Protein AF-0000000076388085 (afdb_homodimer)

Nearest PDB structures (foldseek):
  2yf0-assembly1_A-2  TM=8.055E-01  e=3.561E-69  Homo sapiens
  4y7i-assembly1_B  TM=9.887E-01  e=1.638E-55  Homo sapiens
  5gnh-assembly2_A  TM=9.453E-01  e=4.066E-50  Homo sapiens
  5gnh-assembly3_B  TM=9.432E-01  e=3.688E-49  Homo sapiens
  5c16-assembly4_D  TM=9.388E-01  e=1.092E-47  Homo sapiens

InterPro domains:
  IPR003595 Protein-tyrosine phosphatase, catalytic [SM00404] (265-433)
  IPR010569 Myotubularin-like, phosphatase domain [PF06602] (110-449)
  IPR010569 Myotubularin-like, phosphatase domain [PS51339] (127-501)
  IPR011993 PH-like domain superfamily [G3DSA:2.30.29.30] (1-101)
  IPR016130 Protein-tyrosine phosphatase, active site [PS00383] (337-347)
  IPR029021 Protein-tyrosine phosphatase-like [SSF52799] (126-505)
  IPR030564 Myotubularin [PTHR10807] (10-537)
  IPR030591 MTMR8, protein tyrosine phosphatase domain [cd14584] (127-434)
  IPR048994 MTMR6-9, GRAM domain [PF21098] (9-102)

Organism: Callorhinchus milii (NCBI:txid7868)

Structure (mmCIF, N/CA/C/O backbone):
data_AF-0000000076388085-model_v1
#
loop_
_entity.id
_entity.type
_entity.pdbx_description
1 polymer 'Myotubularin related protein 8'
#
loop_
_atom_site.group_PDB
_atom_site.id
_atom_site.type_symbol
_atom_site.label_atom_id
_atom_site.label_alt_id
_atom_site.label_comp_id
_atom_site.label_asym_id
_atom_site.label_entity_id
_atom_site.label_seq_id
_atom_site.pdbx_PDB_ins_code
_atom_site.Cartn_x
_atom_site.Cartn_y
_atom_site.Cartn_z
_atom_site.occupancy
_atom_site.B_iso_or_equiv
_atom_site.auth_seq_id
_atom_site.auth_comp_id
_atom_site.auth_asym_id
_atom_site.auth_atom_id
_atom_site.pdbx_PDB_model_num
ATOM 1 N N . MET A 1 1 ? -37.531 18.156 24.672 1 41.59 1 MET A N 1
ATOM 2 C CA . MET A 1 1 ? -37.281 17.734 23.297 1 41.59 1 MET A CA 1
ATOM 3 C C . MET A 1 1 ? -36.844 18.922 22.438 1 41.59 1 MET A C 1
ATOM 5 O O . MET A 1 1 ? -37.344 20.031 22.594 1 41.59 1 MET A O 1
ATOM 9 N N . ASP A 1 2 ? -35.688 18.891 21.938 1 56.31 2 ASP A N 1
ATOM 10 C CA . ASP A 1 2 ? -35.188 20 21.109 1 56.31 2 ASP A CA 1
ATOM 11 C C . ASP A 1 2 ? -36.219 20.391 20.062 1 56.31 2 ASP A C 1
ATOM 13 O O . ASP A 1 2 ? -36.781 19.547 19.359 1 56.31 2 ASP A O 1
ATOM 17 N N . PRO A 1 3 ? -36.875 21.5 20.188 1 64 3 PRO A N 1
ATOM 18 C CA . PRO A 1 3 ? -37.906 21.969 19.281 1 64 3 PRO A CA 1
ATOM 19 C C . PRO A 1 3 ? -37.594 21.719 17.812 1 64 3 PRO A C 1
ATOM 21 O O . PRO A 1 3 ? -38.469 21.734 16.969 1 64 3 PRO A O 1
ATOM 24 N N . ILE A 1 4 ? -36.438 21.453 17.594 1 69 4 ILE A N 1
ATOM 25 C CA . ILE A 1 4 ? -35.969 21.266 16.219 1 69 4 ILE A CA 1
ATOM 26 C C . ILE A 1 4 ? -36.344 19.875 15.727 1 69 4 ILE A C 1
ATOM 28 O O . ILE A 1 4 ? -36.594 19.672 14.539 1 69 4 ILE A O 1
ATOM 32 N N . ILE A 1 5 ? -36.562 18.984 16.703 1 77.25 5 ILE A N 1
ATOM 33 C CA . ILE A 1 5 ? -36.75 17.594 16.328 1 77.25 5 ILE A CA 1
ATOM 34 C C . ILE A 1 5 ? -38.25 17.312 16.125 1 77.25 5 ILE A C 1
ATOM 36 O O . ILE A 1 5 ? -39.031 17.375 17.078 1 77.25 5 ILE A O 1
ATOM 40 N N . ARG A 1 6 ? -38.688 17.047 14.961 1 72.56 6 ARG A N 1
ATOM 41 C CA . ARG A 1 6 ? -40.094 16.766 14.641 1 72.56 6 ARG A CA 1
ATOM 42 C C . ARG A 1 6 ? -40.438 15.305 14.898 1 72.56 6 ARG A C 1
ATOM 44 O O . ARG A 1 6 ? -41.531 14.984 15.344 1 72.56 6 ARG A O 1
ATOM 51 N N . SER A 1 7 ? -39.531 14.422 14.477 1 72.44 7 SER A N 1
ATOM 52 C CA . SER A 1 7 ? -39.688 13 14.75 1 72.44 7 SER A CA 1
ATOM 53 C C . SER A 1 7 ? -38.469 12.445 15.477 1 72.44 7 SER A C 1
ATOM 55 O O . SER A 1 7 ? -37.375 12.406 14.922 1 72.44 7 SER A O 1
ATOM 57 N N . CYS A 1 8 ? -38.75 11.961 16.594 1 80.69 8 CYS A N 1
ATOM 58 C CA . CYS A 1 8 ? -37.656 11.531 17.438 1 80.69 8 CYS A CA 1
ATOM 59 C C . CYS A 1 8 ? -37.312 10.055 17.203 1 80.69 8 CYS A C 1
ATOM 61 O O . CYS A 1 8 ? -36.188 9.617 17.469 1 80.69 8 CYS A O 1
ATOM 63 N N . ARG A 1 9 ? -38.312 9.445 16.656 1 92.31 9 ARG A N 1
ATOM 64 C CA . ARG A 1 9 ? -38.125 8 16.531 1 92.31 9 ARG A CA 1
ATOM 65 C C . ARG A 1 9 ? -38.812 7.469 15.273 1 92.31 9 ARG A C 1
ATOM 67 O O . ARG A 1 9 ? -39.969 7.789 15.023 1 92.31 9 ARG A O 1
ATOM 74 N N . VAL A 1 10 ? -38.125 6.746 14.422 1 95.5 10 VAL A N 1
ATOM 75 C CA . VAL A 1 10 ? -38.688 6.117 13.227 1 95.5 10 VAL A CA 1
ATOM 76 C C . VAL A 1 10 ? -38.344 4.629 13.211 1 95.5 10 VAL A C 1
ATOM 78 O O . VAL A 1 10 ? -37.188 4.258 13.297 1 95.5 10 VAL A O 1
ATOM 81 N N . GLU A 1 11 ? -39.312 3.785 13.023 1 94.69 11 GLU A N 1
ATOM 82 C CA . GLU A 1 11 ? -39.125 2.336 13.094 1 94.69 11 GLU A CA 1
ATOM 83 C C . GLU A 1 11 ? -39 1.729 11.695 1 94.69 11 GLU A C 1
ATOM 85 O O . GLU A 1 11 ? -39.312 2.387 10.703 1 94.69 11 GLU A O 1
ATOM 90 N N . GLN A 1 12 ? -38.5 0.537 11.664 1 95.12 12 GLN A N 1
ATOM 91 C CA . GLN A 1 12 ? -38.406 -0.29 10.469 1 95.12 12 GLN A CA 1
ATOM 92 C C . GLN A 1 12 ? -37.562 0.394 9.383 1 95.12 12 GLN A C 1
ATOM 94 O O . GLN A 1 12 ? -37.969 0.413 8.219 1 95.12 12 GLN A O 1
ATOM 99 N N . VAL A 1 13 ? -36.531 1.015 9.859 1 96.5 13 VAL A N 1
ATOM 100 C CA . VAL A 1 13 ? -35.625 1.678 8.938 1 96.5 13 VAL A CA 1
ATOM 101 C C . VAL A 1 13 ? -34.562 0.684 8.453 1 96.5 13 VAL A C 1
ATOM 103 O O . VAL A 1 13 ? -33.969 -0.046 9.25 1 96.5 13 VAL A O 1
ATOM 106 N N . LYS A 1 14 ? -34.375 0.637 7.184 1 95 14 LYS A N 1
ATOM 107 C CA . LYS A 1 14 ? -33.344 -0.214 6.617 1 95 14 LYS A CA 1
ATOM 108 C C . LYS A 1 14 ? -32 0.539 6.5 1 95 14 LYS A C 1
ATOM 110 O O . LYS A 1 14 ? -32 1.722 6.156 1 95 14 LYS A O 1
ATOM 115 N N . PHE A 1 15 ? -30.953 -0.048 6.934 1 93.44 15 PHE A N 1
ATOM 116 C CA . PHE A 1 15 ? -29.594 0.474 6.797 1 93.44 15 PHE A CA 1
ATOM 117 C C . PHE A 1 15 ? -28.812 -0.323 5.758 1 93.44 15 PHE A C 1
ATOM 119 O O . PHE A 1 15 ? -28.422 -1.464 6.012 1 93.44 15 PHE A O 1
ATOM 126 N N . ARG A 1 16 ? -28.547 0.255 4.641 1 88.56 16 ARG A N 1
ATOM 127 C CA . ARG A 1 16 ? -27.938 -0.448 3.514 1 88.56 16 ARG A CA 1
ATOM 128 C C . ARG A 1 16 ? -26.422 -0.346 3.553 1 88.56 16 ARG A C 1
ATOM 130 O O . ARG A 1 16 ? -25.875 0.71 3.873 1 88.56 16 ARG A O 1
ATOM 137 N N . ASP A 1 17 ? -25.859 -1.509 3.309 1 80.56 17 ASP A N 1
ATOM 138 C CA . ASP A 1 17 ? -24.406 -1.528 3.113 1 80.56 17 ASP A CA 1
ATOM 139 C C . ASP A 1 17 ? -24.047 -1.237 1.658 1 80.56 17 ASP A C 1
ATOM 141 O O . ASP A 1 17 ? -24.688 -1.753 0.739 1 80.56 17 ASP A O 1
ATOM 145 N N . ARG A 1 18 ? -23.141 -0.53 1.377 1 75.44 18 ARG A N 1
ATOM 146 C CA . ARG A 1 18 ? -22.812 -0.056 0.036 1 75.44 18 ARG A CA 1
ATOM 147 C C . ARG A 1 18 ? -22.047 -1.117 -0.75 1 75.44 18 ARG A C 1
ATOM 149 O O . ARG A 1 18 ? -22.062 -1.114 -1.982 1 75.44 18 ARG A O 1
ATOM 156 N N . PHE A 1 19 ? -21.375 -1.971 -0.117 1 73.25 19 PHE A N 1
ATOM 157 C CA . PHE A 1 19 ? -20.422 -2.797 -0.859 1 73.25 19 PHE A CA 1
ATOM 158 C C . PHE A 1 19 ? -20.828 -4.266 -0.792 1 73.25 19 PHE A C 1
ATOM 160 O O . PHE A 1 19 ? -20.266 -5.098 -1.514 1 73.25 19 PHE A O 1
ATOM 167 N N . THR A 1 20 ? -21.734 -4.574 0.04 1 70.25 20 THR A N 1
ATOM 168 C CA . THR A 1 20 ? -22.141 -5.969 0.124 1 70.25 20 THR A CA 1
ATOM 169 C C . THR A 1 20 ? -23.609 -6.133 -0.289 1 70.25 20 THR A C 1
ATOM 171 O O . THR A 1 20 ? -24.406 -5.215 -0.115 1 70.25 20 THR A O 1
ATOM 174 N N . ASN A 1 21 ? -23.812 -7.203 -1.016 1 67.06 21 ASN A N 1
ATOM 175 C CA . ASN A 1 21 ? -25.172 -7.5 -1.443 1 67.06 21 ASN A CA 1
ATOM 176 C C . ASN A 1 21 ? -25.969 -8.203 -0.343 1 67.06 21 ASN A C 1
ATOM 178 O O . ASN A 1 21 ? -27.016 -8.789 -0.607 1 67.06 21 ASN A O 1
ATOM 182 N N . LYS A 1 22 ? -25.594 -8.047 0.758 1 72.31 22 LYS A N 1
ATOM 183 C CA . LYS A 1 22 ? -26.312 -8.68 1.862 1 72.31 22 LYS A CA 1
ATOM 184 C C . LYS A 1 22 ? -27.609 -7.949 2.152 1 72.31 22 LYS A C 1
ATOM 186 O O . LYS A 1 22 ? -27.766 -6.781 1.8 1 72.31 22 LYS A O 1
ATOM 191 N N . LYS A 1 23 ? -28.438 -8.727 2.688 1 82.19 23 LYS A N 1
ATOM 192 C CA . LYS A 1 23 ? -29.703 -8.133 3.111 1 82.19 23 LYS A CA 1
ATOM 193 C C . LYS A 1 23 ? -29.484 -6.996 4.102 1 82.19 23 LYS A C 1
ATOM 195 O O . LYS A 1 23 ? -28.719 -7.145 5.059 1 82.19 23 LYS A O 1
ATOM 200 N N . PRO A 1 24 ? -30.031 -5.941 3.828 1 87.75 24 PRO A N 1
ATOM 201 C CA . PRO A 1 24 ? -29.828 -4.797 4.719 1 87.75 24 PRO A CA 1
ATOM 202 C C . PRO A 1 24 ? -30.359 -5.051 6.133 1 87.75 24 PRO A C 1
ATOM 204 O O . PRO A 1 24 ? -31.344 -5.762 6.309 1 87.75 24 PRO A O 1
ATOM 207 N N . ALA A 1 25 ? -29.75 -4.516 7.035 1 89.06 25 ALA A N 1
ATOM 208 C CA . ALA A 1 25 ? -30.219 -4.574 8.422 1 89.06 25 ALA A CA 1
ATOM 209 C C . ALA A 1 25 ? -31.453 -3.711 8.625 1 89.06 25 ALA A C 1
ATOM 211 O O . ALA A 1 25 ? -31.625 -2.686 7.961 1 89.06 25 ALA A O 1
ATOM 212 N N . VAL A 1 26 ? -32.312 -4.227 9.484 1 93.44 26 VAL A N 1
ATOM 213 C CA . VAL A 1 26 ? -33.5 -3.461 9.828 1 93.44 26 VAL A CA 1
ATOM 214 C C . VAL A 1 26 ? -33.438 -3.043 11.297 1 93.44 26 VAL A C 1
ATOM 216 O O . VAL A 1 26 ? -33 -3.818 12.148 1 93.44 26 VAL A O 1
ATOM 219 N N . GLY A 1 27 ? -33.781 -1.716 11.523 1 95.12 27 GLY A N 1
ATOM 220 C CA . GLY A 1 27 ? -33.719 -1.221 12.891 1 95.12 27 GLY A CA 1
ATOM 221 C C . GLY A 1 27 ? -34.531 0.051 13.102 1 95.12 27 GLY A C 1
ATOM 222 O O . GLY A 1 27 ? -35.469 0.321 12.367 1 95.12 27 GLY A O 1
ATOM 223 N N . THR A 1 28 ? -34.188 0.676 14.227 1 95.75 28 THR A N 1
ATOM 224 C CA . THR A 1 28 ? -34.875 1.913 14.602 1 95.75 28 THR A CA 1
ATOM 225 C C . THR A 1 28 ? -33.906 3.092 14.57 1 95.75 28 THR A C 1
ATOM 227 O O . THR A 1 28 ? -32.75 2.965 14.992 1 95.75 28 THR A O 1
ATOM 230 N N . LEU A 1 29 ? -34.406 4.191 14.016 1 95.88 29 LEU A N 1
ATOM 231 C CA . LEU A 1 29 ? -33.625 5.434 13.961 1 95.88 29 LEU A CA 1
ATOM 232 C C . LEU A 1 29 ? -34.094 6.402 15.047 1 95.88 29 LEU A C 1
ATOM 234 O O . LEU A 1 29 ? -35.281 6.68 15.164 1 95.88 29 LEU A O 1
ATOM 238 N N . TYR A 1 30 ? -33.156 6.824 15.844 1 95 30 TYR A N 1
ATOM 239 C CA . TYR A 1 30 ? -33.438 7.789 16.906 1 95 30 TYR A CA 1
ATOM 240 C C . TYR A 1 30 ? -32.719 9.109 16.641 1 95 30 TYR A C 1
ATOM 242 O O . TYR A 1 30 ? -31.531 9.133 16.297 1 95 30 TYR A O 1
ATOM 250 N N . LEU A 1 31 ? -33.406 10.172 16.734 1 94.25 31 LEU A N 1
ATOM 251 C CA . LEU A 1 31 ? -32.812 11.5 16.625 1 94.25 31 LEU A CA 1
ATOM 252 C C . LEU A 1 31 ? -32.75 12.18 18 1 94.25 31 LEU A C 1
ATOM 254 O O . LEU A 1 31 ? -33.781 12.391 18.625 1 94.25 31 LEU A O 1
ATOM 258 N N . THR A 1 32 ? -31.562 12.406 18.453 1 91.62 32 THR A N 1
ATOM 259 C CA . THR A 1 32 ? -31.359 13.133 19.703 1 91.62 32 THR A CA 1
ATOM 260 C C . THR A 1 32 ? -30.875 14.555 19.438 1 91.62 32 THR A C 1
ATOM 262 O O . THR A 1 32 ? -30.828 15 18.297 1 91.62 32 THR A O 1
ATOM 265 N N . ALA A 1 33 ? -30.5 15.242 20.5 1 87.94 33 ALA A N 1
ATOM 266 C CA . ALA A 1 33 ? -30.031 16.609 20.359 1 87.94 33 ALA A CA 1
ATOM 267 C C . ALA A 1 33 ? -28.656 16.656 19.703 1 87.94 33 ALA A C 1
ATOM 269 O O . ALA A 1 33 ? -28.312 17.625 19.031 1 87.94 33 ALA A O 1
ATOM 270 N N . THR A 1 34 ? -27.969 15.578 19.891 1 91.62 34 THR A N 1
ATOM 271 C CA . THR A 1 34 ? -26.578 15.664 19.453 1 91.62 34 THR A CA 1
ATOM 272 C C . THR A 1 34 ? -26.266 14.578 18.422 1 91.62 34 THR A C 1
ATOM 274 O O . THR A 1 34 ? -25.312 14.703 17.656 1 91.62 34 THR A O 1
ATOM 277 N N . HIS A 1 35 ? -27.062 13.5 18.484 1 94.31 35 HIS A N 1
ATOM 278 C CA . HIS A 1 35 ? -26.703 12.359 17.656 1 94.31 35 HIS A CA 1
ATOM 279 C C . HIS A 1 35 ? -27.906 11.812 16.906 1 94.31 35 HIS A C 1
ATOM 281 O O . HIS A 1 35 ? -29.047 11.961 17.344 1 94.31 35 HIS A O 1
ATOM 287 N N . LEU A 1 36 ? -27.625 11.273 15.734 1 95.88 36 LEU A N 1
ATOM 288 C CA . LEU A 1 36 ? -28.484 10.297 15.078 1 95.88 36 LEU A CA 1
ATOM 289 C C . LEU A 1 36 ? -28.062 8.875 15.438 1 95.88 36 LEU A C 1
ATOM 291 O O . LEU A 1 36 ? -26.906 8.5 15.219 1 95.88 36 LEU A O 1
ATOM 295 N N . ILE A 1 37 ? -28.953 8.109 16.016 1 95.62 37 ILE A N 1
ATOM 296 C CA . ILE A 1 37 ? -28.609 6.781 16.5 1 95.62 37 ILE A CA 1
ATOM 297 C C . ILE A 1 37 ? -29.453 5.73 15.797 1 95.62 37 ILE A C 1
ATOM 299 O O . ILE A 1 37 ? -30.672 5.836 15.758 1 95.62 37 ILE A O 1
ATOM 303 N N . TYR A 1 38 ? -28.859 4.785 15.164 1 95.69 38 TYR A N 1
ATOM 304 C CA . TYR A 1 38 ? -29.531 3.645 14.547 1 95.69 38 TYR A CA 1
ATOM 305 C C . TYR A 1 38 ? -29.312 2.379 15.367 1 95.69 38 TYR A C 1
ATOM 307 O O . TYR A 1 38 ? -28.172 2 15.648 1 95.69 38 TYR A O 1
ATOM 315 N N . VAL A 1 39 ? -30.344 1.741 15.75 1 93.62 39 VAL A N 1
ATOM 316 C CA . VAL A 1 39 ? -30.281 0.524 16.547 1 93.62 39 VAL A CA 1
ATOM 317 C C . VAL A 1 39 ? -30.859 -0.646 15.766 1 93.62 39 VAL A C 1
ATOM 319 O O . VAL A 1 39 ? -32.062 -0.641 15.414 1 93.62 39 VAL A O 1
ATOM 322 N N . GLU A 1 40 ? -30.078 -1.69 15.516 1 92.25 40 GLU A N 1
ATOM 323 C CA . GLU A 1 40 ? -30.516 -2.857 14.75 1 92.25 40 GLU A CA 1
ATOM 324 C C . GLU A 1 40 ? -31.391 -3.775 15.609 1 92.25 40 GLU A C 1
ATOM 326 O O . GLU A 1 40 ? -31.156 -3.912 16.812 1 92.25 40 GLU A O 1
ATOM 331 N N . TYR A 1 41 ? -32.469 -4.477 15.008 1 88.19 41 TYR A N 1
ATOM 332 C CA . TYR A 1 41 ? -33.344 -5.395 15.719 1 88.19 41 TYR A CA 1
ATOM 333 C C . TYR A 1 41 ? -32.625 -6.699 16.031 1 88.19 41 TYR A C 1
ATOM 335 O O . TYR A 1 41 ? -32.812 -7.281 17.109 1 88.19 41 TYR A O 1
ATOM 343 N N . SER A 1 42 ? -32.062 -7.461 14.938 1 68.88 42 SER A N 1
ATOM 344 C CA . SER A 1 42 ? -31.688 -8.867 14.93 1 68.88 42 SER A CA 1
ATOM 345 C C . SER A 1 42 ? -30.516 -9.125 15.867 1 68.88 42 SER A C 1
ATOM 347 O O . SER A 1 42 ? -30.172 -10.281 16.156 1 68.88 42 SER A O 1
ATOM 349 N N . ALA A 1 43 ? -29.578 -8.383 16 1 61.25 43 ALA A N 1
ATOM 350 C CA . ALA A 1 43 ? -28.328 -8.984 16.422 1 61.25 43 ALA A CA 1
ATOM 351 C C . ALA A 1 43 ? -28.359 -9.367 17.906 1 61.25 43 ALA A C 1
ATOM 353 O O . ALA A 1 43 ? -29.094 -8.758 18.688 1 61.25 43 ALA A O 1
ATOM 354 N N . GLU A 1 44 ? -28.172 -10.641 18.25 1 60.09 44 GLU A N 1
ATOM 355 C CA . GLU A 1 44 ? -27.969 -11.055 19.625 1 60.09 44 GLU A CA 1
ATOM 356 C C . GLU A 1 44 ? -27.281 -9.953 20.438 1 60.09 44 GLU A C 1
ATOM 358 O O . GLU A 1 44 ? -27.609 -9.742 21.609 1 60.09 44 GLU A O 1
ATOM 363 N N . LEU A 1 45 ? -26.406 -9.289 19.672 1 63.22 45 LEU A N 1
ATOM 364 C CA . LEU A 1 45 ? -25.766 -8.141 20.297 1 63.22 45 LEU A CA 1
ATOM 365 C C . LEU A 1 45 ? -26.281 -6.836 19.688 1 63.22 45 LEU A C 1
ATOM 367 O O . LEU A 1 45 ? -26.359 -6.699 18.469 1 63.22 45 LEU A O 1
ATOM 371 N N . ARG A 1 46 ? -27 -6.172 20.484 1 73.19 46 ARG A N 1
ATOM 372 C CA . ARG A 1 46 ? -27.516 -4.848 20.156 1 73.19 46 ARG A CA 1
ATOM 373 C C . ARG A 1 46 ? -26.453 -4.012 19.453 1 73.19 46 ARG A C 1
ATOM 375 O O . ARG A 1 46 ? -25.609 -3.383 20.094 1 73.19 46 ARG A O 1
ATOM 382 N N . LYS A 1 47 ? -26.406 -4.066 18.172 1 87.06 47 LYS A N 1
ATOM 383 C CA . LYS A 1 47 ? -25.469 -3.268 17.391 1 87.06 47 LYS A CA 1
ATOM 384 C C . LYS A 1 47 ? -26.016 -1.859 17.156 1 87.06 47 LYS A C 1
ATOM 386 O O . LYS A 1 47 ? -27.156 -1.693 16.703 1 87.06 47 LYS A O 1
ATOM 391 N N . GLU A 1 48 ? -25.312 -0.801 17.625 1 91.88 48 GLU A N 1
ATOM 392 C CA . GLU A 1 48 ? -25.719 0.599 17.5 1 91.88 48 GLU A CA 1
ATOM 393 C C . GLU A 1 48 ? -24.734 1.371 16.625 1 91.88 48 GLU A C 1
ATOM 395 O O . GLU A 1 48 ? -23.531 1.083 16.625 1 91.88 48 GLU A O 1
ATOM 400 N N . THR A 1 49 ? -25.234 2.205 15.773 1 92.81 49 THR A N 1
ATOM 401 C CA . THR A 1 49 ? -24.438 3.154 15 1 92.81 49 THR A CA 1
ATOM 402 C C . THR A 1 49 ? -24.75 4.586 15.43 1 92.81 49 THR A C 1
ATOM 404 O O . THR A 1 49 ? -25.906 5.012 15.422 1 92.81 49 THR A O 1
ATOM 407 N N . TRP A 1 50 ? -23.766 5.309 15.852 1 94.69 50 TRP A N 1
ATOM 408 C CA . TRP A 1 50 ? -23.891 6.684 16.328 1 94.69 50 TRP A CA 1
ATOM 409 C C . TRP A 1 50 ? -23.281 7.664 15.336 1 94.69 50 TRP A C 1
ATOM 411 O O . TRP A 1 50 ? -22.109 7.523 14.961 1 94.69 50 TRP A O 1
ATOM 421 N N . ILE A 1 51 ? -24.062 8.625 14.906 1 96.38 51 ILE A N 1
ATOM 422 C CA . ILE A 1 51 ? -23.578 9.688 14.031 1 96.38 51 ILE A CA 1
ATOM 423 C C . ILE A 1 51 ? -23.781 11.039 14.695 1 96.38 51 ILE A C 1
ATOM 425 O O . ILE A 1 51 ? -24.922 11.477 14.891 1 96.38 51 ILE A O 1
ATOM 429 N N . LEU A 1 52 ? -22.719 11.688 15.047 1 96.75 52 LEU A N 1
ATOM 430 C CA . LEU A 1 52 ? -22.797 13.047 15.578 1 96.75 52 LEU A CA 1
ATOM 431 C C . LEU A 1 52 ? -23.312 14.016 14.523 1 96.75 52 LEU A C 1
ATOM 433 O O . LEU A 1 52 ? -22.875 13.984 13.375 1 96.75 52 LEU A O 1
ATOM 437 N N . HIS A 1 53 ? -24.203 14.875 14.891 1 95.88 53 HIS A N 1
ATOM 438 C CA . HIS A 1 53 ? -24.781 15.812 13.93 1 95.88 53 HIS A CA 1
ATOM 439 C C . HIS A 1 53 ? -23.703 16.688 13.297 1 95.88 53 HIS A C 1
ATOM 441 O O . HIS A 1 53 ? -23.75 16.969 12.102 1 95.88 53 HIS A O 1
ATOM 447 N N . HIS A 1 54 ? -22.719 17.047 14.086 1 96.44 54 HIS A N 1
ATOM 448 C CA . HIS A 1 54 ? -21.656 17.922 13.617 1 96.44 54 HIS A CA 1
ATOM 449 C C . HIS A 1 54 ? -20.781 17.219 12.578 1 96.44 54 HIS A C 1
ATOM 451 O O . HIS A 1 54 ? -20.062 17.875 11.836 1 96.44 54 HIS A O 1
ATOM 457 N N . HIS A 1 55 ? -20.844 15.914 12.531 1 97.56 55 HIS A N 1
ATOM 458 C CA . HIS A 1 55 ? -20.094 15.156 11.539 1 97.56 55 HIS A CA 1
ATOM 459 C C . HIS A 1 55 ? -20.797 15.164 10.188 1 97.56 55 HIS A C 1
ATOM 461 O O . HIS A 1 55 ? -20.188 14.812 9.172 1 97.56 55 HIS A O 1
ATOM 467 N N . ILE A 1 56 ? -22.031 15.547 10.148 1 97.19 56 ILE A N 1
ATOM 468 C CA . ILE A 1 56 ? -22.812 15.484 8.914 1 97.19 56 ILE A CA 1
ATOM 469 C C . ILE A 1 56 ? -22.422 16.641 8.008 1 97.19 56 ILE A C 1
ATOM 471 O O . ILE A 1 56 ? -22.484 17.812 8.406 1 97.19 56 ILE A O 1
ATOM 475 N N . ALA A 1 57 ? -22.016 16.375 6.832 1 95.5 57 ALA A N 1
ATOM 476 C CA . ALA A 1 57 ? -21.625 17.375 5.844 1 95.5 57 ALA A CA 1
ATOM 477 C C . ALA A 1 57 ? -22.797 17.703 4.91 1 95.5 57 ALA A C 1
ATOM 479 O O . ALA A 1 57 ? -23.016 18.859 4.574 1 95.5 57 ALA A O 1
ATOM 480 N N . ALA A 1 58 ? -23.484 16.672 4.488 1 95 58 ALA A N 1
ATOM 481 C CA . ALA A 1 58 ? -24.578 16.859 3.547 1 95 58 ALA A CA 1
ATOM 482 C C . ALA A 1 58 ? -25.609 15.75 3.689 1 95 58 ALA A C 1
ATOM 484 O O . ALA A 1 58 ? -25.281 14.633 4.098 1 95 58 ALA A O 1
ATOM 485 N N . ILE A 1 59 ? -26.859 16.109 3.379 1 96.5 59 ILE A N 1
ATOM 486 C CA . ILE A 1 59 ? -27.969 15.164 3.426 1 96.5 59 ILE A CA 1
ATOM 487 C C . ILE A 1 59 ? -28.734 15.211 2.107 1 96.5 59 ILE A C 1
ATOM 489 O O . ILE A 1 59 ? -29.062 16.281 1.604 1 96.5 59 ILE A O 1
ATOM 493 N N . GLU A 1 60 ? -28.938 14 1.608 1 95.81 60 GLU A N 1
ATOM 494 C CA . GLU A 1 60 ? -29.719 13.891 0.377 1 95.81 60 GLU A CA 1
ATOM 495 C C . GLU A 1 60 ? -30.953 13.016 0.582 1 95.81 60 GLU A C 1
ATOM 497 O O . GLU A 1 60 ? -30.891 12.016 1.295 1 95.81 60 GLU A O 1
ATOM 502 N N . LYS A 1 61 ? -31.969 13.484 0.039 1 95.12 61 LYS A N 1
ATOM 503 C CA . LYS A 1 61 ? -33.219 12.734 0.022 1 95.12 61 LYS A CA 1
ATOM 504 C C . LYS A 1 61 ? -33.656 12.422 -1.407 1 95.12 61 LYS A C 1
ATOM 506 O O . LYS A 1 61 ? -34.469 13.125 -1.981 1 95.12 61 LYS A O 1
ATOM 511 N N . PRO A 1 62 ? -33.219 11.305 -1.938 1 93.06 62 PRO A N 1
ATOM 512 C CA . PRO A 1 62 ? -33.594 10.914 -3.297 1 93.06 62 PRO A CA 1
ATOM 513 C C . PRO A 1 62 ? -35.094 10.578 -3.418 1 93.06 62 PRO A C 1
ATOM 515 O O . PRO A 1 62 ? -35.812 10.602 -2.42 1 93.06 62 PRO A O 1
ATOM 518 N N . ALA A 1 63 ? -35.5 10.234 -4.664 1 92.5 63 ALA A N 1
ATOM 519 C CA . ALA A 1 63 ? -36.906 9.961 -4.949 1 92.5 63 ALA A CA 1
ATOM 520 C C . ALA A 1 63 ? -37.344 8.672 -4.277 1 92.5 63 ALA A C 1
ATOM 522 O O . ALA A 1 63 ? -36.562 7.758 -4.062 1 92.5 63 ALA A O 1
ATOM 523 N N . LEU A 1 64 ? -38.562 8.695 -4.066 1 91.81 64 LEU A N 1
ATOM 524 C CA . LEU A 1 64 ? -39.219 7.547 -3.432 1 91.81 64 LEU A CA 1
ATOM 525 C C . LEU A 1 64 ? -39.062 6.301 -4.305 1 91.81 64 LEU A C 1
ATOM 527 O O . LEU A 1 64 ? -39.219 6.379 -5.527 1 91.81 64 LEU A O 1
ATOM 531 N N . THR A 1 65 ? -38.75 5.172 -3.656 1 91.44 65 THR A N 1
ATOM 532 C CA . THR A 1 65 ? -38.656 3.889 -4.344 1 91.44 65 THR A CA 1
ATOM 533 C C . THR A 1 65 ? -39.719 2.912 -3.787 1 91.44 65 THR A C 1
ATOM 535 O O . THR A 1 65 ? -40.406 3.223 -2.824 1 91.44 65 THR A O 1
ATOM 538 N N . ALA A 1 66 ? -39.75 1.67 -4.41 1 91.38 66 ALA A N 1
ATOM 539 C CA . ALA A 1 66 ? -40.688 0.638 -3.943 1 91.38 66 ALA A CA 1
ATOM 540 C C . ALA A 1 66 ? -40.312 0.159 -2.545 1 91.38 66 ALA A C 1
ATOM 542 O O . ALA A 1 66 ? -41.188 -0.217 -1.756 1 91.38 66 ALA A O 1
ATOM 543 N N . ALA A 1 67 ? -39.094 0.287 -2.17 1 90.06 67 ALA A N 1
ATOM 544 C CA . ALA A 1 67 ? -38.594 -0.21 -0.886 1 90.06 67 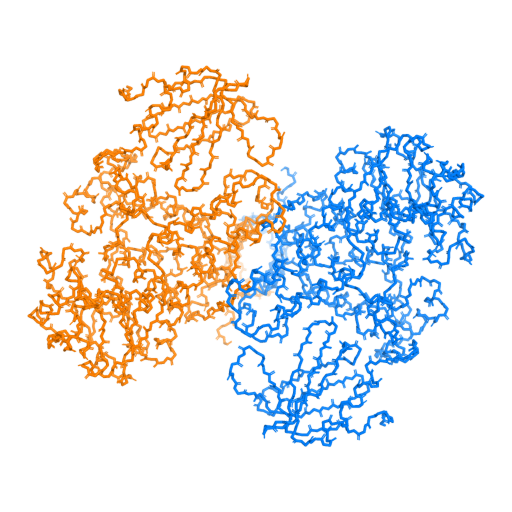ALA A CA 1
ATOM 545 C C . ALA A 1 67 ? -38.781 0.835 0.212 1 90.06 67 ALA A C 1
ATOM 547 O O . ALA A 1 67 ? -38.719 0.514 1.4 1 90.06 67 ALA A O 1
ATOM 548 N N . GLY A 1 68 ? -39.062 2.078 -0.179 1 94.19 68 GLY A N 1
ATOM 549 C CA . GLY A 1 68 ? -39.188 3.174 0.768 1 94.19 68 GLY A CA 1
ATOM 550 C C . GLY A 1 68 ? -38.5 4.449 0.306 1 94.19 68 GLY A C 1
ATOM 551 O O . GLY A 1 68 ? -38.25 4.625 -0.887 1 94.19 68 GLY A O 1
ATOM 552 N N . CYS A 1 69 ? -38.375 5.32 1.291 1 95.56 69 CYS A N 1
ATOM 553 C CA . CYS A 1 69 ? -37.75 6.609 0.995 1 95.56 69 CYS A CA 1
ATOM 554 C C . CYS A 1 69 ? -36.312 6.621 1.412 1 95.56 69 CYS A C 1
ATOM 556 O O . CYS A 1 69 ? -36 6.555 2.604 1 95.56 69 CYS A O 1
ATOM 558 N N . PRO A 1 70 ? -35.438 6.777 0.46 1 95.81 70 PRO A N 1
ATOM 559 C CA . PRO A 1 70 ? -34 6.754 0.792 1 95.81 70 PRO A CA 1
ATOM 560 C C . PRO A 1 70 ? -33.531 8.055 1.443 1 95.81 70 PRO A C 1
ATOM 562 O O . PRO A 1 70 ? -34.031 9.133 1.119 1 95.81 70 PRO A O 1
ATOM 565 N N . LEU A 1 71 ? -32.656 7.973 2.35 1 96.5 71 LEU A N 1
ATOM 566 C CA . LEU A 1 71 ? -31.953 9.07 3.01 1 96.5 71 LEU A CA 1
ATOM 567 C C . LEU A 1 71 ? -30.453 8.82 3.029 1 96.5 71 LEU A C 1
ATOM 569 O O . LEU A 1 71 ? -29.984 7.875 3.67 1 96.5 71 LEU A O 1
ATOM 573 N N . LEU A 1 72 ? -29.734 9.656 2.305 1 96.12 72 LEU A N 1
ATOM 574 C CA . LEU A 1 72 ? -28.281 9.523 2.227 1 96.12 72 LEU A CA 1
ATOM 575 C C . LEU A 1 72 ? -27.594 10.609 3.049 1 96.12 72 LEU A C 1
ATOM 577 O O . LEU A 1 72 ? -27.844 11.797 2.848 1 96.12 72 LEU A O 1
ATOM 581 N N . ILE A 1 73 ? -26.719 10.203 3.959 1 96.69 73 ILE A N 1
ATOM 582 C CA . ILE A 1 73 ? -26 11.133 4.824 1 96.69 73 ILE A CA 1
ATOM 583 C C . ILE A 1 73 ? -24.5 11.047 4.551 1 96.69 73 ILE A C 1
ATOM 585 O O . ILE A 1 73 ? -23.906 9.977 4.688 1 96.69 73 ILE A O 1
ATOM 589 N N . HIS A 1 74 ? -23.922 12.102 4.109 1 96.06 74 HIS A N 1
ATOM 590 C CA . HIS A 1 74 ? -22.469 12.211 3.924 1 96.06 74 HIS A CA 1
ATOM 591 C C . HIS A 1 74 ? -21.828 12.938 5.098 1 96.06 74 HIS A C 1
ATOM 593 O O . HIS A 1 74 ? -22.219 14.062 5.43 1 96.06 74 HIS A O 1
ATOM 599 N N . CYS A 1 75 ? -20.859 12.336 5.676 1 97.12 75 CYS A N 1
ATOM 600 C CA . CYS A 1 75 ? -20.234 12.93 6.855 1 97.12 75 CYS A CA 1
ATOM 601 C C . CYS A 1 75 ? -18.859 13.484 6.52 1 97.12 75 CYS A C 1
ATOM 603 O O . CYS A 1 75 ? -18.25 13.086 5.523 1 97.12 75 CYS A O 1
ATOM 605 N N . LYS A 1 76 ? -18.391 14.375 7.406 1 97.06 76 LYS A N 1
ATOM 606 C CA . LYS A 1 76 ? -17.109 15.039 7.25 1 97.06 76 LYS A CA 1
ATOM 607 C C . LYS A 1 76 ? -15.953 14.078 7.531 1 97.06 76 LYS A C 1
ATOM 609 O O . LYS A 1 76 ? -14.82 14.312 7.105 1 97.06 76 LYS A O 1
ATOM 614 N N . ASN A 1 77 ? -16.234 13.016 8.289 1 96.38 77 ASN A N 1
ATOM 615 C CA . ASN A 1 77 ? -15.234 11.984 8.523 1 96.38 77 ASN A CA 1
ATOM 616 C C . ASN A 1 77 ? -15.359 10.836 7.52 1 96.38 77 ASN A C 1
ATOM 618 O O . ASN A 1 77 ? -14.945 9.711 7.801 1 96.38 77 ASN A O 1
ATOM 622 N N . PHE A 1 78 ? -16.109 11.055 6.387 1 96.5 78 PHE A N 1
ATOM 623 C CA . PHE A 1 78 ? -16.172 10.266 5.164 1 96.5 78 PHE A CA 1
ATOM 624 C C . PHE A 1 78 ? -17.078 9.055 5.348 1 96.5 78 PHE A C 1
ATOM 626 O O . PHE A 1 78 ? -17.078 8.141 4.52 1 96.5 78 PHE A O 1
ATOM 633 N N . ARG A 1 79 ? -17.781 9 6.43 1 94.44 79 ARG A N 1
ATOM 634 C CA . ARG A 1 79 ? -18.859 8.023 6.555 1 94.44 79 ARG A CA 1
ATOM 635 C C . ARG A 1 79 ? -20 8.359 5.605 1 94.44 79 ARG A C 1
ATOM 637 O O . ARG A 1 79 ? -20.391 9.523 5.469 1 94.44 79 ARG A O 1
ATOM 644 N N . VAL A 1 80 ? -20.5 7.363 4.957 1 94.19 80 VAL A N 1
ATOM 645 C CA . VAL A 1 80 ? -21.719 7.516 4.164 1 94.19 80 VAL A CA 1
ATOM 646 C C . VAL A 1 80 ? -22.781 6.539 4.664 1 94.19 80 VAL A C 1
ATOM 648 O O . VAL A 1 80 ? -22.578 5.324 4.648 1 94.19 80 VAL A O 1
ATOM 651 N N . ALA A 1 81 ? -23.828 7.047 5.145 1 94.5 81 ALA A N 1
ATOM 652 C CA . ALA A 1 81 ? -24.922 6.223 5.637 1 94.5 81 ALA A CA 1
ATOM 653 C C . ALA A 1 81 ? -26.109 6.273 4.691 1 94.5 81 ALA A C 1
ATOM 655 O O . ALA A 1 81 ? -26.547 7.355 4.277 1 94.5 81 ALA A O 1
ATOM 656 N N . HIS A 1 82 ? -26.578 5.102 4.344 1 93.69 82 HIS A N 1
ATOM 657 C CA . HIS A 1 82 ? -27.734 4.969 3.461 1 93.69 82 HIS A CA 1
ATOM 658 C C . HIS A 1 82 ? -28.906 4.32 4.188 1 93.69 82 HIS A C 1
ATOM 660 O O . HIS A 1 82 ? -28.922 3.104 4.379 1 93.69 82 HIS A O 1
ATOM 666 N N . PHE A 1 83 ? -29.906 5.109 4.465 1 95.88 83 PHE A N 1
ATOM 667 C CA . PHE A 1 83 ? -31.109 4.625 5.129 1 95.88 83 PHE A CA 1
ATOM 668 C C . PHE A 1 83 ? -32.281 4.582 4.156 1 95.88 83 PHE A C 1
ATOM 670 O O . PHE A 1 83 ? -32.312 5.352 3.193 1 95.88 83 PHE A O 1
ATOM 677 N N . VAL A 1 84 ? -33.125 3.629 4.402 1 96.19 84 VAL A N 1
ATOM 678 C CA . VAL A 1 84 ? -34.406 3.586 3.711 1 96.19 84 VAL A CA 1
ATOM 679 C C . VAL A 1 84 ? -35.562 3.615 4.73 1 96.19 84 VAL A C 1
ATOM 681 O O . VAL A 1 84 ? -35.719 2.67 5.5 1 96.19 84 VAL A O 1
ATOM 684 N N . ILE A 1 85 ? -36.25 4.691 4.676 1 96.56 85 ILE A N 1
ATOM 685 C CA . ILE A 1 85 ? -37.312 4.918 5.621 1 96.56 85 ILE A CA 1
ATOM 686 C C . ILE A 1 85 ? -38.656 4.543 4.977 1 96.56 85 ILE A C 1
ATOM 688 O O . ILE A 1 85 ? -38.938 4.934 3.84 1 96.56 85 ILE A O 1
ATOM 692 N N . PRO A 1 86 ? -39.5 3.85 5.66 1 95 86 PRO A N 1
ATOM 693 C CA . PRO A 1 86 ? -40.719 3.312 5.051 1 95 86 PRO A CA 1
ATOM 694 C C . PRO A 1 86 ? -41.688 4.406 4.594 1 95 86 PRO A C 1
ATOM 696 O O . PRO A 1 86 ? -42.219 4.332 3.488 1 95 86 PRO A O 1
ATOM 699 N N . ARG A 1 87 ? -41.875 5.379 5.395 1 93.75 87 ARG A N 1
ATOM 700 C CA . ARG A 1 87 ? -42.875 6.414 5.086 1 93.75 87 ARG A CA 1
ATOM 701 C C . ARG A 1 87 ? -42.188 7.703 4.645 1 93.75 87 ARG A C 1
ATOM 703 O O . ARG A 1 87 ? -41.219 8.164 5.293 1 93.75 87 ARG A O 1
ATOM 710 N N . GLU A 1 88 ? -42.688 8.312 3.707 1 94 88 GLU A N 1
ATOM 711 C CA . GLU A 1 88 ? -42.125 9.539 3.154 1 94 88 GLU A CA 1
ATOM 712 C C . GLU A 1 88 ? -42.219 10.688 4.152 1 94 88 GLU A C 1
ATOM 714 O O . GLU A 1 88 ? -41.281 11.508 4.242 1 94 88 GLU A O 1
ATOM 719 N N . ARG A 1 89 ? -43.312 10.766 4.789 1 93.75 89 ARG A N 1
ATOM 720 C CA . ARG A 1 89 ? -43.5 11.844 5.762 1 93.75 89 ARG A CA 1
ATOM 721 C C . ARG A 1 89 ? -42.438 11.766 6.855 1 93.75 89 ARG A C 1
ATOM 723 O O . ARG A 1 89 ? -41.875 12.781 7.246 1 93.75 89 ARG A O 1
ATOM 730 N N . ASP A 1 90 ? -42.219 10.602 7.336 1 94.31 90 ASP A N 1
ATOM 731 C CA . ASP A 1 90 ? -41.188 10.398 8.359 1 94.31 90 ASP A CA 1
ATOM 732 C C . ASP A 1 90 ? -39.812 10.758 7.832 1 94.31 90 ASP A C 1
ATOM 734 O O . ASP A 1 90 ? -39 11.359 8.547 1 94.31 90 ASP A O 1
ATOM 738 N N . CYS A 1 91 ? -39.531 10.312 6.633 1 95.38 91 CYS A N 1
ATOM 739 C CA . CYS A 1 91 ? -38.25 10.609 6.008 1 95.38 91 CYS A CA 1
ATOM 740 C C . CYS A 1 91 ? -38.031 12.117 5.898 1 95.38 91 CYS A C 1
ATOM 742 O O . CYS A 1 91 ? -36.938 12.609 6.184 1 95.38 91 CYS A O 1
ATOM 744 N N . HIS A 1 92 ? -39.031 12.789 5.508 1 94 92 HIS A N 1
ATOM 745 C CA . HIS A 1 92 ? -38.969 14.242 5.367 1 94 92 HIS A CA 1
ATOM 746 C C . HIS A 1 92 ? -38.719 14.906 6.719 1 94 92 HIS A C 1
ATOM 748 O O . HIS A 1 92 ? -38 15.883 6.812 1 94 92 HIS A O 1
ATOM 754 N N . ASP A 1 93 ? -39.406 14.438 7.707 1 94.25 93 ASP A N 1
ATOM 755 C CA . ASP A 1 93 ? -39.219 14.984 9.047 1 94.25 93 ASP A CA 1
ATOM 756 C C . ASP A 1 93 ? -37.781 14.805 9.531 1 94.25 93 ASP A C 1
ATOM 758 O O . ASP A 1 93 ? -37.188 15.727 10.102 1 94.25 93 ASP A O 1
ATOM 762 N N . VAL A 1 94 ? -37.281 13.625 9.328 1 95.06 94 VAL A N 1
ATOM 763 C CA . VAL A 1 94 ? -35.906 13.359 9.719 1 95.06 94 VAL A CA 1
ATOM 764 C C . VAL A 1 94 ? -34.969 14.234 8.914 1 95.06 94 VAL A C 1
ATOM 766 O O . VAL A 1 94 ? -34.031 14.836 9.469 1 95.06 94 VAL A O 1
ATOM 769 N N . TYR A 1 95 ? -35.156 14.312 7.629 1 95.06 95 TYR A N 1
ATOM 770 C CA . TYR A 1 95 ? -34.375 15.117 6.719 1 95.06 95 TYR A CA 1
ATOM 771 C C . TYR A 1 95 ? -34.312 16.578 7.16 1 95.06 95 TYR A C 1
ATOM 773 O O . TYR A 1 95 ? -33.25 17.156 7.301 1 95.06 95 TYR A O 1
ATOM 781 N N . SER A 1 96 ? -35.438 17.141 7.441 1 94 96 SER A N 1
ATOM 782 C CA . SER A 1 96 ? -35.562 18.547 7.824 1 94 96 SER A CA 1
ATOM 783 C C . SER A 1 96 ? -34.875 18.812 9.172 1 94 96 SER A C 1
ATOM 785 O O . SER A 1 96 ? -34.25 19.844 9.359 1 94 96 SER A O 1
ATOM 787 N N . SER A 1 97 ? -35.094 17.906 10.078 1 93.81 97 SER A N 1
ATOM 788 C CA . SER A 1 97 ? -34.469 18.031 11.398 1 93.81 97 SER A CA 1
ATOM 789 C C . SER A 1 97 ? -32.969 17.984 11.305 1 93.81 97 SER A C 1
ATOM 791 O O . SER A 1 97 ? -32.281 18.781 11.93 1 93.81 97 SER A O 1
ATOM 793 N N . LEU A 1 98 ? -32.469 17.062 10.523 1 94.94 98 LEU A N 1
ATOM 794 C CA . LEU A 1 98 ? -31.047 16.891 10.391 1 94.94 98 LEU A CA 1
ATOM 795 C C . LEU A 1 98 ? -30.422 18.109 9.703 1 94.94 98 LEU A C 1
ATOM 797 O O . LEU A 1 98 ? -29.297 18.5 10.031 1 94.94 98 LEU A O 1
ATOM 801 N N . LEU A 1 99 ? -31.078 18.656 8.734 1 92.69 99 LEU A N 1
ATOM 802 C CA . LEU A 1 99 ? -30.594 19.859 8.055 1 92.69 99 LEU A CA 1
ATOM 803 C C . LEU A 1 99 ? -30.359 20.984 9.047 1 92.69 99 LEU A C 1
ATOM 805 O O . LEU A 1 99 ? -29.359 21.719 8.945 1 92.69 99 LEU A O 1
ATOM 809 N N . ARG A 1 100 ? -31.203 21.062 9.969 1 89.75 100 ARG A N 1
ATOM 810 C CA . ARG A 1 100 ? -31.094 22.141 10.953 1 89.75 100 ARG A CA 1
ATOM 811 C C . ARG A 1 100 ? -30.031 21.828 12 1 89.75 100 ARG A C 1
ATOM 813 O O . ARG A 1 100 ? -29.266 22.703 12.391 1 89.75 100 ARG A O 1
ATOM 820 N N . LEU A 1 101 ? -30 20.641 12.398 1 91.31 101 LEU A N 1
ATOM 821 C CA . LEU A 1 101 ? -29.094 20.234 13.477 1 91.31 101 LEU A CA 1
ATOM 822 C C . LEU A 1 101 ? -27.656 20.172 12.992 1 91.31 101 LEU A C 1
ATOM 824 O O . LEU A 1 101 ? -26.719 20.328 13.781 1 91.31 101 LEU A O 1
ATOM 828 N N . SER A 1 102 ? -27.438 19.984 11.703 1 92.69 102 SER A N 1
ATOM 829 C CA . SER A 1 102 ? -26.094 19.781 11.164 1 92.69 102 SER A CA 1
ATOM 830 C C . SER A 1 102 ? -25.453 21.109 10.75 1 92.69 102 SER A C 1
ATOM 832 O O . SER A 1 102 ? -24.281 21.156 10.383 1 92.69 102 SER A O 1
ATOM 834 N N . GLN A 1 103 ? -26.156 22.156 10.82 1 88.81 103 GLN A N 1
ATOM 835 C CA . GLN A 1 103 ? -25.641 23.453 10.375 1 88.81 103 GLN A CA 1
ATOM 836 C C . GLN A 1 103 ? -25.859 24.531 11.43 1 88.81 103 GLN A C 1
ATOM 838 O O . GLN A 1 103 ? -26.609 25.484 11.195 1 88.81 103 GLN A O 1
ATOM 843 N N . PRO A 1 104 ? -25.078 24.422 12.391 1 92.62 104 PRO A N 1
ATOM 844 C CA . PRO A 1 104 ? -25.219 25.5 13.375 1 92.62 104 PRO A CA 1
ATOM 845 C C . PRO A 1 104 ? -24.797 26.859 12.812 1 92.62 104 PRO A C 1
ATOM 847 O O . PRO A 1 104 ? -23.922 26.938 11.961 1 92.62 104 PRO A O 1
ATOM 850 N N . VAL A 1 105 ? -25.391 27.906 13.367 1 92.75 105 VAL A N 1
ATOM 851 C CA . VAL A 1 105 ? -25.172 29.234 12.836 1 92.75 105 VAL A CA 1
ATOM 852 C C . VAL A 1 105 ? -24.188 30 13.727 1 92.75 105 VAL A C 1
ATOM 854 O O . VAL A 1 105 ? -23.438 30.859 13.258 1 92.75 105 VAL A O 1
ATOM 857 N N . SER A 1 106 ? -24.219 29.578 15.031 1 94.62 106 SER A N 1
ATOM 858 C CA . SER A 1 106 ? -23.344 30.281 15.961 1 94.62 106 SER A CA 1
ATOM 859 C C . SER A 1 106 ? -22.547 29.297 16.812 1 94.62 106 SER A C 1
ATOM 861 O O . SER A 1 106 ? -22.938 28.141 16.969 1 94.62 106 SER A O 1
ATOM 863 N N . TYR A 1 107 ? -21.422 29.859 17.391 1 95.31 107 TYR A N 1
ATOM 864 C CA . TYR A 1 107 ? -20.531 29.031 18.188 1 95.31 107 TYR A CA 1
ATOM 865 C C . TYR A 1 107 ? -21.25 28.469 19.406 1 95.31 107 TYR A C 1
ATOM 867 O O . TYR A 1 107 ? -21 27.328 19.812 1 95.31 107 TYR A O 1
ATOM 875 N N . LYS A 1 108 ? -22.156 29.188 19.922 1 93.44 108 LYS A N 1
ATOM 876 C CA . LYS A 1 108 ? -22.844 28.797 21.156 1 93.44 108 LYS A CA 1
ATOM 877 C C . LYS A 1 108 ? -23.688 27.547 20.938 1 93.44 108 LYS A C 1
ATOM 879 O O . LYS A 1 108 ? -24 26.828 21.891 1 93.44 108 LYS A O 1
ATOM 884 N N . GLU A 1 109 ? -24 27.328 19.734 1 93.5 109 GLU A N 1
ATOM 885 C CA . GLU A 1 109 ? -24.844 26.188 19.406 1 93.5 109 GLU A CA 1
ATOM 886 C C . GLU A 1 109 ? -24.016 24.922 19.234 1 93.5 109 GLU A C 1
ATOM 888 O O . GLU A 1 109 ? -24.578 23.812 19.156 1 93.5 109 GLU A O 1
ATOM 893 N N . LEU A 1 110 ? -22.766 25.062 19.219 1 95.94 110 LEU A N 1
ATOM 894 C CA . LEU A 1 110 ? -21.906 23.891 19 1 95.94 110 LEU A CA 1
ATOM 895 C C . LEU A 1 110 ? -21.922 22.984 20.234 1 95.94 110 LEU A C 1
ATOM 897 O O . LEU A 1 110 ? -22.062 23.453 21.359 1 95.94 110 LEU A O 1
ATOM 901 N N . TYR A 1 111 ? -21.781 21.688 19.984 1 94.75 111 TYR A N 1
ATOM 902 C CA . TYR A 1 111 ? -21.859 20.656 21.016 1 94.75 111 TYR A CA 1
ATOM 903 C C . TYR A 1 111 ? -20.875 20.953 22.141 1 94.75 111 TYR A C 1
ATOM 905 O O . TYR A 1 111 ? -21.172 20.672 23.312 1 94.75 111 TYR A O 1
ATOM 913 N N . ALA A 1 112 ? -19.75 21.547 21.859 1 95.44 112 ALA A N 1
ATOM 914 C CA . ALA A 1 112 ? -18.688 21.797 22.828 1 95.44 112 ALA A CA 1
ATOM 915 C C . ALA A 1 112 ? -19.172 22.672 23.984 1 95.44 112 ALA A C 1
ATOM 917 O O . ALA A 1 112 ? -18.719 22.531 25.125 1 95.44 112 ALA A O 1
ATOM 918 N N . PHE A 1 113 ? -20.141 23.516 23.734 1 94.25 113 PHE A N 1
ATOM 919 C CA . PHE A 1 113 ? -20.594 24.5 24.719 1 94.25 113 PHE A CA 1
ATOM 920 C C . PHE A 1 113 ? -21.656 23.891 25.625 1 94.25 113 PHE A C 1
ATOM 922 O O . PHE A 1 113 ? -21.969 24.438 26.672 1 94.25 113 PHE A O 1
ATOM 929 N N . SER A 1 114 ? -22.156 22.734 25.234 1 91.56 114 SER A N 1
ATOM 930 C CA . SER A 1 114 ? -23.141 22.031 26.078 1 91.56 114 SER A CA 1
ATOM 931 C C . SER A 1 114 ? -22.562 20.734 26.625 1 91.56 114 SER A C 1
ATOM 933 O O . SER A 1 114 ? -23.156 20.109 27.516 1 91.56 114 SER A O 1
ATOM 935 N N . TYR A 1 115 ? -21.469 20.344 26.047 1 91.31 115 TYR A N 1
ATOM 936 C CA . TYR A 1 115 ? -20.844 19.094 26.453 1 91.31 115 TYR A CA 1
ATOM 937 C C . TYR A 1 115 ? -20.359 19.172 27.891 1 91.31 115 TYR A C 1
ATOM 939 O O . TYR A 1 115 ? -19.578 20.062 28.25 1 91.31 115 TYR A O 1
ATOM 947 N N . ASN A 1 116 ? -20.859 18.297 28.75 1 83.5 116 ASN A N 1
ATOM 948 C CA . ASN A 1 116 ? -20.469 18.25 30.156 1 83.5 116 ASN A CA 1
ATOM 949 C C . ASN A 1 116 ? -20.125 16.828 30.594 1 83.5 116 ASN A C 1
ATOM 951 O O . ASN A 1 116 ? -21.016 16.078 31.031 1 83.5 116 ASN A O 1
ATOM 955 N N . PRO A 1 117 ? -18.875 16.688 30.438 1 75.56 117 PRO A N 1
ATOM 956 C CA . PRO A 1 117 ? -18.5 15.359 30.953 1 75.56 117 PRO A CA 1
ATOM 957 C C . PRO A 1 117 ? -18.531 15.281 32.469 1 75.56 117 PRO A C 1
ATOM 959 O O . PRO A 1 117 ? -18.422 16.312 33.156 1 75.56 117 PRO A O 1
ATOM 962 N N . LYS A 1 118 ? -19.25 14.438 33.094 1 67.56 118 LYS A N 1
ATOM 963 C CA . LYS A 1 118 ? -19.406 14.297 34.531 1 67.56 118 LYS A CA 1
ATOM 964 C C . LYS A 1 118 ? -18.172 14.789 35.281 1 67.56 118 LYS A C 1
ATOM 966 O O . LYS A 1 118 ? -17.859 14.289 36.375 1 67.56 118 LYS A O 1
ATOM 971 N N . GLN A 1 119 ? -17.453 15.766 34.656 1 62.09 119 GLN A N 1
ATOM 972 C CA . GLN A 1 119 ? -16.266 16.297 35.312 1 62.09 119 GLN A CA 1
ATOM 973 C C . GLN A 1 119 ? -16.562 17.641 35.969 1 62.09 119 GLN A C 1
ATOM 975 O O . GLN A 1 119 ? -17.406 18.391 35.5 1 62.09 119 GLN A O 1
ATOM 980 N N . ASN A 1 120 ? -16.047 17.844 37.156 1 61.44 120 ASN A N 1
ATOM 981 C CA . ASN A 1 120 ? -16.156 19.094 37.906 1 61.44 120 ASN A CA 1
ATOM 982 C C . ASN A 1 120 ? -15.367 20.219 37.219 1 61.44 120 ASN A C 1
ATOM 984 O O . ASN A 1 120 ? -14.516 19.953 36.375 1 61.44 120 ASN A O 1
ATOM 988 N N . GLU A 1 121 ? -15.773 21.422 37.469 1 63.53 121 GLU A N 1
ATOM 989 C CA . GLU A 1 121 ? -15.156 22.625 36.906 1 63.53 121 GLU A CA 1
ATOM 990 C C . GLU A 1 121 ? -13.641 22.594 37.062 1 63.53 121 GLU A C 1
ATOM 992 O O . GLU A 1 121 ? -12.922 23.031 36.156 1 63.53 121 GLU A O 1
ATOM 997 N N . THR A 1 122 ? -13.188 22.109 38.062 1 62.62 122 THR A N 1
ATOM 998 C CA . THR A 1 122 ? -11.75 22.016 38.344 1 62.62 122 THR A CA 1
ATOM 999 C C . THR A 1 122 ? -11.07 21.109 37.312 1 62.62 122 THR A C 1
ATOM 1001 O O . THR A 1 122 ? -9.953 21.391 36.875 1 62.62 122 THR A O 1
ATOM 1004 N N . ASN A 1 123 ? -11.766 20.297 36.938 1 73.19 123 ASN A N 1
ATOM 1005 C CA . ASN A 1 123 ? -11.211 19.344 35.969 1 73.19 123 ASN A CA 1
ATOM 1006 C C . ASN A 1 123 ? -11.148 19.953 34.562 1 73.19 123 ASN A C 1
ATOM 1008 O O . ASN A 1 123 ? -10.195 19.703 33.844 1 73.19 123 ASN A O 1
ATOM 1012 N N . ARG A 1 124 ? -12.031 20.812 34.344 1 78.75 124 ARG A N 1
ATOM 1013 C CA . ARG A 1 124 ? -12.062 21.5 33.031 1 78.75 124 ARG A CA 1
ATOM 1014 C C . ARG A 1 124 ? -10.836 22.391 32.875 1 78.75 124 ARG A C 1
ATOM 1016 O O . ARG A 1 124 ? -10.148 22.328 31.859 1 78.75 124 ARG A O 1
ATOM 1023 N N . GLY A 1 125 ? -10.586 23.203 33.906 1 77.94 125 GLY A N 1
ATOM 1024 C CA . GLY A 1 125 ? -9.422 24.062 33.844 1 77.94 125 GLY A CA 1
ATOM 1025 C C . GLY A 1 125 ? -8.109 23.312 33.719 1 77.94 125 GLY A C 1
ATOM 1026 O O . GLY A 1 125 ? -7.215 23.734 33 1 77.94 125 GLY A O 1
ATOM 1027 N N . GLY A 1 126 ? -8.008 22.281 34.406 1 81.44 126 GLY A N 1
ATOM 1028 C CA . GLY A 1 126 ? -6.816 21.453 34.375 1 81.44 126 GLY A CA 1
ATOM 1029 C C . GLY A 1 126 ? -6.559 20.828 33 1 81.44 126 GLY A C 1
ATOM 1030 O O . GLY A 1 126 ? -5.406 20.656 32.594 1 81.44 126 GLY A O 1
ATOM 1031 N N . GLY A 1 127 ? -7.574 20.594 32.281 1 87.81 127 GLY A N 1
ATOM 1032 C CA . GLY A 1 127 ? -7.441 20 30.969 1 87.81 127 GLY A CA 1
ATOM 1033 C C . GLY A 1 127 ? -6.773 20.922 29.969 1 87.81 127 GLY A C 1
ATOM 1034 O O . GLY A 1 127 ? -6.008 20.469 29.109 1 87.81 127 GLY A O 1
ATOM 1035 N N . TRP A 1 128 ? -7.074 22.172 30.109 1 92.25 128 TRP A N 1
ATOM 1036 C CA . TRP A 1 128 ? -6.508 23.156 29.188 1 92.25 128 TRP A CA 1
ATOM 1037 C C . TRP A 1 128 ? -5.055 23.453 29.531 1 92.25 128 TRP A C 1
ATOM 1039 O O . TRP A 1 128 ? -4.328 24.062 28.75 1 92.25 128 TRP A O 1
ATOM 1049 N N . LYS A 1 129 ? -4.602 22.984 30.641 1 89.56 129 LYS A N 1
ATOM 1050 C CA . LYS A 1 129 ? -3.219 23.188 31.078 1 89.56 129 LYS A CA 1
ATOM 1051 C C . LYS A 1 129 ? -2.346 21.984 30.688 1 89.56 129 LYS A C 1
ATOM 1053 O O . LYS A 1 129 ? -1.155 21.953 31 1 89.56 129 LYS A O 1
ATOM 1058 N N . ALA A 1 130 ? -2.971 21.125 30.031 1 89.44 130 ALA A N 1
ATOM 1059 C CA . ALA A 1 130 ? -2.244 19.922 29.625 1 89.44 130 ALA A CA 1
ATOM 1060 C C . ALA A 1 130 ? -1.086 20.266 28.703 1 89.44 130 ALA A C 1
ATOM 1062 O O . ALA A 1 130 ? -0.069 19.562 28.688 1 89.44 130 ALA A O 1
ATOM 1063 N N . ILE A 1 131 ? -1.235 21.297 27.922 1 92.38 131 ILE A N 1
ATOM 1064 C CA . ILE A 1 131 ? -0.189 21.719 27 1 92.38 131 ILE A CA 1
ATOM 1065 C C . ILE A 1 131 ? 0.188 23.172 27.281 1 92.38 131 ILE A C 1
ATOM 1067 O O . ILE A 1 131 ? -0.678 24.047 27.312 1 92.38 131 ILE A O 1
ATOM 1071 N N . ASP A 1 132 ? 1.376 23.328 27.531 1 92.56 132 ASP A N 1
ATOM 1072 C CA . ASP A 1 132 ? 1.931 24.656 27.734 1 92.56 132 ASP A CA 1
ATOM 1073 C C . ASP A 1 132 ? 2.938 25.016 26.641 1 92.56 132 ASP A C 1
ATOM 1075 O O . ASP A 1 132 ? 4.039 24.469 26.594 1 92.56 132 ASP A O 1
ATOM 1079 N N . LEU A 1 133 ? 2.59 25.984 25.859 1 93.62 133 LEU A N 1
ATOM 1080 C CA . LEU A 1 133 ? 3.4 26.312 24.688 1 93.62 133 LEU A CA 1
ATOM 1081 C C . LEU A 1 133 ? 4.707 26.984 25.109 1 93.62 133 LEU A C 1
ATOM 1083 O O . LEU A 1 133 ? 5.723 26.844 24.422 1 93.62 133 LEU A O 1
ATOM 1087 N N . LYS A 1 134 ? 4.656 27.734 26.172 1 93.88 134 LYS A N 1
ATOM 1088 C CA . LYS A 1 134 ? 5.895 28.328 26.672 1 93.88 134 LYS A CA 1
ATOM 1089 C C . LYS A 1 134 ? 6.918 27.25 27.016 1 93.88 134 LYS A C 1
ATOM 1091 O O . LYS A 1 134 ? 8.102 27.391 26.719 1 93.88 134 LYS A O 1
ATOM 1096 N N . GLU A 1 135 ? 6.418 26.266 27.625 1 94.25 135 GLU A N 1
ATOM 1097 C CA . GLU A 1 135 ? 7.281 25.141 27.969 1 94.25 135 GLU A CA 1
ATOM 1098 C C . GLU A 1 135 ? 7.828 24.469 26.703 1 94.25 135 GLU A C 1
ATOM 1100 O O . GLU A 1 135 ? 8.969 24 26.688 1 94.25 135 GLU A O 1
ATOM 1105 N N . GLU A 1 136 ? 7.031 24.406 25.734 1 94.12 136 GLU A N 1
ATOM 1106 C CA . GLU A 1 136 ? 7.461 23.797 24.484 1 94.12 136 GLU A CA 1
ATOM 1107 C C . GLU A 1 136 ? 8.594 24.594 23.844 1 94.12 136 GLU A C 1
ATOM 1109 O O . GLU A 1 136 ? 9.562 24.016 23.344 1 94.12 136 GLU A O 1
ATOM 1114 N N . PHE A 1 137 ? 8.523 25.875 23.797 1 96.06 137 PHE A N 1
ATOM 1115 C CA . PHE A 1 137 ? 9.578 26.703 23.219 1 96.06 137 PHE A CA 1
ATOM 1116 C C . PHE A 1 137 ? 10.859 26.578 24.047 1 96.06 137 PHE A C 1
ATOM 1118 O O . PHE A 1 137 ? 11.953 26.562 23.484 1 96.06 137 PHE A O 1
ATOM 1125 N N . GLN A 1 138 ? 10.672 26.453 25.328 1 94.75 138 GLN A N 1
ATOM 1126 C CA . GLN A 1 138 ? 11.836 26.203 26.188 1 94.75 138 GLN A CA 1
ATOM 1127 C C . GLN A 1 138 ? 12.484 24.875 25.859 1 94.75 138 GLN A C 1
ATOM 1129 O O . GLN A 1 138 ? 13.711 24.75 25.828 1 94.75 138 GLN A O 1
ATOM 1134 N N . HIS A 1 139 ? 11.602 23.984 25.672 1 92.19 139 HIS A N 1
ATOM 1135 C CA . HIS A 1 139 ? 12.078 22.656 25.281 1 92.19 139 HIS A CA 1
ATOM 1136 C C . HIS A 1 139 ? 12.883 22.719 23.984 1 92.19 139 HIS A C 1
ATOM 1138 O O . HIS A 1 139 ? 13.867 22 23.828 1 92.19 139 HIS A O 1
ATOM 1144 N N . MET A 1 140 ? 12.523 23.578 23.094 1 93.81 140 MET A N 1
ATOM 1145 C CA . MET A 1 140 ? 13.195 23.75 21.812 1 93.81 140 MET A CA 1
ATOM 1146 C C . MET A 1 140 ? 14.508 24.516 22 1 93.81 140 MET A C 1
ATOM 1148 O O . MET A 1 140 ? 15.367 24.5 21.125 1 93.81 140 MET A O 1
ATOM 1152 N N . GLY A 1 141 ? 14.625 25.188 23.156 1 95.38 141 GLY A N 1
ATOM 1153 C CA . GLY A 1 141 ? 15.883 25.844 23.469 1 95.38 141 GLY A CA 1
ATOM 1154 C C . GLY A 1 141 ? 15.812 27.359 23.344 1 95.38 141 GLY A C 1
ATOM 1155 O O . GLY A 1 141 ? 16.844 28.031 23.203 1 95.38 141 GLY A O 1
ATOM 1156 N N . VAL A 1 142 ? 14.641 27.891 23.234 1 96.69 142 VAL A N 1
ATOM 1157 C CA . VAL A 1 142 ? 14.508 29.344 23.141 1 96.69 142 VAL A CA 1
ATOM 1158 C C . VAL A 1 142 ? 13.734 29.875 24.359 1 96.69 142 VAL A C 1
ATOM 1160 O O . VAL A 1 142 ? 12.906 29.156 24.922 1 96.69 142 VAL A O 1
ATOM 1163 N N . PRO A 1 143 ? 13.898 31.016 24.875 1 96.75 143 PRO A N 1
ATOM 1164 C CA . PRO A 1 143 ? 14.859 31.969 24.328 1 96.75 143 PRO A CA 1
ATOM 1165 C C . PRO A 1 143 ? 16.312 31.531 24.531 1 96.75 143 PRO A C 1
ATOM 1167 O O . PRO A 1 143 ? 16.594 30.656 25.344 1 96.75 143 PRO A O 1
ATOM 1170 N N . ASN A 1 144 ? 17.219 32.156 23.781 1 97.31 144 ASN A N 1
ATOM 1171 C CA . ASN A 1 144 ? 18.656 31.906 23.844 1 97.31 144 ASN A CA 1
ATOM 1172 C C . ASN A 1 144 ? 19.453 33.125 23.375 1 97.31 144 ASN A C 1
ATOM 1174 O O . ASN A 1 144 ? 18.969 34.25 23.484 1 97.31 144 ASN A O 1
ATOM 1178 N N . ASP A 1 145 ? 20.688 32.906 22.906 1 96.5 145 ASP A N 1
ATOM 1179 C CA . ASP A 1 145 ? 21.547 34.031 22.531 1 96.5 145 ASP A CA 1
ATOM 1180 C C . ASP A 1 145 ? 21.078 34.688 21.234 1 96.5 145 ASP A C 1
ATOM 1182 O O . ASP A 1 145 ? 21.484 35.812 20.906 1 96.5 145 ASP A O 1
ATOM 1186 N N . TYR A 1 146 ? 20.156 34 20.609 1 97.75 146 TYR A N 1
ATOM 1187 C CA . TYR A 1 146 ? 19.812 34.5 19.266 1 97.75 146 TYR A CA 1
ATOM 1188 C C . TYR A 1 146 ? 18.328 34.812 19.156 1 97.75 146 TYR A C 1
ATOM 1190 O O . TYR A 1 146 ? 17.906 35.562 18.297 1 97.75 146 TYR A O 1
ATOM 1198 N N . TRP A 1 147 ? 17.562 34.219 19.938 1 98.31 147 TRP A N 1
ATOM 1199 C CA . TRP A 1 147 ? 16.125 34.375 19.875 1 98.31 147 TRP A CA 1
ATOM 1200 C C . TRP A 1 147 ? 15.555 34.812 21.219 1 98.31 147 TRP A C 1
ATOM 1202 O O . TRP A 1 147 ? 16.031 34.406 22.266 1 98.31 147 TRP A O 1
ATOM 1212 N N . GLU A 1 148 ? 14.539 35.625 21.188 1 97.69 148 GLU A N 1
ATOM 1213 C CA . GLU A 1 148 ? 13.906 36.094 22.406 1 97.69 148 GLU A CA 1
ATOM 1214 C C . GLU A 1 148 ? 12.391 36.188 22.25 1 97.69 148 GLU A C 1
ATOM 1216 O O . GLU A 1 148 ? 11.883 36.25 21.125 1 97.69 148 GLU A O 1
ATOM 1221 N N . GLN A 1 149 ? 11.734 36.125 23.359 1 96.5 149 GLN A N 1
ATOM 1222 C CA . GLN A 1 149 ? 10.289 36.281 23.391 1 96.5 149 GLN A CA 1
ATOM 1223 C C . GLN A 1 149 ? 9.914 37.75 23.219 1 96.5 149 GLN A C 1
ATOM 1225 O O . GLN A 1 149 ? 10.562 38.656 23.766 1 96.5 149 GLN A O 1
ATOM 1230 N N . THR A 1 150 ? 8.891 38 22.391 1 95.75 150 THR A N 1
ATOM 1231 C CA . THR A 1 150 ? 8.445 39.375 22.203 1 95.75 150 THR A CA 1
ATOM 1232 C C . THR A 1 150 ? 7.035 39.562 22.75 1 95.75 150 THR A C 1
ATOM 1234 O O . THR A 1 150 ? 6.219 38.656 22.703 1 95.75 150 THR A O 1
ATOM 1237 N N . ASP A 1 151 ? 6.762 40.75 23.219 1 91.38 151 ASP A N 1
ATOM 1238 C CA . ASP A 1 151 ? 5.426 41.094 23.688 1 91.38 151 ASP A CA 1
ATOM 1239 C C . ASP A 1 151 ? 4.742 42.062 22.719 1 91.38 151 ASP A C 1
ATOM 1241 O O . ASP A 1 151 ? 3.785 42.75 23.078 1 91.38 151 ASP A O 1
ATOM 1245 N N . ALA A 1 152 ? 5.32 42.094 21.578 1 93.69 152 ALA A N 1
ATOM 1246 C CA . ALA A 1 152 ? 4.836 43.031 20.562 1 93.69 152 ALA A CA 1
ATOM 1247 C C . ALA A 1 152 ? 3.359 42.812 20.266 1 93.69 152 ALA A C 1
ATOM 1249 O O . ALA A 1 152 ? 2.631 43.75 19.953 1 93.69 152 ALA A O 1
ATOM 1250 N N . ASN A 1 153 ? 2.885 41.594 20.391 1 95.44 153 ASN A N 1
ATOM 1251 C CA . ASN A 1 153 ? 1.506 41.281 20.031 1 95.44 153 ASN A CA 1
ATOM 1252 C C . ASN A 1 153 ? 0.656 40.969 21.25 1 95.44 153 ASN A C 1
ATOM 1254 O O . ASN A 1 153 ? -0.35 40.25 21.156 1 95.44 153 ASN A O 1
ATOM 1258 N N . GLU A 1 154 ? 0.951 41.312 22.453 1 92.31 154 GLU A N 1
ATOM 1259 C CA . GLU A 1 154 ? 0.25 41.031 23.703 1 92.31 154 GLU A CA 1
ATOM 1260 C C . GLU A 1 154 ? -1.218 41.438 23.609 1 92.31 154 GLU A C 1
ATOM 1262 O O . GLU A 1 154 ? -2.094 40.75 24.125 1 92.31 154 GLU A O 1
ATOM 1267 N N . GLY A 1 155 ? -1.668 42.531 23.078 1 90.81 155 GLY A N 1
ATOM 1268 C CA . GLY A 1 155 ? -3.041 42.969 22.922 1 90.81 155 GLY A CA 1
ATOM 1269 C C . GLY A 1 155 ? -3.59 42.75 21.516 1 90.81 155 GLY A C 1
ATOM 1270 O O . GLY A 1 155 ? -4.605 43.312 21.141 1 90.81 155 GLY A O 1
ATOM 1271 N N . TYR A 1 156 ? -2.967 41.906 20.844 1 95.5 156 TYR A N 1
ATOM 1272 C CA . TYR A 1 156 ? -3.354 41.594 19.469 1 95.5 156 TYR A CA 1
ATOM 1273 C C . TYR A 1 156 ? -3.371 42.875 18.625 1 95.5 156 TYR A C 1
ATOM 1275 O O . TYR A 1 156 ? -4.227 43 17.75 1 95.5 156 TYR A O 1
ATOM 1283 N N . GLU A 1 157 ? -2.506 43.719 18.859 1 92.94 157 GLU A N 1
ATOM 1284 C CA . GLU A 1 157 ? -2.523 45.031 18.219 1 92.94 157 GLU A CA 1
ATOM 1285 C C . GLU A 1 157 ? -1.831 45 16.859 1 92.94 157 GLU A C 1
ATOM 1287 O O . GLU A 1 157 ? -2.217 45.75 15.945 1 92.94 157 GLU A O 1
ATOM 1292 N N . ILE A 1 158 ? -0.873 44.188 16.734 1 96.12 158 ILE A N 1
ATOM 1293 C CA . ILE A 1 158 ? -0.112 44.125 15.5 1 96.12 158 ILE A CA 1
ATOM 1294 C C . ILE A 1 158 ? -0.782 43.188 14.523 1 96.12 158 ILE A C 1
ATOM 1296 O O . ILE A 1 158 ? -1.045 43.531 13.367 1 96.12 158 ILE A O 1
ATOM 1300 N N . CYS A 1 159 ? -1.026 42 14.984 1 96.88 159 CYS A N 1
ATOM 1301 C CA . CYS A 1 159 ? -1.67 40.969 14.188 1 96.88 159 CYS A CA 1
ATOM 1302 C C . CYS A 1 159 ? -2.713 40.219 15 1 96.88 159 CYS A C 1
ATOM 1304 O O . CYS A 1 159 ? -2.371 39.5 15.945 1 96.88 159 CYS A O 1
ATOM 1306 N N . ASN A 1 160 ? -3.895 40.25 14.578 1 95.75 160 ASN A N 1
ATOM 1307 C CA . ASN A 1 160 ? -4.984 39.688 15.359 1 95.75 160 ASN A CA 1
ATOM 1308 C C . ASN A 1 160 ? -5.051 38.156 15.195 1 95.75 160 ASN A C 1
ATOM 1310 O O . ASN A 1 160 ? -5.684 37.469 15.992 1 95.75 160 ASN A O 1
ATOM 1314 N N . THR A 1 161 ? -4.414 37.625 14.203 1 97.19 161 THR A N 1
ATOM 1315 C CA . THR A 1 161 ? -4.504 36.188 13.977 1 97.19 161 THR A CA 1
ATOM 1316 C C . THR A 1 161 ? -3.309 35.469 14.586 1 97.19 161 THR A C 1
ATOM 1318 O O . THR A 1 161 ? -3.279 34.219 14.633 1 97.19 161 THR A O 1
ATOM 1321 N N . TYR A 1 162 ? -2.307 36.219 15.039 1 97.44 162 TYR A N 1
ATOM 1322 C CA . TYR A 1 162 ? -1.166 35.656 15.75 1 97.44 162 TYR A CA 1
ATOM 1323 C C . TYR A 1 162 ? -1.439 35.562 17.25 1 97.44 162 TYR A C 1
ATOM 1325 O O . TYR A 1 162 ? -2.281 36.281 17.766 1 97.44 162 TYR A O 1
ATOM 1333 N N . PRO A 1 163 ? -0.771 34.594 17.938 1 95.94 163 PRO A N 1
ATOM 1334 C CA . PRO A 1 163 ? -0.875 34.594 19.391 1 95.94 163 PRO A CA 1
ATOM 1335 C C . PRO A 1 163 ? -0.064 35.688 20.062 1 95.94 163 PRO A C 1
ATOM 1337 O O . PRO A 1 163 ? 0.623 36.469 19.375 1 95.94 163 PRO A O 1
ATOM 1340 N N . THR A 1 164 ? -0.223 35.719 21.312 1 94.94 164 THR A N 1
ATOM 1341 C CA . THR A 1 164 ? 0.479 36.75 22.062 1 94.94 164 THR A CA 1
ATOM 1342 C C . THR A 1 164 ? 1.907 36.312 22.391 1 94.94 164 THR A C 1
ATOM 1344 O O . THR A 1 164 ? 2.787 37.156 22.594 1 94.94 164 THR A O 1
ATOM 1347 N N . LEU A 1 165 ? 2.107 35.062 22.422 1 92.62 165 LEU A N 1
ATOM 1348 C CA . LEU A 1 165 ? 3.434 34.5 22.656 1 92.62 165 LEU A CA 1
ATOM 1349 C C . LEU A 1 165 ? 4.152 34.219 21.344 1 92.62 165 LEU A C 1
ATOM 1351 O O . LEU A 1 165 ? 3.805 33.281 20.625 1 92.62 165 LEU A O 1
ATOM 1355 N N . LEU A 1 166 ? 5.125 35.062 21.031 1 96.56 166 LEU A N 1
ATOM 1356 C CA . LEU A 1 166 ? 5.887 34.938 19.797 1 96.56 166 LEU A CA 1
ATOM 1357 C C . LEU A 1 166 ? 7.383 35.062 20.062 1 96.56 166 LEU A C 1
ATOM 1359 O O . LEU A 1 166 ? 7.789 35.656 21.062 1 96.56 166 LEU A O 1
ATOM 1363 N N . TYR A 1 167 ? 8.148 34.469 19.25 1 97.75 167 TYR A N 1
ATOM 1364 C CA . TYR A 1 167 ? 9.602 34.562 19.359 1 97.75 167 TYR A CA 1
ATOM 1365 C C . TYR A 1 167 ? 10.203 35.156 18.094 1 97.75 167 TYR A C 1
ATOM 1367 O O . TYR A 1 167 ? 9.781 34.844 16.984 1 97.75 167 TYR A O 1
ATOM 1375 N N . VAL A 1 168 ? 11.094 36.094 18.25 1 98.19 168 VAL A N 1
ATOM 1376 C CA . VAL A 1 168 ? 11.797 36.781 17.172 1 98.19 168 VAL A CA 1
ATOM 1377 C C . VAL A 1 168 ? 13.297 36.812 17.469 1 98.19 168 VAL A C 1
ATOM 1379 O O . VAL A 1 168 ? 13.719 36.5 18.578 1 98.19 168 VAL A O 1
ATOM 1382 N N . PRO A 1 169 ? 14.086 37.062 16.406 1 98.19 169 PRO A N 1
ATOM 1383 C CA . PRO A 1 169 ? 15.523 37.188 16.688 1 98.19 169 PRO A CA 1
ATOM 1384 C C . PRO A 1 169 ? 15.828 38.25 17.734 1 98.19 169 PRO A C 1
ATOM 1386 O O . PRO A 1 169 ? 15.164 39.312 17.797 1 98.19 169 PRO A O 1
ATOM 1389 N N . ARG A 1 170 ? 16.844 38 18.5 1 97.19 170 ARG A N 1
ATOM 1390 C CA . ARG A 1 170 ? 17.25 38.906 19.562 1 97.19 170 ARG A CA 1
ATOM 1391 C C . ARG A 1 170 ? 17.641 40.281 18.984 1 97.19 170 ARG A C 1
ATOM 1393 O O . ARG A 1 170 ? 18.359 40.344 17.984 1 97.19 170 ARG A O 1
ATOM 1400 N N . GLY A 1 171 ? 17.156 41.406 19.609 1 93.81 171 GLY A N 1
ATOM 1401 C CA . GLY A 1 171 ? 17.531 42.75 19.172 1 93.81 171 GLY A CA 1
ATOM 1402 C C . GLY A 1 171 ? 16.5 43.375 18.25 1 93.81 171 GLY A C 1
ATOM 1403 O O . GLY A 1 171 ? 16.562 44.562 17.984 1 93.81 171 GLY A O 1
ATOM 1404 N N . VAL A 1 172 ? 15.578 42.562 17.75 1 97 172 VAL A N 1
ATOM 1405 C CA . VAL A 1 172 ? 14.523 43.094 16.891 1 97 172 VAL A CA 1
ATOM 1406 C C . VAL A 1 172 ? 13.547 43.938 17.719 1 97 172 VAL A C 1
ATOM 1408 O O . VAL A 1 172 ? 12.961 43.438 18.688 1 97 172 VAL A O 1
ATOM 1411 N N . SER A 1 173 ? 13.344 45.156 17.344 1 96.25 173 SER A N 1
ATOM 1412 C CA . SER A 1 173 ? 12.508 46.062 18.109 1 96.25 173 SER A CA 1
ATOM 1413 C C . SER A 1 173 ? 11.039 45.938 17.719 1 96.25 173 SER A C 1
ATOM 1415 O O . SER A 1 173 ? 10.727 45.406 16.641 1 96.25 173 SER A O 1
ATOM 1417 N N . LYS A 1 174 ? 10.211 46.469 18.578 1 95.75 174 LYS A N 1
ATOM 1418 C CA . LYS A 1 174 ? 8.773 46.5 18.297 1 95.75 174 LYS A CA 1
ATOM 1419 C C . LYS A 1 174 ? 8.469 47.312 17.047 1 95.75 174 LYS A C 1
ATOM 1421 O O . LYS A 1 174 ? 7.559 47 16.281 1 95.75 174 LYS A O 1
ATOM 1426 N N . SER A 1 175 ? 9.18 48.375 16.922 1 96.38 175 SER A N 1
ATOM 1427 C CA . SER A 1 175 ? 8.992 49.219 15.75 1 96.38 175 SER A CA 1
ATOM 1428 C C . SER A 1 175 ? 9.336 48.469 14.469 1 96.38 175 SER A C 1
ATOM 1430 O O . SER A 1 175 ? 8.648 48.625 13.453 1 96.38 175 SER A O 1
ATOM 1432 N N . LEU A 1 176 ? 10.359 47.75 14.531 1 97.69 176 LEU A N 1
ATOM 1433 C CA . LEU A 1 176 ? 10.75 46.938 13.383 1 97.69 176 LEU A CA 1
ATOM 1434 C C . LEU A 1 176 ? 9.688 45.906 13.055 1 97.69 176 LEU A C 1
ATOM 1436 O O . LEU A 1 176 ? 9.352 45.688 11.883 1 97.69 176 LEU A O 1
ATOM 1440 N N . ILE A 1 177 ? 9.188 45.281 14.062 1 98.12 177 ILE A N 1
ATOM 1441 C CA . ILE A 1 177 ? 8.133 44.281 13.906 1 98.12 177 ILE A CA 1
ATOM 1442 C C . ILE A 1 177 ? 6.906 44.938 13.273 1 98.12 177 ILE A C 1
ATOM 1444 O O . ILE A 1 177 ? 6.301 44.375 12.352 1 98.12 177 ILE A O 1
ATOM 1448 N N . MET A 1 178 ? 6.523 46.094 13.727 1 97.38 178 MET A N 1
ATOM 1449 C CA . MET A 1 178 ? 5.375 46.812 13.203 1 97.38 178 MET A CA 1
ATOM 1450 C C . MET A 1 178 ? 5.566 47.156 11.727 1 97.38 178 MET A C 1
ATOM 1452 O O . MET A 1 178 ? 4.645 47 10.922 1 97.38 178 MET A O 1
ATOM 1456 N N . GLY A 1 179 ? 6.727 47.656 11.445 1 97.62 179 GLY A N 1
ATOM 1457 C CA . GLY A 1 179 ? 7.035 47.938 10.055 1 97.62 179 GLY A CA 1
ATOM 1458 C C . GLY A 1 179 ? 6.93 46.719 9.156 1 97.62 179 GLY A C 1
ATOM 1459 O O . GLY A 1 179 ? 6.344 46.812 8.07 1 97.62 179 GLY A O 1
ATOM 1460 N N . SER A 1 180 ? 7.535 45.656 9.594 1 98 180 SER A N 1
ATOM 1461 C CA . SER A 1 180 ? 7.477 44.406 8.836 1 98 180 SER A CA 1
ATOM 1462 C C . SER A 1 180 ? 6.043 43.938 8.68 1 98 180 SER A C 1
ATOM 1464 O O . SER A 1 180 ? 5.648 43.469 7.605 1 98 180 SER A O 1
ATOM 1466 N N . SER A 1 181 ? 5.266 44 9.711 1 98.12 181 SER A N 1
ATOM 1467 C CA . SER A 1 181 ? 3.883 43.5 9.711 1 98.12 181 SER A CA 1
ATOM 1468 C C . SER A 1 181 ? 3.039 44.281 8.703 1 98.12 181 SER A C 1
ATOM 1470 O O . SER A 1 181 ? 2.164 43.719 8.047 1 98.12 181 SER A O 1
ATOM 1472 N N . LYS A 1 182 ? 3.225 45.531 8.555 1 97.25 182 LYS A N 1
ATOM 1473 C CA . LYS A 1 182 ? 2.465 46.375 7.617 1 97.25 182 LYS A CA 1
ATOM 1474 C C . LYS A 1 182 ? 2.785 46 6.172 1 97.25 182 LYS A C 1
ATOM 1476 O O . LYS A 1 182 ? 1.971 46.219 5.273 1 97.25 182 LYS A O 1
ATOM 1481 N N . PHE A 1 183 ? 3.934 45.438 6.023 1 97.5 183 PHE A N 1
ATOM 1482 C CA . PHE A 1 183 ? 4.391 45.094 4.68 1 97.5 183 PHE A CA 1
ATOM 1483 C C . PHE A 1 183 ? 3.984 43.688 4.309 1 97.5 183 PHE A C 1
ATOM 1485 O O . PHE A 1 183 ? 4.32 43.188 3.225 1 97.5 183 PHE A O 1
ATOM 1492 N N . ARG A 1 184 ? 3.354 43 5.168 1 97.81 184 ARG A N 1
ATOM 1493 C CA . ARG A 1 184 ? 2.971 41.594 4.918 1 97.81 184 ARG A CA 1
ATOM 1494 C C . ARG A 1 184 ? 1.458 41.438 4.988 1 97.81 184 ARG A C 1
ATOM 1496 O O . ARG A 1 184 ? 0.794 42.062 5.816 1 97.81 184 ARG A O 1
ATOM 1503 N N . SER A 1 185 ? 0.964 40.531 4.129 1 97.19 185 SER A N 1
ATOM 1504 C CA . SER A 1 185 ? -0.473 40.312 4.062 1 97.19 185 SER A CA 1
ATOM 1505 C C . SER A 1 185 ? -1.035 39.938 5.43 1 97.19 185 SER A C 1
ATOM 1507 O O . SER A 1 185 ? -0.456 39.094 6.145 1 97.19 185 SER A O 1
ATOM 1509 N N . ARG A 1 186 ? -2.115 40.625 5.84 1 96.81 186 ARG A N 1
ATOM 1510 C CA . ARG A 1 186 ? -2.832 40.406 7.09 1 96.81 186 ARG A CA 1
ATOM 1511 C C . ARG A 1 186 ? -1.935 40.656 8.297 1 96.81 186 ARG A C 1
ATOM 1513 O O . ARG A 1 186 ? -2.186 40.125 9.383 1 96.81 186 ARG A O 1
ATOM 1520 N N . ALA A 1 187 ? -0.799 41.25 8.055 1 97.69 187 ALA A N 1
ATOM 1521 C CA . ALA A 1 187 ? 0.144 41.688 9.086 1 97.69 187 ALA A CA 1
ATOM 1522 C C . ALA A 1 187 ? 0.873 40.5 9.703 1 97.69 187 ALA A C 1
ATOM 1524 O O . ALA A 1 187 ? 1.318 40.562 10.852 1 97.69 187 ALA A O 1
ATOM 1525 N N . ARG A 1 188 ? 0.947 39.438 9.047 1 98.12 188 ARG A N 1
ATOM 1526 C CA . ARG A 1 188 ? 1.608 38.25 9.586 1 98.12 188 ARG A CA 1
ATOM 1527 C C . ARG A 1 188 ? 3.102 38.281 9.281 1 98.12 188 ARG A C 1
ATOM 1529 O O . ARG A 1 188 ? 3.539 37.719 8.273 1 98.12 188 ARG A O 1
ATOM 1536 N N . PHE A 1 189 ? 3.809 38.938 10.148 1 98.12 189 PHE A N 1
ATOM 1537 C CA . PHE A 1 189 ? 5.254 39.062 10.023 1 98.12 189 PHE A CA 1
ATOM 1538 C C . PHE A 1 189 ? 5.953 37.75 10.391 1 98.12 189 PHE A C 1
ATOM 1540 O O . PHE A 1 189 ? 5.328 36.844 10.938 1 98.12 189 PHE A O 1
ATOM 1547 N N . PRO A 1 190 ? 7.25 37.531 10 1 98.25 190 PRO A N 1
ATOM 1548 C CA . PRO A 1 190 ? 7.957 36.281 10.273 1 98.25 190 PRO A CA 1
ATOM 1549 C C . PRO A 1 190 ? 8.039 35.969 11.766 1 98.25 190 PRO A C 1
ATOM 1551 O O . PRO A 1 190 ? 8.43 36.844 12.562 1 98.25 190 PRO A O 1
ATOM 1554 N N . VAL A 1 191 ? 7.648 34.781 12.133 1 97.88 191 VAL A N 1
ATOM 1555 C CA . VAL A 1 191 ? 7.73 34.344 13.516 1 97.88 191 VAL A CA 1
ATOM 1556 C C . VAL A 1 191 ? 8.344 32.938 13.555 1 97.88 191 VAL A C 1
ATOM 1558 O O . VAL A 1 191 ? 8.297 32.188 12.57 1 97.88 191 VAL A O 1
ATOM 1561 N N . LEU A 1 192 ? 8.844 32.562 14.664 1 98.44 192 LEU A N 1
ATOM 1562 C CA . LEU A 1 192 ? 9.531 31.281 14.836 1 98.44 192 LEU A CA 1
ATOM 1563 C C . LEU A 1 192 ? 8.539 30.125 14.945 1 98.44 192 LEU A C 1
ATOM 1565 O O . LEU A 1 192 ? 7.621 30.188 15.773 1 98.44 192 LEU A O 1
ATOM 1569 N N . SER A 1 193 ? 8.633 29.109 14.141 1 98.06 193 SER A N 1
ATOM 1570 C CA . SER A 1 193 ? 7.832 27.891 14.234 1 98.06 193 SER A CA 1
ATOM 1571 C C . SER A 1 193 ? 8.625 26.75 14.875 1 98.06 193 SER A C 1
ATOM 1573 O O . SER A 1 193 ? 8.062 25.938 15.609 1 98.06 193 SER A O 1
ATOM 1575 N N . TYR A 1 194 ? 9.898 26.641 14.547 1 98.5 194 TYR A N 1
ATOM 1576 C CA . TYR A 1 194 ? 10.734 25.562 15.062 1 98.5 194 TYR A CA 1
ATOM 1577 C C . TYR A 1 194 ? 12.195 25.984 15.133 1 98.5 194 TYR A C 1
ATOM 1579 O O . TYR A 1 194 ? 12.688 26.688 14.242 1 98.5 194 TYR A O 1
ATOM 1587 N N . PHE A 1 195 ? 12.852 25.672 16.234 1 98.12 195 PHE A N 1
ATOM 1588 C CA . PHE A 1 195 ? 14.273 25.938 16.438 1 98.12 195 PHE A CA 1
ATOM 1589 C C . PHE A 1 195 ? 15.062 24.641 16.578 1 98.12 195 PHE A C 1
ATOM 1591 O O . PHE A 1 195 ? 14.781 23.844 17.469 1 98.12 195 PHE A O 1
ATOM 1598 N N . PHE A 1 196 ? 15.969 24.422 15.648 1 97.31 196 PHE A N 1
ATOM 1599 C CA . PHE A 1 196 ? 16.797 23.234 15.656 1 97.31 196 PHE A CA 1
ATOM 1600 C C . PHE A 1 196 ? 18.078 23.453 16.469 1 97.31 196 PHE A C 1
ATOM 1602 O O . PHE A 1 196 ? 19.094 23.906 15.93 1 97.31 196 PHE A O 1
ATOM 1609 N N . LYS A 1 197 ? 18.125 22.969 17.641 1 94.06 197 LYS A N 1
ATOM 1610 C CA . LYS A 1 197 ? 19.125 23.281 18.656 1 94.06 197 LYS A CA 1
ATOM 1611 C C . LYS A 1 197 ? 20.5 22.797 18.234 1 94.06 197 LYS A C 1
ATOM 1613 O O . LYS A 1 197 ? 21.531 23.359 18.625 1 94.06 197 LYS A O 1
ATOM 1618 N N . GLU A 1 198 ? 20.547 21.812 17.422 1 92.62 198 GLU A N 1
ATOM 1619 C CA . GLU A 1 198 ? 21.797 21.156 17.047 1 92.62 198 GLU A CA 1
ATOM 1620 C C . GLU A 1 198 ? 22.703 22.094 16.25 1 92.62 198 GLU A C 1
ATOM 1622 O O . GLU A 1 198 ? 23.922 22.016 16.359 1 92.62 198 GLU A O 1
ATOM 1627 N N . ASN A 1 199 ? 22.094 22.984 15.477 1 96.31 199 ASN A N 1
ATOM 1628 C CA . ASN A 1 199 ? 22.953 23.812 14.633 1 96.31 199 ASN A CA 1
ATOM 1629 C C . ASN A 1 199 ? 22.453 25.25 14.562 1 96.31 199 ASN A C 1
ATOM 1631 O O . ASN A 1 199 ? 22.891 26.016 13.695 1 96.31 199 ASN A O 1
ATOM 1635 N N . ASN A 1 200 ? 21.438 25.609 15.289 1 96.88 200 ASN A N 1
ATOM 1636 C CA . ASN A 1 200 ? 20.875 26.953 15.43 1 96.88 200 ASN A CA 1
ATOM 1637 C C . ASN A 1 200 ? 20.016 27.328 14.234 1 96.88 200 ASN A C 1
ATOM 1639 O O . ASN A 1 200 ? 19.625 28.484 14.094 1 96.88 200 ASN A O 1
ATOM 1643 N N . ALA A 1 201 ? 19.766 26.422 13.344 1 98.38 201 ALA A N 1
ATOM 1644 C CA . ALA A 1 201 ? 18.859 26.703 12.234 1 98.38 201 ALA A CA 1
ATOM 1645 C C . ALA A 1 201 ? 17.422 26.844 12.719 1 98.38 201 ALA A C 1
ATOM 1647 O O . ALA A 1 201 ? 17.016 26.156 13.664 1 98.38 201 ALA A O 1
ATOM 1648 N N . ALA A 1 202 ? 16.703 27.719 12.062 1 98.62 202 ALA A N 1
ATOM 1649 C CA . ALA A 1 202 ? 15.32 27.969 12.477 1 98.62 202 ALA A CA 1
ATOM 1650 C C . ALA A 1 202 ? 14.367 27.875 11.281 1 98.62 202 ALA A C 1
ATOM 1652 O O . ALA A 1 202 ? 14.766 28.109 10.141 1 98.62 202 ALA A O 1
ATOM 1653 N N . ILE A 1 203 ? 13.172 27.453 11.578 1 98.88 203 ILE A N 1
ATOM 1654 C CA . ILE A 1 203 ? 12.062 27.547 10.633 1 98.88 203 ILE A CA 1
ATOM 1655 C C . ILE A 1 203 ? 11.102 28.656 11.07 1 98.88 203 ILE A C 1
ATOM 1657 O O . ILE A 1 203 ? 10.57 28.625 12.18 1 98.88 203 ILE A O 1
ATOM 1661 N N . CYS A 1 204 ? 10.938 29.594 10.227 1 98.81 204 CYS A N 1
ATOM 1662 C CA . CYS A 1 204 ? 10.008 30.688 10.477 1 98.81 204 CYS A CA 1
ATOM 1663 C C . CYS A 1 204 ? 8.883 30.703 9.445 1 98.81 204 CYS A C 1
ATOM 1665 O O . CYS A 1 204 ? 9.016 30.094 8.375 1 98.81 204 CYS A O 1
ATOM 1667 N N . ARG A 1 205 ? 7.793 31.281 9.797 1 98.62 205 ARG A N 1
ATOM 1668 C CA . ARG A 1 205 ? 6.676 31.344 8.859 1 98.62 205 ARG A CA 1
ATOM 1669 C C . ARG A 1 205 ? 6.012 32.719 8.898 1 98.62 205 ARG A C 1
ATOM 1671 O O . ARG A 1 205 ? 6.074 33.406 9.914 1 98.62 205 ARG A O 1
ATOM 1678 N N . CYS A 1 206 ? 5.469 33.125 7.832 1 98.5 206 CYS A N 1
ATOM 1679 C CA . CYS A 1 206 ? 4.777 34.406 7.695 1 98.5 206 CYS A CA 1
ATOM 1680 C C . CYS A 1 206 ? 3.867 34.406 6.477 1 98.5 206 CYS A C 1
ATOM 1682 O O . CYS A 1 206 ? 3.494 33.344 5.973 1 98.5 206 CYS A O 1
ATOM 1684 N N . SER A 1 207 ? 3.33 35.594 6.094 1 98.25 207 SER A N 1
ATOM 1685 C CA . SER A 1 207 ? 2.545 35.781 4.875 1 98.25 207 SER A CA 1
ATOM 1686 C C . SER A 1 207 ? 3.359 36.469 3.785 1 98.25 207 SER A C 1
ATOM 1688 O O . SER A 1 207 ? 4.508 36.844 4.012 1 98.25 207 SER A O 1
ATOM 1690 N N . GLN A 1 208 ? 2.826 36.594 2.607 1 97.62 208 GLN A N 1
ATOM 1691 C CA . GLN A 1 208 ? 3.516 37.188 1.466 1 97.62 208 GLN A CA 1
ATOM 1692 C C . GLN A 1 208 ? 3.742 38.688 1.674 1 97.62 208 GLN A C 1
ATOM 1694 O O . GLN A 1 208 ? 2.945 39.344 2.338 1 97.62 208 GLN A O 1
ATOM 1699 N N . PRO A 1 209 ? 4.832 39.188 1.173 1 96.69 209 PRO A N 1
ATOM 1700 C CA . PRO A 1 209 ? 5.059 40.625 1.222 1 96.69 209 PRO A CA 1
ATOM 1701 C C . PRO A 1 209 ? 4.188 41.406 0.226 1 96.69 209 PRO A C 1
ATOM 1703 O O . PRO A 1 209 ? 3.789 40.844 -0.804 1 96.69 209 PRO A O 1
ATOM 1706 N N . LEU A 1 210 ? 3.877 42.562 0.587 1 96.12 210 LEU A N 1
ATOM 1707 C CA . LEU A 1 210 ? 3.115 43.438 -0.297 1 96.12 210 LEU A CA 1
ATOM 1708 C C . LEU A 1 210 ? 4.047 44.281 -1.179 1 96.12 210 LEU A C 1
ATOM 1710 O O . LEU A 1 210 ? 3.934 45.5 -1.228 1 96.12 210 LEU A O 1
ATOM 1714 N N . SER A 1 211 ? 4.848 43.625 -1.907 1 91.06 211 SER A N 1
ATOM 1715 C CA . SER A 1 211 ? 5.918 44.281 -2.664 1 91.06 211 SER A CA 1
ATOM 1716 C C . SER A 1 211 ? 5.418 44.75 -4.02 1 91.06 211 SER A C 1
ATOM 1718 O O . SER A 1 211 ? 5.895 45.781 -4.535 1 91.06 211 SER A O 1
ATOM 1720 N N . GLY A 1 212 ? 4.449 44 -4.574 1 89.81 212 GLY A N 1
ATOM 1721 C CA . GLY A 1 212 ? 4.117 44.312 -5.961 1 89.81 212 GLY A CA 1
ATOM 1722 C C . GLY A 1 212 ? 5.312 44.219 -6.891 1 89.81 212 GLY A C 1
ATOM 1723 O O . GLY A 1 212 ? 6.117 43.281 -6.785 1 89.81 212 GLY A O 1
ATOM 1724 N N . PHE A 1 213 ? 5.414 45.188 -7.754 1 83.94 213 PHE A N 1
ATOM 1725 C CA . PHE A 1 213 ? 6.492 45.125 -8.734 1 83.94 213 PHE A CA 1
ATOM 1726 C C . PHE A 1 213 ? 7.758 45.781 -8.18 1 83.94 213 PHE A C 1
ATOM 1728 O O . PHE A 1 213 ? 8.867 45.375 -8.531 1 83.94 213 PHE A O 1
ATOM 1735 N N . SER A 1 214 ? 7.574 46.812 -7.297 1 84.69 214 SER A N 1
ATOM 1736 C CA . SER A 1 214 ? 8.805 47.531 -6.988 1 84.69 214 SER A CA 1
ATOM 1737 C C . SER A 1 214 ? 8.828 47.969 -5.531 1 84.69 214 SER A C 1
ATOM 1739 O O . SER A 1 214 ? 9.82 48.531 -5.066 1 84.69 214 SER A O 1
ATOM 1741 N N . ALA A 1 215 ? 7.785 47.688 -4.797 1 90.5 215 ALA A N 1
ATOM 1742 C CA . ALA A 1 215 ? 7.734 48.188 -3.422 1 90.5 215 ALA A CA 1
ATOM 1743 C C . ALA A 1 215 ? 8.758 47.469 -2.545 1 90.5 215 ALA A C 1
ATOM 1745 O O . ALA A 1 215 ? 8.984 46.25 -2.697 1 90.5 215 ALA A O 1
ATOM 1746 N N . ARG A 1 216 ? 9.398 48.25 -1.655 1 93.88 216 ARG A N 1
ATOM 1747 C CA . ARG A 1 216 ? 10.367 47.719 -0.702 1 93.88 216 ARG A CA 1
ATOM 1748 C C . ARG A 1 216 ? 10.039 48.156 0.719 1 93.88 216 ARG A C 1
ATOM 1750 O O . ARG A 1 216 ? 9.305 49.125 0.916 1 93.88 216 ARG A O 1
ATOM 1757 N N . CYS A 1 217 ? 10.469 47.438 1.632 1 95.75 217 CYS A N 1
ATOM 1758 C CA . CYS A 1 217 ? 10.305 47.781 3.039 1 95.75 217 CYS A CA 1
ATOM 1759 C C . CYS A 1 217 ? 11.57 47.5 3.826 1 95.75 217 CYS A C 1
ATOM 1761 O O . CYS A 1 217 ? 11.914 46.312 4.035 1 95.75 217 CYS A O 1
ATOM 1763 N N . VAL A 1 218 ? 12.211 48.5 4.266 1 96.5 218 VAL A N 1
ATOM 1764 C CA . VAL A 1 218 ? 13.5 48.375 4.949 1 96.5 218 VAL A CA 1
ATOM 1765 C C . VAL A 1 218 ? 13.336 47.562 6.223 1 96.5 218 VAL A C 1
ATOM 1767 O O . VAL A 1 218 ? 14.195 46.719 6.543 1 96.5 218 VAL A O 1
ATOM 1770 N N . GLU A 1 219 ? 12.266 47.844 6.93 1 97.19 219 GLU A N 1
ATOM 1771 C CA . GLU A 1 219 ? 12.016 47.125 8.172 1 97.19 219 GLU A CA 1
ATOM 1772 C C . GLU A 1 219 ? 11.883 45.625 7.918 1 97.19 219 GLU A C 1
ATOM 1774 O O . GLU A 1 219 ? 12.406 44.812 8.68 1 97.19 219 GLU A O 1
ATOM 1779 N N . ASP A 1 220 ? 11.188 45.281 6.922 1 97.75 220 ASP A N 1
ATOM 1780 C CA . ASP A 1 220 ? 10.992 43.875 6.586 1 97.75 220 ASP A CA 1
ATOM 1781 C C . ASP A 1 220 ? 12.305 43.25 6.133 1 97.75 220 ASP A C 1
ATOM 1783 O O . ASP A 1 220 ? 12.578 42.094 6.461 1 97.75 220 ASP A O 1
ATOM 1787 N N . GLU A 1 221 ? 13.094 43.938 5.352 1 97.38 221 GLU A N 1
ATOM 1788 C CA . GLU A 1 221 ? 14.406 43.469 4.941 1 97.38 221 GLU A CA 1
ATOM 1789 C C . GLU A 1 221 ? 15.305 43.219 6.152 1 97.38 221 GLU A C 1
ATOM 1791 O O . GLU A 1 221 ? 16.031 42.219 6.203 1 97.38 221 GLU A O 1
ATOM 1796 N N . GLN A 1 222 ? 15.219 44.156 7.074 1 97.25 222 GLN A N 1
ATOM 1797 C CA . GLN A 1 222 ? 16 44 8.297 1 97.25 222 GLN A CA 1
ATOM 1798 C C . GLN A 1 222 ? 15.539 42.812 9.117 1 97.25 222 GLN A C 1
ATOM 1800 O O . GLN A 1 222 ? 16.344 42.156 9.773 1 97.25 222 GLN A O 1
ATOM 1805 N N . MET A 1 223 ? 14.258 42.625 9.125 1 97.81 223 MET A N 1
ATOM 1806 C CA . MET A 1 223 ? 13.719 41.469 9.836 1 97.81 223 MET A CA 1
ATOM 1807 C C . MET A 1 223 ? 14.297 40.156 9.281 1 97.81 223 MET A C 1
ATOM 1809 O O . MET A 1 223 ? 14.734 39.281 10.039 1 97.81 223 MET A O 1
ATOM 1813 N N . LEU A 1 224 ? 14.312 39.969 7.957 1 97.88 224 LEU A N 1
ATOM 1814 C CA . LEU A 1 224 ? 14.859 38.781 7.336 1 97.88 224 LEU A CA 1
ATOM 1815 C C . LEU A 1 224 ? 16.359 38.688 7.594 1 97.88 224 LEU A C 1
ATOM 1817 O O . LEU A 1 224 ? 16.875 37.562 7.789 1 97.88 224 LEU A O 1
ATOM 1821 N N . GLN A 1 225 ? 17.047 39.781 7.574 1 96.62 225 GLN A N 1
ATOM 1822 C CA . GLN A 1 225 ? 18.469 39.781 7.891 1 96.62 225 GLN A CA 1
ATOM 1823 C C . GLN A 1 225 ? 18.719 39.312 9.32 1 96.62 225 GLN A C 1
ATOM 1825 O O . GLN A 1 225 ? 19.688 38.594 9.594 1 96.62 225 GLN A O 1
ATOM 1830 N N . ALA A 1 226 ? 17.859 39.812 10.195 1 97.44 226 ALA A N 1
ATOM 1831 C CA . ALA A 1 226 ? 17.984 39.406 11.594 1 97.44 226 ALA A CA 1
ATOM 1832 C C . ALA A 1 226 ? 17.797 37.906 11.75 1 97.44 226 ALA A C 1
ATOM 1834 O O . ALA A 1 226 ? 18.5 37.25 12.539 1 97.44 226 ALA A O 1
ATOM 1835 N N . ILE A 1 227 ? 16.844 37.344 11.039 1 98.19 227 ILE A N 1
ATOM 1836 C CA . ILE A 1 227 ? 16.609 35.906 11.086 1 98.19 227 ILE A CA 1
ATOM 1837 C C . ILE A 1 227 ? 17.828 35.156 10.539 1 98.19 227 ILE A C 1
ATOM 1839 O O . ILE A 1 227 ? 18.281 34.156 11.117 1 98.19 227 ILE A O 1
ATOM 1843 N N . SER A 1 228 ? 18.344 35.594 9.438 1 97.19 228 SER A N 1
ATOM 1844 C CA . SER A 1 228 ? 19.531 35 8.844 1 97.19 228 SER A CA 1
ATOM 1845 C C . SER A 1 228 ? 20.719 35.031 9.805 1 97.19 228 SER A C 1
ATOM 1847 O O . SER A 1 228 ? 21.438 34.031 9.961 1 97.19 228 SER A O 1
ATOM 1849 N N . LYS A 1 229 ? 20.906 36.125 10.492 1 96.38 229 LYS A N 1
ATOM 1850 C CA . LYS A 1 229 ? 22.047 36.312 11.391 1 96.38 229 LYS A CA 1
ATOM 1851 C C . LYS A 1 229 ? 21.891 35.5 12.672 1 96.38 229 LYS A C 1
ATOM 1853 O O . LYS A 1 229 ? 22.875 35.219 13.359 1 96.38 229 LYS A O 1
ATOM 1858 N N . ALA A 1 230 ? 20.672 35.156 12.945 1 97.69 230 ALA A N 1
ATOM 1859 C CA . ALA A 1 230 ? 20.422 34.375 14.141 1 97.69 230 ALA A CA 1
ATOM 1860 C C . ALA A 1 230 ? 20.938 32.938 13.977 1 97.69 230 ALA A C 1
ATOM 1862 O O . ALA A 1 230 ? 20.969 32.188 14.938 1 97.69 230 ALA A O 1
ATOM 1863 N N . ASN A 1 231 ? 21.359 32.531 12.805 1 97.75 231 ASN A N 1
ATOM 1864 C CA . ASN A 1 231 ? 22.078 31.312 12.523 1 97.75 231 ASN A CA 1
ATOM 1865 C C . ASN A 1 231 ? 23.469 31.578 11.977 1 97.75 231 ASN A C 1
ATOM 1867 O O . ASN A 1 231 ? 23.703 31.484 10.773 1 97.75 231 ASN A O 1
ATOM 1871 N N . PRO A 1 232 ? 24.422 31.797 12.844 1 95.5 232 PRO A N 1
ATOM 1872 C CA . PRO A 1 232 ? 25.75 32.188 12.391 1 95.5 232 PRO A CA 1
ATOM 1873 C C . PRO A 1 232 ? 26.453 31.109 11.586 1 95.5 232 PRO A C 1
ATOM 1875 O O . PRO A 1 232 ? 27.422 31.391 10.867 1 95.5 232 PRO A O 1
ATOM 1878 N N . GLY A 1 233 ? 26.031 29.906 11.727 1 94.44 233 GLY A N 1
ATOM 1879 C CA . GLY A 1 233 ? 26.688 28.781 11.062 1 94.44 233 GLY A CA 1
ATOM 1880 C C . GLY A 1 233 ? 26.375 28.719 9.578 1 94.44 233 GLY A C 1
ATOM 1881 O O . GLY A 1 233 ? 26.953 27.906 8.852 1 94.44 233 GLY A O 1
ATOM 1882 N N . SER A 1 234 ? 25.453 29.516 9.125 1 96.44 234 SER A N 1
ATOM 1883 C CA . SER A 1 234 ? 25.078 29.5 7.719 1 96.44 234 SER A CA 1
ATOM 1884 C C . SER A 1 234 ? 25.125 30.891 7.113 1 96.44 234 SER A C 1
ATOM 1886 O O . SER A 1 234 ? 24.609 31.844 7.699 1 96.44 234 SER A O 1
ATOM 1888 N N . PRO A 1 235 ? 25.719 31.047 5.918 1 95.25 235 PRO A N 1
ATOM 1889 C CA . PRO A 1 235 ? 25.828 32.375 5.289 1 95.25 235 PRO A CA 1
ATOM 1890 C C . PRO A 1 235 ? 24.547 32.781 4.578 1 95.25 235 PRO A C 1
ATOM 1892 O O . PRO A 1 235 ? 24.453 33.906 4.09 1 95.25 235 PRO A O 1
ATOM 1895 N N . PHE A 1 236 ? 23.609 31.953 4.512 1 96.88 236 PHE A N 1
ATOM 1896 C CA . PHE A 1 236 ? 22.375 32.281 3.818 1 96.88 236 PHE A CA 1
ATOM 1897 C C . PHE A 1 236 ? 21.172 31.609 4.484 1 96.88 236 PHE A C 1
ATOM 1899 O O . PHE A 1 236 ? 21.344 30.766 5.371 1 96.88 236 PHE A O 1
ATOM 1906 N N . MET A 1 237 ? 20 32.031 4.145 1 97.56 237 MET A N 1
ATOM 1907 C CA . MET A 1 237 ? 18.766 31.359 4.535 1 97.56 237 MET A CA 1
ATOM 1908 C C . MET A 1 237 ? 17.859 31.125 3.322 1 97.56 237 MET A C 1
ATOM 1910 O O . MET A 1 237 ? 17.969 31.828 2.318 1 97.56 237 MET A O 1
ATOM 1914 N N . TYR A 1 238 ? 17.062 30.109 3.4 1 98.62 238 TYR A N 1
ATOM 1915 C CA . TYR A 1 238 ? 16.094 29.859 2.346 1 98.62 238 TYR A CA 1
ATOM 1916 C C . TYR A 1 238 ? 14.812 30.656 2.594 1 98.62 238 TYR A C 1
ATOM 1918 O O . TYR A 1 238 ? 14.375 30.797 3.738 1 98.62 238 TYR A O 1
ATOM 1926 N N . VAL A 1 239 ? 14.266 31.266 1.613 1 98.56 239 VAL A N 1
ATOM 1927 C CA . VAL A 1 239 ? 12.891 31.734 1.603 1 98.56 239 VAL A CA 1
ATOM 1928 C C . VAL A 1 239 ? 12.047 30.859 0.681 1 98.56 239 VAL A C 1
ATOM 1930 O O . VAL A 1 239 ? 12.297 30.797 -0.525 1 98.56 239 VAL A O 1
ATOM 1933 N N . VAL A 1 240 ? 11.078 30.203 1.263 1 98.5 240 VAL A N 1
ATOM 1934 C CA . VAL A 1 240 ? 10.281 29.234 0.513 1 98.5 240 VAL A CA 1
ATOM 1935 C C . VAL A 1 240 ? 8.859 29.75 0.344 1 98.5 240 VAL A C 1
ATOM 1937 O O . VAL A 1 240 ? 8.156 29.984 1.33 1 98.5 240 VAL A O 1
ATOM 1940 N N . ASP A 1 241 ? 8.484 30 -0.834 1 97.88 241 ASP A N 1
ATOM 1941 C CA . ASP A 1 241 ? 7.094 30.266 -1.187 1 97.88 241 ASP A CA 1
ATOM 1942 C C . ASP A 1 241 ? 6.371 28.984 -1.586 1 97.88 241 ASP A C 1
ATOM 1944 O O . ASP A 1 241 ? 6.711 28.359 -2.596 1 97.88 241 ASP A O 1
ATOM 1948 N N . THR A 1 242 ? 5.344 28.641 -0.85 1 98.19 242 THR A N 1
ATOM 1949 C CA . THR A 1 242 ? 4.703 27.344 -1.041 1 98.19 242 THR A CA 1
ATOM 1950 C C . THR A 1 242 ? 3.617 27.422 -2.111 1 98.19 242 THR A C 1
ATOM 1952 O O . THR A 1 242 ? 2.887 26.453 -2.338 1 98.19 242 THR A O 1
ATOM 1955 N N . ARG A 1 243 ? 3.416 28.641 -2.803 1 96 243 ARG A N 1
ATOM 1956 C CA . ARG A 1 243 ? 2.486 28.75 -3.922 1 96 243 ARG A CA 1
ATOM 1957 C C . ARG A 1 243 ? 3.129 28.281 -5.219 1 96 243 ARG A C 1
ATOM 1959 O O . ARG A 1 243 ? 4.355 28.312 -5.359 1 96 243 ARG A O 1
ATOM 1966 N N . PRO A 1 244 ? 2.289 27.766 -6.074 1 95.38 244 PRO A N 1
ATOM 1967 C CA . PRO A 1 244 ? 2.822 27.641 -7.434 1 95.38 244 PRO A CA 1
ATOM 1968 C C . PRO A 1 244 ? 3.336 28.953 -8 1 95.38 244 PRO A C 1
ATOM 1970 O O . PRO A 1 244 ? 2.727 30 -7.781 1 95.38 244 PRO A O 1
ATOM 1973 N N . LYS A 1 245 ? 4.355 28.891 -8.797 1 95.38 245 LYS A N 1
ATOM 1974 C CA . LYS A 1 245 ? 5.035 30.062 -9.32 1 95.38 245 LYS A CA 1
ATOM 1975 C C . LYS A 1 245 ? 4.066 30.969 -10.086 1 95.38 245 LYS A C 1
ATOM 1977 O O . LYS A 1 245 ? 4.051 32.188 -9.891 1 95.38 245 LYS A O 1
ATOM 1982 N N . LEU A 1 246 ? 3.262 30.375 -10.844 1 94 246 LEU A N 1
ATOM 1983 C CA . LEU A 1 246 ? 2.322 31.141 -11.656 1 94 246 LEU A CA 1
ATOM 1984 C C . LEU A 1 246 ? 1.331 31.891 -10.781 1 94 246 LEU A C 1
ATOM 1986 O O . LEU A 1 246 ? 0.984 33.031 -11.07 1 94 246 LEU A O 1
ATOM 1990 N N . ASN A 1 247 ? 0.857 31.297 -9.727 1 92.19 247 ASN A N 1
ATOM 1991 C CA . ASN A 1 247 ? -0.073 31.938 -8.805 1 92.19 247 ASN A CA 1
ATOM 1992 C C . ASN A 1 247 ? 0.595 33.094 -8.047 1 92.19 247 ASN A C 1
ATOM 1994 O O . ASN A 1 247 ? -0.034 34.125 -7.793 1 92.19 247 ASN A O 1
ATOM 1998 N N . ALA A 1 248 ? 1.817 32.875 -7.672 1 92.88 248 ALA A N 1
ATOM 1999 C CA . ALA A 1 248 ? 2.574 33.938 -6.98 1 92.88 248 ALA A CA 1
ATOM 2000 C C . ALA A 1 248 ? 2.783 35.156 -7.879 1 92.88 248 ALA A C 1
ATOM 2002 O O . ALA A 1 248 ? 2.703 36.281 -7.422 1 92.88 248 ALA A O 1
ATOM 2003 N N . MET A 1 249 ? 2.994 34.906 -9.109 1 92.25 249 MET A N 1
ATOM 2004 C CA . MET A 1 249 ? 3.178 36 -10.086 1 92.25 249 MET A CA 1
ATOM 2005 C C . MET A 1 249 ? 1.882 36.75 -10.297 1 92.25 249 MET A C 1
ATOM 2007 O O . MET A 1 249 ? 1.902 37.969 -10.445 1 92.25 249 MET A O 1
ATOM 2011 N N . ALA A 1 250 ? 0.823 35.969 -10.297 1 91.44 250 ALA A N 1
ATOM 2012 C CA . ALA A 1 250 ? -0.479 36.625 -10.406 1 91.44 250 ALA A CA 1
ATOM 2013 C C . ALA A 1 250 ? -0.734 37.531 -9.219 1 91.44 250 ALA A C 1
ATOM 2015 O O . ALA A 1 250 ? -1.3 38.625 -9.375 1 91.44 250 ALA A O 1
ATOM 2016 N N . ASN A 1 251 ? -0.393 37.156 -8.023 1 90.31 251 ASN A N 1
ATOM 2017 C CA . ASN A 1 251 ? -0.522 37.969 -6.828 1 90.31 251 ASN A CA 1
ATOM 2018 C C . ASN A 1 251 ? 0.359 39.219 -6.91 1 90.31 251 ASN A C 1
ATOM 2020 O O . ASN A 1 251 ? -0.031 40.281 -6.449 1 90.31 251 ASN A O 1
ATOM 2024 N N . ARG A 1 252 ? 1.505 39.062 -7.453 1 90.56 252 ARG A N 1
ATOM 2025 C CA . ARG A 1 252 ? 2.418 40.188 -7.613 1 90.56 252 ARG A CA 1
ATOM 2026 C C . ARG A 1 252 ? 1.792 41.281 -8.477 1 90.56 252 ARG A C 1
ATOM 2028 O O . ARG A 1 252 ? 1.916 42.469 -8.172 1 90.56 252 ARG A O 1
ATOM 2035 N N . ALA A 1 253 ? 1.153 40.844 -9.453 1 90.62 253 ALA A N 1
ATOM 2036 C CA . ALA A 1 253 ? 0.467 41.781 -10.352 1 90.62 253 ALA A CA 1
ATOM 2037 C C . ALA A 1 253 ? -0.66 42.5 -9.633 1 90.62 253 ALA A C 1
ATOM 2039 O O . ALA A 1 253 ? -1.009 43.625 -9.992 1 90.62 253 ALA A O 1
ATOM 2040 N N . ALA A 1 254 ? -1.185 41.938 -8.578 1 91.62 254 ALA A N 1
ATOM 2041 C CA . ALA A 1 254 ? -2.268 42.562 -7.805 1 91.62 254 ALA A CA 1
ATOM 2042 C C . ALA A 1 254 ? -1.72 43.375 -6.637 1 91.62 254 ALA A C 1
ATOM 2044 O O . ALA A 1 254 ? -2.475 43.781 -5.75 1 91.62 254 ALA A O 1
ATOM 2045 N N . GLY A 1 255 ? -0.419 43.562 -6.543 1 89.75 255 GLY A N 1
ATOM 2046 C CA . GLY A 1 255 ? 0.189 44.375 -5.52 1 89.75 255 GLY A CA 1
ATOM 2047 C C . GLY A 1 255 ? 0.826 43.594 -4.398 1 89.75 255 GLY A C 1
ATOM 2048 O O . GLY A 1 255 ? 1.429 44.156 -3.488 1 89.75 255 GLY A O 1
ATOM 2049 N N . LYS A 1 256 ? 0.581 42.375 -4.461 1 94.12 256 LYS A N 1
ATOM 2050 C CA . LYS A 1 256 ? 1.255 41.5 -3.52 1 94.12 256 LYS A CA 1
ATOM 2051 C C . LYS A 1 256 ? 2.539 40.938 -4.121 1 94.12 256 LYS A C 1
ATOM 2053 O O . LYS A 1 256 ? 3.133 41.531 -5.016 1 94.12 256 LYS A O 1
ATOM 2058 N N . GLY A 1 257 ? 3.143 39.875 -3.463 1 91.5 257 GLY A N 1
ATOM 2059 C CA . GLY A 1 257 ? 4.32 39.375 -4.164 1 91.5 257 GLY A CA 1
ATOM 2060 C C . GLY A 1 257 ? 5.168 38.438 -3.32 1 91.5 257 GLY A C 1
ATOM 2061 O O . GLY A 1 257 ? 4.641 37.625 -2.553 1 91.5 257 GLY A O 1
ATOM 2062 N N . TYR A 1 258 ? 6.379 38.375 -3.672 1 92.38 258 TYR A N 1
ATOM 2063 C CA . TYR A 1 258 ? 7.398 37.562 -3.027 1 92.38 258 TYR A CA 1
ATOM 2064 C C . TYR A 1 258 ? 8.734 38.312 -2.977 1 92.38 258 TYR A C 1
ATOM 2066 O O . TYR A 1 258 ? 8.906 39.344 -3.629 1 92.38 258 TYR A O 1
ATOM 2074 N N . GLU A 1 259 ? 9.578 37.781 -2.23 1 92.75 259 GLU A N 1
ATOM 2075 C CA . GLU A 1 259 ? 10.852 38.469 -1.961 1 92.75 259 GLU A CA 1
ATOM 2076 C C . GLU A 1 259 ? 11.766 38.406 -3.182 1 92.75 259 GLU A C 1
ATOM 2078 O O . GLU A 1 259 ? 11.82 37.406 -3.883 1 92.75 259 GLU A O 1
ATOM 2083 N N . ASN A 1 260 ? 12.406 39.438 -3.408 1 90.12 260 ASN A N 1
ATOM 2084 C CA . ASN A 1 260 ? 13.43 39.531 -4.445 1 90.12 260 ASN A CA 1
ATOM 2085 C C . ASN A 1 260 ? 14.836 39.406 -3.875 1 90.12 260 ASN A C 1
ATOM 2087 O O . ASN A 1 260 ? 15.211 40.125 -2.957 1 90.12 260 ASN A O 1
ATOM 2091 N N . GLU A 1 261 ? 15.633 38.562 -4.402 1 88.38 261 GLU A N 1
ATOM 2092 C CA . GLU A 1 261 ? 16.969 38.281 -3.896 1 88.38 261 GLU A CA 1
ATOM 2093 C C . GLU A 1 261 ? 17.891 39.5 -3.975 1 88.38 261 GLU A C 1
ATOM 2095 O O . GLU A 1 261 ? 18.859 39.594 -3.23 1 88.38 261 GLU A O 1
ATOM 2100 N N . ASP A 1 262 ? 17.609 40.406 -4.758 1 88.94 262 ASP A N 1
ATOM 2101 C CA . ASP A 1 262 ? 18.391 41.625 -4.867 1 88.94 262 ASP A CA 1
ATOM 2102 C C . ASP A 1 262 ? 18.156 42.531 -3.678 1 88.94 262 ASP A C 1
ATOM 2104 O O . ASP A 1 262 ? 19.031 43.312 -3.297 1 88.94 262 ASP A O 1
ATOM 2108 N N . ASN A 1 263 ? 16.969 42.469 -3.172 1 88.25 263 ASN A N 1
ATOM 2109 C CA . ASN A 1 263 ? 16.594 43.344 -2.076 1 88.25 263 ASN A CA 1
ATOM 2110 C C . ASN A 1 263 ? 16.891 42.719 -0.718 1 88.25 263 ASN A C 1
ATOM 2112 O O . ASN A 1 263 ? 17.172 43.438 0.251 1 88.25 263 ASN A O 1
ATOM 2116 N N . TYR A 1 264 ? 16.672 41.5 -0.652 1 92.19 264 TYR A N 1
ATOM 2117 C CA . TYR A 1 264 ? 16.938 40.781 0.578 1 92.19 264 TYR A CA 1
ATOM 2118 C C . TYR A 1 264 ? 18.312 40.094 0.521 1 92.19 264 TYR A C 1
ATOM 2120 O O . TYR A 1 264 ? 18.516 39.156 -0.239 1 92.19 264 TYR A O 1
ATOM 2128 N N . SER A 1 265 ? 19.188 40.469 1.363 1 89.69 265 SER A N 1
ATOM 2129 C CA . SER A 1 265 ? 20.547 39.938 1.332 1 89.69 265 SER A CA 1
ATOM 2130 C C . SER A 1 265 ? 20.609 38.531 1.892 1 89.69 265 SER A C 1
ATOM 2132 O O . SER A 1 265 ? 19.922 38.219 2.855 1 89.69 265 SER A O 1
ATOM 2134 N N . ASN A 1 266 ? 21.422 37.719 1.316 1 92.12 266 ASN A N 1
ATOM 2135 C CA . ASN A 1 266 ? 21.797 36.406 1.816 1 92.12 266 ASN A CA 1
ATOM 2136 C C . ASN A 1 266 ? 20.594 35.438 1.827 1 92.12 266 ASN A C 1
ATOM 2138 O O . ASN A 1 266 ? 20.438 34.656 2.764 1 92.12 266 ASN A O 1
ATOM 2142 N N . ILE A 1 267 ? 19.688 35.625 0.898 1 95.44 267 ILE A N 1
ATOM 2143 C CA . ILE A 1 267 ? 18.578 34.688 0.843 1 95.44 267 ILE A CA 1
ATOM 2144 C C . ILE A 1 267 ? 18.656 33.875 -0.444 1 95.44 267 ILE A C 1
ATOM 2146 O O . ILE A 1 267 ? 19.203 34.344 -1.446 1 95.44 267 ILE A O 1
ATOM 2150 N N . ARG A 1 268 ? 18.266 32.656 -0.421 1 97.06 268 ARG A N 1
ATOM 2151 C CA . ARG A 1 268 ? 17.984 31.812 -1.567 1 97.06 268 ARG A CA 1
ATOM 2152 C C . ARG A 1 268 ? 16.5 31.531 -1.687 1 97.06 268 ARG A C 1
ATOM 2154 O O . ARG A 1 268 ? 15.914 30.875 -0.823 1 97.06 268 ARG A O 1
ATOM 2161 N N . PHE A 1 269 ? 15.969 32 -2.742 1 96.56 269 PHE A N 1
ATOM 2162 C CA . PHE A 1 269 ? 14.516 31.938 -2.904 1 96.56 269 PHE A CA 1
ATOM 2163 C C . PHE A 1 269 ? 14.117 30.656 -3.633 1 96.56 269 PHE A C 1
ATOM 2165 O O . PHE A 1 269 ? 14.734 30.297 -4.629 1 96.56 269 PHE A O 1
ATOM 2172 N N . GLN A 1 270 ? 13.102 29.891 -3.078 1 96.5 270 GLN A N 1
ATOM 2173 C CA . GLN A 1 270 ? 12.633 28.641 -3.656 1 96.5 270 GLN A CA 1
ATOM 2174 C C . GLN A 1 270 ? 11.109 28.594 -3.723 1 96.5 270 GLN A C 1
ATOM 2176 O O . GLN A 1 270 ? 10.43 28.938 -2.754 1 96.5 270 GLN A O 1
ATOM 2181 N N . PHE A 1 271 ? 10.539 28.203 -4.926 1 96.38 271 PHE A N 1
ATOM 2182 C CA . PHE A 1 271 ? 9.125 27.875 -5.031 1 96.38 271 PHE A CA 1
ATOM 2183 C C . PHE A 1 271 ? 8.891 26.391 -4.832 1 96.38 271 PHE A C 1
ATOM 2185 O O . PHE A 1 271 ? 9.562 25.562 -5.453 1 96.38 271 PHE A O 1
ATOM 2192 N N . ILE A 1 272 ? 8.008 26.031 -3.982 1 96.12 272 ILE A N 1
ATOM 2193 C CA . ILE A 1 272 ? 7.504 24.672 -3.832 1 96.12 272 ILE A CA 1
ATOM 2194 C C . ILE A 1 272 ? 5.98 24.672 -3.896 1 96.12 272 ILE A C 1
ATOM 2196 O O . ILE A 1 272 ? 5.309 24.938 -2.895 1 96.12 272 ILE A O 1
ATOM 2200 N N . GLY A 1 273 ? 5.496 24.266 -4.93 1 95.56 273 GLY A N 1
ATOM 2201 C CA . GLY A 1 273 ? 4.125 24.562 -5.312 1 95.56 273 GLY A CA 1
ATOM 2202 C C . GLY A 1 273 ? 3.109 23.641 -4.656 1 95.56 273 GLY A C 1
ATOM 2203 O O . GLY A 1 273 ? 3.049 22.453 -4.965 1 95.56 273 GLY A O 1
ATOM 2204 N N . ILE A 1 274 ? 2.334 24.109 -3.758 1 98.19 274 ILE A N 1
ATOM 2205 C CA . ILE A 1 274 ? 1.125 23.516 -3.201 1 98.19 274 ILE A CA 1
ATOM 2206 C C . ILE A 1 274 ? -0.097 24.312 -3.656 1 98.19 274 ILE A C 1
ATOM 2208 O O . ILE A 1 274 ? -0.166 25.516 -3.455 1 98.19 274 ILE A O 1
ATOM 2212 N N . GLU A 1 275 ? -1.071 23.656 -4.227 1 97.62 275 GLU A N 1
ATOM 2213 C CA . GLU A 1 275 ? -2.23 24.328 -4.801 1 97.62 275 GLU A CA 1
ATOM 2214 C C . GLU A 1 275 ? -3.109 24.938 -3.711 1 97.62 275 GLU A C 1
ATOM 2216 O O . GLU A 1 275 ? -2.916 24.672 -2.525 1 97.62 275 GLU A O 1
ATOM 2221 N N . ASN A 1 276 ? -3.971 25.797 -4.09 1 96.38 276 ASN A N 1
ATOM 2222 C CA . ASN A 1 276 ? -4.793 26.547 -3.135 1 96.38 276 ASN A CA 1
ATOM 2223 C C . ASN A 1 276 ? -5.93 25.688 -2.594 1 96.38 276 ASN A C 1
ATOM 2225 O O . ASN A 1 276 ? -6.086 24.531 -2.996 1 96.38 276 ASN A O 1
ATOM 2229 N N . ILE A 1 277 ? -6.742 26.203 -1.711 1 97.56 277 ILE A N 1
ATOM 2230 C CA . ILE A 1 277 ? -7.73 25.453 -0.943 1 97.56 277 ILE A CA 1
ATOM 2231 C C . ILE A 1 277 ? -8.852 24.969 -1.866 1 97.56 277 ILE A C 1
ATOM 2233 O O . ILE A 1 277 ? -9.477 23.938 -1.61 1 97.56 277 ILE A O 1
ATOM 2237 N N . HIS A 1 278 ? -9.172 25.766 -2.9 1 97.81 278 HIS A N 1
ATOM 2238 C CA . HIS A 1 278 ? -10.227 25.375 -3.83 1 97.81 278 HIS A CA 1
ATOM 2239 C C . HIS A 1 278 ? -9.852 24.109 -4.59 1 97.81 278 HIS A C 1
ATOM 2241 O O . HIS A 1 278 ? -10.68 23.219 -4.754 1 97.81 278 HIS A O 1
ATOM 2247 N N . VAL A 1 279 ? -8.602 24.078 -5.035 1 98.25 279 VAL A N 1
ATOM 2248 C CA . VAL A 1 279 ? -8.102 22.906 -5.742 1 98.25 279 VAL A CA 1
ATOM 2249 C C . VAL A 1 279 ? -8.109 21.688 -4.809 1 98.25 279 VAL A C 1
ATOM 2251 O O . VAL A 1 279 ? -8.484 20.594 -5.215 1 98.25 279 VAL A O 1
ATOM 2254 N N . MET A 1 280 ? -7.715 21.891 -3.609 1 98.62 280 MET A N 1
ATOM 2255 C CA . MET A 1 280 ? -7.656 20.797 -2.639 1 98.62 280 MET A CA 1
ATOM 2256 C C . MET A 1 280 ? -9.047 20.25 -2.35 1 98.62 280 MET A C 1
ATOM 2258 O O . MET A 1 280 ? -9.234 19.047 -2.211 1 98.62 280 MET A O 1
ATOM 2262 N N . ARG A 1 281 ? -9.992 21.109 -2.217 1 98.12 281 ARG A N 1
ATOM 2263 C CA . ARG A 1 281 ? -11.383 20.703 -1.995 1 98.12 281 ARG A CA 1
ATOM 2264 C C . ARG A 1 281 ? -11.891 19.859 -3.152 1 98.12 281 ARG A C 1
ATOM 2266 O O . ARG A 1 281 ? -12.5 18.812 -2.938 1 98.12 281 ARG A O 1
ATOM 2273 N N . ASN A 1 282 ? -11.656 20.359 -4.309 1 98.38 282 ASN A N 1
ATOM 2274 C CA . ASN A 1 282 ? -12.094 19.641 -5.496 1 98.38 282 ASN A CA 1
ATOM 2275 C C . ASN A 1 282 ? -11.414 18.281 -5.598 1 98.38 282 ASN A C 1
ATOM 2277 O O . ASN A 1 282 ? -12.031 17.297 -6.008 1 98.38 282 ASN A O 1
ATOM 2281 N N . SER A 1 283 ? -10.18 18.281 -5.293 1 98.69 283 SER A N 1
ATOM 2282 C CA . SER A 1 283 ? -9.414 17.047 -5.309 1 98.69 283 SER A CA 1
ATOM 2283 C C . SER A 1 283 ? -10.008 16.016 -4.355 1 98.69 283 SER A C 1
ATOM 2285 O O . SER A 1 283 ? -10.18 14.844 -4.719 1 98.69 283 SER A O 1
ATOM 2287 N N . LEU A 1 284 ? -10.297 16.422 -3.176 1 98.56 284 LEU A N 1
ATOM 2288 C CA . LEU A 1 284 ? -10.898 15.516 -2.203 1 98.56 284 LEU A CA 1
ATOM 2289 C C . LEU A 1 284 ? -12.25 15.008 -2.695 1 98.56 284 LEU A C 1
ATOM 2291 O O . LEU A 1 284 ? -12.57 13.828 -2.541 1 98.56 284 LEU A O 1
ATOM 2295 N N . GLN A 1 285 ? -13.031 15.922 -3.242 1 97.75 285 GLN A N 1
ATOM 2296 C CA . GLN A 1 285 ? -14.344 15.523 -3.744 1 97.75 285 GLN A CA 1
ATOM 2297 C C . GLN A 1 285 ? -14.219 14.422 -4.789 1 97.75 285 GLN A C 1
ATOM 2299 O O . GLN A 1 285 ? -14.977 13.445 -4.766 1 97.75 285 GLN A O 1
ATOM 2304 N N . LYS A 1 286 ? -13.328 14.57 -5.688 1 98.31 286 LYS A N 1
ATOM 2305 C CA . LYS A 1 286 ? -13.109 13.562 -6.719 1 98.31 286 LYS A CA 1
ATOM 2306 C C . LYS A 1 286 ? -12.656 12.242 -6.105 1 98.31 286 LYS A C 1
ATOM 2308 O O . LYS A 1 286 ? -13.039 11.172 -6.574 1 98.31 286 LYS A O 1
ATOM 2313 N N . LEU A 1 287 ? -11.773 12.289 -5.121 1 98.25 287 LEU A N 1
ATOM 2314 C CA . LEU A 1 287 ? -11.344 11.07 -4.438 1 98.25 287 LEU A CA 1
ATOM 2315 C C . LEU A 1 287 ? -12.523 10.352 -3.803 1 98.25 287 LEU A C 1
ATOM 2317 O O . LEU A 1 287 ? -12.625 9.125 -3.881 1 98.25 287 LEU A O 1
ATOM 2321 N N . LEU A 1 288 ? -13.352 11.141 -3.158 1 96.75 288 LEU A N 1
ATOM 2322 C CA . LEU A 1 288 ? -14.5 10.562 -2.479 1 96.75 288 LEU A CA 1
ATOM 2323 C C . LEU A 1 288 ? -15.445 9.906 -3.479 1 96.75 288 LEU A C 1
ATOM 2325 O O . LEU A 1 288 ? -16.078 8.891 -3.17 1 96.75 288 LEU A O 1
ATOM 2329 N N . GLU A 1 289 ? -15.531 10.445 -4.629 1 95.25 289 GLU A N 1
ATOM 2330 C CA . GLU A 1 289 ? -16.328 9.82 -5.68 1 95.25 289 GLU A C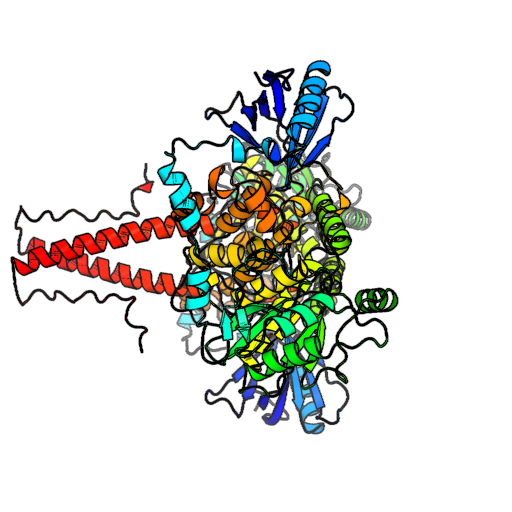A 1
ATOM 2331 C C . GLU A 1 289 ? -15.766 8.445 -6.051 1 95.25 289 GLU A C 1
ATOM 2333 O O . GLU A 1 289 ? -16.531 7.512 -6.309 1 95.25 289 GLU A O 1
ATOM 2338 N N . VAL A 1 290 ? -14.492 8.336 -6.105 1 94.56 290 VAL A N 1
ATOM 2339 C CA . VAL A 1 290 ? -13.844 7.059 -6.379 1 94.56 290 VAL A CA 1
ATOM 2340 C C . VAL A 1 290 ? -14.18 6.059 -5.273 1 94.56 290 VAL A C 1
ATOM 2342 O O . VAL A 1 290 ? -14.453 4.887 -5.547 1 94.56 290 VAL A O 1
ATOM 2345 N N . CYS A 1 291 ? -14.148 6.523 -4.051 1 91.19 291 CYS A N 1
ATOM 2346 C CA . CYS A 1 291 ? -14.391 5.684 -2.885 1 91.19 291 CYS A CA 1
ATOM 2347 C C . CYS A 1 291 ? -15.82 5.168 -2.873 1 91.19 291 CYS A C 1
ATOM 2349 O O . CYS A 1 291 ? -16.109 4.145 -2.248 1 91.19 291 CYS A O 1
ATOM 2351 N N . GLU A 1 292 ? -16.656 5.816 -3.547 1 88 292 GLU A N 1
ATOM 2352 C CA . GLU A 1 292 ? -18.078 5.473 -3.514 1 88 292 GLU A CA 1
ATOM 2353 C C . GLU A 1 292 ? -18.453 4.543 -4.664 1 88 292 GLU A C 1
ATOM 2355 O O . GLU A 1 292 ? -19.562 4.023 -4.715 1 88 292 GLU A O 1
ATOM 2360 N N . LEU A 1 293 ? -17.516 4.301 -5.516 1 86.31 293 LEU A N 1
ATOM 2361 C CA . LEU A 1 293 ? -17.812 3.412 -6.637 1 86.31 293 LEU A CA 1
ATOM 2362 C C . LEU A 1 293 ? -18.156 2.01 -6.145 1 86.31 293 LEU A C 1
ATOM 2364 O O . LEU A 1 293 ? -17.516 1.5 -5.219 1 86.31 293 LEU A O 1
ATOM 2368 N N . LYS A 1 294 ? -19.188 1.524 -6.754 1 83.31 294 LYS A N 1
ATOM 2369 C CA . LYS A 1 294 ? -19.578 0.154 -6.43 1 83.31 294 LYS A CA 1
ATOM 2370 C C . LYS A 1 294 ? -18.812 -0.848 -7.297 1 83.31 294 LYS A C 1
ATOM 2372 O O . LYS A 1 294 ? -18.953 -0.852 -8.523 1 83.31 294 LYS A O 1
ATOM 2377 N N . ALA A 1 295 ? -18.047 -1.671 -6.762 1 82.44 295 ALA A N 1
ATOM 2378 C CA . ALA A 1 295 ? -17.297 -2.742 -7.414 1 82.44 295 ALA A CA 1
ATOM 2379 C C . ALA A 1 295 ? -16.484 -2.209 -8.586 1 82.44 295 ALA A C 1
ATOM 2381 O O . ALA A 1 295 ? -16.609 -2.689 -9.719 1 82.44 295 ALA A O 1
ATOM 2382 N N . PRO A 1 296 ? -15.68 -1.227 -8.328 1 88.88 296 PRO A N 1
ATOM 2383 C CA . PRO A 1 296 ? -14.875 -0.682 -9.422 1 88.88 296 PRO A CA 1
ATOM 2384 C C . PRO A 1 296 ? -13.875 -1.69 -9.977 1 88.88 296 PRO A C 1
ATOM 2386 O O . PRO A 1 296 ? -13.43 -2.588 -9.258 1 88.88 296 PRO A O 1
ATOM 2389 N N . SER A 1 297 ? -13.633 -1.557 -11.305 1 94 297 SER A N 1
ATOM 2390 C CA . SER A 1 297 ? -12.516 -2.299 -11.875 1 94 297 SER A CA 1
ATOM 2391 C C . SER A 1 297 ? -11.18 -1.728 -11.414 1 94 297 SER A C 1
ATOM 2393 O O . SER A 1 297 ? -11.125 -0.627 -10.859 1 94 297 SER A O 1
ATOM 2395 N N . MET A 1 298 ? -10.109 -2.451 -11.656 1 94.38 298 MET A N 1
ATOM 2396 C CA . MET A 1 298 ? -8.766 -1.966 -11.344 1 94.38 298 MET A CA 1
ATOM 2397 C C . MET A 1 298 ? -8.445 -0.699 -12.133 1 94.38 298 MET A C 1
ATOM 2399 O O . MET A 1 298 ? -7.875 0.249 -11.594 1 94.38 298 MET A O 1
ATOM 2403 N N . SER A 1 299 ? -8.828 -0.698 -13.359 1 94.5 299 SER A N 1
ATOM 2404 C CA . SER A 1 299 ? -8.578 0.445 -14.234 1 94.5 299 SER A CA 1
ATOM 2405 C C . SER A 1 299 ? -9.352 1.675 -13.773 1 94.5 299 SER A C 1
ATOM 2407 O O . SER A 1 299 ? -8.805 2.777 -13.719 1 94.5 299 SER A O 1
ATOM 2409 N N . ASP A 1 300 ? -10.578 1.498 -13.414 1 95.31 300 ASP A N 1
ATOM 2410 C CA . ASP A 1 300 ? -11.406 2.602 -12.938 1 95.31 300 ASP A CA 1
ATOM 2411 C C . ASP A 1 300 ? -10.828 3.211 -11.664 1 95.31 300 ASP A C 1
ATOM 2413 O O . ASP A 1 300 ? -10.805 4.434 -11.508 1 95.31 300 ASP A O 1
ATOM 2417 N N . PHE A 1 301 ? -10.414 2.418 -10.859 1 96 301 PHE A N 1
ATOM 2418 C CA . PHE A 1 301 ? -9.859 2.869 -9.586 1 96 301 PHE A CA 1
ATOM 2419 C C . PHE A 1 301 ? -8.586 3.682 -9.812 1 96 301 PHE A C 1
ATOM 2421 O O . PHE A 1 301 ? -8.469 4.805 -9.312 1 96 301 PHE A O 1
ATOM 2428 N N . LEU A 1 302 ? -7.621 3.064 -10.578 1 96 302 LEU A N 1
ATOM 2429 C CA . LEU A 1 302 ? -6.34 3.732 -10.797 1 96 302 LEU A CA 1
ATOM 2430 C C . LEU A 1 302 ? -6.535 5.035 -11.57 1 96 302 LEU A C 1
ATOM 2432 O O . LEU A 1 302 ? -5.91 6.051 -11.25 1 96 302 LEU A O 1
ATOM 2436 N N . THR A 1 303 ? -7.375 4.984 -12.508 1 96.56 303 THR A N 1
ATOM 2437 C CA . THR A 1 303 ? -7.664 6.18 -13.289 1 96.56 303 THR A CA 1
ATOM 2438 C C . THR A 1 303 ? -8.352 7.238 -12.43 1 96.56 303 THR A C 1
ATOM 2440 O O . THR A 1 303 ? -8.039 8.43 -12.539 1 96.56 303 THR A O 1
ATOM 2443 N N . GLY A 1 304 ? -9.336 6.805 -11.648 1 97.25 304 GLY A N 1
ATOM 2444 C CA . GLY A 1 304 ? -10 7.723 -10.734 1 97.25 304 GLY A CA 1
ATOM 2445 C C . GLY A 1 304 ? -9.047 8.367 -9.75 1 97.25 304 GLY A C 1
ATOM 2446 O O . GLY A 1 304 ? -9.125 9.57 -9.492 1 97.25 304 GLY A O 1
ATOM 2447 N N . LEU A 1 305 ? -8.164 7.516 -9.18 1 96.5 305 LEU A N 1
ATOM 2448 C CA . LEU A 1 305 ? -7.168 8.008 -8.234 1 96.5 305 LEU A CA 1
ATOM 2449 C C . LEU A 1 305 ? -6.27 9.055 -8.883 1 96.5 305 LEU A C 1
ATOM 2451 O O . LEU A 1 305 ? -6.004 10.102 -8.289 1 96.5 305 LEU A O 1
ATOM 2455 N N . GLU A 1 306 ? -5.812 8.766 -10.086 1 96.94 306 GLU A N 1
ATOM 2456 C CA . GLU A 1 306 ? -4.965 9.703 -10.812 1 96.94 306 GLU A CA 1
ATOM 2457 C C . GLU A 1 306 ? -5.719 11 -11.133 1 96.94 306 GLU A C 1
ATOM 2459 O O . GLU A 1 306 ? -5.195 12.094 -10.93 1 96.94 306 GLU A O 1
ATOM 2464 N N . ASN A 1 307 ? -6.941 10.852 -11.57 1 97.69 307 ASN A N 1
ATOM 2465 C CA . ASN A 1 307 ? -7.754 12 -11.961 1 97.69 307 ASN A CA 1
ATOM 2466 C C . ASN A 1 307 ? -8.062 12.898 -10.773 1 97.69 307 ASN A C 1
ATOM 2468 O O . ASN A 1 307 ? -8.234 14.109 -10.93 1 97.69 307 ASN A O 1
ATOM 2472 N N . SER A 1 308 ? -8.18 12.336 -9.602 1 98.38 308 SER A N 1
ATOM 2473 C CA . SER A 1 308 ? -8.469 13.133 -8.414 1 98.38 308 SER A CA 1
ATOM 2474 C C . SER A 1 308 ? -7.293 14.031 -8.055 1 98.38 308 SER A C 1
ATOM 2476 O O . SER A 1 308 ? -7.48 15.086 -7.445 1 98.38 308 SER A O 1
ATOM 2478 N N . GLY A 1 309 ? -6.062 13.594 -8.391 1 98.38 309 GLY A N 1
ATOM 2479 C CA . GLY A 1 309 ? -4.855 14.336 -8.062 1 98.38 309 GLY A CA 1
ATOM 2480 C C . GLY A 1 309 ? -4.527 14.305 -6.582 1 98.38 309 GLY A C 1
ATOM 2481 O O . GLY A 1 309 ? -3.596 14.984 -6.137 1 98.38 309 GLY A O 1
ATOM 2482 N N . TRP A 1 310 ? -5.262 13.555 -5.855 1 98.62 310 TRP A N 1
ATOM 2483 C CA . TRP A 1 310 ? -5.164 13.617 -4.398 1 98.62 310 TRP A CA 1
ATOM 2484 C C . TRP A 1 310 ? -3.77 13.219 -3.93 1 98.62 310 TRP A C 1
ATOM 2486 O O . TRP A 1 310 ? -3.129 13.953 -3.174 1 98.62 310 TRP A O 1
ATOM 2496 N N . LEU A 1 311 ? -3.273 12.086 -4.434 1 98.19 311 LEU A N 1
ATOM 2497 C CA . LEU A 1 311 ? -1.964 11.617 -3.998 1 98.19 311 LEU A CA 1
ATOM 2498 C C . LEU A 1 311 ? -0.862 12.562 -4.469 1 98.19 311 LEU A C 1
ATOM 2500 O O . LEU A 1 311 ? 0.146 12.742 -3.781 1 98.19 311 LEU A O 1
ATOM 2504 N N . ARG A 1 312 ? -1.084 13.18 -5.582 1 98.19 312 ARG A N 1
ATOM 2505 C CA . ARG A 1 312 ? -0.144 14.188 -6.059 1 98.19 312 ARG A CA 1
ATOM 2506 C C . ARG A 1 312 ? -0.049 15.352 -5.082 1 98.19 312 ARG A C 1
ATOM 2508 O O . ARG A 1 312 ? 1.044 15.852 -4.805 1 98.19 312 ARG A O 1
ATOM 2515 N N . HIS A 1 313 ? -1.156 15.758 -4.605 1 98.69 313 HIS A N 1
ATOM 2516 C CA . HIS A 1 313 ? -1.192 16.875 -3.668 1 98.69 313 HIS A CA 1
ATOM 2517 C C . HIS A 1 313 ? -0.594 16.484 -2.32 1 98.69 313 HIS A C 1
ATOM 2519 O O . HIS A 1 313 ? 0.101 17.281 -1.69 1 98.69 313 HIS A O 1
ATOM 2525 N N . ILE A 1 314 ? -0.913 15.266 -1.857 1 98.75 314 ILE A N 1
ATOM 2526 C CA . ILE A 1 314 ? -0.301 14.789 -0.623 1 98.75 314 ILE A CA 1
ATOM 2527 C C . ILE A 1 314 ? 1.219 14.781 -0.771 1 98.75 314 ILE A C 1
ATOM 2529 O O . ILE A 1 314 ? 1.94 15.219 0.127 1 98.75 314 ILE A O 1
ATOM 2533 N N . LYS A 1 315 ? 1.684 14.258 -1.879 1 98.25 315 LYS A N 1
ATOM 2534 C CA . LYS A 1 315 ? 3.115 14.195 -2.162 1 98.25 315 LYS A CA 1
ATOM 2535 C C . LYS A 1 315 ? 3.736 15.594 -2.16 1 98.25 315 LYS A C 1
ATOM 2537 O O . LYS A 1 315 ? 4.848 15.781 -1.66 1 98.25 315 LYS A O 1
ATOM 2542 N N . ALA A 1 316 ? 3.061 16.547 -2.732 1 98.38 316 ALA A N 1
ATOM 2543 C CA . ALA A 1 316 ? 3.572 17.906 -2.805 1 98.38 316 ALA A CA 1
ATOM 2544 C C . ALA A 1 316 ? 3.777 18.5 -1.408 1 98.38 316 ALA A C 1
ATOM 2546 O O . ALA A 1 316 ? 4.777 19.172 -1.15 1 98.38 316 ALA A O 1
ATOM 2547 N N . VAL A 1 317 ? 2.869 18.266 -0.583 1 98.62 317 VAL A N 1
ATOM 2548 C CA . VAL A 1 317 ? 2.949 18.781 0.783 1 98.62 317 VAL A CA 1
ATOM 2549 C C . VAL A 1 317 ? 4.121 18.125 1.51 1 98.62 317 VAL A C 1
ATOM 2551 O O . VAL A 1 317 ? 4.906 18.797 2.176 1 98.62 317 VAL A O 1
ATOM 2554 N N . ILE A 1 318 ? 4.227 16.812 1.382 1 98.56 318 ILE A N 1
ATOM 2555 C CA . ILE A 1 318 ? 5.309 16.078 2.039 1 98.56 318 ILE A CA 1
ATOM 2556 C C . ILE A 1 318 ? 6.652 16.516 1.46 1 98.56 318 ILE A C 1
ATOM 2558 O O . ILE A 1 318 ? 7.621 16.703 2.199 1 98.56 318 ILE A O 1
ATOM 2562 N N . ASP A 1 319 ? 6.715 16.703 0.117 1 98.12 319 ASP A N 1
ATOM 2563 C CA . ASP A 1 319 ? 7.938 17.172 -0.536 1 98.12 319 ASP A CA 1
ATOM 2564 C C . ASP A 1 319 ? 8.414 18.484 0.062 1 98.12 319 ASP A C 1
ATOM 2566 O O . ASP A 1 319 ? 9.617 18.672 0.273 1 98.12 319 ASP A O 1
ATOM 2570 N N . ALA A 1 320 ? 7.504 19.344 0.271 1 98.62 320 ALA A N 1
ATOM 2571 C CA . ALA A 1 320 ? 7.848 20.641 0.839 1 98.62 320 ALA A CA 1
ATOM 2572 C C . ALA A 1 320 ? 8.414 20.484 2.246 1 98.62 320 ALA A C 1
ATOM 2574 O O . ALA A 1 320 ? 9.422 21.125 2.588 1 98.62 320 ALA A O 1
ATOM 2575 N N . GLY A 1 321 ? 7.746 19.703 3.072 1 98.62 321 GLY A N 1
ATOM 2576 C CA . GLY A 1 321 ? 8.258 19.453 4.406 1 98.62 321 GLY A CA 1
ATOM 2577 C C . GLY A 1 321 ? 9.648 18.828 4.402 1 98.62 321 GLY A C 1
ATOM 2578 O O . GLY A 1 321 ? 10.5 19.203 5.203 1 98.62 321 GLY A O 1
ATOM 2579 N N . VAL A 1 322 ? 9.852 17.938 3.5 1 98 322 VAL A N 1
ATOM 2580 C CA . VAL A 1 322 ? 11.125 17.234 3.387 1 98 322 VAL A CA 1
ATOM 2581 C C . VAL A 1 322 ? 12.211 18.219 2.947 1 98 322 VAL A C 1
ATOM 2583 O O . VAL A 1 322 ? 13.344 18.156 3.436 1 98 322 VAL A O 1
ATOM 2586 N N . PHE A 1 323 ? 11.898 19.078 2.033 1 98.31 323 PHE A N 1
ATOM 2587 C CA . PHE A 1 323 ? 12.852 20.094 1.589 1 98.31 323 PHE A CA 1
ATOM 2588 C C . PHE A 1 323 ? 13.336 20.938 2.764 1 98.31 323 PHE A C 1
ATOM 2590 O O . PHE A 1 323 ? 14.539 21.156 2.916 1 98.31 323 PHE A O 1
ATOM 2597 N N . ILE A 1 324 ? 12.422 21.359 3.553 1 98.69 324 ILE A N 1
ATOM 2598 C CA . ILE A 1 324 ? 12.742 22.234 4.684 1 98.69 324 ILE A CA 1
ATOM 2599 C C . ILE A 1 324 ? 13.594 21.469 5.691 1 98.69 324 ILE A C 1
ATOM 2601 O O . ILE A 1 324 ? 14.586 21.984 6.203 1 98.69 324 ILE A O 1
ATOM 2605 N N . ALA A 1 325 ? 13.18 20.281 5.996 1 98.5 325 ALA A N 1
ATOM 2606 C CA . ALA A 1 325 ? 13.93 19.469 6.945 1 98.5 325 ALA A CA 1
ATOM 2607 C C . ALA A 1 325 ? 15.359 19.25 6.465 1 98.5 325 ALA A C 1
ATOM 2609 O O . ALA A 1 325 ? 16.297 19.281 7.262 1 98.5 325 ALA A O 1
ATOM 2610 N N . LYS A 1 326 ? 15.523 19 5.191 1 97.56 326 LYS A N 1
ATOM 2611 C CA . LYS A 1 326 ? 16.859 18.812 4.617 1 97.56 326 LYS A CA 1
ATOM 2612 C C . LYS A 1 326 ? 17.672 20.109 4.703 1 97.56 326 LYS A C 1
ATOM 2614 O O . LYS A 1 326 ? 18.859 20.062 5.035 1 97.56 326 LYS A O 1
ATOM 2619 N N . ALA A 1 327 ? 17.078 21.203 4.375 1 98.31 327 ALA A N 1
ATOM 2620 C CA . ALA A 1 327 ? 17.75 22.5 4.461 1 98.31 327 ALA A CA 1
ATOM 2621 C C . ALA A 1 327 ? 18.281 22.766 5.871 1 98.31 327 ALA A C 1
ATOM 2623 O O . ALA A 1 327 ? 19.406 23.219 6.047 1 98.31 327 ALA A O 1
ATOM 2624 N N . VAL A 1 328 ? 17.5 22.422 6.84 1 98.38 328 VAL A N 1
ATOM 2625 C CA . VAL A 1 328 ? 17.828 22.688 8.234 1 98.38 328 VAL A CA 1
ATOM 2626 C C . VAL A 1 328 ? 18.875 21.688 8.727 1 98.38 328 VAL A C 1
ATOM 2628 O O . VAL A 1 328 ? 19.922 22.078 9.242 1 98.38 328 VAL A O 1
ATOM 2631 N N . ALA A 1 329 ? 18.609 20.438 8.484 1 97.19 329 ALA A N 1
ATOM 2632 C CA . ALA A 1 329 ? 19.422 19.391 9.109 1 97.19 329 ALA A CA 1
ATOM 2633 C C . ALA A 1 329 ? 20.703 19.141 8.328 1 97.19 329 ALA A C 1
ATOM 2635 O O . ALA A 1 329 ? 21.75 18.859 8.914 1 97.19 329 ALA A O 1
ATOM 2636 N N . GLU A 1 330 ? 20.656 19.203 7.031 1 95.31 330 GLU A N 1
ATOM 2637 C CA . GLU A 1 330 ? 21.812 18.812 6.215 1 95.31 330 GLU A CA 1
ATOM 2638 C C . GLU A 1 330 ? 22.594 20.031 5.742 1 95.31 330 GLU A C 1
ATOM 2640 O O . GLU A 1 330 ? 23.812 20 5.676 1 95.31 330 GLU A O 1
ATOM 2645 N N . GLU A 1 331 ? 21.891 21.109 5.453 1 96.94 331 GLU A N 1
ATOM 2646 C CA . GLU A 1 331 ? 22.578 22.281 4.914 1 96.94 331 GLU A CA 1
ATOM 2647 C C . GLU A 1 331 ? 22.797 23.328 5.996 1 96.94 331 GLU A C 1
ATOM 2649 O O . GLU A 1 331 ? 23.406 24.375 5.738 1 96.94 331 GLU A O 1
ATOM 2654 N N . ASN A 1 332 ? 22.297 23.156 7.145 1 97.69 332 ASN A N 1
ATOM 2655 C CA . ASN A 1 332 ? 22.438 24.062 8.273 1 97.69 332 ASN A CA 1
ATOM 2656 C C . ASN A 1 332 ? 21.812 25.422 7.984 1 97.69 332 ASN A C 1
ATOM 2658 O O . ASN A 1 332 ? 22.297 26.453 8.469 1 97.69 332 ASN A O 1
ATOM 2662 N N . ALA A 1 333 ? 20.828 25.453 7.18 1 98.5 333 ALA A N 1
ATOM 2663 C CA . ALA A 1 333 ? 20.234 26.719 6.762 1 98.5 333 ALA A CA 1
ATOM 2664 C C . ALA A 1 333 ? 18.906 26.953 7.461 1 98.5 333 ALA A C 1
ATOM 2666 O O . ALA A 1 333 ? 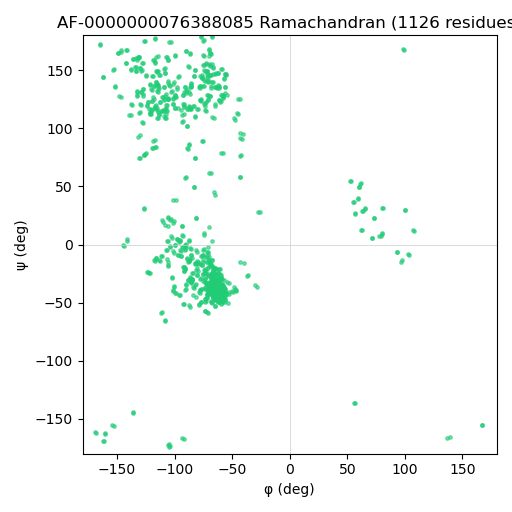18.109 26.016 7.637 1 98.5 333 ALA A O 1
ATOM 2667 N N . SER A 1 334 ? 18.719 28.203 7.898 1 98.69 334 SER A N 1
ATOM 2668 C CA . SER A 1 334 ? 17.375 28.578 8.328 1 98.69 334 SER A CA 1
ATOM 2669 C C . SER A 1 334 ? 16.438 28.734 7.137 1 98.69 334 SER A C 1
ATOM 2671 O O . SER A 1 334 ? 16.875 28.922 6.008 1 98.69 334 SER A O 1
ATOM 2673 N N . VAL A 1 335 ? 15.141 28.578 7.418 1 98.88 335 VAL A N 1
ATOM 2674 C CA . VAL A 1 335 ? 14.164 28.641 6.336 1 98.88 335 VAL A CA 1
ATOM 2675 C C . VAL A 1 335 ? 13.008 29.547 6.754 1 98.88 335 VAL A C 1
ATOM 2677 O O . VAL A 1 335 ? 12.469 29.406 7.855 1 98.88 335 VAL A O 1
ATOM 2680 N N . LEU A 1 336 ? 12.664 30.5 5.965 1 98.75 336 LEU A N 1
ATOM 2681 C CA . LEU A 1 336 ? 11.43 31.266 6.09 1 98.75 336 LEU A CA 1
ATOM 2682 C C . LEU A 1 336 ? 10.383 30.797 5.09 1 98.75 336 LEU A C 1
ATOM 2684 O O . LEU A 1 336 ? 10.633 30.781 3.881 1 98.75 336 LEU A O 1
ATOM 2688 N N . VAL A 1 337 ? 9.234 30.359 5.598 1 98.81 337 VAL A N 1
ATOM 2689 C CA . VAL A 1 337 ? 8.18 29.797 4.75 1 98.81 337 VAL A CA 1
ATOM 2690 C C . VAL A 1 337 ? 7.004 30.766 4.695 1 98.81 337 VAL A C 1
ATOM 2692 O O . VAL A 1 337 ? 6.613 31.344 5.715 1 98.81 337 VAL A O 1
ATOM 2695 N N . HIS A 1 338 ? 6.5 30.969 3.557 1 97.75 338 HIS A N 1
ATOM 2696 C CA . HIS A 1 338 ? 5.277 31.766 3.482 1 97.75 338 HIS A CA 1
ATOM 2697 C C . HIS A 1 338 ? 4.414 31.328 2.305 1 97.75 338 HIS A C 1
ATOM 2699 O O . HIS A 1 338 ? 4.84 30.516 1.48 1 97.75 338 HIS A O 1
ATOM 2705 N N . CYS A 1 339 ? 3.242 31.688 2.258 1 95.88 339 CYS A N 1
ATOM 2706 C CA . CYS A 1 339 ? 2.277 31.609 1.168 1 95.88 339 CYS A CA 1
ATOM 2707 C C . CYS A 1 339 ? 1.494 32.906 1.031 1 95.88 339 CYS A C 1
ATOM 2709 O O . CYS A 1 339 ? 2.055 34 1.185 1 95.88 339 CYS A O 1
ATOM 2711 N N . SER A 1 340 ? 0.209 32.938 0.677 1 95.56 340 SER A N 1
ATOM 2712 C CA . SER A 1 340 ? -0.54 34.156 0.522 1 95.56 340 SER A CA 1
ATOM 2713 C C . SER A 1 340 ? -0.817 34.812 1.874 1 95.56 340 SER A C 1
ATOM 2715 O O . SER A 1 340 ? -0.254 35.875 2.189 1 95.56 340 SER A O 1
ATOM 2717 N N . ASP A 1 341 ? -1.489 34.094 2.748 1 94.88 341 ASP A N 1
ATOM 2718 C CA . ASP A 1 341 ? -1.868 34.656 4.035 1 94.88 341 ASP A CA 1
ATOM 2719 C C . ASP A 1 341 ? -1.21 33.906 5.188 1 94.88 341 ASP A C 1
ATOM 2721 O O . ASP A 1 341 ? -1.26 34.344 6.34 1 94.88 341 ASP A O 1
ATOM 2725 N N . GLY A 1 342 ? -0.678 32.781 4.945 1 96.06 342 GLY A N 1
ATOM 2726 C CA . GLY A 1 342 ? 0.137 32.062 5.922 1 96.06 342 GLY A CA 1
ATOM 2727 C C . GLY A 1 342 ? -0.683 31.312 6.945 1 96.06 342 GLY A C 1
ATOM 2728 O O . GLY A 1 342 ? -0.253 31.141 8.086 1 96.06 342 GLY A O 1
ATOM 2729 N N . TRP A 1 343 ? -1.889 30.828 6.527 1 93.88 343 TRP A N 1
ATOM 2730 C CA . TRP A 1 343 ? -2.768 30.109 7.445 1 93.88 343 TRP A CA 1
ATOM 2731 C C . TRP A 1 343 ? -2.635 28.594 7.258 1 93.88 343 TRP A C 1
ATOM 2733 O O . TRP A 1 343 ? -2.672 27.828 8.227 1 93.88 343 TRP A O 1
ATOM 2743 N N . ASP A 1 344 ? -2.562 28.172 6 1 97.44 344 ASP A N 1
ATOM 2744 C CA . ASP A 1 344 ? -2.838 26.781 5.668 1 97.44 344 ASP A CA 1
ATOM 2745 C C . ASP A 1 344 ? -1.555 26.031 5.293 1 97.44 344 ASP A C 1
ATOM 2747 O O . ASP A 1 344 ? -1.015 25.266 6.094 1 97.44 344 ASP A O 1
ATOM 2751 N N . ARG A 1 345 ? -0.952 26.469 4.145 1 98.44 345 ARG A N 1
ATOM 2752 C CA . ARG A 1 345 ? 0.207 25.75 3.613 1 98.44 345 ARG A CA 1
ATOM 2753 C C . ARG A 1 345 ? 1.396 25.859 4.562 1 98.44 345 ARG A C 1
ATOM 2755 O O . ARG A 1 345 ? 2.166 24.906 4.711 1 98.44 345 ARG A O 1
ATOM 2762 N N . THR A 1 346 ? 1.554 26.984 5.207 1 98.5 346 THR A N 1
ATOM 2763 C CA . THR A 1 346 ? 2.66 27.188 6.137 1 98.5 346 THR A CA 1
ATOM 2764 C C . THR A 1 346 ? 2.539 26.25 7.336 1 98.5 346 THR A C 1
ATOM 2766 O O . THR A 1 346 ? 3.537 25.703 7.805 1 98.5 346 THR A O 1
ATOM 2769 N N . ALA A 1 347 ? 1.295 26.109 7.82 1 98.56 347 ALA A N 1
ATOM 2770 C CA . ALA A 1 347 ? 1.08 25.188 8.938 1 98.56 347 ALA A CA 1
ATOM 2771 C C . ALA A 1 347 ? 1.432 23.766 8.547 1 98.56 347 ALA A C 1
ATOM 2773 O O . ALA A 1 347 ? 2.072 23.031 9.312 1 98.56 347 ALA A O 1
ATOM 2774 N N . GLN A 1 348 ? 1.027 23.328 7.387 1 98.75 348 GLN A N 1
ATOM 2775 C CA . GLN A 1 348 ? 1.279 21.984 6.898 1 98.75 348 GLN A CA 1
ATOM 2776 C C . GLN A 1 348 ? 2.777 21.688 6.816 1 98.75 348 GLN A C 1
ATOM 2778 O O . GLN A 1 348 ? 3.26 20.719 7.379 1 98.75 348 GLN A O 1
ATOM 2783 N N . VAL A 1 349 ? 3.467 22.594 6.18 1 98.62 349 VAL A N 1
ATOM 2784 C CA . VAL A 1 349 ? 4.852 22.312 5.809 1 98.62 349 VAL A CA 1
ATOM 2785 C C . VAL A 1 349 ? 5.758 22.469 7.027 1 98.62 349 VAL A C 1
ATOM 2787 O O . VAL A 1 349 ? 6.684 21.688 7.227 1 98.62 349 VAL A O 1
ATOM 2790 N N . CYS A 1 350 ? 5.508 23.484 7.871 1 98.75 350 CYS A N 1
ATOM 2791 C CA . CYS A 1 350 ? 6.316 23.719 9.062 1 98.75 350 CYS A CA 1
ATOM 2792 C C . CYS A 1 350 ? 6.137 22.594 10.07 1 98.75 350 CYS A C 1
ATOM 2794 O O . CYS A 1 350 ? 7.105 22.125 10.672 1 98.75 350 CYS A O 1
ATOM 2796 N N . SER A 1 351 ? 4.887 22.172 10.273 1 98.81 351 SER A N 1
ATOM 2797 C CA . SER A 1 351 ? 4.629 21.094 11.211 1 98.81 351 SER A CA 1
ATOM 2798 C C . SER A 1 351 ? 5.25 19.781 10.734 1 98.81 351 SER A C 1
ATOM 2800 O O . SER A 1 351 ? 5.824 19.031 11.531 1 98.81 351 SER A O 1
ATOM 2802 N N . LEU A 1 352 ? 5.148 19.516 9.461 1 98.81 352 LEU A N 1
ATOM 2803 C CA . LEU A 1 352 ? 5.758 18.297 8.922 1 98.81 352 LEU A CA 1
ATOM 2804 C C . LEU A 1 352 ? 7.273 18.344 9.062 1 98.81 352 LEU A C 1
ATOM 2806 O O . LEU A 1 352 ? 7.898 17.344 9.406 1 98.81 352 LEU A O 1
ATOM 2810 N N . ALA A 1 353 ? 7.84 19.5 8.758 1 98.75 353 ALA A N 1
ATOM 2811 C CA . ALA A 1 353 ? 9.281 19.641 8.906 1 98.75 353 ALA A CA 1
ATOM 2812 C C . ALA A 1 353 ? 9.711 19.422 10.359 1 98.75 353 ALA A C 1
ATOM 2814 O O . ALA A 1 353 ? 10.688 18.719 10.617 1 98.75 353 ALA A O 1
ATOM 2815 N N . GLY A 1 354 ? 8.984 20.062 11.258 1 98 354 GLY A N 1
ATOM 2816 C CA . GLY A 1 354 ? 9.266 19.844 12.672 1 98 354 GLY A CA 1
ATOM 2817 C C . GLY A 1 354 ? 9.18 18.375 13.078 1 98 354 GLY A C 1
ATOM 2818 O O . GLY A 1 354 ? 10.023 17.891 13.82 1 98 354 GLY A O 1
ATOM 2819 N N . LEU A 1 355 ? 8.18 17.734 12.586 1 98 355 LEU A N 1
ATOM 2820 C CA . LEU A 1 355 ? 7.953 16.312 12.883 1 98 355 LEU A CA 1
ATOM 2821 C C . LEU A 1 355 ? 9.102 15.469 12.359 1 98 355 LEU A C 1
ATOM 2823 O O . LEU A 1 355 ? 9.5 14.492 12.992 1 98 355 LEU A O 1
ATOM 2827 N N . LEU A 1 356 ? 9.641 15.781 11.227 1 97.69 356 LEU A N 1
ATOM 2828 C CA . LEU A 1 356 ? 10.766 15.062 10.633 1 97.69 356 LEU A CA 1
ATOM 2829 C C . LEU A 1 356 ? 12.047 15.32 11.422 1 97.69 356 LEU A C 1
ATOM 2831 O O . LEU A 1 356 ? 12.875 14.43 11.578 1 97.69 356 LEU A O 1
ATOM 2835 N N . LEU A 1 357 ? 12.211 16.469 11.961 1 97 357 LEU A N 1
ATOM 2836 C CA . LEU A 1 357 ? 13.461 16.922 12.57 1 97 357 LEU A CA 1
ATOM 2837 C C . LEU A 1 357 ? 13.539 16.484 14.023 1 97 357 LEU A C 1
ATOM 2839 O O . LEU A 1 357 ? 14.633 16.266 14.555 1 97 357 LEU A O 1
ATOM 2843 N N . ASP A 1 358 ? 12.383 16.344 14.664 1 95.31 358 ASP A N 1
ATOM 2844 C CA . ASP A 1 358 ? 12.352 16.156 16.109 1 95.31 358 ASP A CA 1
ATOM 2845 C C . ASP A 1 358 ? 11.492 14.961 16.5 1 95.31 358 ASP A C 1
ATOM 2847 O O . ASP A 1 358 ? 10.273 14.992 16.312 1 95.31 358 ASP A O 1
ATOM 2851 N N . SER A 1 359 ? 12.039 14 17.141 1 94.31 359 SER A N 1
ATOM 2852 C CA . SER A 1 359 ? 11.352 12.758 17.5 1 94.31 359 SER A CA 1
ATOM 2853 C C . SER A 1 359 ? 10.312 13 18.594 1 94.31 359 SER A C 1
ATOM 2855 O O . SER A 1 359 ? 9.391 12.195 18.766 1 94.31 359 SER A O 1
ATOM 2857 N N . TYR A 1 360 ? 10.438 14.094 19.312 1 94.25 360 TYR A N 1
ATOM 2858 C CA . TYR A 1 360 ? 9.445 14.422 20.328 1 94.25 360 TYR A CA 1
ATOM 2859 C C . TYR A 1 360 ? 8.055 14.547 19.703 1 94.25 360 TYR A C 1
ATOM 2861 O O . TYR A 1 360 ? 7.07 14.094 20.297 1 94.25 360 TYR A O 1
ATOM 2869 N N . TYR A 1 361 ? 7.98 15.133 18.578 1 96.69 361 TYR A N 1
ATOM 2870 C CA . TYR A 1 361 ? 6.691 15.359 17.938 1 96.69 361 TYR A CA 1
ATOM 2871 C C . TYR A 1 361 ? 6.102 14.047 17.422 1 96.69 361 TYR A C 1
ATOM 2873 O O . TYR A 1 361 ? 4.945 14.008 16.984 1 96.69 361 TYR A O 1
ATOM 2881 N N . ARG A 1 362 ? 6.875 12.984 17.5 1 96.69 362 ARG A N 1
ATOM 2882 C CA . ARG A 1 362 ? 6.406 11.672 17.078 1 96.69 362 ARG A CA 1
ATOM 2883 C C . ARG A 1 362 ? 5.922 10.852 18.266 1 96.69 362 ARG A C 1
ATOM 2885 O O . ARG A 1 362 ? 5.566 9.68 18.109 1 96.69 362 ARG A O 1
ATOM 2892 N N . THR A 1 363 ? 5.902 11.406 19.391 1 96.12 363 THR A N 1
ATOM 2893 C CA . THR A 1 363 ? 5.277 10.82 20.562 1 96.12 363 THR A CA 1
ATOM 2894 C C . THR A 1 363 ? 3.812 11.242 20.656 1 96.12 363 THR A C 1
ATOM 2896 O O . THR A 1 363 ? 3.377 12.164 19.969 1 96.12 363 THR A O 1
ATOM 2899 N N . ILE A 1 364 ? 3.082 10.57 21.5 1 97.38 364 ILE A N 1
ATOM 2900 C CA . ILE A 1 364 ? 1.665 10.875 21.672 1 97.38 364 ILE A CA 1
ATOM 2901 C C . ILE A 1 364 ? 1.505 12.305 22.203 1 97.38 364 ILE A C 1
ATOM 2903 O O . ILE A 1 364 ? 0.764 13.102 21.625 1 97.38 364 ILE A O 1
ATOM 2907 N N . HIS A 1 365 ? 2.244 12.633 23.188 1 96.56 365 HIS A N 1
ATOM 2908 C CA . HIS A 1 365 ? 2.162 13.961 23.781 1 96.56 365 HIS A CA 1
ATOM 2909 C C . HIS A 1 365 ? 2.762 15.016 22.844 1 96.56 365 HIS A C 1
ATOM 2911 O O . HIS A 1 365 ? 2.209 16.109 22.703 1 96.56 365 HIS A O 1
ATOM 2917 N N . GLY A 1 366 ? 3.85 14.703 22.281 1 96.69 366 GLY A N 1
ATOM 2918 C CA . GLY A 1 366 ? 4.523 15.641 21.406 1 96.69 366 GLY A CA 1
ATOM 2919 C C . GLY A 1 366 ? 3.693 16.031 20.188 1 96.69 366 GLY A C 1
ATOM 2920 O O . GLY A 1 366 ? 3.758 17.156 19.719 1 96.69 366 GLY A O 1
ATOM 2921 N N . PHE A 1 367 ? 2.943 15.102 19.734 1 98.5 367 PHE A N 1
ATOM 2922 C CA . PHE A 1 367 ? 2.105 15.375 18.578 1 98.5 367 PHE A CA 1
ATOM 2923 C C . PHE A 1 367 ? 0.994 16.359 18.938 1 98.5 367 PHE A C 1
ATOM 2925 O O . PHE A 1 367 ? 0.639 17.219 18.125 1 98.5 367 PHE A O 1
ATOM 2932 N N . MET A 1 368 ? 0.478 16.25 20.141 1 98.31 368 MET A N 1
ATOM 2933 C CA . MET A 1 368 ? -0.494 17.219 20.625 1 98.31 368 MET A CA 1
ATOM 2934 C C . MET A 1 368 ? 0.107 18.625 20.672 1 98.31 368 MET A C 1
ATOM 2936 O O . MET A 1 368 ? -0.532 19.594 20.266 1 98.31 368 MET A O 1
ATOM 2940 N N . VAL A 1 369 ? 1.286 18.641 21.141 1 98.06 369 VAL A N 1
ATOM 2941 C CA . VAL A 1 369 ? 1.983 19.906 21.297 1 98.06 369 VAL A CA 1
ATOM 2942 C C . VAL A 1 369 ? 2.225 20.531 19.922 1 98.06 369 VAL A C 1
ATOM 2944 O O . VAL A 1 369 ? 2.068 21.734 19.734 1 98.06 369 VAL A O 1
ATOM 2947 N N . LEU A 1 370 ? 2.584 19.703 19 1 98.44 370 LEU A N 1
ATOM 2948 C CA . LEU A 1 370 ? 2.834 20.156 17.641 1 98.44 370 LEU A CA 1
ATOM 2949 C C . LEU A 1 370 ? 1.588 20.812 17.031 1 98.44 370 LEU A C 1
ATOM 2951 O O . LEU A 1 370 ? 1.671 21.875 16.422 1 98.44 370 LEU A O 1
ATOM 2955 N N . ILE A 1 371 ? 0.447 20.188 17.219 1 98.69 371 ILE A N 1
ATOM 2956 C CA . ILE A 1 371 ? -0.814 20.703 16.672 1 98.69 371 ILE A CA 1
ATOM 2957 C C . ILE A 1 371 ? -1.184 22 17.375 1 98.69 371 ILE A C 1
ATOM 2959 O O . ILE A 1 371 ? -1.58 22.969 16.719 1 98.69 371 ILE A O 1
ATOM 2963 N N . GLU A 1 372 ? -1.012 22.062 18.641 1 97.88 372 GLU A N 1
ATOM 2964 C CA . GLU A 1 372 ? -1.316 23.281 19.391 1 97.88 372 GLU A CA 1
ATOM 2965 C C . GLU A 1 372 ? -0.421 24.438 18.969 1 97.88 372 GLU A C 1
ATOM 2967 O O . GLU A 1 372 ? -0.881 25.562 18.844 1 97.88 372 GLU A O 1
ATOM 2972 N N . LYS A 1 373 ? 0.736 24.109 18.719 1 97.38 373 LYS A N 1
ATOM 2973 C CA . LYS A 1 373 ? 1.738 25.141 18.422 1 97.38 373 LYS A CA 1
ATOM 2974 C C . LYS A 1 373 ? 1.613 25.641 16.984 1 97.38 373 LYS A C 1
ATOM 2976 O O . LYS A 1 373 ? 1.423 26.844 16.766 1 97.38 373 LYS A O 1
ATOM 2981 N N . ASP A 1 374 ? 1.593 24.719 16.047 1 97.75 374 ASP A N 1
ATOM 2982 C CA . ASP A 1 374 ? 1.745 25.109 14.648 1 97.75 374 ASP A CA 1
ATOM 2983 C C . ASP A 1 374 ? 0.387 25.375 14 1 97.75 374 ASP A C 1
ATOM 2985 O O . ASP A 1 374 ? 0.305 26.016 12.953 1 97.75 374 ASP A O 1
ATOM 2989 N N . TRP A 1 375 ? -0.672 24.844 14.547 1 98.56 375 TRP A N 1
ATOM 2990 C CA . TRP A 1 375 ? -1.972 24.953 13.898 1 98.56 375 TRP A CA 1
ATOM 2991 C C . TRP A 1 375 ? -2.904 25.859 14.703 1 98.56 375 TRP A C 1
ATOM 2993 O O . TRP A 1 375 ? -3.225 26.969 14.273 1 98.56 375 TRP A O 1
ATOM 3003 N N . ILE A 1 376 ? -3.125 25.484 15.883 1 97.94 376 ILE A N 1
ATOM 3004 C CA . ILE A 1 376 ? -4.141 26.156 16.672 1 97.94 376 ILE A CA 1
ATOM 3005 C C . ILE A 1 376 ? -3.639 27.547 17.094 1 97.94 376 ILE A C 1
ATOM 3007 O O . ILE A 1 376 ? -4.312 28.547 16.859 1 97.94 376 ILE A O 1
ATOM 3011 N N . SER A 1 377 ? -2.49 27.641 17.609 1 96.38 377 SER A N 1
ATOM 3012 C CA . SER A 1 377 ? -1.976 28.875 18.188 1 96.38 377 SER A CA 1
ATOM 3013 C C . SER A 1 377 ? -1.694 29.906 17.109 1 96.38 377 SER A C 1
ATOM 3015 O O . SER A 1 377 ? -1.977 31.094 17.297 1 96.38 377 SER A O 1
ATOM 3017 N N . ILE A 1 378 ? -1.203 29.484 15.969 1 97 378 ILE A N 1
ATOM 3018 C CA . ILE A 1 378 ? -0.724 30.422 14.969 1 97 378 ILE A CA 1
ATOM 3019 C C . ILE A 1 378 ? -1.859 30.781 14.008 1 97 378 ILE A C 1
ATOM 3021 O O . ILE A 1 378 ? -1.686 31.609 13.117 1 97 378 ILE A O 1
ATOM 3025 N N . GLY A 1 379 ? -2.967 30.203 14.25 1 97.56 379 GLY A N 1
ATOM 3026 C CA . GLY A 1 379 ? -4.164 30.797 13.688 1 97.56 379 GLY A CA 1
ATOM 3027 C C . GLY A 1 379 ? -4.641 30.109 12.422 1 97.56 379 GLY A C 1
ATOM 3028 O O . GLY A 1 379 ? -5.176 30.75 11.516 1 97.56 379 GLY A O 1
ATOM 3029 N N . HIS A 1 380 ? -4.414 28.766 12.211 1 98.19 380 HIS A N 1
ATOM 3030 C CA . HIS A 1 380 ? -5.141 28.062 11.164 1 98.19 380 HIS A CA 1
ATOM 3031 C C . HIS A 1 380 ? -6.648 28.188 11.352 1 98.19 380 HIS A C 1
ATOM 3033 O O . HIS A 1 380 ? -7.152 28.078 12.477 1 98.19 380 HIS A O 1
ATOM 3039 N N . LYS A 1 381 ? -7.305 28.453 10.258 1 97.94 381 LYS A N 1
ATOM 3040 C CA . LYS A 1 381 ? -8.727 28.75 10.336 1 97.94 381 LYS A CA 1
ATOM 3041 C C . LYS A 1 381 ? -9.555 27.469 10.398 1 97.94 381 LYS A C 1
ATOM 3043 O O . LYS A 1 381 ? -10.352 27.203 9.5 1 97.94 381 LYS A O 1
ATOM 3048 N N . PHE A 1 382 ? -9.562 26.797 11.508 1 98.44 382 PHE A N 1
ATOM 3049 C CA . PHE A 1 382 ? -10.188 25.484 11.656 1 98.44 382 PHE A CA 1
ATOM 3050 C C . PHE A 1 382 ? -11.688 25.578 11.422 1 98.44 382 PHE A C 1
ATOM 3052 O O . PHE A 1 382 ? -12.258 24.766 10.688 1 98.44 382 PHE A O 1
ATOM 3059 N N . SER A 1 383 ? -12.352 26.516 12.031 1 97.81 383 SER A N 1
ATOM 3060 C CA . SER A 1 383 ? -13.805 26.578 11.93 1 97.81 383 SER A CA 1
ATOM 3061 C C . SER A 1 383 ? -14.242 26.781 10.484 1 97.81 383 SER A C 1
ATOM 3063 O O . SER A 1 383 ? -15.219 26.172 10.031 1 97.81 383 SER A O 1
ATOM 3065 N N . GLN A 1 384 ? -13.539 27.609 9.812 1 97.19 384 GLN A N 1
ATOM 3066 C CA . GLN A 1 384 ? -13.891 27.844 8.414 1 97.19 384 GLN A CA 1
ATOM 3067 C C . GLN A 1 384 ? -13.492 26.656 7.539 1 97.19 384 GLN A C 1
ATOM 3069 O O . GLN A 1 384 ? -14.281 26.219 6.703 1 97.19 384 GLN A O 1
ATOM 3074 N N . ARG A 1 385 ? -12.305 26.172 7.695 1 98.25 385 ARG A N 1
ATOM 3075 C CA . ARG A 1 385 ? -11.773 25.109 6.84 1 98.25 385 ARG A CA 1
ATOM 3076 C C . ARG A 1 385 ? -12.523 23.797 7.07 1 98.25 385 ARG A C 1
ATOM 3078 O O . ARG A 1 385 ? -12.625 22.969 6.16 1 98.25 385 ARG A O 1
ATOM 3085 N N . CYS A 1 386 ? -13.086 23.609 8.258 1 97.75 386 CYS A N 1
ATOM 3086 C CA . CYS A 1 386 ? -13.734 22.359 8.594 1 97.75 386 CYS A CA 1
ATOM 3087 C C . CYS A 1 386 ? -15.25 22.516 8.594 1 97.75 386 CYS A C 1
ATOM 3089 O O . CYS A 1 386 ? -15.977 21.562 8.891 1 97.75 386 CYS A O 1
ATOM 3091 N N . GLY A 1 387 ? -15.734 23.641 8.266 1 96.12 387 GLY A N 1
ATOM 3092 C CA . GLY A 1 387 ? -17.172 23.859 8.164 1 96.12 387 GLY A CA 1
ATOM 3093 C C . GLY A 1 387 ? -17.906 23.609 9.453 1 96.12 387 GLY A C 1
ATOM 3094 O O . GLY A 1 387 ? -18.922 22.891 9.469 1 96.12 387 GLY A O 1
ATOM 3095 N N . HIS A 1 388 ? -17.422 24.188 10.562 1 96.31 388 HIS A N 1
ATOM 3096 C CA . HIS A 1 388 ? -18.078 23.969 11.852 1 96.31 388 HIS A CA 1
ATOM 3097 C C . HIS A 1 388 ? -19.406 24.703 11.922 1 96.31 388 HIS A C 1
ATOM 3099 O O . HIS A 1 388 ? -20.328 24.25 12.602 1 96.31 388 HIS A O 1
ATOM 3105 N N . LEU A 1 389 ? -19.453 25.828 11.289 1 95.31 389 LEU A N 1
ATOM 3106 C CA . LEU A 1 389 ? -20.656 26.656 11.258 1 95.31 389 LEU A CA 1
ATOM 3107 C C . LEU A 1 389 ? -21.156 26.828 9.828 1 95.31 389 LEU A C 1
ATOM 3109 O O . LEU A 1 389 ? -20.422 26.562 8.867 1 95.31 389 LEU A O 1
ATOM 3113 N N . GLU A 1 390 ? -22.406 27.156 9.766 1 92.25 390 GLU A N 1
ATOM 3114 C CA . GLU A 1 390 ? -22.922 27.531 8.453 1 92.25 390 GLU A CA 1
ATOM 3115 C C . GLU A 1 390 ? -22.156 28.703 7.867 1 92.25 390 GLU A C 1
ATOM 3117 O O . GLU A 1 390 ? -21.891 29.688 8.562 1 92.25 390 GLU A O 1
ATOM 3122 N N . GLY A 1 391 ? -21.672 28.547 6.719 1 89.88 391 GLY A N 1
ATOM 3123 C CA . GLY A 1 391 ? -20.859 29.594 6.098 1 89.88 391 GLY A CA 1
ATOM 3124 C C . GLY A 1 391 ? -20.609 29.344 4.621 1 89.88 391 GLY A C 1
ATOM 3125 O O . GLY A 1 391 ? -21.344 28.594 3.975 1 89.88 391 GLY A O 1
ATOM 3126 N N . ASP A 1 392 ? -19.625 30.016 4.148 1 93.69 392 ASP A N 1
ATOM 3127 C CA . ASP A 1 392 ? -19.25 29.906 2.742 1 93.69 392 ASP A CA 1
ATOM 3128 C C . ASP A 1 392 ? -18.578 28.578 2.451 1 93.69 392 ASP A C 1
ATOM 3130 O O . ASP A 1 392 ? -17.484 28.312 2.949 1 93.69 392 ASP A O 1
ATOM 3134 N N . PRO A 1 393 ? -19.188 27.797 1.672 1 93.25 393 PRO A N 1
ATOM 3135 C CA . PRO A 1 393 ? -18.609 26.5 1.355 1 93.25 393 PRO A CA 1
ATOM 3136 C C . PRO A 1 393 ? -17.25 26.609 0.669 1 93.25 393 PRO A C 1
ATOM 3138 O O . PRO A 1 393 ? -16.453 25.688 0.717 1 93.25 393 PRO A O 1
ATOM 3141 N N . LYS A 1 394 ? -16.984 27.719 0.105 1 96.12 394 LYS A N 1
ATOM 3142 C CA . LYS A 1 394 ? -15.719 27.922 -0.604 1 96.12 394 LYS A CA 1
ATOM 3143 C C . LYS A 1 394 ? -14.547 28.031 0.373 1 96.12 394 LYS A C 1
ATOM 3145 O O . LYS A 1 394 ? -13.391 27.891 -0.021 1 96.12 394 LYS A O 1
ATOM 3150 N N . GLU A 1 395 ? -14.836 28.234 1.612 1 96.56 395 GLU A N 1
ATOM 3151 C CA . GLU A 1 395 ? -13.797 28.359 2.635 1 96.56 395 GLU A CA 1
ATOM 3152 C C . GLU A 1 395 ? -13.414 27 3.199 1 96.56 395 GLU A C 1
ATOM 3154 O O . GLU A 1 395 ? -12.383 26.859 3.857 1 96.56 395 GLU A O 1
ATOM 3159 N N . VAL A 1 396 ? -14.234 26.016 2.916 1 97.62 396 VAL A N 1
ATOM 3160 C CA . VAL A 1 396 ? -13.977 24.672 3.434 1 97.62 396 VAL A CA 1
ATOM 3161 C C . VAL A 1 396 ? -12.875 24 2.609 1 97.62 396 VAL A C 1
ATOM 3163 O O . VAL A 1 396 ? -12.844 24.141 1.384 1 97.62 396 VAL A O 1
ATOM 3166 N N . SER A 1 397 ? -11.922 23.328 3.275 1 98.44 397 SER A N 1
ATOM 3167 C CA . SER A 1 397 ? -10.828 22.656 2.582 1 98.44 397 SER A CA 1
ATOM 3168 C C . SER A 1 397 ? -10.156 21.625 3.479 1 98.44 397 SER A C 1
ATOM 3170 O O . SER A 1 397 ? -10.047 21.828 4.688 1 98.44 397 SER A O 1
ATOM 3172 N N . PRO A 1 398 ? -9.727 20.516 2.842 1 98.5 398 PRO A N 1
ATOM 3173 C CA . PRO A 1 398 ? -9.148 19.422 3.627 1 98.5 398 PRO A CA 1
ATOM 3174 C C . PRO A 1 398 ? -7.668 19.641 3.943 1 98.5 398 PRO A C 1
ATOM 3176 O O . PRO A 1 398 ? -6.855 18.734 3.793 1 98.5 398 PRO A O 1
ATOM 3179 N N . VAL A 1 399 ? -7.32 20.828 4.449 1 98.62 399 VAL A N 1
ATOM 3180 C CA . VAL A 1 399 ? -5.93 21.188 4.695 1 98.62 399 VAL A CA 1
ATOM 3181 C C . VAL A 1 399 ? -5.363 20.328 5.824 1 98.62 399 VAL A C 1
ATOM 3183 O O . VAL A 1 399 ? -4.297 19.734 5.68 1 98.62 399 VAL A O 1
ATOM 3186 N N . PHE A 1 400 ? -6.078 20.281 6.887 1 98.81 400 PHE A N 1
ATOM 3187 C CA . PHE A 1 400 ? -5.613 19.516 8.039 1 98.81 400 PHE A CA 1
ATOM 3188 C C . PHE A 1 400 ? -5.648 18.016 7.742 1 98.81 400 PHE A C 1
ATOM 3190 O O . PHE A 1 400 ? -4.785 17.266 8.203 1 98.81 400 PHE A O 1
ATOM 3197 N N . THR A 1 401 ? -6.652 17.531 6.98 1 98.81 401 THR A N 1
ATOM 3198 C CA . THR A 1 401 ? -6.73 16.141 6.559 1 98.81 401 THR A CA 1
ATOM 3199 C C . THR A 1 401 ? -5.473 15.734 5.793 1 98.81 401 THR A C 1
ATOM 3201 O O . THR A 1 401 ? -4.949 14.633 5.992 1 98.81 401 THR A O 1
ATOM 3204 N N . GLN A 1 402 ? -5.004 16.625 4.965 1 98.88 402 GLN A N 1
ATOM 3205 C CA . GLN A 1 402 ? -3.795 16.344 4.191 1 98.88 402 GLN A CA 1
ATOM 3206 C C . GLN A 1 402 ? -2.578 16.203 5.102 1 98.88 402 GLN A C 1
ATOM 3208 O O . GLN A 1 402 ? -1.704 15.375 4.852 1 98.88 402 GLN A O 1
ATOM 3213 N N . PHE A 1 403 ? -2.527 17.031 6.133 1 98.81 403 PHE A N 1
ATOM 3214 C CA . PHE A 1 403 ? -1.449 16.938 7.109 1 98.81 403 PHE A CA 1
ATOM 3215 C C . PHE A 1 403 ? -1.478 15.578 7.805 1 98.81 403 PHE A C 1
ATOM 3217 O O . PHE A 1 403 ? -0.456 14.898 7.883 1 98.81 403 PHE A O 1
ATOM 3224 N N . ILE A 1 404 ? -2.637 15.219 8.258 1 98.88 404 ILE A N 1
ATOM 3225 C CA . ILE A 1 404 ? -2.809 13.945 8.953 1 98.88 404 ILE A CA 1
ATOM 3226 C C . ILE A 1 404 ? -2.418 12.797 8.031 1 98.88 404 ILE A C 1
ATOM 3228 O O . ILE A 1 404 ? -1.753 11.852 8.461 1 98.88 404 ILE A O 1
ATOM 3232 N N . GLU A 1 405 ? -2.848 12.867 6.828 1 98.62 405 GLU A N 1
ATOM 3233 C CA . GLU A 1 405 ? -2.516 11.82 5.867 1 98.62 405 GLU A CA 1
ATOM 3234 C C . GLU A 1 405 ? -1.02 11.797 5.57 1 98.62 405 GLU A C 1
ATOM 3236 O O . GLU A 1 405 ? -0.442 10.727 5.348 1 98.62 405 GLU A O 1
ATOM 3241 N N . GLY A 1 406 ? -0.407 12.992 5.469 1 98.69 406 GLY A N 1
ATOM 3242 C CA . GLY A 1 406 ? 1.041 13.031 5.34 1 98.69 406 GLY A CA 1
ATOM 3243 C C . GLY A 1 406 ? 1.759 12.305 6.465 1 98.69 406 GLY A C 1
ATOM 3244 O O . GLY A 1 406 ? 2.707 11.555 6.219 1 98.69 406 GLY A O 1
ATOM 3245 N N . VAL A 1 407 ? 1.305 12.492 7.676 1 98.75 407 VAL A N 1
ATOM 3246 C CA . VAL A 1 407 ? 1.885 11.82 8.836 1 98.75 407 VAL A CA 1
ATOM 3247 C C . VAL A 1 407 ? 1.692 10.312 8.711 1 98.75 407 VAL A C 1
ATOM 3249 O O . VAL A 1 407 ? 2.598 9.539 9.031 1 98.75 407 VAL A O 1
ATOM 3252 N N . TRP A 1 408 ? 0.552 9.922 8.219 1 98 408 TRP A N 1
ATOM 3253 C CA . TRP A 1 408 ? 0.281 8.5 8.031 1 98 408 TRP A CA 1
ATOM 3254 C C . TRP A 1 408 ? 1.271 7.887 7.047 1 98 408 TRP A C 1
ATOM 3256 O O . TRP A 1 408 ? 1.779 6.789 7.273 1 98 408 TRP A O 1
ATOM 3266 N N . HIS A 1 409 ? 1.533 8.586 5.977 1 97.06 409 HIS A N 1
ATOM 3267 C CA . HIS A 1 409 ? 2.492 8.086 4.996 1 97.06 409 HIS A CA 1
ATOM 3268 C C . HIS A 1 409 ? 3.883 7.953 5.605 1 97.06 409 HIS A C 1
ATOM 3270 O O . HIS A 1 409 ? 4.625 7.027 5.266 1 97.06 409 HIS A O 1
ATOM 3276 N N . LEU A 1 410 ? 4.242 8.859 6.473 1 96.56 410 LEU A N 1
ATOM 3277 C CA . LEU A 1 410 ? 5.535 8.781 7.141 1 96.56 410 LEU A CA 1
ATOM 3278 C C . LEU A 1 410 ? 5.586 7.59 8.094 1 96.56 410 LEU A C 1
ATOM 3280 O O . LEU A 1 410 ? 6.609 6.91 8.188 1 96.56 410 LEU A O 1
ATOM 3284 N N . MET A 1 411 ? 4.508 7.332 8.75 1 94.62 411 MET A N 1
ATOM 3285 C CA . MET A 1 411 ? 4.43 6.191 9.664 1 94.62 411 MET A CA 1
ATOM 3286 C C . MET A 1 411 ? 4.582 4.879 8.906 1 94.62 411 MET A C 1
ATOM 3288 O O . MET A 1 411 ? 5.168 3.924 9.422 1 94.62 411 MET A O 1
ATOM 3292 N N . GLU A 1 412 ? 4.027 4.867 7.691 1 90.62 412 GLU A N 1
ATOM 3293 C CA . GLU A 1 412 ? 4.141 3.674 6.859 1 90.62 412 GLU A CA 1
ATOM 3294 C C . GLU A 1 412 ? 5.594 3.406 6.473 1 90.62 412 GLU A C 1
ATOM 3296 O O . GLU A 1 412 ? 6.016 2.252 6.387 1 90.62 412 GLU A O 1
ATOM 3301 N N . GLN A 1 413 ? 6.289 4.465 6.309 1 89.62 413 GLN A N 1
ATOM 3302 C CA . GLN A 1 413 ? 7.68 4.336 5.891 1 89.62 413 GLN A CA 1
ATOM 3303 C C . GLN A 1 413 ? 8.594 4.098 7.086 1 89.62 413 GLN A C 1
ATOM 3305 O O . GLN A 1 413 ? 9.656 3.48 6.953 1 89.62 413 GLN A O 1
ATOM 3310 N N . PHE A 1 414 ? 8.203 4.625 8.258 1 89.56 414 PHE A N 1
ATOM 3311 C CA . PHE A 1 414 ? 9 4.492 9.477 1 89.56 414 PHE A CA 1
ATOM 3312 C C . PHE A 1 414 ? 8.164 3.908 10.609 1 89.56 414 PHE A C 1
ATOM 3314 O O . PHE A 1 414 ? 7.859 4.598 11.586 1 89.56 414 PHE A O 1
ATOM 3321 N N . PRO A 1 415 ? 7.926 2.643 10.602 1 85.44 415 PRO A N 1
ATOM 3322 C CA . PRO A 1 415 ? 6.977 2.023 11.531 1 85.44 415 PRO A CA 1
ATOM 3323 C C . PRO A 1 415 ? 7.469 2.039 12.977 1 85.44 415 PRO A C 1
ATOM 3325 O O . PRO A 1 415 ? 6.664 1.932 13.906 1 85.44 415 PRO A O 1
ATOM 3328 N N . CYS A 1 416 ? 8.727 2.258 13.219 1 86.19 416 CYS A N 1
ATOM 3329 C CA . CYS A 1 416 ? 9.25 2.191 14.578 1 86.19 416 CYS A CA 1
ATOM 3330 C C . CYS A 1 416 ? 9.5 3.59 15.133 1 86.19 416 CYS A C 1
ATOM 3332 O O . CYS A 1 416 ? 9.859 3.74 16.297 1 86.19 416 CYS A O 1
ATOM 3334 N N . ALA A 1 417 ? 9.258 4.609 14.352 1 90.81 417 ALA A N 1
ATOM 3335 C CA . ALA A 1 417 ? 9.703 5.953 14.727 1 90.81 417 ALA A CA 1
ATOM 3336 C C . ALA A 1 417 ? 8.586 6.719 15.438 1 90.81 417 ALA A C 1
ATOM 3338 O O . ALA A 1 417 ? 8.836 7.762 16.047 1 90.81 417 ALA A O 1
ATOM 3339 N N . PHE A 1 418 ? 7.402 6.199 15.438 1 94.5 418 PHE A N 1
ATOM 3340 C CA . PHE A 1 418 ? 6.273 6.918 16.016 1 94.5 418 PHE A CA 1
ATOM 3341 C C . PHE A 1 418 ? 5.691 6.148 17.188 1 94.5 418 PHE A C 1
ATOM 3343 O O . PHE A 1 418 ? 5.477 4.938 17.109 1 94.5 418 PHE A O 1
ATOM 3350 N N . GLU A 1 419 ? 5.41 6.844 18.219 1 94.25 419 GLU A N 1
ATOM 3351 C CA . GLU A 1 419 ? 4.867 6.227 19.422 1 94.25 419 GLU A CA 1
ATOM 3352 C C . GLU A 1 419 ? 3.398 5.855 19.25 1 94.25 419 GLU A C 1
ATOM 3354 O O . GLU A 1 419 ? 2.891 4.961 19.922 1 94.25 419 GLU A O 1
ATOM 3359 N N . PHE A 1 420 ? 2.746 6.535 18.375 1 96.38 420 PHE A N 1
ATOM 3360 C CA . PHE A 1 420 ? 1.314 6.332 18.203 1 96.38 420 PHE A CA 1
ATOM 3361 C C . PHE A 1 420 ? 1.034 5.559 16.906 1 96.38 420 PHE A C 1
ATOM 3363 O O . PHE A 1 420 ? 1.878 5.508 16.016 1 96.38 420 PHE A O 1
ATOM 3370 N N . ASN A 1 421 ? -0.138 4.949 16.875 1 93.94 421 ASN A N 1
ATOM 3371 C CA . ASN A 1 421 ? -0.569 4.188 15.711 1 93.94 421 ASN A CA 1
ATOM 3372 C C . ASN A 1 421 ? -1.61 4.949 14.891 1 93.94 421 ASN A C 1
ATOM 3374 O O . ASN A 1 421 ? -1.851 6.133 15.141 1 93.94 421 ASN A O 1
ATOM 3378 N N . GLU A 1 422 ? -2.141 4.336 13.93 1 94.06 422 GLU A N 1
ATOM 3379 C CA . GLU A 1 422 ? -3.059 4.957 12.977 1 94.06 422 GLU A CA 1
ATOM 3380 C C . GLU A 1 422 ? -4.352 5.387 13.656 1 94.06 422 GLU A C 1
ATOM 3382 O O . GLU A 1 422 ? -4.957 6.391 13.281 1 94.06 422 GLU A O 1
ATOM 3387 N N . LYS A 1 423 ? -4.812 4.691 14.656 1 94.81 423 LYS A N 1
ATOM 3388 C CA . LYS A 1 423 ? -6.039 5.016 15.375 1 94.81 423 LYS A CA 1
ATOM 3389 C C . LYS A 1 423 ? -5.957 6.406 16 1 94.81 423 LYS A C 1
ATOM 3391 O O . LYS A 1 423 ? -6.965 7.113 16.094 1 94.81 423 LYS A O 1
ATOM 3396 N N . TYR A 1 424 ? -4.812 6.75 16.484 1 97.75 424 TYR A N 1
ATOM 3397 C CA . TYR A 1 424 ? -4.582 8.062 17.078 1 97.75 424 TYR A CA 1
ATOM 3398 C C . TYR A 1 424 ? -4.867 9.172 16.078 1 97.75 424 TYR A C 1
ATOM 3400 O O . TYR A 1 424 ? -5.535 10.156 16.406 1 97.75 424 TYR A O 1
ATOM 3408 N N . LEU A 1 425 ? -4.371 9.016 14.867 1 98.5 425 LEU A N 1
ATOM 3409 C CA . LEU A 1 425 ? -4.578 10.008 13.812 1 98.5 425 LEU A CA 1
ATOM 3410 C C . LEU A 1 425 ? -6.059 10.117 13.461 1 98.5 425 LEU A C 1
ATOM 3412 O O . LEU A 1 425 ? -6.582 11.219 13.297 1 98.5 425 LEU A O 1
ATOM 3416 N N . LEU A 1 426 ? -6.684 8.969 13.375 1 97.62 426 LEU A N 1
ATOM 3417 C CA . LEU A 1 426 ? -8.094 8.93 13.016 1 97.62 426 LEU A CA 1
ATOM 3418 C C . LEU A 1 426 ? -8.953 9.594 14.086 1 97.62 426 LEU A C 1
ATOM 3420 O O . LEU A 1 426 ? -9.906 10.312 13.773 1 97.62 426 LEU A O 1
ATOM 3424 N N . GLU A 1 427 ? -8.586 9.359 15.297 1 97.56 427 GLU A N 1
ATOM 3425 C CA . GLU A 1 427 ? -9.328 9.953 16.406 1 97.56 427 GLU A CA 1
ATOM 3426 C C . GLU A 1 427 ? -9.211 11.477 16.391 1 97.56 427 GLU A C 1
ATOM 3428 O O . GLU A 1 427 ? -10.203 12.18 16.594 1 97.56 427 GLU A O 1
ATOM 3433 N N . ILE A 1 428 ? -8.094 11.906 16.203 1 98.62 428 ILE A N 1
ATOM 3434 C CA . ILE A 1 428 ? -7.887 13.352 16.141 1 98.62 428 ILE A CA 1
ATOM 3435 C C . ILE A 1 428 ? -8.68 13.938 14.977 1 98.62 428 ILE A C 1
ATOM 3437 O O . ILE A 1 428 ? -9.352 14.953 15.125 1 98.62 428 ILE A O 1
ATOM 3441 N N . HIS A 1 429 ? -8.578 13.273 13.852 1 98.62 429 HIS A N 1
ATOM 3442 C CA . HIS A 1 429 ? -9.312 13.727 12.68 1 98.62 429 HIS A CA 1
ATOM 3443 C C . HIS A 1 429 ? -10.812 13.789 12.953 1 98.62 429 HIS A C 1
ATOM 3445 O O . HIS A 1 429 ? -11.477 14.75 12.562 1 98.62 429 HIS A O 1
ATOM 3451 N N . ASP A 1 430 ? -11.328 12.805 13.617 1 98 430 ASP A N 1
ATOM 3452 C CA . ASP A 1 430 ? -12.75 12.781 13.953 1 98 430 ASP A CA 1
ATOM 3453 C C . ASP A 1 430 ? -13.125 13.969 14.844 1 98 430 ASP A C 1
ATOM 3455 O O . ASP A 1 430 ? -14.164 14.602 14.641 1 98 430 ASP A O 1
ATOM 3459 N N . HIS A 1 431 ? -12.266 14.266 15.719 1 98.19 431 HIS A N 1
ATOM 3460 C CA . HIS A 1 431 ? -12.609 15.273 16.719 1 98.19 431 HIS A CA 1
ATOM 3461 C C . HIS A 1 431 ? -12.398 16.688 16.172 1 98.19 431 HIS A C 1
ATOM 3463 O O . HIS A 1 431 ? -12.914 17.656 16.719 1 98.19 431 HIS A O 1
ATOM 3469 N N . VAL A 1 432 ? -11.664 16.797 15.102 1 98.5 432 VAL A N 1
ATOM 3470 C CA . VAL A 1 432 ? -11.578 18.094 14.438 1 98.5 432 VAL A CA 1
ATOM 3471 C C . VAL A 1 432 ? -12.961 18.516 13.945 1 98.5 432 VAL A C 1
ATOM 3473 O O . VAL A 1 432 ? -13.273 19.703 13.922 1 98.5 432 VAL A O 1
ATOM 3476 N N . PHE A 1 433 ? -13.805 17.547 13.656 1 97.88 433 PHE A N 1
ATOM 3477 C CA . PHE A 1 433 ? -15.102 17.828 13.062 1 97.88 433 PHE A CA 1
ATOM 3478 C C . PHE A 1 433 ? -16.219 17.672 14.086 1 97.88 433 PHE A C 1
ATOM 3480 O O . PHE A 1 433 ? -17.344 18.109 13.859 1 97.88 433 PHE A O 1
ATOM 3487 N N . SER A 1 434 ? -15.992 17.062 15.203 1 96.94 434 SER A N 1
ATOM 3488 C CA . SER A 1 434 ? -17.047 16.672 16.125 1 96.94 434 SER A CA 1
ATOM 3489 C C . SER A 1 434 ? -17.625 17.875 16.859 1 96.94 434 SER A C 1
ATOM 3491 O O . SER A 1 434 ? -18.781 17.844 17.312 1 96.94 434 SER A O 1
ATOM 3493 N N . CYS A 1 435 ? -16.75 18.906 17.031 1 97 435 CYS A N 1
ATOM 3494 C CA . CYS A 1 435 ? -17.109 20.078 17.812 1 97 435 CYS A CA 1
ATOM 3495 C C . CYS A 1 435 ? -17.531 19.672 19.219 1 97 435 CYS A C 1
ATOM 3497 O O . CYS A 1 435 ? -18.406 20.312 19.812 1 97 435 CYS A O 1
ATOM 3499 N N . GLN A 1 436 ? -17.047 18.609 19.656 1 96 436 GLN A N 1
ATOM 3500 C CA . GLN A 1 436 ? -17.297 18.141 21.016 1 96 436 GLN A CA 1
ATOM 3501 C C . GLN A 1 436 ? -16.359 18.828 22 1 96 436 GLN A C 1
ATOM 3503 O O . GLN A 1 436 ? -16.719 19.078 23.156 1 96 436 GLN A O 1
ATOM 3508 N N . PHE A 1 437 ? -15.188 19.094 21.594 1 96.38 437 PHE A N 1
ATOM 3509 C CA . PHE A 1 437 ? -14.164 19.781 22.391 1 96.38 437 PHE A CA 1
ATOM 3510 C C . PHE A 1 437 ? -13.82 21.141 21.781 1 96.38 437 PHE A C 1
ATOM 3512 O O . PHE A 1 437 ? -14.078 21.375 20.594 1 96.38 437 PHE A O 1
ATOM 3519 N N . GLY A 1 438 ? -13.234 21.984 22.516 1 97.19 438 GLY A N 1
ATOM 3520 C CA . GLY A 1 438 ? -13.07 23.359 22.109 1 97.19 438 GLY A CA 1
ATOM 3521 C C . GLY A 1 438 ? -11.789 23.609 21.328 1 97.19 438 GLY A C 1
ATOM 3522 O O . GLY A 1 438 ? -11.641 24.641 20.672 1 97.19 438 GLY A O 1
ATOM 3523 N N . ASN A 1 439 ? -10.867 22.688 21.297 1 97.38 439 ASN A N 1
ATOM 3524 C CA . ASN A 1 439 ? -9.516 22.906 20.797 1 97.38 439 ASN A CA 1
ATOM 3525 C C . ASN A 1 439 ? -9.523 23.438 19.359 1 97.38 439 ASN A C 1
ATOM 3527 O O . ASN A 1 439 ? -8.766 24.344 19.031 1 97.38 439 ASN A O 1
ATOM 3531 N N . PHE A 1 440 ? -10.406 22.891 18.547 1 98.31 440 PHE A N 1
ATOM 3532 C CA . PHE A 1 440 ? -10.336 23.172 17.125 1 98.31 440 PHE A CA 1
ATOM 3533 C C . PHE A 1 440 ? -11.406 24.188 16.719 1 98.31 440 PHE A C 1
ATOM 3535 O O . PHE A 1 440 ? -11.562 24.5 15.539 1 98.31 440 PHE A O 1
ATOM 3542 N N . ILE A 1 441 ? -12.094 24.734 17.703 1 98.06 441 ILE A N 1
ATOM 3543 C CA . ILE A 1 441 ? -13.133 25.719 17.438 1 98.06 441 ILE A CA 1
ATOM 3544 C C . ILE A 1 441 ? -12.508 27.109 17.359 1 98.06 441 ILE A C 1
ATOM 3546 O O . ILE A 1 441 ? -11.68 27.469 18.203 1 98.06 441 ILE A O 1
ATOM 3550 N N . GLY A 1 442 ? -12.922 27.875 16.359 1 97.5 442 GLY A N 1
ATOM 3551 C CA . GLY A 1 442 ? -12.367 29.203 16.125 1 97.5 442 GLY A CA 1
ATOM 3552 C C . GLY A 1 442 ? -11.297 29.219 15.055 1 97.5 442 GLY A C 1
ATOM 3553 O O . GLY A 1 442 ? -10.789 28.172 14.656 1 97.5 442 GLY A O 1
ATOM 3554 N N . ASN A 1 443 ? -10.93 30.484 14.633 1 97.38 443 ASN A N 1
ATOM 3555 C CA . ASN A 1 443 ? -9.992 30.625 13.531 1 97.38 443 ASN A CA 1
ATOM 3556 C C . ASN A 1 443 ? -8.656 31.203 14 1 97.38 443 ASN A C 1
ATOM 3558 O O . ASN A 1 443 ? -7.707 31.297 13.227 1 97.38 443 ASN A O 1
ATOM 3562 N N . CYS A 1 444 ? -8.562 31.656 15.172 1 96.94 444 CYS A N 1
ATOM 3563 C CA . CYS A 1 444 ? -7.34 32.156 15.781 1 96.94 444 CYS A CA 1
ATOM 3564 C C . CYS A 1 444 ? -7.492 32.281 17.297 1 96.94 444 CYS A C 1
ATOM 3566 O O . CYS A 1 444 ? -8.586 32.094 17.828 1 96.94 444 CYS A O 1
ATOM 3568 N N . ARG A 1 445 ? -6.43 32.562 17.922 1 94.56 445 ARG A N 1
ATOM 3569 C CA . ARG A 1 445 ? -6.422 32.625 19.391 1 94.56 445 ARG A CA 1
ATOM 3570 C C . ARG A 1 445 ? -7.316 33.75 19.906 1 94.56 445 ARG A C 1
ATOM 3572 O O . ARG A 1 445 ? -8.031 33.562 20.891 1 94.56 445 ARG A O 1
ATOM 3579 N N . LYS A 1 446 ? -7.27 34.875 19.297 1 96.94 446 LYS A N 1
ATOM 3580 C CA . LYS A 1 446 ? -8.094 36 19.719 1 96.94 446 LYS A CA 1
ATOM 3581 C C . LYS A 1 446 ? -9.578 35.656 19.688 1 96.94 446 LYS A C 1
ATOM 3583 O O . LYS A 1 446 ? -10.305 35.938 20.641 1 96.94 446 LYS A O 1
ATOM 3588 N N . GLU A 1 447 ? -9.984 35.094 18.641 1 96.5 447 GLU A N 1
ATOM 3589 C CA . GLU A 1 447 ? -11.375 34.656 18.516 1 96.5 447 GLU A CA 1
ATOM 3590 C C . GLU A 1 447 ? -11.758 33.688 19.594 1 96.5 447 GLU A C 1
ATOM 3592 O O . GLU A 1 447 ? -12.859 33.75 20.156 1 96.5 447 GLU A O 1
ATOM 3597 N N . ARG A 1 448 ? -10.953 32.781 19.922 1 96.44 448 ARG A N 1
ATOM 3598 C CA . ARG A 1 448 ? -11.203 31.797 20.953 1 96.44 448 ARG A CA 1
ATOM 3599 C C . ARG A 1 448 ? -11.32 32.438 22.328 1 96.44 448 ARG A C 1
ATOM 3601 O O . ARG A 1 448 ? -12.109 32 23.172 1 96.44 448 ARG A O 1
ATOM 3608 N N . GLN A 1 449 ? -10.508 33.406 22.516 1 95.25 449 GLN A N 1
ATOM 3609 C CA . GLN A 1 449 ? -10.602 34.156 23.766 1 95.25 449 GLN A CA 1
ATOM 3610 C C . GLN A 1 449 ? -11.906 34.938 23.844 1 95.25 449 GLN A C 1
ATOM 3612 O O . GLN A 1 449 ? -12.539 35 24.891 1 95.25 449 GLN A O 1
ATOM 3617 N N . ASP A 1 450 ? -12.266 35.469 22.75 1 95.88 450 ASP A N 1
ATOM 3618 C CA . ASP A 1 450 ? -13.484 36.281 22.703 1 95.88 450 ASP A CA 1
ATOM 3619 C C . ASP A 1 450 ? -14.711 35.438 23.016 1 95.88 450 ASP A C 1
ATOM 3621 O O . ASP A 1 450 ? -15.648 35.906 23.672 1 95.88 450 ASP A O 1
ATOM 3625 N N . ILE A 1 451 ? -14.68 34.219 22.594 1 96.25 451 ILE A N 1
ATOM 3626 C CA . ILE A 1 451 ? -15.852 33.375 22.812 1 96.25 451 ILE A CA 1
ATOM 3627 C C . ILE A 1 451 ? -15.664 32.531 24.062 1 96.25 451 ILE A C 1
ATOM 3629 O O . ILE A 1 451 ? -16.453 31.625 24.328 1 96.25 451 ILE A O 1
ATOM 3633 N N . LYS A 1 452 ? -14.57 32.719 24.734 1 95.62 452 LYS A N 1
ATOM 3634 C CA . LYS A 1 452 ? -14.273 32.094 26.031 1 95.62 452 LYS A CA 1
ATOM 3635 C C . LYS A 1 452 ? -14.234 30.578 25.922 1 95.62 452 LYS A C 1
ATOM 3637 O O . LYS A 1 452 ? -14.891 29.875 26.703 1 95.62 452 LYS A O 1
ATOM 3642 N N . ILE A 1 453 ? -13.508 30.125 25.062 1 95.44 453 ILE A N 1
ATOM 3643 C CA . ILE A 1 453 ? -13.43 28.703 24.75 1 95.44 453 ILE A CA 1
ATOM 3644 C C . ILE A 1 453 ? -12.883 27.953 25.969 1 95.44 453 ILE A C 1
ATOM 3646 O O . ILE A 1 453 ? -13.398 26.891 26.328 1 95.44 453 ILE A O 1
ATOM 3650 N N . GLN A 1 454 ? -11.859 28.391 26.594 1 92.69 454 GLN A N 1
ATOM 3651 C CA . GLN A 1 454 ? -11.219 27.688 27.688 1 92.69 454 GLN A CA 1
ATOM 3652 C C . GLN A 1 454 ? -12.117 27.656 28.922 1 92.69 454 GLN A C 1
ATOM 3654 O O . GLN A 1 454 ? -12.078 26.703 29.703 1 92.69 454 GLN A O 1
ATOM 3659 N N . GLU A 1 455 ? -12.906 28.625 29 1 91.88 455 GLU A N 1
ATOM 3660 C CA . GLU A 1 455 ? -13.789 28.719 30.156 1 91.88 455 GLU A CA 1
ATOM 3661 C C . GLU A 1 455 ? -15.062 27.906 29.953 1 91.88 455 GLU A C 1
ATOM 3663 O O . GLU A 1 455 ? -15.633 27.375 30.906 1 91.88 455 GLU A O 1
ATOM 3668 N N . LYS A 1 456 ? -15.438 27.828 28.75 1 93.38 456 LYS A N 1
ATOM 3669 C CA . LYS A 1 456 ? -16.781 27.312 28.516 1 93.38 456 LYS A CA 1
ATOM 3670 C C . LYS A 1 456 ? -16.734 25.875 27.969 1 93.38 456 LYS A C 1
ATOM 3672 O O . LYS A 1 456 ? -17.734 25.172 27.969 1 93.38 456 LYS A O 1
ATOM 3677 N N . THR A 1 457 ? -15.641 25.469 27.484 1 95.12 457 THR A N 1
ATOM 3678 C CA . THR A 1 457 ? -15.555 24.156 26.844 1 95.12 457 THR A CA 1
ATOM 3679 C C . THR A 1 457 ? -14.438 23.328 27.453 1 95.12 457 THR A C 1
ATOM 3681 O O . THR A 1 457 ? -13.75 23.781 28.375 1 95.12 457 THR A O 1
ATOM 3684 N N . HIS A 1 458 ? -14.32 22.062 27.016 1 94.62 458 HIS A N 1
ATOM 3685 C CA . HIS A 1 458 ? -13.312 21.125 27.5 1 94.62 458 HIS A CA 1
ATOM 3686 C C . HIS A 1 458 ? -12.258 20.859 26.422 1 94.62 458 HIS A C 1
ATOM 3688 O O . HIS A 1 458 ? -12.539 20.938 25.234 1 94.62 458 HIS A O 1
ATOM 3694 N N . SER A 1 459 ? -11.094 20.562 26.938 1 95.75 459 SER A N 1
ATOM 3695 C CA . SER A 1 459 ? -9.984 20.266 26.047 1 95.75 459 SER A CA 1
ATOM 3696 C C . SER A 1 459 ? -10.023 18.797 25.594 1 95.75 459 SER A C 1
ATOM 3698 O O . SER A 1 459 ? -10.367 17.906 26.375 1 95.75 459 SER A O 1
ATOM 3700 N N . LEU A 1 460 ? -9.641 18.516 24.406 1 97 460 LEU A N 1
ATOM 3701 C CA . LEU A 1 460 ? -9.594 17.188 23.812 1 97 460 LEU A CA 1
ATOM 3702 C C . LEU A 1 460 ? -8.438 16.375 24.406 1 97 460 LEU A C 1
ATOM 3704 O O . LEU A 1 460 ? -8.555 15.156 24.562 1 97 460 LEU A O 1
ATOM 3708 N N . TRP A 1 461 ? -7.324 16.984 24.672 1 97 461 TRP A N 1
ATOM 3709 C CA . TRP A 1 461 ? -6.043 16.312 24.875 1 97 461 TRP A CA 1
ATOM 3710 C C . TRP A 1 461 ? -6.098 15.398 26.109 1 97 461 TRP A C 1
ATOM 3712 O O . TRP A 1 461 ? -5.711 14.234 26.031 1 97 461 TRP A O 1
ATOM 3722 N N . PRO A 1 462 ? -6.648 15.875 27.266 1 93.75 462 PRO A N 1
ATOM 3723 C CA . PRO A 1 462 ? -6.758 14.945 28.391 1 93.75 462 PRO A CA 1
ATOM 3724 C C . PRO A 1 462 ? -7.617 13.727 28.078 1 93.75 462 PRO A C 1
ATOM 3726 O O . PRO A 1 462 ? -7.352 12.633 28.578 1 93.75 462 PRO A O 1
ATOM 3729 N N . PHE A 1 463 ? -8.633 13.93 27.344 1 93.5 463 PHE A N 1
ATOM 3730 C CA . PHE A 1 463 ? -9.5 12.844 26.922 1 93.5 463 PHE A CA 1
ATOM 3731 C C . PHE A 1 463 ? -8.719 11.773 26.172 1 93.5 463 PHE A C 1
ATOM 3733 O O . PHE A 1 463 ? -8.883 10.578 26.422 1 93.5 463 PHE A O 1
ATOM 3740 N N . LEU A 1 464 ? -7.883 12.148 25.25 1 96.25 464 LEU A N 1
ATOM 3741 C CA . LEU A 1 464 ? -7.078 11.211 24.469 1 96.25 464 LEU A CA 1
ATOM 3742 C C . LEU A 1 464 ? -6.004 10.562 25.344 1 96.25 464 LEU A C 1
ATOM 3744 O O . LEU A 1 464 ? -5.691 9.383 25.172 1 96.25 464 LEU A O 1
ATOM 3748 N N . LEU A 1 465 ? -5.469 11.359 26.156 1 93.75 465 LEU A N 1
ATOM 3749 C CA . LEU A 1 465 ? -4.422 10.836 27.031 1 93.75 465 LEU A CA 1
ATOM 3750 C C . LEU A 1 465 ? -4.969 9.742 27.953 1 93.75 465 LEU A C 1
ATOM 3752 O O . LEU A 1 465 ? -4.258 8.797 28.281 1 93.75 465 LEU A O 1
ATOM 3756 N N . GLU A 1 466 ? -6.176 9.859 28.312 1 89.25 466 GLU A N 1
ATOM 3757 C CA . GLU A 1 466 ? -6.812 8.844 29.156 1 89.25 466 GLU A CA 1
ATOM 3758 C C . GLU A 1 466 ? -6.91 7.512 28.422 1 89.25 466 GLU A C 1
ATOM 3760 O O . GLU A 1 466 ? -6.875 6.449 29.047 1 89.25 466 GLU A O 1
ATOM 3765 N N . LYS A 1 467 ? -7.016 7.574 27.141 1 90.38 467 LYS A N 1
ATOM 3766 C CA . LYS A 1 467 ? -7.164 6.371 26.328 1 90.38 467 LYS A CA 1
ATOM 3767 C C . LYS A 1 467 ? -5.871 6.055 25.578 1 90.38 467 LYS A C 1
ATOM 3769 O O . LYS A 1 467 ? -5.902 5.398 24.547 1 90.38 467 LYS A O 1
ATOM 3774 N N . GLN A 1 468 ? -4.812 6.496 26.047 1 90.31 468 GLN A N 1
ATOM 3775 C CA . GLN A 1 468 ? -3.555 6.441 25.312 1 90.31 468 GLN A CA 1
ATOM 3776 C C . GLN A 1 468 ? -3.164 4.996 25 1 90.31 468 GLN A C 1
ATOM 3778 O O . GLN A 1 468 ? -2.496 4.734 23.984 1 90.31 468 GLN A O 1
ATOM 3783 N N . HIS A 1 469 ? -3.578 3.984 25.75 1 83 469 HIS A N 1
ATOM 3784 C CA . HIS A 1 469 ? -3.24 2.582 25.531 1 83 469 HIS A CA 1
ATOM 3785 C C . HIS A 1 469 ? -3.773 2.09 24.188 1 83 469 HIS A C 1
ATOM 3787 O O . HIS A 1 469 ? -3.182 1.201 23.578 1 83 469 HIS A O 1
ATOM 3793 N N . LEU A 1 470 ? -4.801 2.738 23.703 1 85.81 470 LEU A N 1
ATOM 3794 C CA . LEU A 1 470 ? -5.395 2.355 22.422 1 85.81 470 LEU A CA 1
ATOM 3795 C C . LEU A 1 470 ? -4.559 2.871 21.25 1 85.81 470 LEU A C 1
ATOM 3797 O O . LEU A 1 470 ? -4.668 2.365 20.141 1 85.81 470 LEU A O 1
ATOM 3801 N N . TYR A 1 471 ? -3.691 3.846 21.609 1 92.44 471 TYR A N 1
ATOM 3802 C CA . TYR A 1 471 ? -3.004 4.555 20.531 1 92.44 471 TYR A CA 1
ATOM 3803 C C . TYR A 1 471 ? -1.543 4.129 20.438 1 92.44 471 TYR A C 1
ATOM 3805 O O . TYR A 1 471 ? -0.838 4.492 19.5 1 92.44 471 TYR A O 1
ATOM 3813 N N . GLN A 1 472 ? -1.147 3.344 21.328 1 89.94 472 GLN A N 1
ATOM 3814 C CA . GLN A 1 472 ? 0.271 3.01 21.406 1 89.94 472 GLN A CA 1
ATOM 3815 C C . GLN A 1 472 ? 0.688 2.109 20.25 1 89.94 472 GLN A C 1
ATOM 3817 O O . GLN A 1 472 ? -0.006 1.145 19.922 1 89.94 472 GLN A O 1
ATOM 3822 N N . ASN A 1 473 ? 1.719 2.482 19.578 1 89.31 473 ASN A N 1
ATOM 3823 C CA . ASN A 1 473 ? 2.338 1.668 18.547 1 89.31 473 ASN A CA 1
ATOM 3824 C C . ASN A 1 473 ? 3.232 0.584 19.141 1 89.31 473 ASN A C 1
ATOM 3826 O O . ASN A 1 473 ? 4.273 0.886 19.719 1 89.31 473 ASN A O 1
ATOM 3830 N N . PRO A 1 474 ? 2.928 -0.593 18.953 1 79.94 474 PRO A N 1
ATOM 3831 C CA . PRO A 1 474 ? 3.697 -1.682 19.562 1 79.94 474 PRO A CA 1
ATOM 3832 C C . PRO A 1 474 ? 5.113 -1.785 19 1 79.94 474 PRO A C 1
ATOM 3834 O O . PRO A 1 474 ? 5.996 -2.355 19.656 1 79.94 474 PRO A O 1
ATOM 3837 N N . LEU A 1 475 ? 5.398 -1.237 17.891 1 80.44 475 LEU A N 1
ATOM 3838 C CA . LEU A 1 475 ? 6.703 -1.352 17.25 1 80.44 475 LEU A CA 1
ATOM 3839 C C . LEU A 1 475 ? 7.602 -0.175 17.625 1 80.44 475 LEU A C 1
ATOM 3841 O O . LEU A 1 475 ? 8.781 -0.146 17.266 1 80.44 475 LEU A O 1
ATOM 3845 N N . TYR A 1 476 ? 7.082 0.715 18.375 1 86 476 TYR A N 1
ATOM 3846 C CA . TYR A 1 476 ? 7.789 1.951 18.688 1 86 476 TYR A CA 1
ATOM 3847 C C . TYR A 1 476 ? 9.094 1.663 19.422 1 86 476 TYR A C 1
ATOM 3849 O O . TYR A 1 476 ? 9.117 0.901 20.391 1 86 476 TYR A O 1
ATOM 3857 N N . LYS A 1 477 ? 10.227 2.166 18.875 1 78.5 477 LYS A N 1
ATOM 3858 C CA . LYS A 1 477 ? 11.539 2.09 19.516 1 78.5 477 LYS A CA 1
ATOM 3859 C C . LYS A 1 477 ? 12.039 3.477 19.906 1 78.5 477 LYS A C 1
ATOM 3861 O O . LYS A 1 477 ? 12.438 4.266 19.047 1 78.5 477 LYS A O 1
ATOM 3866 N N . ALA A 1 478 ? 12.086 3.625 21.062 1 73.88 478 ALA A N 1
ATOM 3867 C CA . ALA A 1 478 ? 12.469 4.934 21.578 1 73.88 478 ALA A CA 1
ATOM 3868 C C . ALA A 1 478 ? 13.906 5.273 21.219 1 73.88 478 ALA A C 1
ATOM 3870 O O . ALA A 1 478 ? 14.273 6.449 21.109 1 73.88 478 ALA A O 1
ATOM 3871 N N . SER A 1 479 ? 14.719 4.262 21 1 63.19 479 SER A N 1
ATOM 3872 C CA . SER A 1 479 ? 16.125 4.469 20.703 1 63.19 479 SER A CA 1
ATOM 3873 C C . SER A 1 479 ? 16.312 5.148 19.359 1 63.19 479 SER A C 1
ATOM 3875 O O . SER A 1 479 ? 17.344 5.777 19.109 1 63.19 479 SER A O 1
ATOM 3877 N N . VAL A 1 480 ? 15.414 4.898 18.547 1 58.91 480 VAL A N 1
ATOM 3878 C CA . VAL A 1 480 ? 15.5 5.535 17.234 1 58.91 480 VAL A CA 1
ATOM 3879 C C . VAL A 1 480 ? 15.117 7.008 17.359 1 58.91 480 VAL A C 1
ATOM 3881 O O . VAL A 1 480 ? 14.93 7.688 16.344 1 58.91 480 VAL A O 1
ATOM 3884 N N . THR A 1 481 ? 14.938 7.57 18.562 1 57.44 481 THR A N 1
ATOM 3885 C CA . THR A 1 481 ? 14.336 8.859 18.906 1 57.44 481 THR A CA 1
ATOM 3886 C C . THR A 1 481 ? 15.164 10.008 18.328 1 57.44 481 THR A C 1
ATOM 3888 O O . THR A 1 481 ? 14.617 11.016 17.891 1 57.44 481 THR A O 1
ATOM 3891 N N . ASN A 1 482 ? 16.406 9.898 18.297 1 62.47 482 ASN A N 1
ATOM 3892 C CA . ASN A 1 482 ? 17.062 11.164 18.016 1 62.47 482 ASN A CA 1
ATOM 3893 C C . ASN A 1 482 ? 17.516 11.242 16.547 1 62.47 482 ASN A C 1
ATOM 3895 O O . ASN A 1 482 ? 18.5 11.906 16.234 1 62.47 482 ASN A O 1
ATOM 3899 N N . VAL A 1 483 ? 16.578 10.672 15.82 1 80.06 483 VAL A N 1
ATOM 3900 C CA . VAL A 1 483 ? 17.062 10.633 14.453 1 80.06 483 VAL A CA 1
ATOM 3901 C C . VAL A 1 483 ? 16.141 11.438 13.547 1 80.06 483 VAL A C 1
ATOM 3903 O O . VAL A 1 483 ? 14.914 11.398 13.703 1 80.06 483 VAL A O 1
ATOM 3906 N N . VAL A 1 484 ? 16.766 12.414 12.773 1 92.88 484 VAL A N 1
ATOM 3907 C CA . VAL A 1 484 ? 16.062 13.094 11.695 1 92.88 484 VAL A CA 1
ATOM 3908 C C . VAL A 1 484 ? 15.609 12.078 10.648 1 92.88 484 VAL A C 1
ATOM 3910 O O . VAL A 1 484 ? 16.406 11.242 10.211 1 92.88 484 VAL A O 1
ATOM 3913 N N . LEU A 1 485 ? 14.344 12.062 10.406 1 93.69 485 LEU A N 1
ATOM 3914 C CA . LEU A 1 485 ? 13.82 11.141 9.414 1 93.69 485 LEU A CA 1
ATOM 3915 C C . LEU A 1 485 ? 14.078 11.656 8 1 93.69 485 LEU A C 1
ATOM 3917 O O . LEU A 1 485 ? 13.945 12.859 7.742 1 93.69 485 LEU A O 1
ATOM 3921 N N . LYS A 1 486 ? 14.516 10.836 7.129 1 92.38 486 LYS A N 1
ATOM 3922 C CA . LYS A 1 486 ? 14.727 11.148 5.719 1 92.38 486 LYS A CA 1
ATOM 3923 C C . LYS A 1 486 ? 13.859 10.266 4.824 1 92.38 486 LYS A C 1
ATOM 3925 O O . LYS A 1 486 ? 14.344 9.281 4.254 1 92.38 486 LYS A O 1
ATOM 3930 N N . PRO A 1 487 ? 12.594 10.664 4.645 1 92.75 487 PRO A N 1
ATOM 3931 C CA . PRO A 1 487 ? 11.672 9.828 3.877 1 92.75 487 PRO A CA 1
ATOM 3932 C C . PRO A 1 487 ? 11.977 9.836 2.381 1 92.75 487 PRO A C 1
ATOM 3934 O O . PRO A 1 487 ? 12.539 10.805 1.863 1 92.75 487 PRO A O 1
ATOM 3937 N N . ASN A 1 488 ? 11.672 8.719 1.713 1 89.94 488 ASN A N 1
ATOM 3938 C CA . ASN A 1 488 ? 11.633 8.609 0.258 1 89.94 488 ASN A CA 1
ATOM 3939 C C . ASN A 1 488 ? 10.281 9.031 -0.299 1 89.94 488 ASN A C 1
ATOM 3941 O O . ASN A 1 488 ? 9.266 8.391 -0.017 1 89.94 488 ASN A O 1
ATOM 3945 N N . THR A 1 489 ? 10.234 10.086 -1.095 1 92.88 489 THR A N 1
ATOM 3946 C CA . THR A 1 489 ? 8.945 10.617 -1.545 1 92.88 489 THR A CA 1
ATOM 3947 C C . THR A 1 489 ? 8.68 10.219 -2.994 1 92.88 489 THR A C 1
ATOM 3949 O O . THR A 1 489 ? 7.91 10.883 -3.691 1 92.88 489 THR A O 1
ATOM 3952 N N . ALA A 1 490 ? 9.352 9.156 -3.475 1 91.06 490 ALA A N 1
ATOM 3953 C CA . ALA A 1 490 ? 8.992 8.617 -4.785 1 91.06 490 ALA A CA 1
ATOM 3954 C C . ALA A 1 490 ? 7.531 8.188 -4.82 1 91.06 490 ALA A C 1
ATOM 3956 O O . ALA A 1 490 ? 6.984 7.746 -3.805 1 91.06 490 ALA A O 1
ATOM 3957 N N . PRO A 1 491 ? 6.895 8.234 -5.984 1 92.25 491 PRO A N 1
ATOM 3958 C CA . PRO A 1 491 ? 5.453 8.008 -6.094 1 92.25 491 PRO A CA 1
ATOM 3959 C C . PRO A 1 491 ? 5.027 6.633 -5.59 1 92.25 491 PRO A C 1
ATOM 3961 O O . PRO A 1 491 ? 3.939 6.484 -5.023 1 92.25 491 PRO A O 1
ATOM 3964 N N . PHE A 1 492 ? 5.801 5.668 -5.758 1 88.5 492 PHE A N 1
ATOM 3965 C CA . PHE A 1 492 ? 5.402 4.309 -5.406 1 88.5 492 PHE A CA 1
ATOM 3966 C C . PHE A 1 492 ? 5.25 4.164 -3.895 1 88.5 492 PHE A C 1
ATOM 3968 O O . PHE A 1 492 ? 4.68 3.18 -3.416 1 88.5 492 PHE A O 1
ATOM 3975 N N . ASN A 1 493 ? 5.754 5.152 -3.137 1 90.19 493 ASN A N 1
ATOM 3976 C CA . ASN A 1 493 ? 5.652 5.117 -1.681 1 90.19 493 ASN A CA 1
ATOM 3977 C C . ASN A 1 493 ? 4.324 5.695 -1.196 1 90.19 493 ASN A C 1
ATOM 3979 O O . ASN A 1 493 ? 4.031 5.664 -0.001 1 90.19 493 ASN A O 1
ATOM 3983 N N . PHE A 1 494 ? 3.561 6.176 -2.09 1 94.12 494 PHE A N 1
ATOM 3984 C CA . PHE A 1 494 ? 2.27 6.75 -1.734 1 94.12 494 PHE A CA 1
ATOM 3985 C C . PHE A 1 494 ? 1.137 5.785 -2.055 1 94.12 494 PHE A C 1
ATOM 3987 O O . PHE A 1 494 ? 1.123 5.168 -3.123 1 94.12 494 PHE A O 1
ATOM 3994 N N . LYS A 1 495 ? 0.298 5.598 -1.158 1 92.06 495 LYS A N 1
ATOM 3995 C CA . LYS A 1 495 ? -0.785 4.633 -1.33 1 92.06 495 LYS A CA 1
ATOM 3996 C C . LYS A 1 495 ? -2.111 5.203 -0.838 1 92.06 495 LYS A C 1
ATOM 3998 O O . LYS A 1 495 ? -2.133 6.148 -0.047 1 92.06 495 LYS A O 1
ATOM 4003 N N . PHE A 1 496 ? -3.164 4.582 -1.338 1 94.81 496 PHE A N 1
ATOM 4004 C CA . PHE A 1 496 ? -4.512 4.965 -0.93 1 94.81 496 PHE A CA 1
ATOM 4005 C C . PHE A 1 496 ? -4.773 4.566 0.518 1 94.81 496 PHE A C 1
ATOM 4007 O O . PHE A 1 496 ? -4.531 3.422 0.906 1 94.81 496 PHE A O 1
ATOM 4014 N N . TRP A 1 497 ? -5.219 5.496 1.34 1 95.44 497 TRP A N 1
ATOM 4015 C CA . TRP A 1 497 ? -5.488 5.266 2.754 1 95.44 497 TRP A CA 1
ATOM 4016 C C . TRP A 1 497 ? -6.918 4.781 2.963 1 95.44 497 TRP A C 1
ATOM 4018 O O . TRP A 1 497 ? -7.77 5.531 3.449 1 95.44 497 TRP A O 1
ATOM 4028 N N . CYS A 1 498 ? -7.156 3.561 2.797 1 91.81 498 CYS A N 1
ATOM 4029 C CA . CYS A 1 498 ? -8.484 2.963 2.854 1 91.81 498 CYS A CA 1
ATOM 4030 C C . CYS A 1 498 ? -9.102 3.129 4.238 1 91.81 498 CYS A C 1
ATOM 4032 O O . CYS A 1 498 ? -10.289 3.42 4.363 1 91.81 498 CYS A O 1
ATOM 4034 N N . SER A 1 499 ? -8.266 3.02 5.25 1 91.69 499 SER A N 1
ATOM 4035 C CA . SER A 1 499 ? -8.766 3.066 6.621 1 91.69 499 SER A CA 1
ATOM 4036 C C . SER A 1 499 ? -9.258 4.465 6.984 1 91.69 499 SER A C 1
ATOM 4038 O O . SER A 1 499 ? -9.961 4.641 7.98 1 91.69 499 SER A O 1
ATOM 4040 N N . MET A 1 500 ? -8.938 5.418 6.23 1 96 500 MET A N 1
ATOM 4041 C CA . MET A 1 500 ? -9.445 6.773 6.438 1 96 500 MET A CA 1
ATOM 4042 C C . MET A 1 500 ? -10.719 7.004 5.629 1 96 500 MET A C 1
ATOM 4044 O O . MET A 1 500 ? -11.75 7.391 6.184 1 96 500 MET A O 1
ATOM 4048 N N . TYR A 1 501 ? -10.688 6.707 4.359 1 95.88 501 TYR A N 1
ATOM 4049 C CA . TYR A 1 501 ? -11.734 7.172 3.453 1 95.88 501 TYR A CA 1
ATOM 4050 C C . TYR A 1 501 ? -12.844 6.137 3.334 1 95.88 501 TYR A C 1
ATOM 4052 O O . TYR A 1 501 ? -13.961 6.465 2.918 1 95.88 501 TYR A O 1
ATOM 4060 N N . ASN A 1 502 ? -12.555 4.852 3.707 1 91.75 502 ASN A N 1
ATOM 4061 C CA . ASN A 1 502 ? -13.555 3.789 3.701 1 91.75 502 ASN A CA 1
ATOM 4062 C C . ASN A 1 502 ? -13.633 3.084 5.051 1 91.75 502 ASN A C 1
ATOM 4064 O O . ASN A 1 502 ? -13.891 1.881 5.117 1 91.75 502 ASN A O 1
ATOM 4068 N N . ARG A 1 503 ? -13.367 3.766 6.055 1 89.94 503 ARG A N 1
ATOM 4069 C CA . ARG A 1 503 ? -13.281 3.238 7.41 1 89.94 503 ARG A CA 1
ATOM 4070 C C . ARG A 1 503 ? -14.594 2.586 7.832 1 89.94 503 ARG A C 1
ATOM 4072 O O . ARG A 1 503 ? -14.594 1.566 8.523 1 89.94 503 ARG A O 1
ATOM 4079 N N . PHE A 1 504 ? -15.672 3.109 7.41 1 89.75 504 PHE A N 1
ATOM 4080 C CA . PHE A 1 504 ? -16.984 2.707 7.926 1 89.75 504 PHE A CA 1
ATOM 4081 C C . PHE A 1 504 ? -17.656 1.732 6.973 1 89.75 504 PHE A C 1
ATOM 4083 O O . PHE A 1 504 ? -18.797 1.303 7.215 1 89.75 504 PHE A O 1
ATOM 4090 N N . ASP A 1 505 ? -17 1.447 5.93 1 84.5 505 ASP A N 1
ATOM 4091 C CA . ASP A 1 505 ? -17.562 0.53 4.941 1 84.5 505 ASP A CA 1
ATOM 4092 C C . ASP A 1 505 ? -17.219 -0.918 5.277 1 84.5 505 ASP A C 1
ATOM 4094 O O . ASP A 1 505 ? -16.031 -1.276 5.344 1 84.5 505 ASP A O 1
ATOM 4098 N N . LYS A 1 506 ? -18.219 -1.629 5.492 1 73.38 506 LYS A N 1
ATOM 4099 C CA . LYS A 1 506 ? -18.016 -3.031 5.848 1 73.38 506 LYS A CA 1
ATOM 4100 C C . LYS A 1 506 ? -17.422 -3.816 4.684 1 73.38 506 LYS A C 1
ATOM 4102 O O . LYS A 1 506 ? -17.75 -3.568 3.523 1 73.38 506 LYS A O 1
ATOM 4107 N N . GLY A 1 507 ? -16.562 -4.648 4.934 1 65.88 507 GLY A N 1
ATOM 4108 C CA . GLY A 1 507 ? -16.031 -5.535 3.916 1 65.88 507 GLY A CA 1
ATOM 4109 C C . GLY A 1 507 ? -14.766 -4.992 3.26 1 65.88 507 GLY A C 1
ATOM 4110 O O . GLY A 1 507 ? -14.117 -5.691 2.484 1 65.88 507 GLY A O 1
ATOM 4111 N N . MET A 1 508 ? -14.477 -3.752 3.646 1 67.06 508 MET A N 1
ATOM 4112 C CA . MET A 1 508 ? -13.344 -3.123 2.982 1 67.06 508 MET A CA 1
ATOM 4113 C C . MET A 1 508 ? -12.055 -3.375 3.758 1 67.06 508 MET A C 1
ATOM 4115 O O . MET A 1 508 ? -10.961 -3.283 3.197 1 67.06 508 MET A O 1
ATOM 4119 N N . HIS A 1 509 ? -12.156 -3.637 4.934 1 61.44 509 HIS A N 1
ATOM 4120 C CA . HIS A 1 509 ? -10.953 -3.711 5.758 1 61.44 509 HIS A CA 1
ATOM 4121 C C . HIS A 1 509 ? -10.469 -5.152 5.906 1 61.44 509 HIS A C 1
ATOM 4123 O O . HIS A 1 509 ? -11.281 -6.086 5.879 1 61.44 509 HIS A O 1
ATOM 4129 N N . PRO A 1 510 ? -9.086 -5.145 5.945 1 59.59 510 PRO A N 1
ATOM 4130 C CA . PRO A 1 510 ? -8.555 -6.5 6.102 1 59.59 510 PRO A CA 1
ATOM 4131 C C . PRO A 1 510 ? -9.086 -7.203 7.348 1 59.59 510 PRO A C 1
ATOM 4133 O O . PRO A 1 510 ? -9.406 -6.551 8.344 1 59.59 510 PRO A O 1
ATOM 4136 N N . LYS A 1 511 ? -9.281 -8.367 7.188 1 58.28 511 LYS A N 1
ATOM 4137 C CA . LYS A 1 511 ? -9.828 -9.195 8.258 1 58.28 511 LYS A CA 1
ATOM 4138 C C . LYS A 1 511 ? -8.859 -9.289 9.43 1 58.28 511 LYS A C 1
ATOM 4140 O O . LYS A 1 511 ? -9.281 -9.406 10.586 1 58.28 511 LYS A O 1
ATOM 4145 N N . GLN A 1 512 ? -7.551 -9.219 9.086 1 57.28 512 GLN A N 1
ATOM 4146 C CA . GLN A 1 512 ? -6.562 -9.242 10.156 1 57.28 512 GLN A CA 1
ATOM 4147 C C . GLN A 1 512 ? -5.719 -7.973 10.148 1 57.28 512 GLN A C 1
ATOM 4149 O O . GLN A 1 512 ? -5.215 -7.562 9.102 1 57.28 512 GLN A O 1
ATOM 4154 N N . SER A 1 513 ? -5.871 -7.246 11.219 1 61.62 513 SER A N 1
ATOM 4155 C CA . SER A 1 513 ? -5.035 -6.055 11.352 1 61.62 513 SER A CA 1
ATOM 4156 C C . SER A 1 513 ? -3.717 -6.379 12.047 1 61.62 513 SER A C 1
ATOM 4158 O O . SER A 1 513 ? -3.709 -7 13.109 1 61.62 513 SER A O 1
ATOM 4160 N N . VAL A 1 514 ? -2.658 -6.188 11.281 1 64.94 514 VAL A N 1
ATOM 4161 C CA . VAL A 1 514 ? -1.331 -6.363 11.859 1 64.94 514 VAL A CA 1
ATOM 4162 C C . VAL A 1 514 ? -1.254 -5.641 13.211 1 64.94 514 VAL A C 1
ATOM 4164 O O . VAL A 1 514 ? -0.738 -6.191 14.18 1 64.94 514 VAL A O 1
ATOM 4167 N N . LEU A 1 515 ? -1.828 -4.531 13.234 1 59.38 515 LEU A N 1
ATOM 4168 C CA . LEU A 1 515 ? -1.782 -3.705 14.438 1 59.38 515 LEU A CA 1
ATOM 4169 C C . LEU A 1 515 ? -2.502 -4.391 15.594 1 59.38 515 LEU A C 1
ATOM 4171 O O . LEU A 1 515 ? -1.97 -4.461 16.703 1 59.38 515 LEU A O 1
ATOM 4175 N N . ASP A 1 516 ? -3.607 -4.891 15.273 1 61.84 516 ASP A N 1
ATOM 4176 C CA . ASP A 1 516 ? -4.383 -5.527 16.328 1 61.84 516 ASP A CA 1
ATOM 4177 C C . ASP A 1 516 ? -3.654 -6.754 16.891 1 61.84 516 ASP A C 1
ATOM 4179 O O . ASP A 1 516 ? -3.643 -6.984 18.094 1 61.84 516 ASP A O 1
ATOM 4183 N N . CYS A 1 517 ? -2.98 -7.367 15.984 1 65.5 517 CYS A N 1
ATOM 4184 C CA . CYS A 1 517 ? -2.227 -8.547 16.391 1 65.5 517 CYS A CA 1
ATOM 4185 C C . CYS A 1 517 ? -1.035 -8.164 17.266 1 65.5 517 CYS A C 1
ATOM 4187 O O . CYS A 1 517 ? -0.771 -8.805 18.281 1 65.5 517 CYS A O 1
ATOM 4189 N N . LEU A 1 518 ? -0.411 -7.152 16.859 1 67.75 518 LEU A N 1
ATOM 4190 C CA . LEU A 1 518 ? 0.769 -6.699 17.594 1 67.75 518 LEU A CA 1
ATOM 4191 C C . LEU A 1 518 ? 0.383 -6.141 18.953 1 67.75 518 LEU A C 1
ATOM 4193 O O . LEU A 1 518 ? 1.063 -6.398 19.953 1 67.75 518 LEU A O 1
ATOM 4197 N N . LEU A 1 519 ? -0.697 -5.469 18.953 1 61.41 519 LEU A N 1
ATOM 4198 C CA . LEU A 1 519 ? -1.163 -4.883 20.203 1 61.41 519 LEU A CA 1
ATOM 4199 C C . LEU A 1 519 ? -1.562 -5.969 21.203 1 61.41 519 LEU A C 1
ATOM 4201 O O . LEU A 1 519 ? -1.253 -5.871 22.391 1 61.41 519 LEU A O 1
ATOM 4205 N N . THR A 1 520 ? -2.141 -6.949 20.688 1 61.88 520 THR A N 1
ATOM 4206 C CA . THR A 1 520 ? -2.527 -8.078 21.531 1 61.88 520 THR A CA 1
ATOM 4207 C C . THR A 1 520 ? -1.294 -8.805 22.062 1 61.88 520 THR A C 1
ATOM 4209 O O . THR A 1 520 ? -1.235 -9.156 23.234 1 61.88 520 THR A O 1
ATOM 4212 N N . SER A 1 521 ? -0.332 -8.953 21.203 1 61.81 521 SER A N 1
ATOM 4213 C CA . SER A 1 521 ? 0.907 -9.617 21.594 1 61.81 521 SER A CA 1
ATOM 4214 C C . SER A 1 521 ? 1.672 -8.789 22.625 1 61.81 521 SER A C 1
ATOM 4216 O O . SER A 1 521 ? 2.244 -9.344 23.578 1 61.81 521 SER A O 1
ATOM 4218 N N . MET A 1 522 ? 1.692 -7.566 22.406 1 57.84 522 MET A N 1
ATOM 4219 C CA . MET A 1 522 ? 2.379 -6.668 23.328 1 57.84 522 MET A CA 1
ATOM 4220 C C . MET A 1 522 ? 1.712 -6.68 24.703 1 57.84 522 MET A C 1
ATOM 4222 O O . MET A 1 522 ? 2.393 -6.688 25.734 1 57.84 522 MET A O 1
ATOM 4226 N N . LYS A 1 523 ? 0.434 -6.621 24.609 1 58 523 LYS A N 1
ATOM 4227 C CA . LYS A 1 523 ? -0.298 -6.707 25.875 1 58 523 LYS A CA 1
ATOM 4228 C C . LYS A 1 523 ? 0.054 -7.988 26.625 1 58 523 LYS A C 1
ATOM 4230 O O . LYS A 1 523 ? 0.27 -7.961 27.844 1 58 523 LYS A O 1
ATOM 4235 N N . CYS A 1 524 ? 0.222 -8.977 25.812 1 53.62 524 CYS A N 1
ATOM 4236 C CA . CYS A 1 524 ? 0.589 -10.266 26.375 1 53.62 524 CYS A CA 1
ATOM 4237 C C . CYS A 1 524 ? 2.01 -10.234 26.938 1 53.62 524 CYS A C 1
ATOM 4239 O O . CYS A 1 524 ? 2.275 -10.766 28.016 1 53.62 524 CYS A O 1
ATOM 4241 N N . ASN A 1 525 ? 2.867 -9.594 26.234 1 55.62 525 ASN A N 1
ATOM 4242 C CA . ASN A 1 525 ? 4.262 -9.492 26.641 1 55.62 525 ASN A CA 1
ATOM 4243 C C . ASN A 1 525 ? 4.41 -8.664 27.922 1 55.62 525 ASN A C 1
ATOM 4245 O O . ASN A 1 525 ? 5.199 -9.008 28.797 1 55.62 525 ASN A O 1
ATOM 4249 N N . VAL A 1 526 ? 3.713 -7.59 27.906 1 55.34 526 VAL A N 1
ATOM 4250 C CA . VAL A 1 526 ? 3.738 -6.746 29.094 1 55.34 526 VAL A CA 1
ATOM 4251 C C . VAL A 1 526 ? 3.244 -7.539 30.297 1 55.34 526 VAL A C 1
ATOM 4253 O O . VAL A 1 526 ? 3.818 -7.449 31.391 1 55.34 526 VAL A O 1
ATOM 4256 N N . GLU A 1 527 ? 2.307 -8.281 29.969 1 53.72 527 GLU A N 1
ATOM 4257 C CA . GLU A 1 527 ? 1.78 -9.125 31.031 1 53.72 527 GLU A CA 1
ATOM 4258 C C . GLU A 1 527 ? 2.801 -10.172 31.453 1 53.72 527 GLU A C 1
ATOM 4260 O O . GLU A 1 527 ? 2.971 -10.43 32.656 1 53.72 527 GLU A O 1
ATOM 4265 N N . LEU A 1 528 ? 3.504 -10.617 30.5 1 52.62 528 LEU A N 1
ATOM 4266 C CA . LEU A 1 528 ? 4.527 -11.617 30.781 1 52.62 528 LEU A CA 1
ATOM 4267 C C . LEU A 1 528 ? 5.711 -11 31.516 1 52.62 528 LEU A C 1
ATOM 4269 O O . LEU A 1 528 ? 6.25 -11.594 32.438 1 52.62 528 LEU A O 1
ATOM 4273 N N . LYS A 1 529 ? 6.137 -9.875 31.047 1 55.97 529 LYS A N 1
ATOM 4274 C CA . LYS A 1 529 ? 7.227 -9.172 31.719 1 55.97 529 LYS A CA 1
ATOM 4275 C C . LYS A 1 529 ? 6.852 -8.828 33.156 1 55.97 529 LYS A C 1
ATOM 4277 O O . LYS A 1 529 ? 7.672 -8.953 34.062 1 55.97 529 LYS A O 1
ATOM 4282 N N . GLY A 1 530 ? 5.691 -8.422 33.219 1 55.28 530 GLY A N 1
ATOM 4283 C CA . GLY A 1 530 ? 5.207 -8.203 34.594 1 55.28 530 GLY A CA 1
ATOM 4284 C C . GLY A 1 530 ? 5.262 -9.445 35.438 1 55.28 530 GLY A C 1
ATOM 4285 O O . GLY A 1 530 ? 5.68 -9.383 36.594 1 55.28 530 GLY A O 1
ATOM 4286 N N . SER A 1 531 ? 5.039 -10.445 34.75 1 54.16 531 SER A N 1
ATOM 4287 C CA . SER A 1 531 ? 5.078 -11.711 35.469 1 54.16 531 SER A CA 1
ATOM 4288 C C . SER A 1 531 ? 6.512 -12.102 35.812 1 54.16 531 SER A C 1
ATOM 4290 O O . SER A 1 531 ? 6.773 -12.617 36.906 1 54.16 531 SER A O 1
ATOM 4292 N N . VAL A 1 532 ? 7.359 -11.828 34.906 1 56.34 532 VAL A N 1
ATOM 4293 C CA . VAL A 1 532 ? 8.766 -12.133 35.125 1 56.34 532 VAL A CA 1
ATOM 4294 C C . VAL A 1 532 ? 9.32 -11.258 36.25 1 56.34 532 VAL A C 1
ATOM 4296 O O . VAL A 1 532 ? 10.07 -11.742 37.125 1 56.34 532 VAL A O 1
ATOM 4299 N N . GLU A 1 533 ? 9 -10.031 36.188 1 60.41 533 GLU A N 1
ATOM 4300 C CA . GLU A 1 533 ? 9.438 -9.133 37.25 1 60.41 533 GLU A CA 1
ATOM 4301 C C . GLU A 1 533 ? 8.906 -9.594 38.594 1 60.41 533 GLU A C 1
ATOM 4303 O O . GLU A 1 533 ? 9.625 -9.562 39.594 1 60.41 533 GLU A O 1
ATOM 4308 N N . ASP A 1 534 ? 7.746 -10.008 38.562 1 58.12 534 ASP A N 1
ATOM 4309 C CA . ASP A 1 534 ? 7.152 -10.531 39.812 1 58.12 534 ASP A CA 1
ATOM 4310 C C . ASP A 1 534 ? 7.898 -11.773 40.281 1 58.12 534 ASP A C 1
ATOM 4312 O O . ASP A 1 534 ? 8.172 -11.922 41.469 1 58.12 534 ASP A O 1
ATOM 4316 N N . LEU A 1 535 ? 8.305 -12.516 39.312 1 56.78 535 LEU A N 1
ATOM 4317 C CA . LEU A 1 535 ? 9.023 -13.75 39.625 1 56.78 535 LEU A CA 1
ATOM 4318 C C . LEU A 1 535 ? 10.43 -13.438 40.156 1 56.78 535 LEU A C 1
ATOM 4320 O O . LEU A 1 535 ? 10.922 -14.109 41.062 1 56.78 535 LEU A O 1
ATOM 4324 N N . ASN A 1 536 ? 10.992 -12.516 39.5 1 59.12 536 ASN A N 1
ATOM 4325 C CA . ASN A 1 536 ? 12.32 -12.109 39.969 1 59.12 536 ASN A CA 1
ATOM 4326 C C . ASN A 1 536 ? 12.273 -11.539 41.375 1 59.12 536 ASN A C 1
ATOM 4328 O O . ASN A 1 536 ? 13.188 -11.766 42.156 1 59.12 536 ASN A O 1
ATOM 4332 N N . GLN A 1 537 ? 11.336 -10.875 41.594 1 61.06 537 GLN A N 1
ATOM 4333 C CA . GLN A 1 537 ? 11.164 -10.336 42.938 1 61.06 537 GLN A CA 1
ATOM 4334 C C . GLN A 1 537 ? 10.969 -11.453 43.969 1 61.06 537 GLN A C 1
ATOM 4336 O O . GLN A 1 537 ? 11.531 -11.414 45.062 1 61.06 537 GLN A O 1
ATOM 4341 N N . VAL A 1 538 ? 10.289 -12.367 43.531 1 57 538 VAL A N 1
ATOM 4342 C CA . VAL A 1 538 ? 10.078 -13.523 44.375 1 57 538 VAL A CA 1
ATOM 4343 C C . VAL A 1 538 ? 11.391 -14.273 44.594 1 57 538 VAL A C 1
ATOM 4345 O O . VAL A 1 538 ? 11.719 -14.695 45.688 1 57 538 VAL A O 1
ATOM 4348 N N . ARG A 1 539 ? 12.062 -14.359 43.531 1 57.62 539 ARG A N 1
ATOM 4349 C CA . ARG A 1 539 ? 13.375 -15.008 43.562 1 57.62 539 ARG A CA 1
ATOM 4350 C C . ARG A 1 539 ? 14.32 -14.258 44.5 1 57.62 539 ARG A C 1
ATOM 4352 O O . ARG A 1 539 ? 15.016 -14.867 45.312 1 57.62 539 ARG A O 1
ATOM 4359 N N . ALA A 1 540 ? 14.344 -13.008 44.281 1 62.62 540 ALA A N 1
ATOM 4360 C CA . ALA A 1 540 ? 15.195 -12.188 45.125 1 62.62 540 ALA A CA 1
ATOM 4361 C C . ALA A 1 540 ? 14.805 -12.32 46.594 1 62.62 540 ALA A C 1
ATOM 4363 O O . ALA A 1 540 ? 15.664 -12.398 47.469 1 62.62 540 ALA A O 1
ATOM 4364 N N . SER A 1 541 ? 13.609 -12.453 46.781 1 59.81 541 SER A N 1
ATOM 4365 C CA . SER A 1 541 ? 13.109 -12.609 48.125 1 59.81 541 SER A CA 1
ATOM 4366 C C . SER A 1 541 ? 13.492 -13.969 48.719 1 59.81 541 SER A C 1
ATOM 4368 O O . SER A 1 541 ? 13.859 -14.078 49.875 1 59.81 541 SER A O 1
ATOM 4370 N N . VAL A 1 542 ? 13.516 -14.898 47.844 1 56.34 542 VAL A N 1
ATOM 4371 C CA . VAL A 1 542 ? 13.859 -16.25 48.281 1 56.34 542 VAL A CA 1
ATOM 4372 C C . VAL A 1 542 ? 15.367 -16.344 48.5 1 56.34 542 VAL A C 1
ATOM 4374 O O . VAL A 1 542 ? 15.805 -16.953 49.5 1 56.34 542 VAL A O 1
ATOM 4377 N N . LEU A 1 543 ? 16.062 -15.688 47.625 1 57.31 543 LEU A N 1
ATOM 4378 C CA . LEU A 1 543 ? 17.516 -15.703 47.75 1 57.31 543 LEU A CA 1
ATOM 4379 C C . LEU A 1 543 ? 17.969 -14.938 49 1 57.31 543 LEU A C 1
ATOM 4381 O O . LEU A 1 543 ? 18.969 -15.289 49.625 1 57.31 543 LEU A O 1
ATOM 4385 N N . SER A 1 544 ? 17.375 -13.859 49.219 1 59.66 544 SER A N 1
ATOM 4386 C CA . SER A 1 544 ? 17.688 -13.109 50.438 1 59.66 544 SER A CA 1
ATOM 4387 C C . SER A 1 544 ? 17.406 -13.93 51.688 1 59.66 544 SER A C 1
ATOM 4389 O O . SER A 1 544 ? 18.109 -13.797 52.688 1 59.66 544 SER A O 1
ATOM 4391 N N . LYS A 1 545 ? 16.484 -14.742 51.5 1 60.44 545 LYS A N 1
ATOM 4392 C CA . LYS A 1 545 ? 16.125 -15.547 52.688 1 60.44 545 LYS A CA 1
ATOM 4393 C C . LYS A 1 545 ? 16.953 -16.828 52.719 1 60.44 545 LYS A C 1
ATOM 4395 O O . LYS A 1 545 ? 17.219 -17.359 53.812 1 60.44 545 LYS A O 1
ATOM 4400 N N . PHE A 1 546 ? 17.25 -17.391 51.5 1 50.16 546 PHE A N 1
ATOM 4401 C CA . PHE A 1 546 ? 18.031 -18.609 51.469 1 50.16 546 PHE A CA 1
ATOM 4402 C C . PHE A 1 546 ? 19.266 -18.453 50.594 1 50.16 546 PHE A C 1
ATOM 4404 O O . PHE A 1 546 ? 19.234 -18.781 49.406 1 50.16 546 PHE A O 1
ATOM 4411 N N . PRO A 1 547 ? 20.312 -17.797 51.156 1 49.47 547 PRO A N 1
ATOM 4412 C CA . PRO A 1 547 ? 21.547 -17.484 50.406 1 49.47 547 PRO A CA 1
ATOM 4413 C C . PRO A 1 547 ? 22.312 -18.719 50 1 49.47 547 PRO A C 1
ATOM 4415 O O . PRO A 1 547 ? 22.984 -19.359 50.812 1 49.47 547 PRO A O 1
ATOM 4418 N N . ASP A 1 548 ? 21.781 -19.797 49.469 1 47 548 ASP A N 1
ATOM 4419 C CA . ASP A 1 548 ? 22.672 -20.891 49.094 1 47 548 ASP A CA 1
ATOM 4420 C C . ASP A 1 548 ? 23.562 -20.484 47.938 1 47 548 ASP A C 1
ATOM 4422 O O . ASP A 1 548 ? 23.078 -20.094 46.875 1 47 548 ASP A O 1
ATOM 4426 N N . PRO A 1 549 ? 24.922 -20.281 48.156 1 46.72 549 PRO A N 1
ATOM 4427 C CA . PRO A 1 549 ? 25.953 -19.859 47.219 1 46.72 549 PRO A CA 1
ATOM 4428 C C . PRO A 1 549 ? 25.922 -20.672 45.938 1 46.72 549 PRO A C 1
ATOM 4430 O O . PRO A 1 549 ? 26.453 -20.234 44.906 1 46.72 549 PRO A O 1
ATOM 4433 N N . ASN A 1 550 ? 25.719 -21.922 46.062 1 43.81 550 ASN A N 1
ATOM 4434 C CA . ASN A 1 550 ? 25.891 -22.828 44.938 1 43.81 550 ASN A CA 1
ATOM 4435 C C . ASN A 1 550 ? 24.719 -22.719 43.938 1 43.81 550 ASN A C 1
ATOM 4437 O O . ASN A 1 550 ? 24.594 -23.547 43.031 1 43.81 550 ASN A O 1
ATOM 4441 N N . LEU A 1 551 ? 23.797 -21.969 44.281 1 42.09 551 LEU A N 1
ATOM 4442 C CA . LEU A 1 551 ? 22.672 -21.859 43.344 1 42.09 551 LEU A CA 1
ATOM 4443 C C . LEU A 1 551 ? 23.047 -20.984 42.156 1 42.09 551 LEU A C 1
ATOM 4445 O O . LEU A 1 551 ? 23.469 -19.828 42.344 1 42.09 551 LEU A O 1
ATOM 4449 N N . PRO A 1 552 ? 23.594 -21.609 41.125 1 40.44 552 PRO A N 1
ATOM 4450 C CA . PRO A 1 552 ? 23.891 -20.844 39.906 1 40.44 552 PRO A CA 1
ATOM 4451 C C . PRO A 1 552 ? 22.766 -19.891 39.5 1 40.44 552 PRO A C 1
ATOM 4453 O O . PRO A 1 552 ? 21.766 -20.312 38.938 1 40.44 552 PRO A O 1
ATOM 4456 N N . LEU A 1 553 ? 22.484 -19.062 40.406 1 40.5 553 LEU A N 1
ATOM 4457 C CA . LEU A 1 553 ? 21.438 -18.109 40.062 1 40.5 553 LEU A CA 1
ATOM 4458 C C . LEU A 1 553 ? 21.922 -17.109 39 1 40.5 553 LEU A C 1
ATOM 4460 O O . LEU A 1 553 ? 22.734 -16.25 39.312 1 40.5 553 LEU A O 1
ATOM 4464 N N . GLY A 1 554 ? 22.266 -17.484 37.906 1 36.88 554 GLY A N 1
ATOM 4465 C CA . GLY A 1 554 ? 22.625 -16.547 36.844 1 36.88 554 GLY A CA 1
ATOM 4466 C C . GLY A 1 554 ? 21.641 -15.391 36.719 1 36.88 554 GLY A C 1
ATOM 4467 O O . GLY A 1 554 ? 20.453 -15.547 36.969 1 36.88 554 GLY A O 1
ATOM 4468 N N . VAL A 1 555 ? 22.078 -14.203 37.031 1 37.91 555 VAL A N 1
ATOM 4469 C CA . VAL A 1 555 ? 21.406 -12.938 36.781 1 37.91 555 VAL A CA 1
ATOM 4470 C C . VAL A 1 555 ? 20.812 -12.945 35.375 1 37.91 555 VAL A C 1
ATOM 4472 O O . VAL A 1 555 ? 21.484 -13.312 34.406 1 37.91 555 VAL A O 1
ATOM 4475 N N . ILE A 1 556 ? 19.656 -13.25 35.344 1 37.97 556 ILE A N 1
ATOM 4476 C CA . ILE A 1 556 ? 19.016 -13.117 34.031 1 37.97 556 ILE A CA 1
ATOM 4477 C C . ILE A 1 556 ? 19.109 -11.664 33.562 1 37.97 556 ILE A C 1
ATOM 4479 O O . ILE A 1 55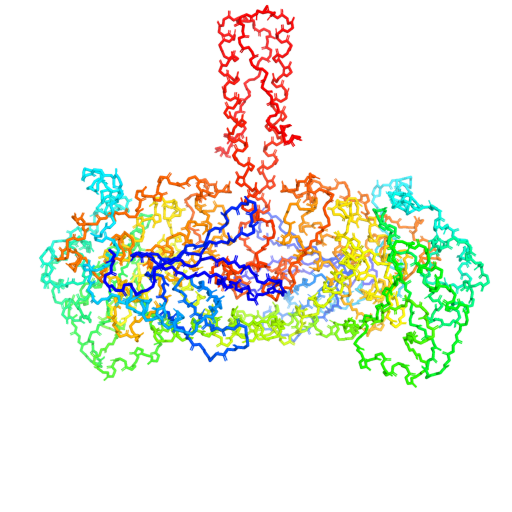6 ? 18.578 -10.758 34.219 1 37.97 556 ILE A O 1
ATOM 4483 N N . SER A 1 557 ? 20.281 -11.211 33.031 1 33.94 557 SER A N 1
ATOM 4484 C CA . SER A 1 557 ? 20.5 -9.906 32.406 1 33.94 557 SER A CA 1
ATOM 4485 C C . SER A 1 557 ? 19.344 -9.547 31.484 1 33.94 557 SER A C 1
ATOM 4487 O O . SER A 1 557 ? 18.719 -10.43 30.891 1 33.94 557 SER A O 1
ATOM 4489 N N . ASP A 1 558 ? 18.844 -8.469 31.75 1 36.5 558 ASP A N 1
ATOM 4490 C CA . ASP A 1 558 ? 17.922 -7.762 30.859 1 36.5 558 ASP A CA 1
ATOM 4491 C C . ASP A 1 558 ? 18.391 -7.824 29.406 1 36.5 558 ASP A C 1
ATOM 4493 O O . ASP A 1 558 ? 19.469 -7.344 29.094 1 36.5 558 ASP A O 1
ATOM 4497 N N . CYS A 1 559 ? 18.219 -8.828 28.812 1 34.94 559 CYS A N 1
ATOM 4498 C CA . CYS A 1 559 ? 18.609 -8.945 27.422 1 34.94 559 CYS A CA 1
ATOM 4499 C C . CYS A 1 559 ? 18.375 -7.637 26.672 1 34.94 559 CYS A C 1
ATOM 4501 O O . CYS A 1 559 ? 18.828 -7.473 25.547 1 34.94 559 CYS A O 1
ATOM 4503 N N . CYS A 1 560 ? 17.484 -6.852 27.094 1 33.06 560 CYS A N 1
ATOM 4504 C CA . CYS A 1 560 ? 17.328 -5.641 26.297 1 33.06 560 CYS A CA 1
ATOM 4505 C C . CYS A 1 560 ? 18.453 -4.648 26.562 1 33.06 560 CYS A C 1
ATOM 4507 O O . CYS A 1 560 ? 18.484 -3.57 25.969 1 33.06 560 CYS A O 1
ATOM 4509 N N . SER A 1 561 ? 19.328 -4.68 27.547 1 27.88 561 SER A N 1
ATOM 4510 C CA . SER A 1 561 ? 20.281 -3.639 27.906 1 27.88 561 SER A CA 1
ATOM 4511 C C . SER A 1 561 ? 21.531 -3.707 27.016 1 27.88 561 SER A C 1
ATOM 4513 O O . SER A 1 561 ? 22.469 -2.924 27.188 1 27.88 561 SER A O 1
ATOM 4515 N N . SER A 1 562 ? 21.828 -4.715 26.297 1 28.7 562 SER A N 1
ATOM 4516 C CA . SER A 1 562 ? 23.172 -4.629 25.766 1 28.7 562 SER A CA 1
ATOM 4517 C C . SER A 1 562 ? 23.281 -3.555 24.688 1 28.7 562 SER A C 1
ATOM 4519 O O . SER A 1 562 ? 24.281 -3.482 23.969 1 28.7 562 SER A O 1
ATOM 4521 N N . ARG A 1 563 ? 22.391 -2.844 24.234 1 26.66 563 ARG A N 1
ATOM 4522 C CA . ARG A 1 563 ? 22.766 -1.92 23.172 1 26.66 563 ARG A CA 1
ATOM 4523 C C . ARG A 1 563 ? 23.703 -0.837 23.688 1 26.66 563 ARG A C 1
ATOM 4525 O O . ARG A 1 563 ? 23.969 0.147 23 1 26.66 563 ARG A O 1
ATOM 4532 N N . LYS A 1 564 ? 24.219 -0.688 24.906 1 26.69 564 LYS A N 1
ATOM 4533 C CA . LYS A 1 564 ? 25.016 0.535 24.984 1 26.69 564 LYS A CA 1
ATOM 4534 C C . LYS A 1 564 ? 26.266 0.424 24.109 1 26.69 564 LYS A C 1
ATOM 4536 O O . LYS A 1 564 ? 26.953 1.42 23.875 1 26.69 564 LYS A O 1
ATOM 4541 N N . GLU A 1 565 ? 26.875 -0.685 24 1 20.89 565 GLU A N 1
ATOM 4542 C CA . GLU A 1 565 ? 28.141 -0.43 23.312 1 20.89 565 GLU A CA 1
ATOM 4543 C C . GLU A 1 565 ? 27.969 -0.514 21.797 1 20.89 565 GLU A C 1
ATOM 4545 O O . GLU A 1 565 ? 27.281 -1.402 21.297 1 20.89 565 GLU A O 1
ATOM 4550 N N . MET B 1 1 ? 40.25 -21.516 -17.672 1 41.47 1 MET B N 1
ATOM 4551 C CA . MET B 1 1 ? 39.438 -20.328 -18.031 1 41.47 1 MET B CA 1
ATOM 4552 C C . MET B 1 1 ? 38.406 -20.688 -19.078 1 41.47 1 MET B C 1
ATOM 4554 O O . MET B 1 1 ? 38.688 -21.438 -20.016 1 41.47 1 MET B O 1
ATOM 4558 N N . ASP B 1 2 ? 37.188 -20.562 -18.781 1 56.44 2 ASP B N 1
ATOM 4559 C CA . ASP B 1 2 ? 36.156 -20.875 -19.734 1 56.44 2 ASP B CA 1
ATOM 4560 C C . ASP B 1 2 ? 36.438 -20.219 -21.094 1 56.44 2 ASP B C 1
ATOM 4562 O O . ASP B 1 2 ? 36.719 -19.016 -21.141 1 56.44 2 ASP B O 1
ATOM 4566 N N . PRO B 1 3 ? 36.781 -20.922 -22.094 1 64.38 3 PRO B N 1
ATOM 4567 C CA . PRO B 1 3 ? 37.125 -20.391 -23.406 1 64.38 3 PRO B CA 1
ATOM 4568 C C . PRO B 1 3 ? 36.188 -19.297 -23.875 1 64.38 3 PRO B C 1
ATOM 4570 O O . PRO B 1 3 ? 36.5 -18.516 -24.766 1 64.38 3 PRO B O 1
ATOM 4573 N N . ILE B 1 4 ? 35.156 -19.219 -23.25 1 68.94 4 ILE B N 1
ATOM 4574 C CA . ILE B 1 4 ? 34.125 -18.25 -23.641 1 68.94 4 ILE B CA 1
ATOM 4575 C C . ILE B 1 4 ? 34.469 -16.859 -23.125 1 68.94 4 ILE B C 1
ATOM 4577 O O . ILE B 1 4 ? 34.156 -15.859 -23.766 1 68.94 4 ILE B O 1
ATOM 4581 N N . ILE B 1 5 ? 35.344 -16.859 -22.109 1 77.19 5 ILE B N 1
ATOM 4582 C CA . ILE B 1 5 ? 35.625 -15.586 -21.453 1 77.19 5 ILE B CA 1
ATOM 4583 C C . ILE B 1 5 ? 36.844 -14.93 -22.078 1 77.19 5 ILE B C 1
ATOM 4585 O O . ILE B 1 5 ? 37.969 -15.461 -21.984 1 77.19 5 ILE B O 1
ATOM 4589 N N . ARG B 1 6 ? 36.719 -13.852 -22.766 1 72.69 6 ARG B N 1
ATOM 4590 C CA . ARG B 1 6 ? 37.781 -13.125 -23.422 1 72.69 6 ARG B CA 1
ATOM 4591 C C . ARG B 1 6 ? 38.531 -12.211 -22.438 1 72.69 6 ARG B C 1
ATOM 4593 O O . ARG B 1 6 ? 39.75 -12.047 -22.516 1 72.69 6 ARG B O 1
ATOM 4600 N N . SER B 1 7 ? 37.719 -11.516 -21.625 1 72.31 7 SER B N 1
ATOM 4601 C CA . SER B 1 7 ? 38.281 -10.672 -20.578 1 72.31 7 SER B CA 1
ATOM 4602 C C . SER B 1 7 ? 37.75 -11.047 -19.203 1 72.31 7 SER B C 1
ATOM 4604 O O . SER B 1 7 ? 36.562 -10.883 -18.953 1 72.31 7 SER B O 1
ATOM 4606 N N . CYS B 1 8 ? 38.656 -11.414 -18.422 1 80.62 8 CYS B N 1
ATOM 4607 C CA . CYS B 1 8 ? 38.219 -11.93 -17.125 1 80.62 8 CYS B CA 1
ATOM 4608 C C . CYS B 1 8 ? 38.156 -10.82 -16.094 1 80.62 8 CYS B C 1
ATOM 4610 O O . CYS B 1 8 ? 37.438 -10.93 -15.102 1 80.62 8 CYS B O 1
ATOM 4612 N N . ARG B 1 9 ? 38.844 -9.789 -16.438 1 92.31 9 ARG B N 1
ATOM 4613 C CA . ARG B 1 9 ? 38.938 -8.742 -15.43 1 92.31 9 ARG B CA 1
ATOM 4614 C C . ARG B 1 9 ? 39.031 -7.367 -16.078 1 92.31 9 ARG B C 1
ATOM 4616 O O . ARG B 1 9 ? 39.844 -7.16 -17 1 92.31 9 ARG B O 1
ATOM 4623 N N . VAL B 1 10 ? 38.219 -6.43 -15.719 1 95.5 10 VAL B N 1
ATOM 4624 C CA . VAL B 1 10 ? 38.219 -5.059 -16.203 1 95.5 10 VAL B CA 1
ATOM 4625 C C . VAL B 1 10 ? 38.25 -4.086 -15.031 1 95.5 10 VAL B C 1
ATOM 4627 O O . VAL B 1 10 ? 37.375 -4.137 -14.156 1 95.5 10 VAL B O 1
ATOM 4630 N N . GLU B 1 11 ? 39.156 -3.158 -15.008 1 94.69 11 GLU B N 1
ATOM 4631 C CA . GLU B 1 11 ? 39.344 -2.236 -13.891 1 94.69 11 GLU B CA 1
ATOM 4632 C C . GLU B 1 11 ? 38.688 -0.888 -14.172 1 94.69 11 GLU B C 1
ATOM 4634 O O . GLU B 1 11 ? 38.312 -0.601 -15.305 1 94.69 11 GLU B O 1
ATOM 4639 N N . GLN B 1 12 ? 38.5 -0.152 -13.117 1 95.12 12 GLN B N 1
ATOM 4640 C CA . GLN B 1 12 ? 38 1.225 -13.156 1 95.12 12 GLN B CA 1
ATOM 4641 C C . GLN B 1 12 ? 36.625 1.306 -13.805 1 95.12 12 GLN B C 1
ATOM 4643 O O . GLN B 1 12 ? 36.375 2.176 -14.641 1 95.12 12 GLN B O 1
ATOM 4648 N N . VAL B 1 13 ? 35.844 0.322 -13.469 1 96.44 13 VAL B N 1
ATOM 4649 C CA . VAL B 1 13 ? 34.469 0.285 -13.969 1 96.44 13 VAL B CA 1
ATOM 4650 C C . VAL B 1 13 ? 33.562 1.078 -13.039 1 96.44 13 VAL B C 1
ATOM 4652 O O . VAL B 1 13 ? 33.625 0.905 -11.82 1 96.44 13 VAL B O 1
ATOM 4655 N N . LYS B 1 14 ? 32.812 1.938 -13.609 1 95 14 LYS B N 1
ATOM 4656 C CA . LYS B 1 14 ? 31.828 2.689 -12.82 1 95 14 LYS B CA 1
ATOM 4657 C C . LYS B 1 14 ? 30.5 1.953 -12.75 1 95 14 LYS B C 1
ATOM 4659 O O . LYS B 1 14 ? 30.062 1.358 -13.734 1 95 14 LYS B O 1
ATOM 4664 N N . PHE B 1 15 ? 29.922 1.836 -11.586 1 93.25 15 PHE B N 1
ATOM 4665 C CA . PHE B 1 15 ? 28.609 1.27 -11.359 1 93.25 15 PHE B CA 1
ATOM 4666 C C . PHE B 1 15 ? 27.609 2.359 -10.992 1 93.25 15 PHE B C 1
ATOM 4668 O O . PHE B 1 15 ? 27.641 2.896 -9.883 1 93.25 15 PHE B O 1
ATOM 4675 N N . ARG B 1 16 ? 26.719 2.666 -11.859 1 88.44 16 ARG B N 1
ATOM 4676 C CA . ARG B 1 16 ? 25.812 3.797 -11.695 1 88.44 16 ARG B CA 1
ATOM 4677 C C . ARG B 1 16 ? 24.516 3.365 -11 1 88.44 16 ARG B C 1
ATOM 4679 O O . ARG B 1 16 ? 23.984 2.291 -11.281 1 88.44 16 ARG B O 1
ATOM 4686 N N . ASP B 1 17 ? 24.172 4.227 -10.062 1 80.19 17 ASP B N 1
ATOM 4687 C CA . ASP B 1 17 ? 22.859 4.059 -9.453 1 80.19 17 ASP B CA 1
ATOM 4688 C C . ASP B 1 17 ? 21.781 4.766 -10.266 1 80.19 17 ASP B C 1
ATOM 4690 O O . ASP B 1 17 ? 21.984 5.891 -10.727 1 80.19 17 ASP B O 1
ATOM 4694 N N . ARG B 1 18 ? 20.719 4.258 -10.445 1 75.44 18 ARG B N 1
ATOM 4695 C CA . ARG B 1 18 ? 19.688 4.766 -11.328 1 75.44 18 ARG B CA 1
ATOM 4696 C C . ARG B 1 18 ? 18.891 5.883 -10.664 1 75.44 18 ARG B C 1
ATOM 4698 O O . ARG B 1 18 ? 18.312 6.727 -11.344 1 75.44 18 ARG B O 1
ATOM 4705 N N . PHE B 1 19 ? 18.812 5.902 -9.406 1 73.25 19 PHE B N 1
ATOM 4706 C CA . PHE B 1 19 ? 17.828 6.785 -8.781 1 73.25 19 PHE B CA 1
ATOM 4707 C C . PHE B 1 19 ? 18.531 7.852 -7.941 1 73.25 19 PHE B C 1
ATOM 4709 O O . PHE B 1 19 ? 17.891 8.812 -7.508 1 73.25 19 PHE B O 1
ATOM 4716 N N . THR B 1 20 ? 19.766 7.695 -7.727 1 70.12 20 THR B N 1
ATOM 4717 C CA . THR B 1 20 ? 20.453 8.703 -6.926 1 70.12 20 THR B CA 1
ATOM 4718 C C . THR B 1 20 ? 21.516 9.414 -7.758 1 70.12 20 THR B C 1
ATOM 4720 O O . THR B 1 20 ? 22.094 8.836 -8.688 1 70.12 20 THR B O 1
ATOM 4723 N N . ASN B 1 21 ? 21.562 10.703 -7.527 1 66.75 21 ASN B N 1
ATOM 4724 C CA . ASN B 1 21 ? 22.562 11.5 -8.227 1 66.75 21 ASN B CA 1
ATOM 4725 C C . ASN B 1 21 ? 23.922 11.414 -7.539 1 66.75 21 ASN B C 1
ATOM 4727 O O . ASN B 1 21 ? 24.812 12.234 -7.797 1 66.75 21 ASN B O 1
ATOM 4731 N N . LYS B 1 22 ? 24.125 10.477 -6.852 1 72.19 22 LYS B N 1
ATOM 4732 C CA . LYS B 1 22 ? 25.406 10.32 -6.172 1 72.19 22 LYS B CA 1
ATOM 4733 C C . LYS B 1 22 ? 26.5 9.898 -7.148 1 72.19 22 LYS B C 1
ATOM 4735 O O . LYS B 1 22 ? 26.203 9.352 -8.219 1 72.19 22 LYS B O 1
ATOM 4740 N N . LYS B 1 23 ? 27.641 10.25 -6.742 1 82.19 23 LYS B N 1
ATOM 4741 C CA . LYS B 1 23 ? 28.781 9.82 -7.535 1 82.19 23 LYS B CA 1
ATOM 4742 C C . LYS B 1 23 ? 28.828 8.297 -7.652 1 82.19 23 LYS B C 1
ATOM 4744 O O . LYS B 1 23 ? 28.688 7.586 -6.656 1 82.19 23 LYS B O 1
ATOM 4749 N N . PRO B 1 24 ? 28.938 7.863 -8.805 1 87.75 24 PRO B N 1
ATOM 4750 C CA . PRO B 1 24 ? 28.953 6.41 -8.992 1 87.75 24 PRO B CA 1
ATOM 4751 C C . PRO B 1 24 ? 30.141 5.734 -8.312 1 87.75 24 PRO B C 1
ATOM 4753 O O . PRO B 1 24 ? 31.219 6.324 -8.219 1 87.75 24 PRO B O 1
ATOM 4756 N N . ALA B 1 25 ? 29.953 4.621 -7.895 1 89 25 ALA B N 1
ATOM 4757 C CA . ALA B 1 25 ? 31.031 3.814 -7.332 1 89 25 ALA B CA 1
ATOM 4758 C C . ALA B 1 25 ? 32 3.348 -8.422 1 89 25 ALA B C 1
ATOM 4760 O O . ALA B 1 25 ? 31.578 3.125 -9.57 1 89 25 ALA B O 1
ATOM 4761 N N . VAL B 1 26 ? 33.25 3.301 -8.023 1 93.44 26 VAL B N 1
ATOM 4762 C CA . VAL B 1 26 ? 34.25 2.795 -8.945 1 93.44 26 VAL B CA 1
ATOM 4763 C C . VAL B 1 26 ? 34.844 1.487 -8.414 1 93.44 26 VAL B C 1
ATOM 4765 O O . VAL B 1 26 ? 35.062 1.346 -7.207 1 93.44 26 VAL B O 1
ATOM 4768 N N . GLY B 1 27 ? 34.938 0.483 -9.359 1 95.12 27 GLY B N 1
ATOM 4769 C CA . GLY B 1 27 ? 35.469 -0.808 -8.93 1 95.12 27 GLY B CA 1
ATOM 4770 C C . GLY B 1 27 ? 35.969 -1.662 -10.078 1 95.12 27 GLY B C 1
ATOM 4771 O O . GLY B 1 27 ? 36.344 -1.138 -11.125 1 95.12 27 GLY B O 1
ATOM 4772 N N . THR B 1 28 ? 36.094 -2.939 -9.734 1 95.75 28 THR B N 1
ATOM 4773 C CA . THR B 1 28 ? 36.562 -3.908 -10.711 1 95.75 28 THR B CA 1
ATOM 4774 C C . THR B 1 28 ? 35.5 -4.922 -11.062 1 95.75 28 THR B C 1
ATOM 4776 O O . THR B 1 28 ? 34.75 -5.375 -10.18 1 95.75 28 THR B O 1
ATOM 4779 N N . LEU B 1 29 ? 35.406 -5.195 -12.359 1 95.88 29 LEU B N 1
ATOM 4780 C CA . LEU B 1 29 ? 34.469 -6.191 -12.859 1 95.88 29 LEU B CA 1
ATOM 4781 C C . LEU B 1 29 ? 35.188 -7.508 -13.164 1 95.88 29 LEU B C 1
ATOM 4783 O O . LEU B 1 29 ? 36.188 -7.523 -13.867 1 95.88 29 LEU B O 1
ATOM 4787 N N . TYR B 1 30 ? 34.656 -8.547 -12.562 1 95 30 TYR B N 1
ATOM 4788 C CA . TYR B 1 30 ? 35.219 -9.883 -12.789 1 95 30 TYR B CA 1
ATOM 4789 C C . TYR B 1 30 ? 34.188 -10.781 -13.492 1 95 30 TYR B C 1
ATOM 4791 O O . TYR B 1 30 ? 33.031 -10.82 -13.109 1 95 30 TYR B O 1
ATOM 4799 N N . LEU B 1 31 ? 34.594 -11.43 -14.484 1 94.25 31 LEU B N 1
ATOM 4800 C CA . LEU B 1 31 ? 33.75 -12.422 -15.172 1 94.25 31 LEU B CA 1
ATOM 4801 C C . LEU B 1 31 ? 34.25 -13.836 -14.867 1 94.25 31 LEU B C 1
ATOM 4803 O O . LEU B 1 31 ? 35.375 -14.188 -15.172 1 94.25 31 LEU B O 1
ATOM 4807 N N . THR B 1 32 ? 33.406 -14.57 -14.195 1 91.56 32 THR B N 1
ATOM 4808 C CA . THR B 1 32 ? 33.688 -15.969 -13.922 1 91.56 32 THR B CA 1
ATOM 4809 C C . THR B 1 32 ? 32.844 -16.875 -14.797 1 91.56 32 THR B C 1
ATOM 4811 O O . THR B 1 32 ? 32.156 -16.406 -15.711 1 91.56 32 THR B O 1
ATOM 4814 N N . ALA B 1 33 ? 32.906 -18.172 -14.516 1 88 33 ALA B N 1
ATOM 4815 C CA . ALA B 1 33 ? 32.125 -19.125 -15.305 1 88 33 ALA B CA 1
ATOM 4816 C C . ALA B 1 33 ? 30.641 -19.016 -15.008 1 88 33 ALA B C 1
ATOM 4818 O O . ALA B 1 33 ? 29.797 -19.297 -15.867 1 88 33 ALA B O 1
ATOM 4819 N N . THR B 1 34 ? 30.391 -18.547 -13.828 1 91.56 34 THR B N 1
ATOM 4820 C CA . THR B 1 34 ? 28.984 -18.609 -13.438 1 91.56 34 THR B CA 1
ATOM 4821 C C . THR B 1 34 ? 28.453 -17.219 -13.109 1 91.56 34 THR B C 1
ATOM 4823 O O . THR B 1 34 ? 27.234 -16.984 -13.141 1 91.56 34 THR B O 1
ATOM 4826 N N . HIS B 1 35 ? 29.406 -16.328 -12.727 1 94.31 35 HIS B N 1
ATOM 4827 C CA . HIS B 1 35 ? 28.922 -15.055 -12.211 1 94.31 35 HIS B CA 1
ATOM 4828 C C . HIS B 1 35 ? 29.688 -13.891 -12.836 1 94.31 35 HIS B C 1
ATOM 4830 O O . HIS B 1 35 ? 30.844 -14.055 -13.258 1 94.31 35 HIS B O 1
ATOM 4836 N N . LEU B 1 36 ? 29 -12.789 -12.969 1 95.88 36 LEU B N 1
ATOM 4837 C CA . LEU B 1 36 ? 29.609 -11.469 -13.07 1 95.88 36 LEU B CA 1
ATOM 4838 C C . LEU B 1 36 ? 29.734 -10.812 -11.695 1 95.88 36 LEU B C 1
ATOM 4840 O O . LEU B 1 36 ? 28.734 -10.656 -10.992 1 95.88 36 LEU B O 1
ATOM 4844 N N . ILE B 1 37 ? 30.953 -10.477 -11.297 1 95.62 37 ILE B N 1
ATOM 4845 C CA . ILE B 1 37 ? 31.172 -9.961 -9.953 1 95.62 37 ILE B CA 1
ATOM 4846 C C . ILE B 1 37 ? 31.766 -8.555 -10.023 1 95.62 37 ILE B C 1
ATOM 4848 O O . ILE B 1 37 ? 32.781 -8.336 -10.719 1 95.62 37 ILE B O 1
ATOM 4852 N N . TYR B 1 38 ? 31.156 -7.605 -9.438 1 95.62 38 TYR B N 1
ATOM 4853 C CA . TYR B 1 38 ? 31.672 -6.242 -9.32 1 95.62 38 TYR B CA 1
ATOM 4854 C C . TYR B 1 38 ? 32.156 -5.973 -7.902 1 95.62 38 TYR B C 1
ATOM 4856 O O . TYR B 1 38 ? 31.422 -6.152 -6.934 1 95.62 38 TYR B O 1
ATOM 4864 N N . VAL B 1 39 ? 33.375 -5.562 -7.762 1 93.69 39 VAL B N 1
ATOM 4865 C CA . VAL B 1 39 ? 33.969 -5.281 -6.461 1 93.69 39 VAL B CA 1
ATOM 4866 C C . VAL B 1 39 ? 34.344 -3.799 -6.371 1 93.69 39 VAL B C 1
ATOM 4868 O O . VAL B 1 39 ? 35.156 -3.305 -7.141 1 93.69 39 VAL B O 1
ATOM 4871 N N . GLU B 1 40 ? 33.75 -3.078 -5.406 1 92.25 40 GLU B N 1
ATOM 4872 C CA . GLU B 1 40 ? 34.031 -1.651 -5.234 1 92.25 40 GLU B CA 1
ATOM 4873 C C . GLU B 1 40 ? 35.375 -1.407 -4.566 1 92.25 40 GLU B C 1
ATOM 4875 O O . GLU B 1 40 ? 35.781 -2.186 -3.711 1 92.25 40 GLU B O 1
ATOM 4880 N N . TYR B 1 41 ? 36.125 -0.275 -4.934 1 88.19 41 TYR B N 1
ATOM 4881 C CA . TYR B 1 41 ? 37.406 0.071 -4.355 1 88.19 41 TYR B CA 1
ATOM 4882 C C . TYR B 1 41 ? 37.25 0.61 -2.941 1 88.19 41 TYR B C 1
ATOM 4884 O O . TYR B 1 41 ? 38.062 0.316 -2.062 1 88.19 41 TYR B O 1
ATOM 4892 N N . SER B 1 42 ? 36.406 1.773 -2.74 1 68.75 42 SER B N 1
ATOM 4893 C CA . SER B 1 42 ? 36.406 2.676 -1.593 1 68.75 42 SER B CA 1
ATOM 4894 C C . SER B 1 42 ? 35.875 1.973 -0.343 1 68.75 42 SER B C 1
ATOM 4896 O O . SER B 1 42 ? 35.938 2.523 0.757 1 68.75 42 SER B O 1
ATOM 4898 N N . ALA B 1 43 ? 35.031 1.14 -0.367 1 61.66 43 ALA B N 1
ATOM 4899 C CA . ALA B 1 43 ? 34.281 0.971 0.878 1 61.66 43 ALA B CA 1
ATOM 4900 C C . ALA B 1 43 ? 35.125 0.259 1.931 1 61.66 43 ALA B C 1
ATOM 4902 O O . ALA B 1 43 ? 36.031 -0.529 1.595 1 61.66 43 ALA B O 1
ATOM 4903 N N . GLU B 1 44 ? 35.406 0.878 3.098 1 60.22 44 GLU B N 1
ATOM 4904 C CA . GLU B 1 44 ? 36 0.188 4.234 1 60.22 44 GLU B CA 1
ATOM 4905 C C . GLU B 1 44 ? 35.625 -1.29 4.25 1 60.22 44 GLU B C 1
ATOM 4907 O O . GLU B 1 44 ? 36.438 -2.146 4.574 1 60.22 44 GLU B O 1
ATOM 4912 N N . LEU B 1 45 ? 34.344 -1.443 3.818 1 63.69 45 LEU B N 1
ATOM 4913 C CA . LEU B 1 45 ? 33.875 -2.818 3.686 1 63.69 45 LEU B CA 1
ATOM 4914 C C . LEU B 1 45 ? 33.75 -3.203 2.217 1 63.69 45 LEU B C 1
ATOM 4916 O O . LEU B 1 45 ? 33.188 -2.443 1.426 1 63.69 45 LEU B O 1
ATOM 4920 N N . ARG B 1 46 ? 34.562 -4.07 1.844 1 73.31 46 ARG B N 1
ATOM 4921 C CA . ARG B 1 46 ? 34.562 -4.648 0.504 1 73.31 46 ARG B CA 1
ATOM 4922 C C . ARG B 1 46 ? 33.125 -4.973 0.07 1 73.31 46 ARG B C 1
ATOM 4924 O O . ARG B 1 46 ? 32.594 -6.039 0.391 1 73.31 46 ARG B O 1
ATOM 4931 N N . LYS B 1 47 ? 32.5 -4.066 -0.566 1 87.19 47 LYS B N 1
ATOM 4932 C CA . LYS B 1 47 ? 31.141 -4.289 -1.077 1 87.19 47 LYS B CA 1
ATOM 4933 C C . LYS B 1 47 ? 31.188 -4.988 -2.434 1 87.19 47 LYS B C 1
ATOM 4935 O O . LYS B 1 47 ? 31.875 -4.543 -3.35 1 87.19 47 LYS B O 1
ATOM 4940 N N . GLU B 1 48 ? 30.594 -6.191 -2.543 1 91.88 48 GLU B N 1
ATOM 4941 C CA . GLU B 1 48 ? 30.562 -6.988 -3.766 1 91.88 48 GLU B CA 1
ATOM 4942 C C . GLU B 1 48 ? 29.141 -7.141 -4.281 1 91.88 48 GLU B C 1
ATOM 4944 O O . GLU B 1 48 ? 28.188 -7.207 -3.492 1 91.88 48 GLU B O 1
ATOM 4949 N N . THR B 1 49 ? 28.953 -7.027 -5.562 1 92.81 49 THR B N 1
ATOM 4950 C CA . THR B 1 49 ? 27.703 -7.336 -6.238 1 92.81 49 THR B CA 1
ATOM 4951 C C . THR B 1 49 ? 27.859 -8.562 -7.137 1 92.81 49 THR B C 1
ATOM 4953 O O . THR B 1 49 ? 28.734 -8.594 -8 1 92.81 49 THR B O 1
ATOM 4956 N N . TRP B 1 50 ? 27.078 -9.562 -6.918 1 94.69 50 TRP B N 1
ATOM 4957 C CA . TRP B 1 50 ? 27.125 -10.812 -7.672 1 94.69 50 TRP B CA 1
ATOM 4958 C C . TRP B 1 50 ? 25.906 -10.953 -8.578 1 94.69 50 TRP B C 1
ATOM 4960 O O . TRP B 1 50 ? 24.766 -10.867 -8.109 1 94.69 50 TRP B O 1
ATOM 4970 N N . ILE B 1 51 ? 26.156 -11.156 -9.859 1 96.31 51 ILE B N 1
ATOM 4971 C CA . ILE B 1 51 ? 25.078 -11.406 -10.812 1 96.31 51 ILE B CA 1
ATOM 4972 C C . ILE B 1 51 ? 25.297 -12.758 -11.492 1 96.31 51 ILE B C 1
ATOM 4974 O O . ILE B 1 51 ? 26.266 -12.945 -12.234 1 96.31 51 ILE B O 1
ATOM 4978 N N . LEU B 1 52 ? 24.422 -13.672 -11.211 1 96.69 52 LEU B N 1
ATOM 4979 C CA . LEU B 1 52 ? 24.453 -14.961 -11.891 1 96.69 52 LEU B CA 1
ATOM 4980 C C . LEU B 1 52 ? 24.172 -14.805 -13.375 1 96.69 52 LEU B C 1
ATOM 4982 O O . LEU B 1 52 ? 23.234 -14.094 -13.758 1 96.69 52 LEU B O 1
ATOM 4986 N N . HIS B 1 53 ? 24.922 -15.461 -14.219 1 95.81 53 HIS B N 1
ATOM 4987 C CA . HIS B 1 53 ? 24.734 -15.328 -15.656 1 95.81 53 HIS B CA 1
ATOM 4988 C C . HIS B 1 53 ? 23.328 -15.742 -16.062 1 95.81 53 HIS B C 1
ATOM 4990 O O . HIS B 1 53 ? 22.719 -15.117 -16.938 1 95.81 53 HIS B O 1
ATOM 4996 N N . HIS B 1 54 ? 22.797 -16.75 -15.398 1 96.44 54 HIS B N 1
ATOM 4997 C CA . HIS B 1 54 ? 21.484 -17.281 -15.742 1 96.44 54 HIS B CA 1
ATOM 4998 C C . HIS B 1 54 ? 20.391 -16.266 -15.391 1 96.44 54 HIS B C 1
ATOM 5000 O O . HIS B 1 54 ? 19.266 -16.375 -15.883 1 96.44 54 HIS B O 1
ATOM 5006 N N . HIS B 1 55 ? 20.703 -15.305 -14.555 1 97.5 55 HIS B N 1
ATOM 5007 C CA . HIS B 1 55 ? 19.734 -14.273 -14.203 1 97.5 55 HIS B CA 1
ATOM 5008 C C . HIS B 1 55 ? 19.656 -13.195 -15.289 1 97.5 55 HIS B C 1
ATOM 5010 O O . HIS B 1 55 ? 18.734 -12.391 -15.312 1 97.5 55 HIS B O 1
ATOM 5016 N N . ILE B 1 56 ? 20.609 -13.172 -16.172 1 97.19 56 ILE B N 1
ATOM 5017 C CA . ILE B 1 56 ? 20.672 -12.109 -17.172 1 97.19 56 ILE B CA 1
ATOM 5018 C C . ILE B 1 56 ? 19.656 -12.383 -18.281 1 97.19 56 ILE B C 1
ATOM 5020 O O . ILE B 1 56 ? 19.656 -13.453 -18.891 1 97.19 56 ILE B O 1
ATOM 5024 N N . ALA B 1 57 ? 18.797 -11.469 -18.531 1 95.5 57 ALA B N 1
ATOM 5025 C CA . ALA B 1 57 ? 17.766 -11.578 -19.562 1 95.5 57 ALA B CA 1
ATOM 5026 C C . ALA B 1 57 ? 18.219 -10.914 -20.859 1 95.5 57 ALA B C 1
ATOM 5028 O O . ALA B 1 57 ? 18 -11.445 -21.953 1 95.5 57 ALA B O 1
ATOM 5029 N N . ALA B 1 58 ? 18.812 -9.758 -20.719 1 95 58 ALA B N 1
ATOM 5030 C CA . ALA B 1 58 ? 19.25 -9 -21.891 1 95 58 ALA B CA 1
ATOM 5031 C C . ALA B 1 58 ? 20.422 -8.102 -21.562 1 95 58 ALA B C 1
ATOM 5033 O O . ALA B 1 58 ? 20.594 -7.672 -20.406 1 95 58 ALA B O 1
ATOM 5034 N N . ILE B 1 59 ? 21.25 -7.863 -22.578 1 96.5 59 ILE B N 1
ATOM 5035 C CA . ILE B 1 59 ? 22.422 -6.996 -22.438 1 96.5 59 ILE B CA 1
ATOM 5036 C C . ILE B 1 59 ? 22.406 -5.957 -23.562 1 96.5 59 ILE B C 1
ATOM 5038 O O . ILE B 1 59 ? 22.203 -6.297 -24.734 1 96.5 59 ILE B O 1
ATOM 5042 N N . GLU B 1 60 ? 22.594 -4.734 -23.109 1 95.75 60 GLU B N 1
ATOM 5043 C CA . GLU B 1 60 ? 22.672 -3.643 -24.078 1 95.75 60 GLU B CA 1
ATOM 5044 C C . GLU B 1 60 ? 24 -2.904 -23.969 1 95.75 60 GLU B C 1
ATOM 5046 O O . GLU B 1 60 ? 24.516 -2.707 -22.875 1 95.75 60 GLU B O 1
ATOM 5051 N N . LYS B 1 61 ? 24.5 -2.645 -25.078 1 95.06 61 LYS B N 1
ATOM 5052 C CA . LYS B 1 61 ? 25.703 -1.833 -25.188 1 95.06 61 LYS B CA 1
ATOM 5053 C C . LYS B 1 61 ? 25.438 -0.543 -25.953 1 95.06 61 LYS B C 1
ATOM 5055 O O . LYS B 1 61 ? 25.703 -0.466 -27.156 1 95.06 61 LYS B O 1
ATOM 5060 N N . PRO B 1 62 ? 25.062 0.502 -25.266 1 92.94 62 PRO B N 1
ATOM 5061 C CA . PRO B 1 62 ? 24.812 1.784 -25.922 1 92.94 62 PRO B CA 1
ATOM 5062 C C . PRO B 1 62 ? 26.078 2.424 -26.484 1 92.94 62 PRO B C 1
ATOM 5064 O O . PRO B 1 62 ? 27.172 1.885 -26.312 1 92.94 62 PRO B O 1
ATOM 5067 N N . ALA B 1 63 ? 25.875 3.619 -27.125 1 92.56 63 ALA B N 1
ATOM 5068 C CA . ALA B 1 63 ? 26.984 4.312 -27.766 1 92.56 63 ALA B CA 1
ATOM 5069 C C . ALA B 1 63 ? 27.969 4.852 -26.75 1 92.56 63 ALA B C 1
ATOM 5071 O O . ALA B 1 63 ? 27.594 5.152 -25.609 1 92.56 63 ALA B O 1
ATOM 5072 N N . LEU B 1 64 ? 29.109 4.957 -27.25 1 91.75 64 LEU B N 1
ATOM 5073 C CA . LEU B 1 64 ? 30.203 5.465 -26.422 1 91.75 64 LEU B CA 1
ATOM 5074 C C . LEU B 1 64 ? 29.922 6.898 -25.969 1 91.75 64 LEU B C 1
ATOM 5076 O O . LEU B 1 64 ? 29.422 7.711 -26.766 1 91.75 64 LEU B O 1
ATOM 5080 N N . THR B 1 65 ? 30.203 7.172 -24.688 1 91.44 65 THR B N 1
ATOM 5081 C CA . THR B 1 65 ? 30.062 8.516 -24.141 1 91.44 65 THR B CA 1
ATOM 5082 C C . THR B 1 65 ? 31.422 9.047 -23.672 1 91.44 65 THR B C 1
ATOM 5084 O O . THR B 1 65 ? 32.438 8.328 -23.703 1 91.44 65 THR B O 1
ATOM 5087 N N . ALA B 1 66 ? 31.422 10.344 -23.188 1 91.25 66 ALA B N 1
ATOM 5088 C CA . ALA B 1 66 ? 32.656 10.945 -22.688 1 91.25 66 ALA B CA 1
ATOM 5089 C C . ALA B 1 66 ? 33.125 10.242 -21.422 1 91.25 66 ALA B C 1
ATOM 5091 O O . ALA B 1 66 ? 34.344 10.156 -21.156 1 91.25 66 ALA B O 1
ATOM 5092 N N . ALA B 1 67 ? 32.281 9.617 -20.703 1 90 67 ALA B N 1
ATOM 5093 C CA . ALA B 1 67 ? 32.594 8.984 -19.438 1 90 67 ALA B CA 1
ATOM 5094 C C . ALA B 1 67 ? 33.062 7.543 -19.641 1 90 67 ALA B C 1
ATOM 5096 O O . ALA B 1 67 ? 33.656 6.938 -18.75 1 90 67 ALA B O 1
ATOM 5097 N N . GLY B 1 68 ? 32.812 7 -20.844 1 94.12 68 GLY B N 1
ATOM 5098 C CA . GLY B 1 68 ? 33.156 5.621 -21.141 1 94.12 68 GLY B CA 1
ATOM 5099 C C . GLY B 1 68 ? 32.094 4.902 -21.938 1 94.12 68 GLY B C 1
ATOM 5100 O O . GLY B 1 68 ? 31.25 5.539 -22.594 1 94.12 68 GLY B O 1
ATOM 5101 N N . CYS B 1 69 ? 32.281 3.6 -21.938 1 95.56 69 CYS B N 1
ATOM 5102 C CA . CYS B 1 69 ? 31.328 2.77 -22.688 1 95.56 69 CYS B CA 1
ATOM 5103 C C . CYS B 1 69 ? 30.297 2.15 -21.75 1 95.56 69 CYS B C 1
ATOM 5105 O O . CYS B 1 69 ? 30.641 1.312 -20.922 1 95.56 69 CYS B O 1
ATOM 5107 N N . PRO B 1 70 ? 29.078 2.5 -21.953 1 95.81 70 PRO B N 1
ATOM 5108 C CA . PRO B 1 70 ? 28.031 1.976 -21.062 1 95.81 70 PRO B CA 1
ATOM 5109 C C . PRO B 1 70 ? 27.672 0.522 -21.375 1 95.81 70 PRO B C 1
ATOM 5111 O O . PRO B 1 70 ? 27.719 0.104 -22.531 1 95.81 70 PRO B O 1
ATOM 5114 N N . LEU B 1 71 ? 27.406 -0.236 -20.391 1 96.44 71 LEU B N 1
ATOM 5115 C CA . LEU B 1 71 ? 26.891 -1.604 -20.438 1 96.44 71 LEU B CA 1
ATOM 5116 C C . LEU B 1 71 ? 25.688 -1.771 -19.531 1 96.44 71 LEU B C 1
ATOM 5118 O O . LEU B 1 71 ? 25.812 -1.653 -18.312 1 96.44 71 LEU B O 1
ATOM 5122 N N . LEU B 1 72 ? 24.547 -2.025 -20.141 1 96.06 72 LEU B N 1
ATOM 5123 C CA . LEU B 1 72 ? 23.312 -2.197 -19.391 1 96.06 72 LEU B CA 1
ATOM 5124 C C . LEU B 1 72 ? 22.891 -3.664 -19.344 1 96.06 72 LEU B C 1
ATOM 5126 O O . LEU B 1 72 ? 22.75 -4.301 -20.391 1 96.06 72 LEU B O 1
ATOM 5130 N N . ILE B 1 73 ? 22.688 -4.191 -18.156 1 96.62 73 ILE B N 1
ATOM 5131 C CA . ILE B 1 73 ? 22.312 -5.586 -17.984 1 96.62 73 ILE B CA 1
ATOM 5132 C C . ILE B 1 73 ? 20.922 -5.664 -17.328 1 96.62 73 ILE B C 1
ATOM 5134 O O . ILE B 1 73 ? 20.719 -5.141 -16.234 1 96.62 73 ILE B O 1
ATOM 5138 N N . HIS B 1 74 ? 19.984 -6.23 -18 1 96.06 74 HIS B N 1
ATOM 5139 C CA . HIS B 1 74 ? 18.656 -6.496 -17.469 1 96.06 74 HIS B CA 1
ATOM 5140 C C . HIS B 1 74 ? 18.516 -7.945 -17.016 1 96.06 74 HIS B C 1
ATOM 5142 O O . HIS B 1 74 ? 18.766 -8.867 -17.797 1 96.06 74 HIS B O 1
ATOM 5148 N N . CYS B 1 75 ? 18.109 -8.133 -15.82 1 97.06 75 CYS B N 1
ATOM 5149 C CA . CYS B 1 75 ? 18.031 -9.484 -15.289 1 97.06 75 CYS B CA 1
ATOM 5150 C C . CYS B 1 75 ? 16.578 -9.938 -15.172 1 97.06 75 CYS B C 1
ATOM 5152 O O . CYS B 1 75 ? 15.672 -9.117 -15.141 1 97.06 75 CYS B O 1
ATOM 5154 N N . LYS B 1 76 ? 16.438 -11.266 -15.078 1 97 76 LYS B N 1
ATOM 5155 C CA . LYS B 1 76 ? 15.133 -11.898 -14.984 1 97 76 LYS B CA 1
ATOM 5156 C C . LYS B 1 76 ? 14.516 -11.68 -13.609 1 97 76 LYS B C 1
ATOM 5158 O O . LYS B 1 76 ? 13.297 -11.797 -13.445 1 97 76 LYS B O 1
ATOM 5163 N N . ASN B 1 77 ? 15.344 -11.398 -12.617 1 96.25 77 ASN B N 1
ATOM 5164 C CA . ASN B 1 77 ? 14.836 -11.055 -11.289 1 96.25 77 ASN B CA 1
ATOM 5165 C C . ASN B 1 77 ? 14.703 -9.547 -11.109 1 96.25 77 ASN B C 1
ATOM 5167 O O . ASN B 1 77 ? 14.734 -9.047 -9.984 1 96.25 77 ASN B O 1
ATOM 5171 N N . PHE B 1 78 ? 14.727 -8.766 -12.227 1 96.5 78 PHE B N 1
ATOM 5172 C CA . PHE B 1 78 ? 14.352 -7.363 -12.383 1 96.5 78 PHE B CA 1
ATOM 5173 C C . PHE B 1 78 ? 15.469 -6.449 -11.898 1 96.5 78 PHE B C 1
ATOM 5175 O O . PHE B 1 78 ? 15.266 -5.246 -11.711 1 96.5 78 PHE B O 1
ATOM 5182 N N . ARG B 1 79 ? 16.609 -6.996 -11.617 1 94.38 79 ARG B N 1
ATOM 5183 C CA . ARG B 1 79 ? 17.797 -6.172 -11.406 1 94.38 79 ARG B CA 1
ATOM 5184 C C . ARG B 1 79 ? 18.234 -5.5 -12.711 1 94.38 79 ARG B C 1
ATOM 5186 O O . ARG B 1 79 ? 18.234 -6.133 -13.766 1 94.38 79 ARG B O 1
ATOM 5193 N N . VAL B 1 80 ? 18.531 -4.258 -12.625 1 94.12 80 VAL B N 1
ATOM 5194 C CA . VAL B 1 80 ? 19.141 -3.555 -13.75 1 94.12 80 VAL B CA 1
ATOM 5195 C C . VAL B 1 80 ? 20.5 -2.986 -13.336 1 94.12 80 VAL B C 1
ATOM 5197 O O . VAL B 1 80 ? 20.578 -2.176 -12.414 1 94.12 80 VAL B O 1
ATOM 5200 N N . ALA B 1 81 ? 21.5 -3.438 -13.938 1 94.44 81 ALA B N 1
ATOM 5201 C CA . ALA B 1 81 ? 22.844 -2.959 -13.641 1 94.44 81 ALA B CA 1
ATOM 5202 C C . ALA B 1 81 ? 23.391 -2.088 -14.773 1 94.44 81 ALA B C 1
ATOM 5204 O O . ALA B 1 81 ? 23.312 -2.465 -15.945 1 94.44 81 ALA B O 1
ATOM 5205 N N . HIS B 1 82 ? 23.844 -0.926 -14.383 1 93.75 82 HIS B N 1
ATOM 5206 C CA . HIS B 1 82 ? 24.422 0.02 -15.336 1 93.75 82 HIS B CA 1
ATOM 5207 C C . HIS B 1 82 ? 25.906 0.232 -15.07 1 93.75 82 HIS B C 1
ATOM 5209 O O . HIS B 1 82 ? 26.281 0.947 -14.141 1 93.75 82 HIS B O 1
ATOM 5215 N N . PHE B 1 83 ? 26.734 -0.29 -15.953 1 95.81 83 PHE B N 1
ATOM 5216 C CA . PHE B 1 83 ? 28.188 -0.142 -15.852 1 95.81 83 PHE B CA 1
ATOM 5217 C C . PHE B 1 83 ? 28.703 0.807 -16.922 1 95.81 83 PHE B C 1
ATOM 5219 O O . PHE B 1 83 ? 28.109 0.941 -17.984 1 95.81 83 PHE B O 1
ATOM 5226 N N . VAL B 1 84 ? 29.734 1.491 -16.547 1 96.12 84 VAL B N 1
ATOM 5227 C CA . VAL B 1 84 ? 30.484 2.277 -17.516 1 96.12 84 VAL B CA 1
ATOM 5228 C C . VAL B 1 84 ? 31.938 1.808 -17.547 1 96.12 84 VAL B C 1
ATOM 5230 O O . VAL B 1 84 ? 32.688 1.977 -16.562 1 96.12 84 VAL B O 1
ATOM 5233 N N . ILE B 1 85 ? 32.281 1.255 -18.641 1 96.5 85 ILE B N 1
ATOM 5234 C CA . ILE B 1 85 ? 33.594 0.687 -18.828 1 96.5 85 ILE B CA 1
ATOM 5235 C C . ILE B 1 85 ? 34.5 1.678 -19.562 1 96.5 85 ILE B C 1
ATOM 5237 O O . ILE B 1 85 ? 34.094 2.244 -20.578 1 96.5 85 ILE B O 1
ATOM 5241 N N . PRO B 1 86 ? 35.688 1.879 -19.109 1 94.88 86 PRO B N 1
ATOM 5242 C CA . PRO B 1 86 ? 36.531 2.938 -19.672 1 94.88 86 PRO B CA 1
ATOM 5243 C C . PRO B 1 86 ? 36.875 2.701 -21.141 1 94.88 86 PRO B C 1
ATOM 5245 O O . PRO B 1 86 ? 36.812 3.627 -21.953 1 94.88 86 PRO B O 1
ATOM 5248 N N . ARG B 1 87 ? 37.219 1.527 -21.484 1 93.69 87 ARG B N 1
ATOM 5249 C CA . ARG B 1 87 ? 37.688 1.233 -22.844 1 93.69 87 ARG B CA 1
ATOM 5250 C C . ARG B 1 87 ? 36.594 0.487 -23.625 1 93.69 87 ARG B C 1
ATOM 5252 O O . ARG B 1 87 ? 36.031 -0.48 -23.125 1 93.69 87 ARG B O 1
ATOM 5259 N N . GLU B 1 88 ? 36.469 0.811 -24.812 1 93.94 88 GLU B N 1
ATOM 5260 C CA . GLU B 1 88 ? 35.438 0.211 -25.656 1 93.94 88 GLU B CA 1
ATOM 5261 C C . GLU B 1 88 ? 35.75 -1.254 -25.953 1 93.94 88 GLU B C 1
ATOM 5263 O O . GLU B 1 88 ? 34.844 -2.088 -26.016 1 93.94 88 GLU B O 1
ATOM 5268 N N . ARG B 1 89 ? 37 -1.498 -26.203 1 93.69 89 ARG B N 1
ATOM 5269 C CA . ARG B 1 89 ? 37.375 -2.873 -26.5 1 93.69 89 ARG B CA 1
ATOM 5270 C C . ARG B 1 89 ? 37.031 -3.801 -25.344 1 93.69 89 ARG B C 1
ATOM 5272 O O . ARG B 1 89 ? 36.531 -4.906 -25.547 1 93.69 89 ARG B O 1
ATOM 5279 N N . ASP B 1 90 ? 37.344 -3.365 -24.188 1 94.31 90 ASP B N 1
ATOM 5280 C CA . ASP B 1 90 ? 37.031 -4.152 -22.984 1 94.31 90 ASP B CA 1
ATOM 5281 C C . ASP B 1 90 ? 35.531 -4.344 -22.844 1 94.31 90 ASP B C 1
ATOM 5283 O O . ASP B 1 90 ? 35.062 -5.426 -22.469 1 94.31 90 ASP B O 1
ATOM 5287 N N . CYS B 1 91 ? 34.812 -3.273 -23.047 1 95.31 91 CYS B N 1
ATOM 5288 C CA . CYS B 1 91 ? 33.344 -3.336 -22.953 1 95.31 91 CYS B CA 1
ATOM 5289 C C . CYS B 1 91 ? 32.781 -4.355 -23.938 1 95.31 91 CYS B C 1
ATOM 5291 O O . CYS B 1 91 ? 31.891 -5.133 -23.594 1 95.31 91 CYS B O 1
ATOM 5293 N N . HIS B 1 92 ? 33.281 -4.332 -25.109 1 94 92 HIS B N 1
ATOM 5294 C CA . HIS B 1 92 ? 32.844 -5.262 -26.141 1 94 92 HIS B CA 1
ATOM 5295 C C . HIS B 1 92 ? 33.156 -6.703 -25.75 1 94 92 HIS B C 1
ATOM 5297 O O . HIS B 1 92 ? 32.375 -7.609 -26.016 1 94 92 HIS B O 1
ATOM 5303 N N . ASP B 1 93 ? 34.312 -6.91 -25.219 1 94.25 93 ASP B N 1
ATOM 5304 C CA . ASP B 1 93 ? 34.719 -8.25 -24.797 1 94.25 93 ASP B CA 1
ATOM 5305 C C . ASP B 1 93 ? 33.781 -8.773 -23.703 1 94.25 93 ASP B C 1
ATOM 5307 O O . ASP B 1 93 ? 33.344 -9.93 -23.75 1 94.25 93 ASP B O 1
ATOM 5311 N N . VAL B 1 94 ? 33.5 -7.922 -22.766 1 95 94 VAL B N 1
ATOM 5312 C CA . VAL B 1 94 ? 32.594 -8.305 -21.688 1 95 94 VAL B CA 1
ATOM 5313 C C . VAL B 1 94 ? 31.203 -8.578 -22.266 1 95 94 VAL B C 1
ATOM 5315 O O . VAL B 1 94 ? 30.578 -9.578 -21.922 1 95 94 VAL B O 1
ATOM 5318 N N . TYR B 1 95 ? 30.75 -7.699 -23.109 1 95.06 95 TYR B N 1
ATOM 5319 C CA . TYR B 1 95 ? 29.438 -7.809 -23.75 1 95.06 95 TYR B CA 1
ATOM 5320 C C . TYR B 1 95 ? 29.312 -9.133 -24.484 1 95.06 95 TYR B C 1
ATOM 5322 O O . TYR B 1 95 ? 28.344 -9.875 -24.297 1 95.06 95 TYR B O 1
ATOM 5330 N N . SER B 1 96 ? 30.266 -9.477 -25.281 1 93.94 96 SER B N 1
ATOM 5331 C CA . SER B 1 96 ? 30.25 -10.688 -26.094 1 93.94 96 SER B CA 1
ATOM 5332 C C . SER B 1 96 ? 30.297 -11.938 -25.219 1 93.94 96 SER B C 1
ATOM 5334 O O . SER B 1 96 ? 29.609 -12.93 -25.5 1 93.94 96 SER B O 1
ATOM 5336 N N . SER B 1 97 ? 31.109 -11.891 -24.219 1 93.75 97 SER B N 1
ATOM 5337 C CA . SER B 1 97 ? 31.203 -13.016 -23.297 1 93.75 97 SER B CA 1
ATOM 5338 C C . SER B 1 97 ? 29.891 -13.25 -22.562 1 93.75 97 SER B C 1
ATOM 5340 O O . SER B 1 97 ? 29.438 -14.391 -22.438 1 93.75 97 SER B O 1
ATOM 5342 N N . LEU B 1 98 ? 29.297 -12.18 -22.125 1 94.88 98 LEU B N 1
ATOM 5343 C CA . LEU B 1 98 ? 28.047 -12.289 -21.375 1 94.88 98 LEU B CA 1
ATOM 5344 C C . LEU B 1 98 ? 26.922 -12.805 -22.266 1 94.88 98 LEU B C 1
ATOM 5346 O O . LEU B 1 98 ? 26.047 -13.547 -21.812 1 94.88 98 LEU B O 1
ATOM 5350 N N . LEU B 1 99 ? 26.891 -12.383 -23.5 1 92.62 99 LEU B N 1
ATOM 5351 C CA . LEU B 1 99 ? 25.891 -12.859 -24.438 1 92.62 99 LEU B CA 1
ATOM 5352 C C . LEU B 1 99 ? 25.922 -14.375 -24.562 1 92.62 99 LEU B C 1
ATOM 5354 O O . LEU B 1 99 ? 24.891 -15.031 -24.641 1 92.62 99 LEU B O 1
ATOM 5358 N N . ARG B 1 100 ? 27.078 -14.867 -24.531 1 89.62 100 ARG B N 1
ATOM 5359 C CA . ARG B 1 100 ? 27.25 -16.312 -24.688 1 89.62 100 ARG B CA 1
ATOM 5360 C C . ARG B 1 100 ? 26.922 -17.031 -23.391 1 89.62 100 ARG B C 1
ATOM 5362 O O . ARG B 1 100 ? 26.281 -18.094 -23.406 1 89.62 100 ARG B O 1
ATOM 5369 N N . LEU B 1 101 ? 27.344 -16.5 -22.344 1 91.25 101 LEU B N 1
ATOM 5370 C CA . LEU B 1 101 ? 27.203 -17.156 -21.047 1 91.25 101 LEU B CA 1
ATOM 5371 C C . LEU B 1 101 ? 25.766 -17.094 -20.562 1 91.25 101 LEU B C 1
ATOM 5373 O O . LEU B 1 101 ? 25.328 -17.938 -19.781 1 91.25 101 LEU B O 1
ATOM 5377 N N . SER B 1 102 ? 24.969 -16.125 -21.016 1 92.56 102 SER B N 1
ATOM 5378 C CA . SER B 1 102 ? 23.625 -15.906 -20.516 1 92.56 102 SER B CA 1
ATOM 5379 C C . SER B 1 102 ? 22.594 -16.688 -21.344 1 92.56 102 SER B C 1
ATOM 5381 O O . SER B 1 102 ? 21.422 -16.719 -21 1 92.56 102 SER B O 1
ATOM 5383 N N . GLN B 1 103 ? 23 -17.328 -22.359 1 88.81 103 GLN B N 1
ATOM 5384 C CA . GLN B 1 103 ? 22.062 -18.031 -23.234 1 88.81 103 GLN B CA 1
ATOM 5385 C C . GLN B 1 103 ? 22.531 -19.453 -23.5 1 88.81 103 GLN B C 1
ATOM 5387 O O . GLN B 1 103 ? 22.844 -19.797 -24.656 1 88.81 103 GLN B O 1
ATOM 5392 N N . PRO B 1 104 ? 22.359 -20.203 -22.531 1 92.56 104 PRO B N 1
ATOM 5393 C CA . PRO B 1 104 ? 22.734 -21.594 -22.797 1 92.56 104 PRO B CA 1
ATOM 5394 C C . PRO B 1 104 ? 21.812 -22.25 -23.828 1 92.56 104 PRO B C 1
ATOM 5396 O O . PRO B 1 104 ? 20.625 -21.922 -23.922 1 92.56 104 PRO B O 1
ATOM 5399 N N . VAL B 1 105 ? 22.359 -23.219 -24.531 1 92.75 105 VAL B N 1
ATOM 5400 C CA . VAL B 1 105 ? 21.625 -23.844 -25.625 1 92.75 105 VAL B CA 1
ATOM 5401 C C . VAL B 1 105 ? 21.062 -25.188 -25.188 1 92.75 105 VAL B C 1
ATOM 5403 O O . VAL B 1 105 ? 20.016 -25.625 -25.688 1 92.75 105 VAL B O 1
ATOM 5406 N N . SER B 1 106 ? 21.812 -25.781 -24.219 1 94.62 106 SER B N 1
ATOM 5407 C CA . SER B 1 106 ? 21.375 -27.094 -23.766 1 94.62 106 SER B CA 1
ATOM 5408 C C . SER B 1 106 ? 21.312 -27.172 -22.25 1 94.62 106 SER B C 1
ATOM 5410 O O . SER B 1 106 ? 21.984 -26.391 -21.562 1 94.62 106 SER B O 1
ATOM 5412 N N . TYR B 1 107 ? 20.547 -28.203 -21.75 1 95.31 107 TYR B N 1
ATOM 5413 C CA . TYR B 1 107 ? 20.359 -28.359 -20.312 1 95.31 107 TYR B CA 1
ATOM 5414 C C . TYR B 1 107 ? 21.688 -28.656 -19.625 1 95.31 107 TYR B C 1
ATOM 5416 O O . TYR B 1 107 ? 21.922 -28.188 -18.516 1 95.31 107 TYR B O 1
ATOM 5424 N N . LYS B 1 108 ? 22.547 -29.312 -20.297 1 93.38 108 LYS B N 1
ATOM 5425 C CA . LYS B 1 108 ? 23.812 -29.734 -19.703 1 93.38 108 LYS B CA 1
ATOM 5426 C C . LYS B 1 108 ? 24.688 -28.531 -19.375 1 93.38 108 LYS B C 1
ATOM 5428 O O . LYS B 1 108 ? 25.562 -28.625 -18.516 1 93.38 108 LYS B O 1
ATOM 5433 N N . GLU B 1 109 ? 24.406 -27.484 -20.016 1 93.31 109 GLU B N 1
ATOM 5434 C CA . GLU B 1 109 ? 25.203 -26.281 -19.844 1 93.31 109 GLU B CA 1
ATOM 5435 C C . GLU B 1 109 ? 24.703 -25.469 -18.656 1 93.31 109 GLU B C 1
ATOM 5437 O O . GLU B 1 109 ? 25.375 -24.516 -18.219 1 93.31 109 GLU B O 1
ATOM 5442 N N . LEU B 1 110 ? 23.609 -25.844 -18.141 1 96 110 LEU B N 1
ATOM 5443 C CA . LEU B 1 110 ? 23.031 -25.078 -17.047 1 96 110 LEU B CA 1
ATOM 5444 C C . LEU B 1 110 ? 23.844 -25.266 -15.758 1 96 110 LEU B C 1
ATOM 5446 O O . LEU B 1 110 ? 24.406 -26.344 -15.539 1 96 110 LEU B O 1
ATOM 5450 N N . TYR B 1 111 ? 23.906 -24.219 -14.945 1 94.75 111 TYR B N 1
ATOM 5451 C CA . TYR B 1 111 ? 24.688 -24.188 -13.719 1 94.75 111 TYR B CA 1
ATOM 5452 C C . TYR B 1 111 ? 24.359 -25.375 -12.828 1 94.75 111 TYR B C 1
ATOM 5454 O O . TYR B 1 111 ? 25.234 -25.922 -12.148 1 94.75 111 TYR B O 1
ATOM 5462 N N . ALA B 1 112 ? 23.141 -25.859 -12.828 1 95.44 112 ALA B N 1
ATOM 5463 C CA . ALA B 1 112 ? 22.656 -26.922 -11.953 1 95.44 112 ALA B CA 1
ATOM 5464 C C . ALA B 1 112 ? 23.438 -28.203 -12.172 1 95.44 112 ALA B C 1
ATOM 5466 O O . ALA B 1 112 ? 23.641 -28.984 -11.242 1 95.44 112 ALA B O 1
ATOM 5467 N N . PHE B 1 113 ? 23.922 -28.422 -13.375 1 94.25 113 PHE B N 1
ATOM 5468 C CA . PHE B 1 113 ? 24.578 -29.672 -13.719 1 94.25 113 PHE B CA 1
ATOM 5469 C C . PHE B 1 113 ? 26.062 -29.641 -13.336 1 94.25 113 PHE B C 1
ATOM 5471 O O . PHE B 1 113 ? 26.719 -30.688 -13.305 1 94.25 113 PHE B O 1
ATOM 5478 N N . SER B 1 114 ? 26.547 -28.469 -13 1 91.5 114 SER B N 1
ATOM 5479 C CA . SER B 1 114 ? 27.938 -28.344 -12.547 1 91.5 114 SER B CA 1
ATOM 5480 C C . SER B 1 114 ? 28 -27.938 -11.078 1 91.5 114 SER B C 1
ATOM 5482 O O . SER B 1 114 ? 29.062 -27.984 -10.461 1 91.5 114 SER B O 1
ATOM 5484 N N . TYR B 1 115 ? 26.875 -27.516 -10.578 1 91.31 115 TYR B N 1
ATOM 5485 C CA . TYR B 1 115 ? 26.812 -27.047 -9.195 1 91.31 115 TYR B CA 1
ATOM 5486 C C . TYR B 1 115 ? 27.094 -28.188 -8.227 1 91.31 115 TYR B C 1
ATOM 5488 O O . TYR B 1 115 ? 26.422 -29.219 -8.266 1 91.31 115 TYR B O 1
ATOM 5496 N N . ASN B 1 116 ? 28.141 -28.062 -7.426 1 83.56 116 ASN B N 1
ATOM 5497 C CA . ASN B 1 116 ? 28.5 -29.078 -6.441 1 83.56 116 ASN B CA 1
ATOM 5498 C C . ASN B 1 116 ? 28.734 -28.453 -5.066 1 83.56 116 ASN B C 1
ATOM 5500 O O . ASN B 1 116 ? 29.859 -28.047 -4.754 1 83.56 116 ASN B O 1
ATOM 5504 N N . PRO B 1 117 ? 27.641 -28.531 -4.434 1 75.69 117 PRO B N 1
ATOM 5505 C CA . PRO B 1 117 ? 27.859 -28.031 -3.072 1 75.69 117 PRO B CA 1
ATOM 5506 C C . PRO B 1 117 ? 28.656 -29.031 -2.215 1 75.69 117 PRO B C 1
ATOM 5508 O O . PRO B 1 117 ? 28.656 -30.234 -2.488 1 75.69 117 PRO B O 1
ATOM 5511 N N . LYS B 1 118 ? 29.766 -28.719 -1.672 1 67.62 118 LYS B N 1
ATOM 5512 C CA . LYS B 1 118 ? 30.641 -29.562 -0.88 1 67.62 118 LYS B CA 1
ATOM 5513 C C . LYS B 1 118 ? 29.859 -30.688 -0.21 1 67.62 118 LYS B C 1
ATOM 5515 O O . LYS B 1 118 ? 30.219 -31.141 0.878 1 67.62 118 LYS B O 1
ATOM 5520 N N . GLN B 1 119 ? 28.719 -31.094 -0.872 1 62.25 119 GLN B N 1
ATOM 5521 C CA . GLN B 1 119 ? 27.922 -32.156 -0.292 1 62.25 119 GLN B CA 1
ATOM 5522 C C . GLN B 1 119 ? 28.203 -33.5 -0.996 1 62.25 119 GLN B C 1
ATOM 5524 O O . GLN B 1 119 ? 28.531 -33.531 -2.184 1 62.25 119 GLN B O 1
ATOM 5529 N N . ASN B 1 120 ? 28.281 -34.562 -0.233 1 61.53 120 ASN B N 1
ATOM 5530 C CA . ASN B 1 120 ? 28.469 -35.906 -0.756 1 61.53 120 ASN B CA 1
ATOM 5531 C C . ASN B 1 120 ? 27.219 -36.406 -1.494 1 61.53 120 ASN B C 1
ATOM 5533 O O . ASN B 1 120 ? 26.141 -35.812 -1.354 1 61.53 120 ASN B O 1
ATOM 5537 N N . GLU B 1 121 ? 27.406 -37.312 -2.379 1 63.44 121 GLU B N 1
ATOM 5538 C CA . GLU B 1 121 ? 26.359 -37.906 -3.199 1 63.44 121 GLU B CA 1
ATOM 5539 C C . GLU B 1 121 ? 25.156 -38.312 -2.35 1 63.44 121 GLU B C 1
ATOM 5541 O O . GLU B 1 121 ? 24 -38.156 -2.783 1 63.44 121 GLU B O 1
ATOM 5546 N N . THR B 1 122 ? 25.359 -38.781 -1.258 1 62.41 122 THR B N 1
ATOM 5547 C CA . THR B 1 122 ? 24.312 -39.188 -0.348 1 62.41 122 THR B CA 1
ATOM 5548 C C . THR B 1 122 ? 23.438 -38 0.06 1 62.41 122 THR B C 1
ATOM 5550 O O . THR B 1 122 ? 22.219 -38.125 0.174 1 62.41 122 THR B O 1
ATOM 5553 N N . ASN B 1 123 ? 24.016 -37.031 0.087 1 73.25 123 ASN B N 1
ATOM 5554 C CA . ASN B 1 123 ? 23.297 -35.844 0.483 1 73.25 123 ASN B CA 1
ATOM 5555 C C . ASN B 1 123 ? 22.422 -35.312 -0.654 1 73.25 123 ASN B C 1
ATOM 5557 O O . ASN B 1 123 ? 21.312 -34.812 -0.42 1 73.25 123 ASN B O 1
ATOM 5561 N N . ARG B 1 124 ? 22.859 -35.562 -1.814 1 78.69 124 ARG B N 1
ATOM 5562 C CA . ARG B 1 124 ? 22.109 -35.125 -2.992 1 78.69 124 ARG B CA 1
ATOM 5563 C C . ARG B 1 124 ? 20.797 -35.906 -3.109 1 78.69 124 ARG B C 1
ATOM 5565 O O . ARG B 1 124 ? 19.734 -35.312 -3.279 1 78.69 124 ARG B O 1
ATOM 5572 N N . GLY B 1 125 ? 20.922 -37.219 -2.992 1 77.88 125 GLY B N 1
ATOM 5573 C CA . GLY B 1 125 ? 19.719 -38.062 -3.051 1 77.88 125 GLY B CA 1
ATOM 5574 C C . GLY B 1 125 ? 18.719 -37.75 -1.955 1 77.88 125 GLY B C 1
ATOM 5575 O O . GLY B 1 125 ? 17.516 -37.719 -2.197 1 77.88 125 GLY B O 1
ATOM 5576 N N . GLY B 1 126 ? 19.203 -37.5 -0.828 1 81.19 126 GLY B N 1
ATOM 5577 C CA . GLY B 1 126 ? 18.359 -37.156 0.306 1 81.19 126 GLY B CA 1
ATOM 5578 C C . GLY B 1 126 ? 17.594 -35.875 0.121 1 81.19 126 GLY B C 1
ATOM 5579 O O . GLY B 1 126 ? 16.469 -35.719 0.592 1 81.19 126 GLY B O 1
ATOM 5580 N N . GLY B 1 127 ? 18.156 -35 -0.598 1 87.62 127 GLY B N 1
ATOM 5581 C CA . GLY B 1 127 ? 17.531 -33.719 -0.834 1 87.62 127 GLY B CA 1
ATOM 5582 C C . GLY B 1 127 ? 16.266 -33.812 -1.682 1 87.62 127 GLY B C 1
ATOM 5583 O O . GLY B 1 127 ? 15.305 -33.062 -1.457 1 87.62 127 GLY B O 1
ATOM 5584 N N . TRP B 1 128 ? 16.328 -34.688 -2.602 1 92.12 128 TRP B N 1
ATOM 5585 C CA . TRP B 1 128 ? 15.188 -34.875 -3.494 1 92.12 128 TRP B CA 1
ATOM 5586 C C . TRP B 1 128 ? 14.062 -35.656 -2.797 1 92.12 128 TRP B C 1
ATOM 5588 O O . TRP B 1 128 ? 12.93 -35.688 -3.285 1 92.12 128 TRP B O 1
ATOM 5598 N N . LYS B 1 129 ? 14.328 -36.188 -1.657 1 89.5 129 LYS B N 1
ATOM 5599 C CA . LYS B 1 129 ? 13.328 -36.906 -0.889 1 89.5 129 LYS B CA 1
ATOM 5600 C C . LYS B 1 129 ? 12.656 -36 0.144 1 89.5 129 LYS B C 1
ATOM 5602 O O . LYS B 1 129 ? 11.812 -36.469 0.922 1 89.5 129 LYS B O 1
ATOM 5607 N N . ALA B 1 130 ? 13.047 -34.812 0.071 1 89.38 130 ALA B N 1
ATOM 5608 C CA . ALA B 1 130 ? 12.5 -33.875 1.038 1 89.38 130 ALA B CA 1
ATOM 5609 C C . ALA B 1 130 ? 10.992 -33.719 0.87 1 89.38 130 ALA B C 1
ATOM 5611 O O . ALA B 1 130 ? 10.273 -33.438 1.837 1 89.38 130 ALA B O 1
ATOM 5612 N N . ILE B 1 131 ? 10.5 -33.875 -0.333 1 92.19 131 ILE B N 1
ATOM 5613 C CA . ILE B 1 131 ? 9.078 -33.75 -0.61 1 92.19 131 ILE B CA 1
ATOM 5614 C C . ILE B 1 131 ? 8.578 -35.062 -1.264 1 92.19 131 ILE B C 1
ATOM 5616 O O . ILE B 1 131 ? 9.141 -35.5 -2.264 1 92.19 131 ILE B O 1
ATOM 5620 N N . ASP B 1 132 ? 7.66 -35.594 -0.65 1 92.44 132 ASP B N 1
ATOM 5621 C CA . ASP B 1 132 ? 7.004 -36.781 -1.183 1 92.44 132 ASP B CA 1
ATOM 5622 C C . ASP B 1 132 ? 5.543 -36.469 -1.521 1 92.44 132 ASP B C 1
ATOM 5624 O O . ASP B 1 132 ? 4.711 -36.312 -0.624 1 92.44 132 ASP B O 1
ATOM 5628 N N . LEU B 1 133 ? 5.246 -36.562 -2.775 1 93.62 133 LEU B N 1
ATOM 5629 C CA . LEU B 1 133 ? 3.918 -36.156 -3.234 1 93.62 133 LEU B CA 1
ATOM 5630 C C . LEU B 1 133 ? 2.873 -37.188 -2.83 1 93.62 133 LEU B C 1
ATOM 5632 O O . LEU B 1 133 ? 1.709 -36.844 -2.611 1 93.62 133 LEU B O 1
ATOM 5636 N N . LYS B 1 134 ? 3.273 -38.438 -2.789 1 93.81 134 LYS B N 1
ATOM 5637 C CA . LYS B 1 134 ? 2.34 -39.469 -2.32 1 93.81 134 LYS B CA 1
ATOM 5638 C C . LYS B 1 134 ? 1.882 -39.156 -0.894 1 93.81 134 LYS B C 1
ATOM 5640 O O . LYS B 1 134 ? 0.701 -39.312 -0.572 1 93.81 134 LYS B O 1
ATOM 5645 N N . GLU B 1 135 ? 2.812 -38.781 -0.139 1 94.25 135 GLU B N 1
ATOM 5646 C CA . GLU B 1 135 ? 2.492 -38.438 1.236 1 94.25 135 GLU B CA 1
ATOM 5647 C C . GLU B 1 135 ? 1.559 -37.219 1.28 1 94.25 135 GLU B C 1
ATOM 5649 O O . GLU B 1 135 ? 0.692 -37.125 2.152 1 94.25 135 GLU B O 1
ATOM 5654 N N . GLU B 1 136 ? 1.78 -36.344 0.418 1 94 136 GLU B N 1
ATOM 5655 C CA . GLU B 1 136 ? 0.934 -35.156 0.37 1 94 136 GLU B CA 1
ATOM 5656 C C . GLU B 1 136 ? -0.509 -35.5 0.032 1 94 136 GLU B C 1
ATOM 5658 O O . GLU B 1 136 ? -1.446 -34.969 0.63 1 94 136 GLU B O 1
ATOM 5663 N N . PHE B 1 137 ? -0.75 -36.344 -0.913 1 96.06 137 PHE B N 1
ATOM 5664 C CA . PHE B 1 137 ? -2.102 -36.75 -1.272 1 96.06 137 PHE B CA 1
ATOM 5665 C C . PHE B 1 137 ? -2.76 -37.5 -0.126 1 96.06 137 PHE B C 1
ATOM 5667 O O . PHE B 1 137 ? -3.957 -37.344 0.122 1 96.06 137 PHE B O 1
ATOM 5674 N N . GLN B 1 138 ? -1.941 -38.281 0.574 1 94.81 138 GLN B N 1
ATOM 5675 C CA . GLN B 1 138 ? -2.459 -38.938 1.765 1 94.81 138 GLN B CA 1
ATOM 5676 C C . GLN B 1 138 ? -2.879 -37.938 2.824 1 94.81 138 GLN B C 1
ATOM 5678 O O . GLN B 1 138 ? -3.904 -38.094 3.486 1 94.81 138 GLN B O 1
ATOM 5683 N N . HIS B 1 139 ? -2.029 -37 2.9 1 92.19 139 HIS B N 1
ATOM 5684 C CA . HIS B 1 139 ? -2.34 -35.906 3.828 1 92.19 139 HIS B CA 1
ATOM 5685 C C . HIS B 1 139 ? -3.664 -35.25 3.473 1 92.19 139 HIS B C 1
ATOM 5687 O O . HIS B 1 139 ? -4.418 -34.844 4.363 1 92.19 139 HIS B O 1
ATOM 5693 N N . MET B 1 140 ? -3.969 -35.156 2.229 1 93.81 140 MET B N 1
ATOM 5694 C CA . MET B 1 140 ? -5.207 -34.531 1.743 1 93.81 140 MET B CA 1
ATOM 5695 C C . MET B 1 140 ? -6.391 -35.469 1.959 1 93.81 140 MET B C 1
ATOM 5697 O O . MET B 1 140 ? -7.543 -35.031 1.925 1 93.81 140 MET B O 1
ATOM 5701 N N . GLY B 1 141 ? -6.07 -36.75 2.178 1 95.31 141 GLY B N 1
ATOM 5702 C CA . GLY B 1 141 ? -7.125 -37.688 2.51 1 95.31 141 GLY B CA 1
ATOM 5703 C C . GLY B 1 141 ? -7.453 -38.656 1.376 1 95.31 141 GLY B C 1
ATOM 5704 O O . GLY B 1 141 ? -8.531 -39.25 1.353 1 95.31 141 GLY B O 1
ATOM 5705 N N . VAL B 1 142 ? -6.637 -38.688 0.375 1 96.62 142 VAL B N 1
ATOM 5706 C CA . VAL B 1 142 ? -6.879 -39.625 -0.73 1 96.62 142 VAL B CA 1
ATOM 5707 C C . VAL B 1 142 ? -5.746 -40.656 -0.812 1 96.62 142 VAL B C 1
ATOM 5709 O O . VAL B 1 142 ? -4.613 -40.344 -0.422 1 96.62 142 VAL B O 1
ATOM 5712 N N . PRO B 1 143 ? -5.883 -41.844 -1.222 1 96.75 143 PRO B N 1
ATOM 5713 C CA . PRO B 1 143 ? -7.172 -42.344 -1.703 1 96.75 143 PRO B CA 1
ATOM 5714 C C . PRO B 1 143 ? -8.203 -42.5 -0.586 1 96.75 143 PRO B C 1
ATOM 5716 O O . PRO B 1 143 ? -7.844 -42.5 0.594 1 96.75 143 PRO B O 1
ATOM 5719 N N . ASN B 1 144 ? -9.469 -42.594 -0.964 1 97.25 144 ASN B N 1
ATOM 5720 C CA . ASN B 1 144 ? -10.602 -42.781 -0.064 1 97.25 144 ASN B CA 1
ATOM 5721 C C . ASN B 1 144 ? -11.758 -43.5 -0.763 1 97.25 144 ASN B C 1
ATOM 5723 O O . ASN B 1 144 ? -11.547 -44.25 -1.715 1 97.25 144 ASN B O 1
ATOM 5727 N N . ASP B 1 145 ? -12.984 -43.312 -0.269 1 96.38 145 ASP B N 1
ATOM 5728 C CA . ASP B 1 145 ? -14.133 -44 -0.816 1 96.38 145 ASP B CA 1
ATOM 5729 C C . ASP B 1 145 ? -14.516 -43.469 -2.191 1 96.38 145 ASP B C 1
ATOM 5731 O O . ASP B 1 145 ? -15.258 -44.125 -2.936 1 96.38 145 ASP B O 1
ATOM 5735 N N . TYR B 1 146 ? -13.898 -42.375 -2.516 1 97.69 146 TYR B N 1
ATOM 5736 C CA . TYR B 1 146 ? -14.375 -41.719 -3.734 1 97.69 146 TYR B CA 1
ATOM 5737 C C . TYR B 1 146 ? -13.234 -41.531 -4.734 1 97.69 146 TYR B C 1
ATOM 5739 O O . TYR B 1 146 ? -13.477 -41.406 -5.934 1 97.69 146 TYR B O 1
ATOM 5747 N N . TRP B 1 147 ? -12.086 -41.5 -4.277 1 98.31 147 TRP B N 1
ATOM 5748 C CA . TRP B 1 147 ? -10.922 -41.25 -5.125 1 98.31 147 TRP B CA 1
ATOM 5749 C C . TRP B 1 147 ? -9.898 -42.344 -4.996 1 98.31 147 TRP B C 1
ATOM 5751 O O . TRP B 1 147 ? -9.695 -42.906 -3.906 1 98.31 147 TRP B O 1
ATOM 5761 N N . GLU B 1 148 ? -9.219 -42.656 -6.059 1 97.69 148 GLU B N 1
ATOM 5762 C CA . GLU B 1 148 ? -8.195 -43.688 -6.035 1 97.69 148 GLU B CA 1
ATOM 5763 C C . GLU B 1 148 ? -7.008 -43.312 -6.918 1 97.69 148 GLU B C 1
ATOM 5765 O O . GLU B 1 148 ? -7.137 -42.469 -7.816 1 97.69 148 GLU B O 1
ATOM 5770 N N . GLN B 1 149 ? -5.906 -43.875 -6.598 1 96.5 149 GLN B N 1
ATOM 5771 C CA . GLN B 1 149 ? -4.707 -43.719 -7.41 1 96.5 149 GLN B CA 1
ATOM 5772 C C . GLN B 1 149 ? -4.793 -44.531 -8.695 1 96.5 149 GLN B C 1
ATOM 5774 O O . GLN B 1 149 ? -5.262 -45.688 -8.68 1 96.5 149 GLN B O 1
ATOM 5779 N N . THR B 1 150 ? -4.387 -43.906 -9.805 1 95.69 150 THR B N 1
ATOM 5780 C CA . THR B 1 150 ? -4.406 -44.656 -11.062 1 95.69 150 THR B CA 1
ATOM 5781 C C . THR B 1 150 ? -2.99 -44.844 -11.594 1 95.69 150 THR B C 1
ATOM 5783 O O . THR B 1 150 ? -2.117 -44 -11.383 1 95.69 150 THR B O 1
ATOM 5786 N N . ASP B 1 151 ? -2.773 -45.938 -12.258 1 91.25 151 ASP B N 1
ATOM 5787 C CA . ASP B 1 151 ? -1.496 -46.219 -12.906 1 91.25 151 ASP B CA 1
ATOM 5788 C C . ASP B 1 151 ? -1.605 -46.062 -14.422 1 91.25 151 ASP B C 1
ATOM 5790 O O . ASP B 1 151 ? -0.771 -46.562 -15.164 1 91.25 151 ASP B O 1
ATOM 5794 N N . ALA B 1 152 ? -2.662 -45.406 -14.789 1 93.56 152 ALA B N 1
ATOM 5795 C CA . ALA B 1 152 ? -2.949 -45.281 -16.203 1 93.56 152 ALA B CA 1
ATOM 5796 C C . ALA B 1 152 ? -1.798 -44.594 -16.938 1 93.56 152 ALA B C 1
ATOM 5798 O O . ALA B 1 152 ? -1.543 -44.875 -18.109 1 93.56 152 ALA B O 1
ATOM 5799 N N . ASN B 1 153 ? -1.068 -43.719 -16.266 1 95.44 153 ASN B N 1
ATOM 5800 C C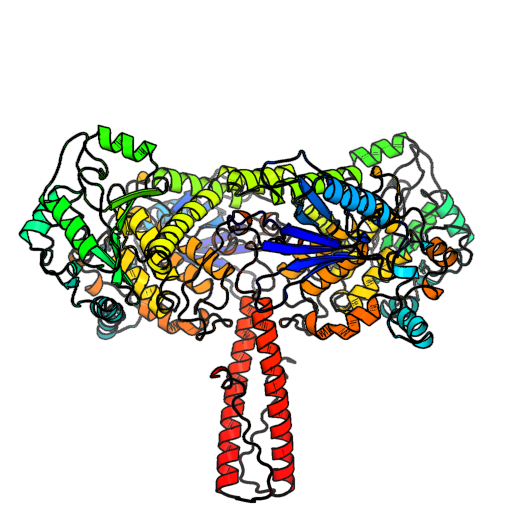A . ASN B 1 153 ? -0.017 -42.969 -16.938 1 95.44 153 ASN B CA 1
ATOM 5801 C C . ASN B 1 153 ? 1.37 -43.406 -16.469 1 95.44 153 ASN B C 1
ATOM 5803 O O . ASN B 1 153 ? 2.322 -42.625 -16.531 1 95.44 153 ASN B O 1
ATOM 5807 N N . GLU B 1 154 ? 1.638 -44.531 -15.906 1 92.19 154 GLU B N 1
ATOM 5808 C CA . GLU B 1 154 ? 2.9 -45.031 -15.383 1 92.19 154 GLU B CA 1
ATOM 5809 C C . GLU B 1 154 ? 4.012 -44.938 -16.422 1 92.19 154 GLU B C 1
ATOM 5811 O O . GLU B 1 154 ? 5.152 -44.594 -16.094 1 92.19 154 GLU B O 1
ATOM 5816 N N . GLY B 1 155 ? 3.885 -45.219 -17.688 1 90.69 155 GLY B N 1
ATOM 5817 C CA . GLY B 1 155 ? 4.871 -45.125 -18.75 1 90.69 155 GLY B CA 1
ATOM 5818 C C . GLY B 1 155 ? 4.699 -43.875 -19.609 1 90.69 155 GLY B C 1
ATOM 5819 O O . GLY B 1 155 ? 5.234 -43.812 -20.719 1 90.69 155 GLY B O 1
ATOM 5820 N N . TYR B 1 156 ? 4.031 -42.969 -19.094 1 95.5 156 TYR B N 1
ATOM 5821 C CA . TYR B 1 156 ? 3.748 -41.75 -19.812 1 95.5 156 TYR B CA 1
ATOM 5822 C C . TYR B 1 156 ? 3.074 -42.031 -21.156 1 95.5 156 TYR B C 1
ATOM 5824 O O . TYR B 1 156 ? 3.336 -41.344 -22.156 1 95.5 156 TYR B O 1
ATOM 5832 N N . GLU B 1 157 ? 2.266 -42.969 -21.188 1 92.81 157 GLU B N 1
ATOM 5833 C CA . GLU B 1 157 ? 1.688 -43.469 -22.438 1 92.81 157 GLU B CA 1
ATOM 5834 C C . GLU B 1 157 ? 0.445 -42.656 -22.812 1 92.81 157 GLU B C 1
ATOM 5836 O O . GLU B 1 157 ? 0.171 -42.438 -24 1 92.81 157 GLU B O 1
ATOM 5841 N N . ILE B 1 158 ? -0.251 -42.219 -21.859 1 96 158 ILE B N 1
ATOM 5842 C CA . ILE B 1 158 ? -1.492 -41.5 -22.125 1 96 158 ILE B CA 1
ATOM 5843 C C . ILE B 1 158 ? -1.195 -40 -22.328 1 96 158 ILE B C 1
ATOM 5845 O O . ILE B 1 158 ? -1.616 -39.406 -23.312 1 96 158 ILE B O 1
ATOM 5849 N N . CYS B 1 159 ? -0.506 -39.469 -21.391 1 96.81 159 CYS B N 1
ATOM 5850 C CA . CYS B 1 159 ? -0.131 -38.062 -21.438 1 96.81 159 CYS B CA 1
ATOM 5851 C C . CYS B 1 159 ? 1.313 -37.875 -21 1 96.81 159 CYS B C 1
ATOM 5853 O O . CYS B 1 159 ? 1.644 -38.094 -19.828 1 96.81 159 CYS B O 1
ATOM 5855 N N . ASN B 1 160 ? 2.102 -37.344 -21.812 1 95.69 160 ASN B N 1
ATOM 5856 C CA . ASN B 1 160 ? 3.529 -37.25 -21.531 1 95.69 160 ASN B CA 1
ATOM 5857 C C . ASN B 1 160 ? 3.83 -36.062 -20.625 1 95.69 160 ASN B C 1
ATOM 5859 O O . ASN B 1 160 ? 4.906 -35.969 -20.031 1 95.69 160 ASN B O 1
ATOM 5863 N N . THR B 1 161 ? 2.924 -35.125 -20.469 1 97.12 161 THR B N 1
ATOM 5864 C CA . THR B 1 161 ? 3.199 -33.969 -19.656 1 97.12 161 THR B CA 1
ATOM 5865 C C . THR B 1 161 ? 2.652 -34.125 -18.25 1 97.12 161 THR B C 1
ATOM 5867 O O . THR B 1 161 ? 2.918 -33.312 -17.359 1 97.12 161 THR B O 1
ATOM 5870 N N . TYR B 1 162 ? 1.861 -35.188 -18.031 1 97.38 162 TYR B N 1
ATOM 5871 C CA . TYR B 1 162 ? 1.369 -35.531 -16.703 1 97.38 162 TYR B CA 1
ATOM 5872 C C . TYR B 1 162 ? 2.354 -36.438 -15.961 1 97.38 162 TYR B C 1
ATOM 5874 O O . TYR B 1 162 ? 3.162 -37.125 -16.594 1 97.38 162 TYR B O 1
ATOM 5882 N N . PRO B 1 163 ? 2.332 -36.406 -14.609 1 95.88 163 PRO B N 1
ATOM 5883 C CA . PRO B 1 163 ? 3.137 -37.344 -13.852 1 95.88 163 PRO B CA 1
ATOM 5884 C C . PRO B 1 163 ? 2.533 -38.75 -13.859 1 95.88 163 PRO B C 1
ATOM 5886 O O . PRO B 1 163 ? 1.449 -38.969 -14.406 1 95.88 163 PRO B O 1
ATOM 5889 N N . THR B 1 164 ? 3.281 -39.594 -13.281 1 94.88 164 THR B N 1
ATOM 5890 C CA . THR B 1 164 ? 2.83 -40.969 -13.234 1 94.88 164 THR B CA 1
ATOM 5891 C C . THR B 1 164 ? 1.874 -41.219 -12.062 1 94.88 164 THR B C 1
ATOM 5893 O O . THR B 1 164 ? 1.044 -42.125 -12.102 1 94.88 164 THR B O 1
ATOM 5896 N N . LEU B 1 165 ? 2.004 -40.406 -11.086 1 92.44 165 LEU B N 1
ATOM 5897 C CA . LEU B 1 165 ? 1.123 -40.469 -9.922 1 92.44 165 LEU B CA 1
ATOM 5898 C C . LEU B 1 165 ? -0.071 -39.531 -10.102 1 92.44 165 LEU B C 1
ATOM 5900 O O . LEU B 1 165 ? 0.072 -38.312 -10.023 1 92.44 165 LEU B O 1
ATOM 5904 N N . LEU B 1 166 ? -1.229 -40.125 -10.359 1 96.44 166 LEU B N 1
ATOM 5905 C CA . LEU B 1 166 ? -2.449 -39.344 -10.57 1 96.44 166 LEU B CA 1
ATOM 5906 C C . LEU B 1 166 ? -3.613 -39.938 -9.789 1 96.44 166 LEU B C 1
ATOM 5908 O O . LEU B 1 166 ? -3.594 -41.125 -9.453 1 96.44 166 LEU B O 1
ATOM 5912 N N . TYR B 1 167 ? -4.527 -39.156 -9.438 1 97.75 167 TYR B N 1
ATOM 5913 C CA . TYR B 1 167 ? -5.723 -39.594 -8.734 1 97.75 167 TYR B CA 1
ATOM 5914 C C . TYR B 1 167 ? -6.977 -39.281 -9.539 1 97.75 167 TYR B C 1
ATOM 5916 O O . TYR B 1 167 ? -7.098 -38.219 -10.117 1 97.75 167 TYR B O 1
ATOM 5924 N N . VAL B 1 168 ? -7.867 -40.25 -9.656 1 98.12 168 VAL B N 1
ATOM 5925 C CA . VAL B 1 168 ? -9.141 -40.156 -10.367 1 98.12 168 VAL B CA 1
ATOM 5926 C C . VAL B 1 168 ? -10.266 -40.688 -9.492 1 98.12 168 VAL B C 1
ATOM 5928 O O . VAL B 1 168 ? -10.008 -41.312 -8.469 1 98.12 168 VAL B O 1
ATOM 5931 N N . PRO B 1 169 ? -11.5 -40.312 -9.852 1 98.19 169 PRO B N 1
ATOM 5932 C CA . PRO B 1 169 ? -12.609 -40.906 -9.086 1 98.19 169 PRO B CA 1
ATOM 5933 C C . PRO B 1 169 ? -12.586 -42.406 -9.094 1 98.19 169 PRO B C 1
ATOM 5935 O O . PRO B 1 169 ? -12.219 -43.031 -10.102 1 98.19 169 PRO B O 1
ATOM 5938 N N . ARG B 1 170 ? -13 -43 -7.996 1 97.12 170 ARG B N 1
ATOM 5939 C CA . ARG B 1 170 ? -13.023 -44.438 -7.859 1 97.12 170 ARG B CA 1
ATOM 5940 C C . ARG B 1 170 ? -13.945 -45.062 -8.898 1 97.12 170 ARG B C 1
ATOM 5942 O O . ARG B 1 170 ? -15.047 -44.594 -9.141 1 97.12 170 ARG B O 1
ATOM 5949 N N . GLY B 1 171 ? -13.469 -46.188 -9.57 1 93.62 171 GLY B N 1
ATOM 5950 C CA . GLY B 1 171 ? -14.281 -46.875 -10.547 1 93.62 171 GLY B CA 1
ATOM 5951 C C . GLY B 1 171 ? -14 -46.469 -11.977 1 93.62 171 GLY B C 1
ATOM 5952 O O . GLY B 1 171 ? -14.453 -47.125 -12.914 1 93.62 171 GLY B O 1
ATOM 5953 N N . VAL B 1 172 ? -13.305 -45.375 -12.164 1 96.94 172 VAL B N 1
ATOM 5954 C CA . VAL B 1 172 ? -12.953 -44.938 -13.508 1 96.94 172 VAL B CA 1
ATOM 5955 C C . VAL B 1 172 ? -11.906 -45.875 -14.102 1 96.94 172 VAL B C 1
ATOM 5957 O O . VAL B 1 172 ? -10.828 -46.031 -13.531 1 96.94 172 VAL B O 1
ATOM 5960 N N . SER B 1 173 ? -12.18 -46.406 -15.242 1 96.12 173 SER B N 1
ATOM 5961 C CA . SER B 1 173 ? -11.289 -47.375 -15.867 1 96.12 173 SER B CA 1
ATOM 5962 C C . SER B 1 173 ? -10.211 -46.688 -16.703 1 96.12 173 SER B C 1
ATOM 5964 O O . SER B 1 173 ? -10.359 -45.531 -17.078 1 96.12 173 SER B O 1
ATOM 5966 N N . LYS B 1 174 ? -9.227 -47.5 -17.016 1 95.62 174 LYS B N 1
ATOM 5967 C CA . LYS B 1 174 ? -8.156 -47 -17.891 1 95.62 174 LYS B CA 1
ATOM 5968 C C . LYS B 1 174 ? -8.68 -46.656 -19.266 1 95.62 174 LYS B C 1
ATOM 5970 O O . LYS B 1 174 ? -8.211 -45.688 -19.891 1 95.62 174 LYS B O 1
ATOM 5975 N N . SER B 1 175 ? -9.57 -47.438 -19.703 1 96.31 175 SER B N 1
ATOM 5976 C CA . SER B 1 175 ? -10.172 -47.188 -21.016 1 96.31 175 SER B CA 1
ATOM 5977 C C . SER B 1 175 ? -10.93 -45.875 -21.031 1 96.31 175 SER B C 1
ATOM 5979 O O . SER B 1 175 ? -10.883 -45.125 -22.016 1 96.31 175 SER B O 1
ATOM 5981 N N . LEU B 1 176 ? -11.602 -45.625 -19.984 1 97.62 176 LEU B N 1
ATOM 5982 C CA . LEU B 1 176 ? -12.32 -44.375 -19.875 1 97.62 176 LEU B CA 1
ATOM 5983 C C . LEU B 1 176 ? -11.359 -43.188 -19.859 1 97.62 176 LEU B C 1
ATOM 5985 O O . LEU B 1 176 ? -11.602 -42.156 -20.5 1 97.62 176 LEU B O 1
ATOM 5989 N N . ILE B 1 177 ? -10.305 -43.344 -19.125 1 98.06 177 ILE B N 1
ATOM 5990 C CA . ILE B 1 177 ? -9.273 -42.312 -19.062 1 98.06 177 ILE B CA 1
ATOM 5991 C C . ILE B 1 177 ? -8.695 -42.062 -20.453 1 98.06 177 ILE B C 1
ATOM 5993 O O . ILE B 1 177 ? -8.516 -40.906 -20.859 1 98.06 177 ILE B O 1
ATOM 5997 N N . MET B 1 178 ? -8.398 -43.094 -21.172 1 97.25 178 MET B N 1
ATOM 5998 C CA . MET B 1 178 ? -7.84 -43 -22.516 1 97.25 178 MET B CA 1
ATOM 5999 C C . MET B 1 178 ? -8.797 -42.25 -23.453 1 97.25 178 MET B C 1
ATOM 6001 O O . MET B 1 178 ? -8.375 -41.406 -24.234 1 97.25 178 MET B O 1
ATOM 6005 N N . GLY B 1 179 ? -10.023 -42.656 -23.375 1 97.56 179 GLY B N 1
ATOM 6006 C CA . GLY B 1 179 ? -11.031 -41.969 -24.172 1 97.56 179 GLY B CA 1
ATOM 6007 C C . GLY B 1 179 ? -11.117 -40.5 -23.875 1 97.56 179 GLY B C 1
ATOM 6008 O O . GLY B 1 179 ? -11.172 -39.688 -24.797 1 97.56 179 GLY B O 1
ATOM 6009 N N . SER B 1 180 ? -11.18 -40.188 -22.609 1 98 180 SER B N 1
ATOM 6010 C CA . SER B 1 180 ? -11.234 -38.781 -22.203 1 98 180 SER B CA 1
ATOM 6011 C C . SER B 1 180 ? -9.992 -38.031 -22.656 1 98 180 SER B C 1
ATOM 6013 O O . SER B 1 180 ? -10.086 -36.875 -23.109 1 98 180 SER B O 1
ATOM 6015 N N . SER B 1 181 ? -8.836 -38.625 -22.516 1 98.06 181 SER B N 1
ATOM 6016 C CA . SER B 1 181 ? -7.57 -37.969 -22.875 1 98.06 181 SER B CA 1
ATOM 6017 C C . SER B 1 181 ? -7.52 -37.656 -24.359 1 98.06 181 SER B C 1
ATOM 6019 O O . SER B 1 181 ? -6.977 -36.594 -24.75 1 98.06 181 SER B O 1
ATOM 6021 N N . LYS B 1 182 ? -8.023 -38.438 -25.203 1 97.25 182 LYS B N 1
ATOM 6022 C CA . LYS B 1 182 ? -8.023 -38.219 -26.656 1 97.25 182 LYS B CA 1
ATOM 6023 C C . LYS B 1 182 ? -8.922 -37.031 -27.016 1 97.25 182 LYS B C 1
ATOM 6025 O O . LYS B 1 182 ? -8.727 -36.406 -28.062 1 97.25 182 LYS B O 1
ATOM 6030 N N . PHE B 1 183 ? -9.844 -36.812 -26.156 1 97.44 183 PHE B N 1
ATOM 6031 C CA . PHE B 1 183 ? -10.82 -35.75 -26.422 1 97.44 183 PHE B CA 1
ATOM 6032 C C . PHE B 1 183 ? -10.352 -34.406 -25.859 1 97.44 183 PHE B C 1
ATOM 6034 O O . PHE B 1 183 ? -11.055 -33.406 -25.938 1 97.44 183 PHE B O 1
ATOM 6041 N N . ARG B 1 184 ? -9.242 -34.406 -25.219 1 97.81 184 ARG B N 1
ATOM 6042 C CA . ARG B 1 184 ? -8.742 -33.188 -24.594 1 97.81 184 ARG B CA 1
ATOM 6043 C C . ARG B 1 184 ? -7.395 -32.781 -25.188 1 97.81 184 ARG B C 1
ATOM 6045 O O . ARG B 1 184 ? -6.562 -33.625 -25.484 1 97.81 184 ARG B O 1
ATOM 6052 N N . SER B 1 185 ? -7.207 -31.453 -25.281 1 97.12 185 SER B N 1
ATOM 6053 C CA . SER B 1 185 ? -5.977 -30.922 -25.859 1 97.12 185 SER B CA 1
ATOM 6054 C C . SER B 1 185 ? -4.75 -31.484 -25.141 1 97.12 185 SER B C 1
ATOM 6056 O O . SER B 1 185 ? -4.707 -31.516 -23.906 1 97.12 185 SER B O 1
ATOM 6058 N N . ARG B 1 186 ? -3.781 -32.031 -25.938 1 96.75 186 ARG B N 1
ATOM 6059 C CA . ARG B 1 186 ? -2.512 -32.562 -25.453 1 96.75 186 ARG B CA 1
ATOM 6060 C C . ARG B 1 186 ? -2.734 -33.75 -24.531 1 96.75 186 ARG B C 1
ATOM 6062 O O . ARG B 1 186 ? -1.873 -34.094 -23.719 1 96.75 186 ARG B O 1
ATOM 6069 N N . ALA B 1 187 ? -3.943 -34.25 -24.516 1 97.69 187 ALA B N 1
ATOM 6070 C CA . ALA B 1 187 ? -4.328 -35.469 -23.797 1 97.69 187 ALA B CA 1
ATOM 6071 C C . ALA B 1 187 ? -4.375 -35.219 -22.281 1 97.69 187 ALA B C 1
ATOM 6073 O O . ALA B 1 187 ? -4.199 -36.156 -21.5 1 97.69 187 ALA B O 1
ATOM 6074 N N . ARG B 1 188 ? -4.527 -34.062 -21.875 1 98.12 188 ARG B N 1
ATOM 6075 C CA . ARG B 1 188 ? -4.562 -33.75 -20.453 1 98.12 188 ARG B CA 1
ATOM 6076 C C . ARG B 1 188 ? -5.98 -33.875 -19.906 1 98.12 188 ARG B C 1
ATOM 6078 O O . ARG B 1 188 ? -6.715 -32.875 -19.844 1 98.12 188 ARG B O 1
ATOM 6085 N N . PHE B 1 189 ? -6.293 -35.062 -19.531 1 98.12 189 PHE B N 1
ATOM 6086 C CA . PHE B 1 189 ? -7.605 -35.375 -18.984 1 98.12 189 PHE B CA 1
ATOM 6087 C C . PHE B 1 189 ? -7.73 -34.875 -17.547 1 98.12 189 PHE B C 1
ATOM 6089 O O . PHE B 1 189 ? -6.738 -34.5 -16.938 1 98.12 189 PHE B O 1
ATOM 6096 N N . PRO B 1 190 ? -8.977 -34.75 -16.984 1 98.25 190 PRO B N 1
ATOM 6097 C CA . PRO B 1 190 ? -9.164 -34.219 -15.625 1 98.25 190 PRO B CA 1
ATOM 6098 C C . PRO B 1 190 ? -8.43 -35.062 -14.562 1 98.25 190 PRO B C 1
ATOM 6100 O O . PRO B 1 190 ? -8.555 -36.281 -14.531 1 98.25 190 PRO B O 1
ATOM 6103 N N . VAL B 1 191 ? -7.66 -34.406 -13.742 1 97.88 191 VAL B N 1
ATOM 6104 C CA . VAL B 1 191 ? -6.953 -35.031 -12.648 1 97.88 191 VAL B CA 1
ATOM 6105 C C . VAL B 1 191 ? -7.141 -34.219 -11.367 1 97.88 191 VAL B C 1
ATOM 6107 O O . VAL B 1 191 ? -7.426 -33.031 -11.414 1 97.88 191 VAL B O 1
ATOM 6110 N N . LEU B 1 192 ? -6.945 -34.812 -10.266 1 98.44 192 LEU B N 1
ATOM 6111 C CA . LEU B 1 192 ? -7.172 -34.219 -8.961 1 98.44 192 LEU B CA 1
ATOM 6112 C C . LEU B 1 192 ? -6.023 -33.281 -8.602 1 98.44 192 LEU B C 1
ATOM 6114 O O . LEU B 1 192 ? -4.859 -33.656 -8.633 1 98.44 192 LEU B O 1
ATOM 6118 N N . SER B 1 193 ? -6.27 -32.031 -8.289 1 98.06 193 SER B N 1
ATOM 6119 C CA . SER B 1 193 ? -5.289 -31.062 -7.797 1 98.06 193 SER B CA 1
ATOM 6120 C C . SER B 1 193 ? -5.398 -30.891 -6.285 1 98.06 193 SER B C 1
ATOM 6122 O O . SER B 1 193 ? -4.387 -30.703 -5.605 1 98.06 193 SER B O 1
ATOM 6124 N N . TYR B 1 194 ? -6.605 -30.859 -5.762 1 98.5 194 TYR B N 1
ATOM 6125 C CA . TYR B 1 194 ? -6.828 -30.641 -4.336 1 98.5 194 TYR B CA 1
ATOM 6126 C C . TYR B 1 194 ? -8.117 -31.312 -3.879 1 98.5 194 TYR B C 1
ATOM 6128 O O . TYR B 1 194 ? -9.125 -31.297 -4.594 1 98.5 194 TYR B O 1
ATOM 6136 N N . PHE B 1 195 ? -8.07 -31.969 -2.744 1 98.12 195 PHE B N 1
ATOM 6137 C CA . PHE B 1 195 ? -9.227 -32.625 -2.131 1 98.12 195 PHE B CA 1
ATOM 6138 C C . PHE B 1 195 ? -9.539 -31.984 -0.779 1 98.12 195 PHE B C 1
ATOM 6140 O O . PHE B 1 195 ? -8.695 -31.969 0.118 1 98.12 195 PHE B O 1
ATOM 6147 N N . PHE B 1 196 ? -10.719 -31.406 -0.686 1 97.31 196 PHE B N 1
ATOM 6148 C CA . PHE B 1 196 ? -11.164 -30.75 0.544 1 97.31 196 PHE B CA 1
ATOM 6149 C C . PHE B 1 196 ? -11.883 -31.75 1.449 1 97.31 196 PHE B C 1
ATOM 6151 O O . PHE B 1 196 ? -13.102 -31.906 1.349 1 97.31 196 PHE B O 1
ATOM 6158 N N . LYS B 1 197 ? -11.242 -32.219 2.438 1 94 197 LYS B N 1
ATOM 6159 C CA . LYS B 1 197 ? -11.664 -33.344 3.262 1 94 197 LYS B CA 1
ATOM 6160 C C . LYS B 1 197 ? -12.93 -33.031 4.043 1 94 197 LYS B C 1
ATOM 6162 O O . LYS B 1 197 ? -13.719 -33.906 4.367 1 94 197 LYS B O 1
ATOM 6167 N N . GLU B 1 198 ? -13.148 -31.797 4.297 1 92.5 198 GLU B N 1
ATOM 6168 C CA . GLU B 1 198 ? -14.242 -31.359 5.156 1 92.5 198 GLU B CA 1
ATOM 6169 C C . GLU B 1 198 ? -15.594 -31.656 4.527 1 92.5 198 GLU B C 1
ATOM 6171 O O . GLU B 1 198 ? -16.562 -31.938 5.238 1 92.5 198 GLU B O 1
ATOM 6176 N N . ASN B 1 199 ? -15.664 -31.625 3.203 1 96.25 199 ASN B N 1
ATOM 6177 C CA . ASN B 1 199 ? -16.984 -31.797 2.605 1 96.25 199 ASN B CA 1
ATOM 6178 C C . ASN B 1 199 ? -16.906 -32.656 1.338 1 96.25 199 ASN B C 1
ATOM 6180 O O . ASN B 1 199 ? -17.859 -32.688 0.556 1 96.25 199 ASN B O 1
ATOM 6184 N N . ASN B 1 200 ? -15.766 -33.156 0.979 1 96.81 200 ASN B N 1
ATOM 6185 C CA . ASN B 1 200 ? -15.523 -34.062 -0.134 1 96.81 200 ASN B CA 1
ATOM 6186 C C . ASN B 1 200 ? -15.461 -33.344 -1.466 1 96.81 200 ASN B C 1
ATOM 6188 O O . ASN B 1 200 ? -15.445 -33.969 -2.527 1 96.81 200 ASN B O 1
ATOM 6192 N N . ALA B 1 201 ? -15.484 -32.031 -1.435 1 98.38 201 ALA B N 1
ATOM 6193 C CA . ALA B 1 201 ? -15.328 -31.281 -2.674 1 98.38 201 ALA B CA 1
ATOM 6194 C C . ALA B 1 201 ? -13.906 -31.391 -3.209 1 98.38 201 ALA B C 1
ATOM 6196 O O . ALA B 1 201 ? -12.945 -31.484 -2.436 1 98.38 201 ALA B O 1
ATOM 6197 N N . ALA B 1 202 ? -13.805 -31.406 -4.52 1 98.62 202 ALA B N 1
ATOM 6198 C CA . ALA B 1 202 ? -12.492 -31.547 -5.148 1 98.62 202 ALA B CA 1
ATOM 6199 C C . ALA B 1 202 ? -12.25 -30.453 -6.184 1 98.62 202 ALA B C 1
ATOM 6201 O O . ALA B 1 202 ? -13.195 -29.922 -6.77 1 98.62 202 ALA B O 1
ATOM 6202 N N . ILE B 1 203 ? -11.008 -30.109 -6.332 1 98.88 203 ILE B N 1
ATOM 6203 C CA . ILE B 1 203 ? -10.555 -29.281 -7.441 1 98.88 203 ILE B CA 1
ATOM 6204 C C . ILE B 1 203 ? -9.773 -30.141 -8.438 1 98.88 203 ILE B C 1
ATOM 6206 O O . ILE B 1 203 ? -8.773 -30.766 -8.078 1 98.88 203 ILE B O 1
ATOM 6210 N N . CYS B 1 204 ? -10.242 -30.188 -9.609 1 98.81 204 CYS B N 1
ATOM 6211 C CA . CYS B 1 204 ? -9.57 -30.922 -10.68 1 98.81 204 CYS B CA 1
ATOM 6212 C C . CYS B 1 204 ? -9.133 -29.969 -11.789 1 98.81 204 CYS B C 1
ATOM 6214 O O . CYS B 1 204 ? -9.633 -28.844 -11.898 1 98.81 204 CYS B O 1
ATOM 6216 N N . ARG B 1 205 ? -8.172 -30.375 -12.531 1 98.62 205 ARG B N 1
ATOM 6217 C CA . ARG B 1 205 ? -7.699 -29.547 -13.625 1 98.62 205 ARG B CA 1
ATOM 6218 C C . ARG B 1 205 ? -7.426 -30.375 -14.875 1 98.62 205 ARG B C 1
ATOM 6220 O O . ARG B 1 205 ? -7.133 -31.578 -14.773 1 98.62 205 ARG B O 1
ATOM 6227 N N . CYS B 1 206 ? -7.566 -29.797 -15.992 1 98.5 206 CYS B N 1
ATOM 6228 C CA . CYS B 1 206 ? -7.328 -30.453 -17.281 1 98.5 206 CYS B CA 1
ATOM 6229 C C . CYS B 1 206 ? -7.156 -29.422 -18.391 1 98.5 206 CYS B C 1
ATOM 6231 O O . CYS B 1 206 ? -6.859 -28.25 -18.109 1 98.5 206 CYS B O 1
ATOM 6233 N N . SER B 1 207 ? -7.16 -29.891 -19.688 1 98.19 207 SER B N 1
ATOM 6234 C CA . SER B 1 207 ? -7.129 -29 -20.844 1 98.19 207 SER B CA 1
ATOM 6235 C C . SER B 1 207 ? -8.5 -28.922 -21.5 1 98.19 207 SER B C 1
ATOM 6237 O O . SER B 1 207 ? -9.445 -29.594 -21.078 1 98.19 207 SER B O 1
ATOM 6239 N N . GLN B 1 208 ? -8.656 -28.062 -22.484 1 97.56 208 GLN B N 1
ATOM 6240 C CA . GLN B 1 208 ? -9.922 -27.844 -23.172 1 97.56 208 GLN B CA 1
ATOM 6241 C C . GLN B 1 208 ? -10.336 -29.078 -23.969 1 97.56 208 GLN B C 1
ATOM 6243 O O . GLN B 1 208 ? -9.484 -29.828 -24.469 1 97.56 208 GLN B O 1
ATOM 6248 N N . PRO B 1 209 ? -11.617 -29.328 -24.062 1 96.62 209 PRO B N 1
ATOM 6249 C CA . PRO B 1 209 ? -12.094 -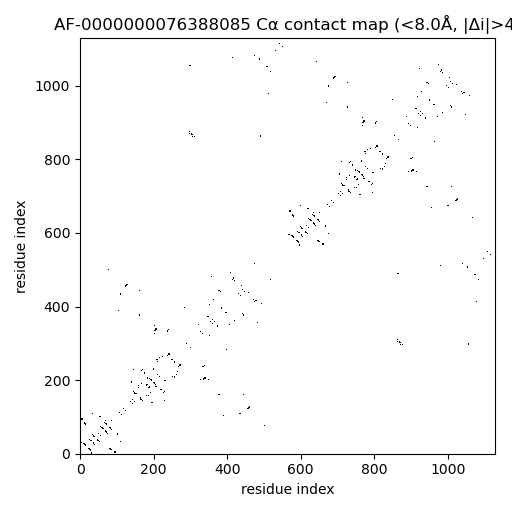30.422 -24.922 1 96.62 209 PRO B CA 1
ATOM 6250 C C . PRO B 1 209 ? -12.016 -30.078 -26.406 1 96.62 209 PRO B C 1
ATOM 6252 O O . PRO B 1 209 ? -12.062 -28.906 -26.781 1 96.62 209 PRO B O 1
ATOM 6255 N N . LEU B 1 210 ? -11.836 -31.078 -27.156 1 96 210 LEU B N 1
ATOM 6256 C CA . LEU B 1 210 ? -11.82 -30.906 -28.609 1 96 210 LEU B CA 1
ATOM 6257 C C . LEU B 1 210 ? -13.211 -31.078 -29.188 1 96 210 LEU B C 1
ATOM 6259 O O . LEU B 1 210 ? -13.406 -31.875 -30.125 1 96 210 LEU B O 1
ATOM 6263 N N . SER B 1 211 ? -14.117 -30.328 -28.75 1 90.62 211 SER B N 1
ATOM 6264 C CA . SER B 1 211 ? -15.531 -30.484 -29.078 1 90.62 211 SER B CA 1
ATOM 6265 C C . SER B 1 211 ? -15.875 -29.781 -30.375 1 90.62 211 SER B C 1
ATOM 6267 O O . SER B 1 211 ? -16.75 -30.234 -31.125 1 90.62 211 SER B O 1
ATOM 6269 N N . GLY B 1 212 ? -15.164 -28.672 -30.656 1 89.56 212 GLY B N 1
ATOM 6270 C CA . GLY B 1 212 ? -15.625 -27.859 -31.766 1 89.56 212 GLY B CA 1
ATOM 6271 C C . GLY B 1 212 ? -17.062 -27.422 -31.625 1 89.56 212 GLY B C 1
ATOM 6272 O O . GLY B 1 212 ? -17.5 -27.016 -30.547 1 89.56 212 GLY B O 1
ATOM 6273 N N . PHE B 1 213 ? -17.797 -27.516 -32.688 1 83.75 213 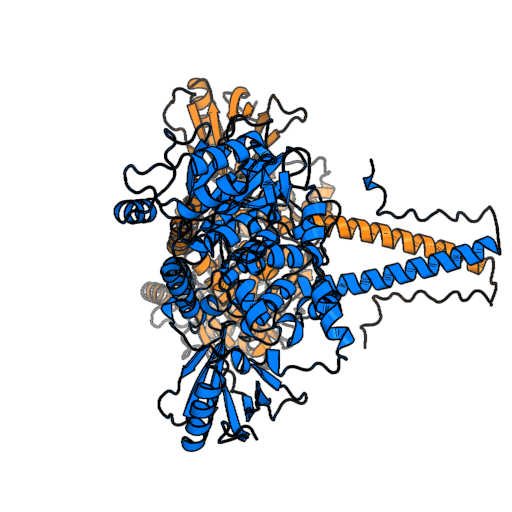PHE B N 1
ATOM 6274 C CA . PHE B 1 213 ? -19.172 -27.047 -32.656 1 83.75 213 PHE B CA 1
ATOM 6275 C C . PHE B 1 213 ? -20.109 -28.156 -32.188 1 83.75 213 PHE B C 1
ATOM 6277 O O . PHE B 1 213 ? -21.141 -27.875 -31.562 1 83.75 213 PHE B O 1
ATOM 6284 N N . SER B 1 214 ? -19.734 -29.422 -32.5 1 84.44 214 SER B N 1
ATOM 6285 C CA . SER B 1 214 ? -20.781 -30.406 -32.219 1 84.44 214 SER B CA 1
ATOM 6286 C C . SER B 1 214 ? -20.188 -31.719 -31.734 1 84.44 214 SER B C 1
ATOM 6288 O O . SER B 1 214 ? -20.922 -32.656 -31.391 1 84.44 214 SER B O 1
ATOM 6290 N N . ALA B 1 215 ? -18.891 -31.781 -31.641 1 90.38 215 ALA B N 1
ATOM 6291 C CA . ALA B 1 215 ? -18.281 -33.062 -31.266 1 90.38 215 ALA B CA 1
ATOM 6292 C C . ALA B 1 215 ? -18.562 -33.375 -29.797 1 90.38 215 ALA B C 1
ATOM 6294 O O . ALA B 1 215 ? -18.562 -32.5 -28.938 1 90.38 215 ALA B O 1
ATOM 6295 N N . ARG B 1 216 ? -18.844 -34.688 -29.547 1 93.88 216 ARG B N 1
ATOM 6296 C CA . ARG B 1 216 ? -19.078 -35.188 -28.188 1 93.88 216 ARG B CA 1
ATOM 6297 C C . ARG B 1 216 ? -18.203 -36.375 -27.891 1 93.88 216 ARG B C 1
ATOM 6299 O O . ARG B 1 216 ? -17.703 -37.031 -28.812 1 93.88 216 ARG B O 1
ATOM 6306 N N . CYS B 1 217 ? -17.953 -36.625 -26.703 1 95.75 217 CYS B N 1
ATOM 6307 C CA . CYS B 1 217 ? -17.203 -37.781 -26.25 1 95.75 217 CYS B CA 1
ATOM 6308 C C . CYS B 1 217 ? -17.812 -38.375 -25 1 95.75 217 CYS B C 1
ATOM 6310 O O . CYS B 1 217 ? -17.75 -37.781 -23.922 1 95.75 217 CYS B O 1
ATOM 6312 N N . VAL B 1 218 ? -18.359 -39.531 -25.141 1 96.44 218 VAL B N 1
ATOM 6313 C CA . VAL B 1 218 ? -19.078 -40.188 -24.062 1 96.44 218 VAL B CA 1
ATOM 6314 C C . VAL B 1 218 ? -18.141 -40.438 -22.891 1 96.44 218 VAL B C 1
ATOM 6316 O O . VAL B 1 218 ? -18.531 -40.281 -21.734 1 96.44 218 VAL B O 1
ATOM 6319 N N . GLU B 1 219 ? -16.953 -40.906 -23.234 1 97.12 219 GLU B N 1
ATOM 6320 C CA . GLU B 1 219 ? -15.977 -41.188 -22.172 1 97.12 219 GLU B CA 1
ATOM 6321 C C . GLU B 1 219 ? -15.664 -39.938 -21.359 1 97.12 219 GLU B C 1
ATOM 6323 O O . GLU B 1 219 ? -15.562 -40.031 -20.125 1 97.12 219 GLU B O 1
ATOM 6328 N N . ASP B 1 220 ? -15.492 -38.875 -22.016 1 97.75 220 ASP B N 1
ATOM 6329 C CA . ASP B 1 220 ? -15.188 -37.625 -21.328 1 97.75 220 ASP B CA 1
ATOM 6330 C C . ASP B 1 220 ? -16.375 -37.156 -20.484 1 97.75 220 ASP B C 1
ATOM 6332 O O . ASP B 1 220 ? -16.188 -36.656 -19.375 1 97.75 220 ASP B O 1
ATOM 6336 N N . GLU B 1 221 ? -17.578 -37.281 -21 1 97.31 221 GLU B N 1
ATOM 6337 C CA . GLU B 1 221 ? -18.781 -36.969 -20.25 1 97.31 221 GLU B CA 1
ATOM 6338 C C . GLU B 1 221 ? -18.906 -37.812 -18.984 1 97.31 221 GLU B C 1
ATOM 6340 O O . GLU B 1 221 ? -19.266 -37.312 -17.922 1 97.31 221 GLU B O 1
ATOM 6345 N N . GLN B 1 222 ? -18.578 -39.062 -19.172 1 97.19 222 GLN B N 1
ATOM 6346 C CA . GLN B 1 222 ? -18.609 -40 -18.031 1 97.19 222 GLN B CA 1
ATOM 6347 C C . GLN B 1 222 ? -17.547 -39.625 -17 1 97.19 222 GLN B C 1
ATOM 6349 O O . GLN B 1 222 ? -17.766 -39.781 -15.797 1 97.19 222 GLN B O 1
ATOM 6354 N N . MET B 1 223 ? -16.422 -39.219 -17.484 1 97.75 223 MET B N 1
ATOM 6355 C CA . MET B 1 223 ? -15.375 -38.781 -16.578 1 97.75 223 MET B CA 1
ATOM 6356 C C . MET B 1 223 ? -15.852 -37.625 -15.703 1 97.75 223 MET B C 1
ATOM 6358 O O . MET B 1 223 ? -15.656 -37.625 -14.492 1 97.75 223 MET B O 1
ATOM 6362 N N . LEU B 1 224 ? -16.453 -36.594 -16.281 1 97.88 224 LEU B N 1
ATOM 6363 C CA . LEU B 1 224 ? -16.969 -35.438 -15.531 1 97.88 224 LEU B CA 1
ATOM 6364 C C . LEU B 1 224 ? -18.078 -35.875 -14.578 1 97.88 224 LEU B C 1
ATOM 6366 O O . LEU B 1 224 ? -18.188 -35.375 -13.469 1 97.88 224 LEU B O 1
ATOM 6370 N N . GLN B 1 225 ? -18.906 -36.781 -15.023 1 96.56 225 GLN B N 1
ATOM 6371 C CA . GLN B 1 225 ? -19.953 -37.312 -14.156 1 96.56 225 GLN B CA 1
ATOM 6372 C C . GLN B 1 225 ? -19.359 -38.031 -12.945 1 96.56 225 GLN B C 1
ATOM 6374 O O . GLN B 1 225 ? -19.891 -37.906 -11.836 1 96.56 225 GLN B O 1
ATOM 6379 N N . ALA B 1 226 ? -18.328 -38.781 -13.227 1 97.38 226 ALA B N 1
ATOM 6380 C CA . ALA B 1 226 ? -17.656 -39.5 -12.133 1 97.38 226 ALA B CA 1
ATOM 6381 C C . ALA B 1 226 ? -17.094 -38.5 -11.109 1 97.38 226 ALA B C 1
ATOM 6383 O O . ALA B 1 226 ? -17.172 -38.75 -9.898 1 97.38 226 ALA B O 1
ATOM 6384 N N . ILE B 1 227 ? -16.516 -37.406 -11.57 1 98.12 227 ILE B N 1
ATOM 6385 C CA . ILE B 1 227 ? -15.984 -36.406 -10.68 1 98.12 227 ILE B CA 1
ATOM 6386 C C . ILE B 1 227 ? -17.125 -35.781 -9.867 1 98.12 227 ILE B C 1
ATOM 6388 O O . ILE B 1 227 ? -17 -35.562 -8.656 1 98.12 227 ILE B O 1
ATOM 6392 N N . SER B 1 228 ? -18.188 -35.438 -10.5 1 97.12 228 SER B N 1
ATOM 6393 C CA . SER B 1 228 ? -19.344 -34.875 -9.828 1 97.12 228 SER B CA 1
ATOM 6394 C C . SER B 1 228 ? -19.891 -35.812 -8.766 1 97.12 228 SER B C 1
ATOM 6396 O O . SER B 1 228 ? -20.203 -35.375 -7.652 1 97.12 228 SER B O 1
ATOM 6398 N N . LYS B 1 229 ? -19.938 -37.094 -9.039 1 96.31 229 LYS B N 1
ATOM 6399 C CA . LYS B 1 229 ? -20.5 -38.094 -8.141 1 96.31 229 LYS B CA 1
ATOM 6400 C C . LYS B 1 229 ? -19.578 -38.375 -6.973 1 96.31 229 LYS B C 1
ATOM 6402 O O . LYS B 1 229 ? -20 -38.844 -5.926 1 96.31 229 LYS B O 1
ATOM 6407 N N . ALA B 1 230 ? -18.344 -38.062 -7.188 1 97.62 230 ALA B N 1
ATOM 6408 C CA . ALA B 1 230 ? -17.359 -38.281 -6.121 1 97.62 230 ALA B CA 1
ATOM 6409 C C . ALA B 1 230 ? -17.594 -37.281 -4.977 1 97.62 230 ALA B C 1
ATOM 6411 O O . ALA B 1 230 ? -16.969 -37.406 -3.918 1 97.62 230 ALA B O 1
ATOM 6412 N N . ASN B 1 231 ? -18.422 -36.281 -5.129 1 97.75 231 ASN B N 1
ATOM 6413 C CA . ASN B 1 231 ? -18.906 -35.375 -4.086 1 97.75 231 ASN B CA 1
ATOM 6414 C C . ASN B 1 231 ? -20.406 -35.5 -3.883 1 97.75 231 ASN B C 1
ATOM 6416 O O . ASN B 1 231 ? -21.172 -34.656 -4.344 1 97.75 231 ASN B O 1
ATOM 6420 N N . PRO B 1 232 ? -20.844 -36.438 -3.115 1 95.44 232 PRO B N 1
ATOM 6421 C CA . PRO B 1 232 ? -22.281 -36.719 -2.977 1 95.44 232 PRO B CA 1
ATOM 6422 C C . PRO B 1 232 ? -23.016 -35.562 -2.32 1 95.44 232 PRO B C 1
ATOM 6424 O O . PRO B 1 232 ? -24.25 -35.469 -2.438 1 95.44 232 PRO B O 1
ATOM 6427 N N . GLY B 1 233 ? -22.328 -34.719 -1.615 1 94.31 233 GLY B N 1
ATOM 6428 C CA . GLY B 1 233 ? -22.969 -33.625 -0.894 1 94.31 233 GLY B CA 1
ATOM 6429 C C . GLY B 1 233 ? -23.406 -32.5 -1.8 1 94.31 2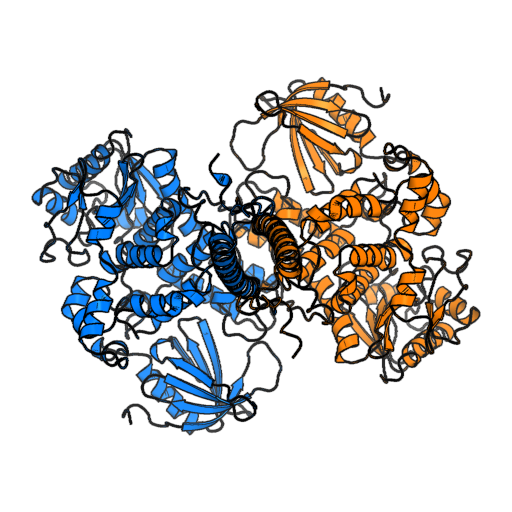33 GLY B C 1
ATOM 6430 O O . GLY B 1 233 ? -24.078 -31.562 -1.354 1 94.31 233 GLY B O 1
ATOM 6431 N N . SER B 1 234 ? -23.031 -32.531 -3.039 1 96.31 234 SER B N 1
ATOM 6432 C CA . SER B 1 234 ? -23.391 -31.484 -3.977 1 96.31 234 SER B CA 1
ATOM 6433 C C . SER B 1 234 ? -24.031 -32.062 -5.238 1 96.31 234 SER B C 1
ATOM 6435 O O . SER B 1 234 ? -23.516 -33 -5.824 1 96.31 234 SER B O 1
ATOM 6437 N N . PRO B 1 235 ? -25.156 -31.469 -5.684 1 95.12 235 PRO B N 1
ATOM 6438 C CA . PRO B 1 235 ? -25.844 -31.984 -6.871 1 95.12 235 PRO B CA 1
ATOM 6439 C C . PRO B 1 235 ? -25.203 -31.516 -8.172 1 95.12 235 PRO B C 1
ATOM 6441 O O . PRO B 1 235 ? -25.594 -31.953 -9.258 1 95.12 235 PRO B O 1
ATOM 6444 N N . PHE B 1 236 ? -24.266 -30.672 -8.102 1 96.81 236 PHE B N 1
ATOM 6445 C CA . PHE B 1 236 ? -23.625 -30.172 -9.312 1 96.81 236 PHE B CA 1
ATOM 6446 C C . PHE B 1 236 ? -22.141 -29.891 -9.07 1 96.81 236 PHE B C 1
ATOM 6448 O O . PHE B 1 236 ? -21.672 -29.953 -7.938 1 96.81 236 PHE B O 1
ATOM 6455 N N . MET B 1 237 ? -21.406 -29.688 -10.125 1 97.56 237 MET B N 1
ATOM 6456 C CA . MET B 1 237 ? -20.016 -29.219 -10.062 1 97.56 237 MET B CA 1
ATOM 6457 C C . MET B 1 237 ? -19.812 -28.031 -10.992 1 97.56 237 MET B C 1
ATOM 6459 O O . MET B 1 237 ? -20.547 -27.859 -11.969 1 97.56 237 MET B O 1
ATOM 6463 N N . TYR B 1 238 ? -18.875 -27.203 -10.648 1 98.62 238 TYR B N 1
ATOM 6464 C CA . TYR B 1 238 ? -18.516 -26.094 -11.531 1 98.62 238 TYR B CA 1
ATOM 6465 C C . TYR B 1 238 ? -17.484 -26.547 -12.562 1 98.62 238 TYR B C 1
ATOM 6467 O O . TYR B 1 238 ? -16.594 -27.328 -12.258 1 98.62 238 TYR B O 1
ATOM 6475 N N . VAL B 1 239 ? -17.641 -26.172 -13.766 1 98.56 239 VAL B N 1
ATOM 6476 C CA . VAL B 1 239 ? -16.578 -26.203 -14.773 1 98.56 239 VAL B CA 1
ATOM 6477 C C . VAL B 1 239 ? -16.125 -24.781 -15.094 1 98.56 239 VAL B C 1
ATOM 6479 O O . VAL B 1 239 ? -16.922 -23.953 -15.57 1 98.56 239 VAL B O 1
ATOM 6482 N N . VAL B 1 240 ? -14.891 -24.5 -14.797 1 98.5 240 VAL B N 1
ATOM 6483 C CA . VAL B 1 240 ? -14.375 -23.141 -14.922 1 98.5 240 VAL B CA 1
ATOM 6484 C C . VAL B 1 240 ? -13.367 -23.078 -16.062 1 98.5 240 VAL B C 1
ATOM 6486 O O . VAL B 1 240 ? -12.344 -23.766 -16.047 1 98.5 240 VAL B O 1
ATOM 6489 N N . ASP B 1 241 ? -13.68 -22.359 -17.062 1 97.81 241 ASP B N 1
ATOM 6490 C CA . ASP B 1 241 ? -12.742 -22 -18.109 1 97.81 241 ASP B CA 1
ATOM 6491 C C . ASP B 1 241 ? -12.039 -20.672 -17.812 1 97.81 241 ASP B C 1
ATOM 6493 O O . ASP B 1 241 ? -12.688 -19.625 -17.75 1 97.81 241 ASP B O 1
ATOM 6497 N N . THR B 1 242 ? -10.734 -20.719 -17.672 1 98.12 242 THR B N 1
ATOM 6498 C CA . THR B 1 242 ? -10.008 -19.547 -17.203 1 98.12 242 THR B CA 1
ATOM 6499 C C . THR B 1 242 ? -9.625 -18.641 -18.375 1 98.12 242 THR B C 1
ATOM 6501 O O . THR B 1 242 ? -8.898 -17.656 -18.188 1 98.12 242 THR B O 1
ATOM 6504 N N . ARG B 1 243 ? -10.055 -18.969 -19.688 1 95.88 243 ARG B N 1
ATOM 6505 C CA . ARG B 1 243 ? -9.844 -18.078 -20.812 1 95.88 243 ARG B CA 1
ATOM 6506 C C . ARG B 1 243 ? -10.922 -17 -20.875 1 95.88 243 ARG B C 1
ATOM 6508 O O . ARG B 1 243 ? -12.031 -17.188 -20.375 1 95.88 243 ARG B O 1
ATOM 6515 N N . PRO B 1 244 ? -10.523 -15.875 -21.406 1 95.31 244 PRO B N 1
ATOM 6516 C CA . PRO B 1 244 ? -11.609 -14.961 -21.781 1 95.31 244 PRO B CA 1
ATOM 6517 C C . PRO B 1 244 ? -12.609 -15.602 -22.734 1 95.31 244 PRO B C 1
ATOM 6519 O O . PRO B 1 244 ? -12.219 -16.344 -23.641 1 95.31 244 PRO B O 1
ATOM 6522 N N . LYS B 1 245 ? -13.844 -15.227 -22.625 1 95.25 245 LYS B N 1
ATOM 6523 C CA . LYS B 1 245 ? -14.93 -15.844 -23.375 1 95.25 245 LYS B CA 1
ATOM 6524 C C . LYS B 1 245 ? -14.688 -15.727 -24.875 1 95.25 245 LYS B C 1
ATOM 6526 O O . LYS B 1 245 ? -14.844 -16.703 -25.609 1 95.25 245 LYS B O 1
ATOM 6531 N N . LEU B 1 246 ? -14.242 -14.625 -25.281 1 93.81 246 LEU B N 1
ATOM 6532 C CA . LEU B 1 246 ? -14.016 -14.391 -26.703 1 93.81 246 LEU B CA 1
ATOM 6533 C C . LEU B 1 246 ? -12.914 -15.297 -27.234 1 93.81 246 LEU B C 1
ATOM 6535 O O . LEU B 1 246 ? -13.016 -15.82 -28.344 1 93.81 246 LEU B O 1
ATOM 6539 N N . ASN B 1 247 ? -11.875 -15.5 -26.469 1 92 247 ASN B N 1
ATOM 6540 C CA . ASN B 1 247 ? -10.781 -16.375 -26.875 1 92 247 ASN B CA 1
ATOM 6541 C C . ASN B 1 247 ? -11.227 -17.844 -26.938 1 92 247 ASN B C 1
ATOM 6543 O O . ASN B 1 247 ? -10.797 -18.594 -27.812 1 92 247 ASN B O 1
ATOM 6547 N N . ALA B 1 248 ? -12.023 -18.234 -25.984 1 92.56 248 ALA B N 1
ATOM 6548 C CA . ALA B 1 248 ? -12.555 -19.594 -25.953 1 92.56 248 ALA B CA 1
ATOM 6549 C C . ALA B 1 248 ? -13.438 -19.859 -27.172 1 92.56 248 ALA B C 1
ATOM 6551 O O . ALA B 1 248 ? -13.391 -20.953 -27.75 1 92.56 248 ALA B O 1
ATOM 6552 N N . MET B 1 249 ? -14.172 -18.906 -27.578 1 92.06 249 MET B N 1
ATOM 6553 C CA . MET B 1 249 ? -15.039 -19.031 -28.75 1 92.06 249 MET B CA 1
ATOM 6554 C C . MET B 1 249 ? -14.219 -19.141 -30.016 1 92.06 249 MET B C 1
ATOM 6556 O O . MET B 1 249 ? -14.578 -19.891 -30.938 1 92.06 249 MET B O 1
ATOM 6560 N N . ALA B 1 250 ? -13.148 -18.359 -30 1 91.06 250 ALA B N 1
ATOM 6561 C CA . ALA B 1 250 ? -12.242 -18.453 -31.141 1 91.06 250 ALA B CA 1
ATOM 6562 C C . ALA B 1 250 ? -11.648 -19.859 -31.266 1 91.06 250 ALA B C 1
ATOM 6564 O O . ALA B 1 250 ? -11.484 -20.375 -32.375 1 91.06 250 ALA B O 1
ATOM 6565 N N . ASN B 1 251 ? -11.266 -20.484 -30.188 1 90.12 251 ASN B N 1
ATOM 6566 C CA . ASN B 1 251 ? -10.75 -21.844 -30.172 1 90.12 251 ASN B CA 1
ATOM 6567 C C . ASN B 1 251 ? -11.805 -22.844 -30.625 1 90.12 251 ASN B C 1
ATOM 6569 O O . ASN B 1 251 ? -11.484 -23.828 -31.312 1 90.12 251 ASN B O 1
ATOM 6573 N N . ARG B 1 252 ? -13 -22.625 -30.25 1 90.38 252 ARG B N 1
ATOM 6574 C CA . ARG B 1 252 ? -14.094 -23.5 -30.656 1 90.38 252 ARG B CA 1
ATOM 6575 C C . ARG B 1 252 ? -14.234 -23.531 -32.188 1 90.38 252 ARG B C 1
ATOM 6577 O O . ARG B 1 252 ? -14.453 -24.594 -32.781 1 90.38 252 ARG B O 1
ATOM 6584 N N . ALA B 1 253 ? -14.086 -22.406 -32.719 1 90.31 253 ALA B N 1
ATOM 6585 C CA . ALA B 1 253 ? -14.156 -22.281 -34.188 1 90.31 253 ALA B CA 1
ATOM 6586 C C . ALA B 1 253 ? -13.008 -23.047 -34.844 1 90.31 253 ALA B C 1
ATOM 6588 O O . ALA B 1 253 ? -13.141 -23.484 -36 1 90.31 253 ALA B O 1
ATOM 6589 N N . ALA B 1 254 ? -11.922 -23.25 -34.156 1 91.5 254 ALA B N 1
ATOM 6590 C CA . ALA B 1 254 ? -10.758 -23.969 -34.688 1 91.5 254 ALA B CA 1
ATOM 6591 C C . ALA B 1 254 ? -10.828 -25.453 -34.344 1 91.5 254 ALA B C 1
ATOM 6593 O O . ALA B 1 254 ? -9.844 -26.172 -34.531 1 91.5 254 ALA B O 1
ATOM 6594 N N . GLY B 1 255 ? -11.922 -25.922 -33.781 1 89.56 255 GLY B N 1
ATOM 6595 C CA . GLY B 1 255 ? -12.117 -27.344 -33.5 1 89.56 255 GLY B CA 1
ATOM 6596 C C . GLY B 1 255 ? -11.93 -27.703 -32.031 1 89.56 255 GLY B C 1
ATOM 6597 O O . GLY B 1 255 ? -12.125 -28.844 -31.641 1 89.56 255 GLY B O 1
ATOM 6598 N N . LYS B 1 256 ? -11.477 -26.766 -31.391 1 94 256 LYS B N 1
ATOM 6599 C CA . LYS B 1 256 ? -11.398 -26.938 -29.938 1 94 256 LYS B CA 1
ATOM 6600 C C . LYS B 1 256 ? -12.648 -26.422 -29.25 1 94 256 LYS B C 1
ATOM 6602 O O . LYS B 1 256 ? -13.719 -26.344 -29.859 1 94 256 LYS B O 1
ATOM 6607 N N . GLY B 1 257 ? -12.609 -26.266 -27.844 1 91.5 257 GLY B N 1
ATOM 6608 C CA . GLY B 1 257 ? -13.836 -25.703 -27.312 1 91.5 257 GLY B CA 1
ATOM 6609 C C . GLY B 1 257 ? -13.938 -25.812 -25.797 1 91.5 257 GLY B C 1
ATOM 6610 O O . GLY B 1 257 ? -12.945 -25.656 -25.094 1 91.5 257 GLY B O 1
ATOM 6611 N N . TYR B 1 258 ? -15.125 -25.797 -25.359 1 92.31 258 TYR B N 1
ATOM 6612 C CA . TYR B 1 258 ? -15.492 -25.891 -23.953 1 92.31 258 TYR B CA 1
ATOM 6613 C C . TYR B 1 258 ? -16.75 -26.734 -23.766 1 92.31 258 TYR B C 1
ATOM 6615 O O . TYR B 1 258 ? -17.438 -27.047 -24.75 1 92.31 258 TYR B O 1
ATOM 6623 N N . GLU B 1 259 ? -16.984 -27.062 -22.609 1 92.75 259 GLU B N 1
ATOM 6624 C CA . GLU B 1 259 ? -18.078 -27.984 -22.297 1 92.75 259 GLU B CA 1
ATOM 6625 C C . GLU B 1 259 ? -19.438 -27.312 -22.484 1 92.75 259 GLU B C 1
ATOM 6627 O O . GLU B 1 259 ? -19.609 -26.141 -22.141 1 92.75 259 GLU B O 1
ATOM 6632 N N . ASN B 1 260 ? -20.312 -28 -22.984 1 90.19 260 ASN B N 1
ATOM 6633 C CA . ASN B 1 260 ? -21.703 -27.594 -23.125 1 90.19 260 ASN B CA 1
ATOM 6634 C C . ASN B 1 260 ? -22.578 -28.188 -22.031 1 90.19 260 ASN B C 1
ATOM 6636 O O . ASN B 1 260 ? -22.609 -29.406 -21.844 1 90.19 260 ASN B O 1
ATOM 6640 N N . GLU B 1 261 ? -23.328 -27.438 -21.359 1 88.62 261 GLU B N 1
ATOM 6641 C CA . GLU B 1 261 ? -24.141 -27.859 -20.219 1 88.62 261 GLU B CA 1
ATOM 6642 C C . GLU B 1 261 ? -25.219 -28.844 -20.641 1 88.62 261 GLU B C 1
ATOM 6644 O O . GLU B 1 261 ? -25.703 -29.641 -19.828 1 88.62 261 GLU B O 1
ATOM 6649 N N . ASP B 1 262 ? -25.547 -28.875 -21.828 1 89.06 262 ASP B N 1
ATOM 6650 C CA . ASP B 1 262 ? -26.547 -29.812 -22.344 1 89.06 262 ASP B CA 1
ATOM 6651 C C . ASP B 1 262 ? -25.953 -31.219 -22.453 1 89.06 262 ASP B C 1
ATOM 6653 O O . ASP B 1 262 ? -26.688 -32.219 -22.359 1 89.06 262 ASP B O 1
ATOM 6657 N N . ASN B 1 263 ? -24.703 -31.281 -22.703 1 88.44 263 ASN B N 1
ATOM 6658 C CA . ASN B 1 263 ? -24.047 -32.562 -22.906 1 88.44 263 ASN B CA 1
ATOM 6659 C C . ASN B 1 263 ? -23.5 -33.125 -21.609 1 88.44 263 ASN B C 1
ATOM 6661 O O . ASN B 1 263 ? -23.422 -34.344 -21.438 1 88.44 263 ASN B O 1
ATOM 6665 N N . TYR B 1 264 ? -23 -32.281 -20.844 1 92.31 264 TYR B N 1
ATOM 6666 C CA . TYR B 1 264 ? -22.484 -32.656 -19.547 1 92.31 264 TYR B CA 1
ATOM 6667 C C . TYR B 1 264 ? -23.516 -32.469 -18.438 1 92.31 264 TYR B C 1
ATOM 6669 O O . TYR B 1 264 ? -23.859 -31.328 -18.109 1 92.31 264 TYR B O 1
ATOM 6677 N N . SER B 1 265 ? -23.938 -33.469 -17.812 1 89.56 265 SER B N 1
ATOM 6678 C CA . SER B 1 265 ? -24.984 -33.406 -16.797 1 89.56 265 SER B CA 1
ATOM 6679 C C . SER B 1 265 ? -24.453 -32.812 -15.5 1 89.56 265 SER B C 1
ATOM 6681 O O . SER B 1 265 ? -23.312 -33.094 -15.109 1 89.56 265 SER B O 1
ATOM 6683 N N . ASN B 1 266 ? -25.234 -32.031 -14.844 1 92.06 266 ASN B N 1
ATOM 6684 C CA . ASN B 1 266 ? -25.016 -31.531 -13.492 1 92.06 266 ASN B CA 1
ATOM 6685 C C . ASN B 1 266 ? -23.797 -30.609 -13.43 1 92.06 266 ASN B C 1
ATOM 6687 O O . ASN B 1 266 ? -23.016 -30.672 -12.477 1 92.06 266 ASN B O 1
ATOM 6691 N N . ILE B 1 267 ? -23.516 -29.906 -14.508 1 95.38 267 ILE B N 1
ATOM 6692 C CA . ILE B 1 267 ? -22.406 -28.969 -14.438 1 95.38 267 ILE B CA 1
ATOM 6693 C C . ILE B 1 267 ? -22.922 -27.531 -14.531 1 95.38 267 ILE B C 1
ATOM 6695 O O . ILE B 1 267 ? -23.969 -27.297 -15.125 1 95.38 267 ILE B O 1
ATOM 6699 N N . ARG B 1 268 ? -22.328 -26.625 -13.875 1 97.06 268 ARG B N 1
ATOM 6700 C CA . ARG B 1 268 ? -22.453 -25.188 -14.047 1 97.06 268 ARG B CA 1
ATOM 6701 C C . ARG B 1 268 ? -21.203 -24.594 -14.648 1 97.06 268 ARG B C 1
ATOM 6703 O O . ARG B 1 268 ? -20.141 -24.594 -14.016 1 97.06 268 ARG B O 1
ATOM 6710 N N . PHE B 1 269 ? -21.375 -24.094 -15.812 1 96.5 269 PHE B N 1
ATOM 6711 C CA . PHE B 1 269 ? -20.219 -23.609 -16.562 1 96.5 269 PHE B CA 1
ATOM 6712 C C . PHE B 1 269 ? -19.953 -22.141 -16.281 1 96.5 269 PHE B C 1
ATOM 6714 O O . PHE B 1 269 ? -20.875 -21.328 -16.266 1 96.5 269 PHE B O 1
ATOM 6721 N N . GLN B 1 270 ? -18.656 -21.766 -15.945 1 96.44 270 GLN B N 1
ATOM 6722 C CA . GLN B 1 270 ? -18.266 -20.391 -15.617 1 96.44 270 GLN B CA 1
ATOM 6723 C C . GLN B 1 270 ? -17 -19.984 -16.375 1 96.44 270 GLN B C 1
ATOM 6725 O O . GLN B 1 270 ? -16.031 -20.734 -16.406 1 96.44 270 GLN B O 1
ATOM 6730 N N . PHE B 1 271 ? -17.031 -18.766 -17.031 1 96.31 271 PHE B N 1
ATOM 6731 C CA . PHE B 1 271 ? -15.812 -18.156 -17.562 1 96.31 271 PHE B CA 1
ATOM 6732 C C . PHE B 1 271 ? -15.195 -17.203 -16.547 1 96.31 271 PHE B C 1
ATOM 6734 O O . PHE B 1 271 ? -15.891 -16.344 -15.984 1 96.31 271 PHE B O 1
ATOM 6741 N N . ILE B 1 272 ? -13.961 -17.344 -16.281 1 96.12 272 ILE B N 1
ATOM 6742 C CA . ILE B 1 272 ? -13.164 -16.391 -15.508 1 96.12 272 ILE B CA 1
ATOM 6743 C C . ILE B 1 272 ? -11.906 -16.031 -16.297 1 96.12 272 ILE B C 1
ATOM 6745 O O . ILE B 1 272 ? -10.906 -16.75 -16.25 1 96.12 272 ILE B O 1
ATOM 6749 N N . GLY B 1 273 ? -11.914 -14.922 -16.812 1 95.56 273 GLY B N 1
ATOM 6750 C CA . GLY B 1 273 ? -11 -14.578 -17.891 1 95.56 273 GLY B CA 1
ATOM 6751 C C . GLY B 1 273 ? -9.625 -14.164 -17.406 1 95.56 273 GLY B C 1
ATOM 6752 O O . GLY B 1 273 ? -9.469 -13.109 -16.781 1 95.56 273 GLY B O 1
ATOM 6753 N N . ILE B 1 274 ? -8.633 -14.922 -17.625 1 98.19 274 ILE B N 1
ATOM 6754 C CA . ILE B 1 274 ? -7.207 -14.625 -17.5 1 98.19 274 ILE B CA 1
ATOM 6755 C C . ILE B 1 274 ? -6.57 -14.602 -18.891 1 98.19 274 ILE B C 1
ATOM 6757 O O . ILE B 1 274 ? -6.68 -15.57 -19.656 1 98.19 274 ILE B O 1
ATOM 6761 N N . GLU B 1 275 ? -5.891 -13.547 -19.234 1 97.62 275 GLU B N 1
ATOM 6762 C CA . GLU B 1 275 ? -5.344 -13.367 -20.578 1 97.62 275 GLU B CA 1
ATOM 6763 C C . GLU B 1 275 ? -4.199 -14.344 -20.844 1 97.62 275 GLU B C 1
ATOM 6765 O O . GLU B 1 275 ? -3.721 -15.008 -19.922 1 97.62 275 GLU B O 1
ATOM 6770 N N . ASN B 1 276 ? -3.844 -14.492 -22.062 1 96.31 276 ASN B N 1
ATOM 6771 C CA . ASN B 1 276 ? -2.842 -15.477 -22.453 1 96.31 276 ASN B CA 1
ATOM 6772 C C . ASN B 1 276 ? -1.43 -15 -22.125 1 96.31 276 ASN B C 1
ATOM 6774 O O . ASN B 1 276 ? -1.244 -13.883 -21.625 1 96.31 276 ASN B O 1
ATOM 6778 N N . ILE B 1 277 ? -0.427 -15.789 -22.406 1 97.5 277 ILE B N 1
ATOM 6779 C CA . ILE B 1 277 ? 0.945 -15.578 -21.953 1 97.5 277 ILE B CA 1
ATOM 6780 C C . ILE B 1 277 ? 1.544 -14.375 -22.672 1 97.5 277 ILE B C 1
ATOM 6782 O O . ILE B 1 277 ? 2.422 -13.695 -22.125 1 97.5 277 ILE B O 1
ATOM 6786 N N . HIS B 1 278 ? 1.132 -14.141 -23.922 1 97.75 278 HIS B N 1
ATOM 6787 C CA . HIS B 1 278 ? 1.653 -13.008 -24.672 1 97.75 278 HIS B CA 1
ATOM 6788 C C . HIS B 1 278 ? 1.238 -11.688 -24.031 1 97.75 278 HIS B C 1
ATOM 6790 O O . HIS B 1 278 ? 2.053 -10.766 -23.922 1 97.75 278 HIS B O 1
ATOM 6796 N N . VAL B 1 279 ? -0.021 -11.633 -23.641 1 98.25 279 VAL B N 1
ATOM 6797 C CA . VAL B 1 279 ? -0.535 -10.445 -22.969 1 98.25 279 VAL B CA 1
ATOM 6798 C C . VAL B 1 279 ? 0.191 -10.234 -21.656 1 98.25 279 VAL B C 1
ATOM 6800 O O . VAL B 1 279 ? 0.549 -9.109 -21.297 1 98.25 279 VAL B O 1
ATOM 6803 N N . MET B 1 280 ? 0.402 -11.281 -20.938 1 98.62 280 MET B N 1
ATOM 6804 C CA . MET B 1 280 ? 1.064 -11.203 -19.641 1 98.62 280 MET B CA 1
ATOM 6805 C C . MET B 1 280 ? 2.504 -10.719 -19.797 1 98.62 280 MET B C 1
ATOM 6807 O O . MET B 1 280 ? 2.988 -9.93 -18.984 1 98.62 280 MET B O 1
ATOM 6811 N N . ARG B 1 281 ? 3.18 -11.203 -20.781 1 98.12 281 ARG B N 1
ATOM 6812 C CA . ARG B 1 281 ? 4.543 -10.766 -21.062 1 98.12 281 ARG B CA 1
ATOM 6813 C C . ARG B 1 281 ? 4.598 -9.273 -21.359 1 98.12 281 ARG B C 1
ATOM 6815 O O . ARG B 1 281 ? 5.441 -8.555 -20.812 1 98.12 281 ARG B O 1
ATOM 6822 N N . ASN B 1 282 ? 3.723 -8.883 -22.219 1 98.38 282 ASN B N 1
ATOM 6823 C CA . ASN B 1 282 ? 3.664 -7.469 -22.562 1 98.38 282 ASN B CA 1
ATOM 6824 C C . ASN B 1 282 ? 3.336 -6.602 -21.359 1 98.38 282 ASN B C 1
ATOM 6826 O O . ASN B 1 282 ? 3.873 -5.504 -21.203 1 98.38 282 ASN B O 1
ATOM 6830 N N . SER B 1 283 ? 2.439 -7.082 -20.578 1 98.69 283 SER B N 1
ATOM 6831 C CA . SER B 1 283 ? 2.055 -6.379 -19.359 1 98.69 283 SER B CA 1
ATOM 6832 C C . SER B 1 283 ? 3.252 -6.184 -18.438 1 98.69 283 SER B C 1
ATOM 6834 O O . SER B 1 283 ? 3.473 -5.086 -17.922 1 98.69 283 SER B O 1
ATOM 6836 N N . LEU B 1 284 ? 3.99 -7.211 -18.219 1 98.56 284 LEU B N 1
ATOM 6837 C CA . LEU B 1 284 ? 5.172 -7.117 -17.375 1 98.56 284 LEU B CA 1
ATOM 6838 C C . LEU B 1 284 ? 6.18 -6.137 -17.953 1 98.56 284 LEU B C 1
ATOM 6840 O O . LEU B 1 284 ? 6.785 -5.352 -17.219 1 98.56 284 LEU B O 1
ATOM 6844 N N . GLN B 1 285 ? 6.367 -6.223 -19.25 1 97.75 285 GLN B N 1
ATOM 6845 C CA . GLN B 1 285 ? 7.312 -5.316 -19.906 1 97.75 285 GLN B CA 1
ATOM 6846 C C . GLN B 1 285 ? 6.941 -3.859 -19.656 1 97.75 285 GLN B C 1
ATOM 6848 O O . GLN B 1 285 ? 7.805 -3.037 -19.344 1 97.75 285 GLN B O 1
ATOM 6853 N N . LYS B 1 286 ? 5.715 -3.549 -19.797 1 98.31 286 LYS B N 1
ATOM 6854 C CA . LYS B 1 286 ? 5.246 -2.188 -19.562 1 98.31 286 LYS B CA 1
ATOM 6855 C C . LYS B 1 286 ? 5.453 -1.785 -18.109 1 98.31 286 LYS B C 1
ATOM 6857 O O . LYS B 1 286 ? 5.781 -0.633 -17.812 1 98.31 286 LYS B O 1
ATOM 6862 N N . LEU B 1 287 ? 5.188 -2.68 -17.172 1 98.19 287 LEU B N 1
ATOM 6863 C CA . LEU B 1 287 ? 5.418 -2.398 -15.758 1 98.19 287 LEU B CA 1
ATOM 6864 C C . LEU B 1 287 ? 6.887 -2.076 -15.5 1 98.19 287 LEU B C 1
ATOM 6866 O O . LEU B 1 287 ? 7.199 -1.146 -14.75 1 98.19 287 LEU B O 1
ATOM 6870 N N . LEU B 1 288 ? 7.723 -2.883 -16.094 1 96.69 288 LEU B N 1
ATOM 6871 C CA . LEU B 1 288 ? 9.156 -2.691 -15.898 1 96.69 288 LEU B CA 1
ATOM 6872 C C . LEU B 1 288 ? 9.602 -1.345 -16.453 1 96.69 288 LEU B C 1
ATOM 6874 O O . LEU B 1 288 ? 10.508 -0.715 -15.906 1 96.69 288 LEU B O 1
ATOM 6878 N N . GLU B 1 289 ? 9 -0.916 -17.484 1 95.19 289 GLU B N 1
ATOM 6879 C CA . GLU B 1 289 ? 9.289 0.415 -18.016 1 95.19 289 GLU B CA 1
ATOM 6880 C C . GLU B 1 289 ? 8.93 1.5 -17 1 95.19 289 GLU B C 1
ATOM 6882 O O . GLU B 1 289 ? 9.648 2.492 -16.875 1 95.19 289 GLU B O 1
ATOM 6887 N N . VAL B 1 290 ? 7.855 1.334 -16.328 1 94.5 290 VAL B N 1
ATOM 6888 C CA . VAL B 1 290 ? 7.449 2.27 -15.281 1 94.5 290 VAL B CA 1
ATOM 6889 C C . VAL B 1 290 ? 8.492 2.277 -14.156 1 94.5 290 VAL B C 1
ATOM 6891 O O . VAL B 1 290 ? 8.844 3.34 -13.641 1 94.5 290 VAL B O 1
ATOM 6894 N N . CYS B 1 291 ? 8.961 1.108 -13.812 1 91.25 291 CYS B N 1
ATOM 6895 C CA . CYS B 1 291 ? 9.922 0.946 -12.727 1 91.25 291 CYS B CA 1
ATOM 6896 C C . CYS B 1 291 ? 11.25 1.605 -13.062 1 91.25 291 CYS B C 1
ATOM 6898 O O . CYS B 1 291 ? 12.023 1.949 -12.172 1 91.25 291 CYS B O 1
ATOM 6900 N N . GLU B 1 292 ? 11.484 1.8 -14.289 1 88.06 292 GLU B N 1
ATOM 6901 C CA . GLU B 1 292 ? 12.773 2.324 -14.727 1 88.06 292 GLU B CA 1
ATOM 6902 C C . GLU B 1 292 ? 12.727 3.84 -14.898 1 88.06 292 GLU B C 1
ATOM 6904 O O . GLU B 1 292 ? 13.758 4.477 -15.117 1 88.06 292 GLU B O 1
ATOM 6909 N N . LEU B 1 293 ? 11.578 4.398 -14.734 1 86.38 293 LEU B N 1
ATOM 6910 C CA . LEU B 1 293 ? 11.461 5.844 -14.875 1 86.38 293 LEU B CA 1
ATOM 6911 C C . LEU B 1 293 ? 12.297 6.559 -13.812 1 86.38 293 LEU B C 1
ATOM 6913 O O . LEU B 1 293 ? 12.328 6.145 -12.656 1 86.38 293 LEU B O 1
ATOM 6917 N N . LYS B 1 294 ? 12.984 7.539 -14.328 1 83.19 294 LYS B N 1
ATOM 6918 C CA . LYS B 1 294 ? 13.766 8.359 -13.398 1 83.19 294 LYS B CA 1
ATOM 6919 C C . LYS B 1 294 ? 12.922 9.484 -12.812 1 83.19 294 LYS B C 1
ATOM 6921 O O . LYS B 1 294 ? 12.438 10.352 -13.539 1 83.19 294 LYS B O 1
ATOM 6926 N N . ALA B 1 295 ? 12.711 9.516 -11.578 1 82.44 295 ALA B N 1
ATOM 6927 C CA . ALA B 1 295 ? 11.992 10.547 -10.82 1 82.44 295 ALA B CA 1
ATOM 6928 C C . ALA B 1 295 ? 10.609 10.797 -11.422 1 82.44 295 ALA B C 1
ATOM 6930 O O . ALA B 1 295 ? 10.281 11.938 -11.766 1 82.44 295 ALA B O 1
ATOM 6931 N N . PRO B 1 296 ? 9.844 9.766 -11.562 1 89.06 296 PRO B N 1
ATOM 6932 C CA . PRO B 1 296 ? 8.516 9.961 -12.133 1 89.06 296 PRO B CA 1
ATOM 6933 C C . PRO B 1 296 ? 7.613 10.82 -11.25 1 89.06 296 PRO B C 1
ATOM 6935 O O . PRO B 1 296 ? 7.793 10.852 -10.031 1 89.06 296 PRO B O 1
ATOM 6938 N N . SER B 1 297 ? 6.734 11.594 -11.938 1 94 297 SER B N 1
ATOM 6939 C CA . SER B 1 297 ? 5.668 12.258 -11.188 1 94 297 SER B CA 1
ATOM 6940 C C . SER B 1 297 ? 4.645 11.25 -10.68 1 94 297 SER B C 1
ATOM 6942 O O . SER B 1 297 ? 4.637 10.094 -11.109 1 94 297 SER B O 1
ATOM 6944 N N . MET B 1 298 ? 3.777 11.68 -9.789 1 94.38 298 MET B N 1
ATOM 6945 C CA . MET B 1 298 ? 2.693 10.836 -9.297 1 94.38 298 MET B CA 1
ATOM 6946 C C . MET B 1 298 ? 1.765 10.43 -10.438 1 94.38 298 MET B C 1
ATOM 6948 O O . MET B 1 298 ? 1.344 9.273 -10.516 1 94.38 298 MET B O 1
ATOM 6952 N N . SER B 1 299 ? 1.474 11.352 -11.273 1 94.5 299 SER B N 1
ATOM 6953 C CA . SER B 1 299 ? 0.585 11.102 -12.406 1 94.5 299 SER B CA 1
ATOM 6954 C C . SER B 1 299 ? 1.197 10.102 -13.375 1 94.5 299 SER B C 1
ATOM 6956 O O . SER B 1 299 ? 0.518 9.18 -13.836 1 94.5 299 SER B O 1
ATOM 6958 N N . ASP B 1 300 ? 2.465 10.25 -13.672 1 95.38 300 ASP B N 1
ATOM 6959 C CA . ASP B 1 300 ? 3.158 9.336 -14.57 1 95.38 300 ASP B CA 1
ATOM 6960 C C . ASP B 1 300 ? 3.152 7.914 -14.023 1 95.38 300 ASP B C 1
ATOM 6962 O O . ASP B 1 300 ? 2.938 6.953 -14.766 1 95.38 300 ASP B O 1
ATOM 6966 N N . PHE B 1 301 ? 3.361 7.828 -12.844 1 96 301 PHE B N 1
ATOM 6967 C CA . PHE B 1 301 ? 3.418 6.52 -12.195 1 96 301 PHE B CA 1
ATOM 6968 C C . PHE B 1 301 ? 2.059 5.832 -12.25 1 96 301 PHE B C 1
ATOM 6970 O O . PHE B 1 301 ? 1.955 4.688 -12.695 1 96 301 PHE B O 1
ATOM 6977 N N . LEU B 1 302 ? 1.003 6.57 -11.766 1 96.06 302 LEU B N 1
ATOM 6978 C CA . LEU B 1 302 ? -0.328 5.977 -11.711 1 96.06 302 LEU B CA 1
ATOM 6979 C C . LEU B 1 302 ? -0.828 5.641 -13.109 1 96.06 302 LEU B C 1
ATOM 6981 O O . LEU B 1 302 ? -1.421 4.582 -13.328 1 96.06 302 LEU B O 1
ATOM 6985 N N . THR B 1 303 ? -0.572 6.508 -14 1 96.62 303 THR B N 1
ATOM 6986 C CA . THR B 1 303 ? -0.975 6.277 -15.383 1 96.62 303 THR B CA 1
ATOM 6987 C C . THR B 1 303 ? -0.205 5.102 -15.984 1 96.62 303 THR B C 1
ATOM 6989 O O . THR B 1 303 ? -0.778 4.281 -16.703 1 96.62 303 THR B O 1
ATOM 6992 N N . GLY B 1 304 ? 1.106 5.086 -15.75 1 97.31 304 GLY B N 1
ATOM 6993 C CA . GLY B 1 304 ? 1.908 3.965 -16.219 1 97.31 304 GLY B CA 1
ATOM 6994 C C . GLY B 1 304 ? 1.452 2.633 -15.648 1 97.31 304 GLY B C 1
ATOM 6995 O O . GLY B 1 304 ? 1.378 1.639 -16.375 1 97.31 304 GLY B O 1
ATOM 6996 N N . LEU B 1 305 ? 1.177 2.641 -14.336 1 96.56 305 LEU B N 1
ATOM 6997 C CA . LEU B 1 305 ? 0.697 1.433 -13.672 1 96.56 305 LEU B CA 1
ATOM 6998 C C . LEU B 1 305 ? -0.611 0.954 -14.289 1 96.56 305 LEU B C 1
ATOM 7000 O O . LEU B 1 305 ? -0.776 -0.239 -14.555 1 96.56 305 LEU B O 1
ATOM 7004 N N . GLU B 1 306 ? -1.52 1.884 -14.523 1 96.94 306 GLU B N 1
ATOM 7005 C CA . GLU B 1 306 ? -2.797 1.541 -15.141 1 96.94 306 GLU B CA 1
ATOM 7006 C C . GLU B 1 306 ? -2.598 1.021 -16.562 1 96.94 306 GLU B C 1
ATOM 7008 O O . GLU B 1 306 ? -3.182 0.006 -16.953 1 96.94 306 GLU B O 1
ATOM 7013 N N . ASN B 1 307 ? -1.749 1.688 -17.297 1 97.69 307 ASN B N 1
ATOM 7014 C CA . ASN B 1 307 ? -1.504 1.332 -18.688 1 97.69 307 ASN B CA 1
ATOM 7015 C C . ASN B 1 307 ? -0.855 -0.044 -18.812 1 97.69 307 ASN B C 1
ATOM 7017 O O . ASN B 1 307 ? -1.059 -0.746 -19.812 1 97.69 307 ASN B O 1
ATOM 7021 N N . SER B 1 308 ? -0.065 -0.42 -17.859 1 98.38 308 SER B N 1
ATOM 7022 C CA . SER B 1 308 ? 0.586 -1.726 -17.906 1 98.38 308 SER B CA 1
ATOM 7023 C C . SER B 1 308 ? -0.428 -2.854 -17.75 1 98.38 308 SER B C 1
ATOM 7025 O O . SER B 1 308 ? -0.203 -3.967 -18.234 1 98.38 308 SER B O 1
ATOM 7027 N N . GLY B 1 309 ? -1.529 -2.588 -17.031 1 98.38 309 GLY B N 1
ATOM 7028 C CA . GLY B 1 309 ? -2.547 -3.59 -16.766 1 98.38 309 GLY B CA 1
ATOM 7029 C C . GLY B 1 309 ? -2.094 -4.656 -15.781 1 98.38 309 GLY B C 1
ATOM 7030 O O . GLY B 1 309 ? -2.811 -5.633 -15.539 1 98.38 309 GLY B O 1
ATOM 7031 N N . TRP B 1 310 ? -0.96 -4.473 -15.242 1 98.62 310 TRP B N 1
ATOM 7032 C CA . TRP B 1 310 ? -0.343 -5.535 -14.453 1 98.62 310 TRP B CA 1
ATOM 7033 C C . TRP B 1 310 ? -1.205 -5.887 -13.242 1 98.62 310 TRP B C 1
ATOM 7035 O O . TRP B 1 310 ? -1.536 -7.055 -13.023 1 98.62 310 TRP B O 1
ATOM 7045 N N . LEU B 1 311 ? -1.622 -4.863 -12.5 1 98.25 311 LEU B N 1
ATOM 7046 C CA . LEU B 1 311 ? -2.414 -5.125 -11.297 1 98.25 311 LEU B CA 1
ATOM 7047 C C . LEU B 1 311 ? -3.779 -5.699 -11.664 1 98.25 311 LEU B C 1
ATOM 7049 O O . LEU B 1 311 ? -4.332 -6.512 -10.922 1 98.25 311 LEU B O 1
ATOM 7053 N N . ARG B 1 312 ? -4.27 -5.312 -12.797 1 98.19 312 ARG B N 1
ATOM 7054 C CA . ARG B 1 312 ? -5.516 -5.895 -13.281 1 98.19 312 ARG B CA 1
ATOM 7055 C C . ARG B 1 312 ? -5.371 -7.395 -13.508 1 98.19 312 ARG B C 1
ATOM 7057 O O . ARG B 1 312 ? -6.262 -8.172 -13.156 1 98.19 312 ARG B O 1
ATOM 7064 N N . HIS B 1 313 ? -4.297 -7.766 -14.07 1 98.69 313 HIS B N 1
ATOM 7065 C CA . HIS B 1 313 ? -4.047 -9.172 -14.344 1 98.69 313 HIS B CA 1
ATOM 7066 C C . HIS B 1 313 ? -3.809 -9.953 -13.055 1 98.69 313 HIS B C 1
ATOM 7068 O O . HIS B 1 313 ? -4.262 -11.094 -12.922 1 98.69 313 HIS B O 1
ATOM 7074 N N . ILE B 1 314 ? -3.045 -9.359 -12.133 1 98.75 314 ILE B N 1
ATOM 7075 C CA . ILE B 1 314 ? -2.852 -10.008 -10.836 1 98.75 314 ILE B CA 1
ATOM 7076 C C . ILE B 1 314 ? -4.207 -10.234 -10.164 1 98.75 314 ILE B C 1
ATOM 7078 O O . ILE B 1 314 ? -4.469 -11.312 -9.633 1 98.75 314 ILE B O 1
ATOM 7082 N N . LYS B 1 315 ? -5.023 -9.203 -10.172 1 98.25 315 LYS B N 1
ATOM 7083 C CA . LYS B 1 315 ? -6.355 -9.281 -9.586 1 98.25 315 LYS B CA 1
ATOM 7084 C C . LYS B 1 315 ? -7.18 -10.391 -10.234 1 98.25 315 LYS B C 1
ATOM 7086 O O . LYS B 1 315 ? -7.914 -11.109 -9.555 1 98.25 315 LYS B O 1
ATOM 7091 N N . ALA B 1 316 ? -7.102 -10.508 -11.531 1 98.38 316 ALA B N 1
ATOM 7092 C CA . ALA B 1 316 ? -7.867 -11.523 -12.25 1 98.38 316 ALA B CA 1
ATOM 7093 C C . ALA B 1 316 ? -7.484 -12.93 -11.797 1 98.38 316 ALA B C 1
ATOM 7095 O O . ALA B 1 316 ? -8.352 -13.789 -11.633 1 98.38 316 ALA B O 1
ATOM 7096 N N . VAL B 1 317 ? -6.266 -13.148 -11.648 1 98.69 317 VAL B N 1
ATOM 7097 C CA . VAL B 1 317 ? -5.777 -14.453 -11.219 1 98.69 317 VAL B CA 1
ATOM 7098 C C . VAL B 1 317 ? -6.27 -14.75 -9.805 1 98.69 317 VAL B C 1
ATOM 7100 O O . VAL B 1 317 ? -6.758 -15.852 -9.523 1 98.69 317 VAL B O 1
ATOM 7103 N N . ILE B 1 318 ? -6.137 -13.781 -8.922 1 98.56 318 ILE B N 1
ATOM 7104 C CA . ILE B 1 318 ? -6.566 -13.961 -7.539 1 98.56 318 ILE B CA 1
ATOM 7105 C C . ILE B 1 318 ? -8.078 -14.156 -7.492 1 98.56 318 ILE B C 1
ATOM 7107 O O . ILE B 1 318 ? -8.578 -15.008 -6.75 1 98.56 318 ILE B O 1
ATOM 7111 N N . ASP B 1 319 ? -8.828 -13.375 -8.32 1 98.12 319 ASP B N 1
ATOM 7112 C CA . ASP B 1 319 ? -10.281 -13.516 -8.383 1 98.12 319 ASP B CA 1
ATOM 7113 C C . ASP B 1 319 ? -10.68 -14.945 -8.734 1 98.12 319 ASP B C 1
ATOM 7115 O O . ASP B 1 319 ? -11.625 -15.484 -8.164 1 98.12 319 ASP B O 1
ATOM 7119 N N . ALA B 1 320 ? -9.992 -15.484 -9.648 1 98.62 320 ALA B N 1
ATOM 7120 C CA . ALA B 1 320 ? -10.289 -16.859 -10.07 1 98.62 320 ALA B CA 1
ATOM 7121 C C . ALA B 1 320 ? -10.047 -17.844 -8.922 1 98.62 320 ALA B C 1
ATOM 7123 O O . ALA B 1 320 ? -10.867 -18.734 -8.68 1 98.62 320 ALA B O 1
ATOM 7124 N N . GLY B 1 321 ? -8.906 -17.719 -8.266 1 98.62 321 GLY B N 1
ATOM 7125 C CA . GLY B 1 321 ? -8.625 -18.562 -7.117 1 98.62 321 GLY B CA 1
ATOM 7126 C C . GLY B 1 321 ? -9.664 -18.422 -6.016 1 98.62 321 GLY B C 1
ATOM 7127 O O . GLY B 1 321 ? -10.078 -19.422 -5.422 1 98.62 321 GLY B O 1
ATOM 7128 N N . VAL B 1 322 ? -10.078 -17.234 -5.797 1 98 322 VAL B N 1
ATOM 7129 C CA . VAL B 1 322 ? -11.062 -16.953 -4.754 1 98 322 VAL B CA 1
ATOM 7130 C C . VAL B 1 322 ? -12.406 -17.562 -5.129 1 98 322 VAL B C 1
ATOM 7132 O O . VAL B 1 322 ? -13.109 -18.109 -4.273 1 98 322 VAL B O 1
ATOM 7135 N N . PHE B 1 323 ? -12.789 -17.469 -6.367 1 98.31 323 PHE B N 1
ATOM 7136 C CA . PHE B 1 323 ? -14.023 -18.078 -6.836 1 98.31 323 PHE B CA 1
ATOM 7137 C C . PHE B 1 323 ? -14.039 -19.578 -6.543 1 98.31 323 PHE B C 1
ATOM 7139 O O . PHE B 1 323 ? -15.031 -20.109 -6.027 1 98.31 323 PHE B O 1
ATOM 7146 N N . ILE B 1 324 ? -12.977 -20.219 -6.863 1 98.69 324 ILE B N 1
ATOM 7147 C CA . ILE B 1 324 ? -12.883 -21.672 -6.688 1 98.69 324 ILE B CA 1
ATOM 7148 C C . ILE B 1 324 ? -12.938 -22 -5.199 1 98.69 324 ILE B C 1
ATOM 7150 O O . ILE B 1 324 ? -13.648 -22.938 -4.797 1 98.69 324 ILE B O 1
ATOM 7154 N N . ALA B 1 325 ? -12.18 -21.297 -4.43 1 98.5 325 ALA B N 1
ATOM 7155 C CA . ALA B 1 325 ? -12.172 -21.547 -2.99 1 98.5 325 ALA B CA 1
ATOM 7156 C C . ALA B 1 325 ? -13.57 -21.375 -2.398 1 98.5 325 ALA B C 1
ATOM 7158 O O . ALA B 1 325 ? -13.984 -22.156 -1.535 1 98.5 325 ALA B O 1
ATOM 7159 N N . LYS B 1 326 ? -14.281 -20.359 -2.832 1 97.56 326 LYS B N 1
ATOM 7160 C CA . LYS B 1 326 ? -15.648 -20.125 -2.365 1 97.56 326 LYS B CA 1
ATOM 7161 C C . LYS B 1 326 ? -16.578 -21.266 -2.795 1 97.56 326 LYS B C 1
ATOM 7163 O O . LYS B 1 326 ? -17.406 -21.734 -2.01 1 97.56 326 LYS B O 1
ATOM 7168 N N . ALA B 1 327 ? -16.469 -21.688 -4.023 1 98.31 327 ALA B N 1
ATOM 7169 C CA . ALA B 1 327 ? -17.281 -22.781 -4.535 1 98.31 327 ALA B CA 1
ATOM 7170 C C . ALA B 1 327 ? -17.078 -24.047 -3.693 1 98.31 327 ALA B C 1
ATOM 7172 O O . ALA B 1 327 ? -18.047 -24.719 -3.35 1 98.31 327 ALA B O 1
ATOM 7173 N N . VAL B 1 328 ? -15.883 -24.297 -3.314 1 98.38 328 VAL B N 1
ATOM 7174 C CA . VAL B 1 328 ? -15.531 -25.516 -2.582 1 98.38 328 VAL B CA 1
ATOM 7175 C C . VAL B 1 328 ? -15.961 -25.375 -1.122 1 98.38 328 VAL B C 1
ATOM 7177 O O . VAL B 1 328 ? -16.672 -26.234 -0.593 1 98.38 328 VAL B O 1
ATOM 7180 N N . ALA B 1 329 ? -15.594 -24.281 -0.521 1 97.12 329 ALA B N 1
ATOM 7181 C CA . ALA B 1 329 ? -15.727 -24.156 0.927 1 97.12 329 ALA B CA 1
ATOM 7182 C C . ALA B 1 329 ? -17.141 -23.719 1.308 1 97.12 329 ALA B C 1
ATOM 7184 O O . ALA B 1 329 ? -17.672 -24.156 2.334 1 97.12 329 ALA B O 1
ATOM 7185 N N . GLU B 1 330 ? -17.75 -22.875 0.539 1 95.31 330 GLU B N 1
ATOM 7186 C CA . GLU B 1 330 ? -19.031 -22.297 0.928 1 95.31 330 GLU B CA 1
ATOM 7187 C C . GLU B 1 330 ? -20.188 -23 0.223 1 95.31 330 GLU B C 1
ATOM 7189 O O . GLU B 1 330 ? -21.266 -23.188 0.813 1 95.31 330 GLU B O 1
ATOM 7194 N N . GLU B 1 331 ? -19.984 -23.391 -1.007 1 96.94 331 GLU B N 1
ATOM 7195 C CA . GLU B 1 331 ? -21.078 -23.984 -1.769 1 96.94 331 GLU B CA 1
ATOM 7196 C C . GLU B 1 331 ? -20.969 -25.516 -1.792 1 96.94 331 GLU B C 1
ATOM 7198 O O . GLU B 1 331 ? -21.844 -26.188 -2.336 1 96.94 331 GLU B O 1
ATOM 7203 N N . ASN B 1 332 ? -19.922 -26.062 -1.311 1 97.62 332 ASN B N 1
ATOM 7204 C CA . ASN B 1 332 ? -19.703 -27.5 -1.254 1 97.62 332 ASN B CA 1
ATOM 7205 C C . ASN B 1 332 ? -19.625 -28.109 -2.65 1 97.62 332 ASN B C 1
ATOM 7207 O O . ASN B 1 332 ? -20.031 -29.25 -2.857 1 97.62 332 ASN B O 1
ATOM 7211 N N . ALA B 1 333 ? -19.203 -27.375 -3.578 1 98.44 333 ALA B N 1
ATOM 7212 C CA . ALA B 1 333 ? -19.172 -27.828 -4.961 1 98.44 333 ALA B CA 1
ATOM 7213 C C . ALA B 1 333 ? -17.75 -28.188 -5.402 1 98.44 333 ALA B C 1
ATOM 7215 O O . ALA B 1 333 ? -16.797 -27.484 -5.055 1 98.44 333 ALA B O 1
ATOM 7216 N N . SER B 1 334 ? -17.641 -29.312 -6.109 1 98.69 334 SER B N 1
ATOM 7217 C CA . SER B 1 334 ? -16.391 -29.578 -6.793 1 98.69 334 SER B CA 1
ATOM 7218 C C . SER B 1 334 ? -16.219 -28.672 -8.008 1 98.69 334 SER B C 1
ATOM 7220 O O . SER B 1 334 ? -17.188 -28.125 -8.523 1 98.69 334 SER B O 1
ATOM 7222 N N . VAL B 1 335 ? -14.961 -28.469 -8.367 1 98.88 335 VAL B N 1
ATOM 7223 C CA . VAL B 1 335 ? -14.68 -27.562 -9.484 1 98.88 335 VAL B CA 1
ATOM 7224 C C . VAL B 1 335 ? -13.688 -28.219 -10.445 1 98.88 335 VAL B C 1
ATOM 7226 O O . VAL B 1 335 ? -12.664 -28.766 -10.016 1 98.88 335 VAL B O 1
ATOM 7229 N N . LEU B 1 336 ? -13.984 -28.266 -11.68 1 98.75 336 LEU B N 1
ATOM 7230 C CA . LEU B 1 336 ? -13.055 -28.625 -12.742 1 98.75 336 LEU B CA 1
ATOM 7231 C C . LEU B 1 336 ? -12.555 -27.375 -13.469 1 98.75 336 LEU B C 1
ATOM 7233 O O . LEU B 1 336 ? -13.352 -26.609 -14 1 98.75 336 LEU B O 1
ATOM 7237 N N . VAL B 1 337 ? -11.242 -27.172 -13.453 1 98.81 337 VAL B N 1
ATOM 7238 C CA . VAL B 1 337 ? -10.641 -25.984 -14.047 1 98.81 337 VAL B CA 1
ATOM 7239 C C . VAL B 1 337 ? -9.883 -26.359 -15.32 1 98.81 337 VAL B C 1
ATOM 7241 O O . VAL B 1 337 ? -9.18 -27.375 -15.352 1 98.81 337 VAL B O 1
ATOM 7244 N N . HIS B 1 338 ? -10.062 -25.609 -16.312 1 97.69 338 HIS B N 1
ATOM 7245 C CA . HIS B 1 338 ? -9.242 -25.844 -17.5 1 97.69 338 HIS B CA 1
ATOM 7246 C C . HIS B 1 338 ? -8.992 -24.547 -18.266 1 97.69 338 HIS B C 1
ATOM 7248 O O . HIS B 1 338 ? -9.578 -23.516 -17.938 1 97.69 338 HIS B O 1
ATOM 7254 N N . CYS B 1 339 ? -8.109 -24.516 -19.109 1 95.81 339 CYS B N 1
ATOM 7255 C CA . CYS B 1 339 ? -7.812 -23.5 -20.109 1 95.81 339 CYS B CA 1
ATOM 7256 C C . CYS B 1 339 ? -7.508 -24.141 -21.469 1 95.81 339 CYS B C 1
ATOM 7258 O O . CYS B 1 339 ? -8.156 -25.109 -21.859 1 95.81 339 CYS B O 1
ATOM 7260 N N . SER B 1 340 ? -6.59 -23.641 -22.297 1 95.5 340 SER B N 1
ATOM 7261 C CA . SER B 1 340 ? -6.301 -24.234 -23.594 1 95.5 340 SER B CA 1
ATOM 7262 C C . SER B 1 340 ? -5.555 -25.547 -23.453 1 95.5 340 SER B C 1
ATOM 7264 O O . SER B 1 340 ? -6.109 -26.625 -23.719 1 95.5 340 SER B O 1
ATOM 7266 N N . ASP B 1 341 ? -4.398 -25.5 -22.812 1 94.88 341 ASP B N 1
ATOM 7267 C CA . ASP B 1 341 ? -3.576 -26.703 -22.688 1 94.88 341 ASP B CA 1
ATOM 7268 C C . ASP B 1 341 ? -3.402 -27.094 -21.234 1 94.88 341 ASP B C 1
ATOM 7270 O O . ASP B 1 341 ? -2.91 -28.188 -20.938 1 94.88 341 ASP B O 1
ATOM 7274 N N . GLY B 1 342 ? -3.715 -26.266 -20.328 1 96.12 342 GLY B N 1
ATOM 7275 C CA . GLY B 1 342 ? -3.773 -26.609 -18.922 1 96.12 342 GLY B CA 1
ATOM 7276 C C . GLY B 1 342 ? -2.412 -26.609 -18.25 1 96.12 342 GLY B C 1
ATOM 7277 O O . GLY B 1 342 ? -2.178 -27.359 -17.312 1 96.12 342 GLY B O 1
ATOM 7278 N N . TRP B 1 343 ? -1.49 -25.719 -18.734 1 93.81 343 TRP B N 1
ATOM 7279 C CA . TRP B 1 343 ? -0.143 -25.656 -18.172 1 93.81 343 TRP B CA 1
ATOM 7280 C C . TRP B 1 343 ? -0.019 -24.5 -17.172 1 93.81 343 TRP B C 1
ATOM 7282 O O . TRP B 1 343 ? 0.659 -24.625 -16.156 1 93.81 343 TRP B O 1
ATOM 7292 N N . ASP B 1 344 ? -0.608 -23.359 -17.531 1 97.44 344 ASP B N 1
ATOM 7293 C CA . ASP B 1 344 ? -0.235 -22.109 -16.891 1 97.44 344 ASP B CA 1
ATOM 7294 C C . ASP B 1 344 ? -1.343 -21.609 -15.953 1 97.44 344 ASP B C 1
ATOM 7296 O O . ASP B 1 344 ? -1.236 -21.734 -14.734 1 97.44 344 ASP B O 1
ATOM 7300 N N . ARG B 1 345 ? -2.502 -21.266 -16.578 1 98.38 345 ARG B N 1
ATOM 7301 C CA . ARG B 1 345 ? -3.586 -20.656 -15.805 1 98.38 345 ARG B CA 1
ATOM 7302 C C . ARG B 1 345 ? -4.148 -21.641 -14.781 1 98.38 345 ARG B C 1
ATOM 7304 O O . ARG B 1 345 ? -4.512 -21.234 -13.672 1 98.38 345 ARG B O 1
ATOM 7311 N N . THR B 1 346 ? -4.207 -22.891 -15.125 1 98.5 346 THR B N 1
ATOM 7312 C CA . THR B 1 346 ? -4.734 -23.906 -14.219 1 98.5 346 THR B CA 1
ATOM 7313 C C . THR B 1 346 ? -3.842 -24.047 -12.992 1 98.5 346 THR B C 1
ATOM 7315 O O . THR B 1 346 ? -4.336 -24.203 -11.875 1 98.5 346 THR B O 1
ATOM 7318 N N . ALA B 1 347 ? -2.527 -24.016 -13.242 1 98.56 347 ALA B N 1
ATOM 7319 C CA . ALA B 1 347 ? -1.6 -24.094 -12.117 1 98.56 347 ALA B CA 1
ATOM 7320 C C . ALA B 1 347 ? -1.777 -22.906 -11.172 1 98.56 347 ALA B C 1
ATOM 7322 O O . ALA B 1 347 ? -1.786 -23.062 -9.953 1 98.56 347 ALA B O 1
ATOM 7323 N N . GLN B 1 348 ? -1.912 -21.734 -11.711 1 98.75 348 GLN B N 1
ATOM 7324 C CA . GLN B 1 348 ? -2.068 -20.516 -10.922 1 98.75 348 GLN B CA 1
ATOM 7325 C C . GLN B 1 348 ? -3.311 -20.578 -10.039 1 98.75 348 GLN B C 1
ATOM 7327 O O . GLN B 1 348 ? -3.229 -20.391 -8.828 1 98.75 348 GLN B O 1
ATOM 7332 N N . VAL B 1 349 ? -4.395 -20.906 -10.648 1 98.62 349 VAL B N 1
ATOM 7333 C CA . VAL B 1 349 ? -5.684 -20.766 -9.984 1 98.62 349 VAL B CA 1
ATOM 7334 C C . VAL B 1 349 ? -5.891 -21.906 -9 1 98.62 349 VAL B C 1
ATOM 7336 O O . VAL B 1 349 ? -6.406 -21.703 -7.895 1 98.62 349 VAL B O 1
ATOM 7339 N N . CYS B 1 350 ? -5.48 -23.141 -9.359 1 98.75 350 CYS B N 1
ATOM 7340 C CA . CYS B 1 350 ? -5.629 -24.297 -8.477 1 98.75 350 CYS B CA 1
ATOM 7341 C C . CYS B 1 350 ? -4.738 -24.156 -7.25 1 98.75 350 CYS B C 1
ATOM 7343 O O . CYS B 1 350 ? -5.164 -24.453 -6.133 1 98.75 350 CYS B O 1
ATOM 7345 N N . SER B 1 351 ? -3.498 -23.734 -7.469 1 98.81 351 SER B N 1
ATOM 7346 C CA . SER B 1 351 ? -2.584 -23.578 -6.344 1 98.81 351 SER B CA 1
ATOM 7347 C C . SER B 1 351 ? -3.059 -22.469 -5.402 1 98.81 351 SER B C 1
ATOM 7349 O O . SER B 1 351 ? -2.994 -22.625 -4.18 1 98.81 351 SER B O 1
ATOM 7351 N N . LEU B 1 352 ? -3.537 -21.375 -5.957 1 98.81 352 LEU B N 1
ATOM 7352 C CA . LEU B 1 352 ? -4.051 -20.297 -5.121 1 98.81 352 LEU B CA 1
ATOM 7353 C C . LEU B 1 352 ? -5.273 -20.766 -4.332 1 98.81 352 LEU B C 1
ATOM 7355 O O . LEU B 1 352 ? -5.414 -20.438 -3.15 1 98.81 352 LEU B O 1
ATOM 7359 N N . ALA B 1 353 ? -6.148 -21.469 -5 1 98.75 353 ALA B N 1
ATOM 7360 C CA . ALA B 1 353 ? -7.328 -22 -4.316 1 98.75 353 ALA B CA 1
ATOM 7361 C C . ALA B 1 353 ? -6.93 -22.922 -3.168 1 98.75 353 ALA B C 1
ATOM 7363 O O . ALA B 1 353 ? -7.473 -22.828 -2.066 1 98.75 353 ALA B O 1
ATOM 7364 N N . GLY B 1 354 ? -6.012 -23.828 -3.486 1 98 354 GLY B N 1
ATOM 7365 C CA . GLY B 1 354 ? -5.512 -24.703 -2.436 1 98 354 GLY B CA 1
ATOM 7366 C C . GLY B 1 354 ? -4.922 -23.938 -1.262 1 98 354 GLY B C 1
ATOM 7367 O O . GLY B 1 354 ? -5.168 -24.297 -0.105 1 98 354 GLY B O 1
ATOM 7368 N N . LEU B 1 355 ? -4.18 -22.938 -1.566 1 98 355 LEU B N 1
ATOM 7369 C CA . LEU B 1 355 ? -3.539 -22.109 -0.551 1 98 355 LEU B CA 1
ATOM 7370 C C . LEU B 1 355 ? -4.582 -21.406 0.313 1 98 355 LEU B C 1
ATOM 7372 O O . LEU B 1 355 ? -4.387 -21.25 1.521 1 98 355 LEU B O 1
ATOM 7376 N N . LEU B 1 356 ? -5.652 -20.969 -0.252 1 97.69 356 LEU B N 1
ATOM 7377 C CA . LEU B 1 356 ? -6.734 -20.312 0.473 1 97.69 356 LEU B CA 1
ATOM 7378 C C . LEU B 1 356 ? -7.488 -21.312 1.346 1 97.69 356 LEU B C 1
ATOM 7380 O O . LEU B 1 356 ? -7.918 -20.984 2.451 1 97.69 356 LEU B O 1
ATOM 7384 N N . LEU B 1 357 ? -7.613 -22.516 0.93 1 97 357 LEU B N 1
ATOM 7385 C CA . LEU B 1 357 ? -8.461 -23.516 1.561 1 97 357 LEU B CA 1
ATOM 7386 C C . LEU B 1 357 ? -7.727 -24.234 2.689 1 97 357 LEU B C 1
ATOM 7388 O O . LEU B 1 357 ? -8.344 -24.688 3.656 1 97 357 LEU B O 1
ATOM 7392 N N . ASP B 1 358 ? -6.402 -24.312 2.568 1 95.31 358 ASP B N 1
ATOM 7393 C CA . ASP B 1 358 ? -5.633 -25.172 3.465 1 95.31 358 ASP B CA 1
ATOM 7394 C C . ASP B 1 358 ? -4.453 -24.406 4.066 1 95.31 358 ASP B C 1
ATOM 7396 O O . ASP B 1 358 ? -3.514 -24.047 3.357 1 95.31 358 ASP B O 1
ATOM 7400 N N . SER B 1 359 ? -4.391 -24.312 5.352 1 94.31 359 SER B N 1
ATOM 7401 C CA . SER B 1 359 ? -3.367 -23.547 6.051 1 94.31 359 SER B CA 1
ATOM 7402 C C . SER B 1 359 ? -2.006 -24.219 5.961 1 94.31 359 SER B C 1
ATOM 7404 O O . SER B 1 359 ? -0.972 -23.578 6.156 1 94.31 359 SER B O 1
ATOM 7406 N N . TYR B 1 360 ? -1.995 -25.5 5.664 1 94.31 360 TYR B N 1
ATOM 7407 C CA . TYR B 1 360 ? -0.731 -26.203 5.5 1 94.31 360 TYR B CA 1
ATOM 7408 C C . TYR B 1 360 ? 0.111 -25.578 4.398 1 94.31 360 TYR B C 1
ATOM 7410 O O . TYR B 1 360 ? 1.328 -25.438 4.543 1 94.31 360 TYR B O 1
ATOM 7418 N N . TYR B 1 361 ? -0.514 -25.188 3.359 1 96.69 361 TYR B N 1
ATOM 7419 C CA . TYR B 1 361 ? 0.213 -24.625 2.227 1 96.69 361 TYR B CA 1
ATOM 7420 C C . TYR B 1 361 ? 0.741 -23.234 2.555 1 96.69 361 TYR B C 1
ATOM 7422 O O . TYR B 1 361 ? 1.511 -22.656 1.781 1 96.69 361 TYR B O 1
ATOM 7430 N N . ARG B 1 362 ? 0.354 -22.719 3.707 1 96.69 362 ARG B N 1
ATOM 7431 C CA . ARG B 1 362 ? 0.823 -21.406 4.145 1 96.69 362 ARG B CA 1
ATOM 7432 C C . ARG B 1 362 ? 1.996 -21.547 5.113 1 96.69 362 ARG B C 1
ATOM 7434 O O . ARG B 1 362 ? 2.479 -20.547 5.652 1 96.69 362 ARG B O 1
ATOM 7441 N N . THR B 1 363 ? 2.441 -22.703 5.324 1 96.12 363 THR B N 1
ATOM 7442 C CA . THR B 1 363 ? 3.678 -22.953 6.055 1 96.12 363 THR B CA 1
ATOM 7443 C C . THR B 1 363 ? 4.871 -23 5.105 1 96.12 363 THR B C 1
ATOM 7445 O O . THR B 1 363 ? 4.695 -23.062 3.885 1 96.12 363 THR B O 1
ATOM 7448 N N . ILE B 1 364 ? 6.039 -22.953 5.656 1 97.31 364 ILE B N 1
ATOM 7449 C CA . ILE B 1 364 ? 7.258 -22.969 4.852 1 97.31 364 ILE B CA 1
ATOM 7450 C C . ILE B 1 364 ? 7.34 -24.281 4.082 1 97.31 364 ILE B C 1
ATOM 7452 O O . ILE B 1 364 ? 7.508 -24.281 2.859 1 97.31 364 ILE B O 1
ATOM 7456 N N . HIS B 1 365 ? 7.125 -25.344 4.754 1 96.56 365 HIS B N 1
ATOM 7457 C CA . HIS B 1 365 ? 7.195 -26.656 4.117 1 96.56 365 HIS B CA 1
ATOM 7458 C C . HIS B 1 365 ? 6.008 -26.891 3.189 1 96.56 365 HIS B C 1
ATOM 7460 O O . HIS B 1 365 ? 6.168 -27.422 2.094 1 96.56 365 HIS B O 1
ATOM 7466 N N . GLY B 1 366 ? 4.887 -26.531 3.631 1 96.69 366 GLY B N 1
ATOM 7467 C CA . GLY B 1 366 ? 3.68 -26.719 2.842 1 96.69 366 GLY B CA 1
ATOM 7468 C C . GLY B 1 366 ? 3.705 -25.984 1.518 1 96.69 366 GLY B C 1
ATOM 7469 O O . GLY B 1 366 ? 3.176 -26.469 0.518 1 96.69 366 GLY B O 1
ATOM 7470 N N . PHE B 1 367 ? 4.312 -24.859 1.531 1 98.5 367 PHE B N 1
ATOM 7471 C CA . PHE B 1 367 ? 4.391 -24.078 0.304 1 98.5 367 PHE B CA 1
ATOM 7472 C C . PHE B 1 367 ? 5.293 -24.766 -0.716 1 98.5 367 PHE B C 1
ATOM 7474 O O . PHE B 1 367 ? 5.012 -24.734 -1.916 1 98.5 367 PHE B O 1
ATOM 7481 N N . MET B 1 368 ? 6.34 -25.406 -0.241 1 98.31 368 MET B N 1
ATOM 7482 C CA . MET B 1 368 ? 7.195 -26.203 -1.109 1 98.31 368 MET B CA 1
ATOM 7483 C C . MET B 1 368 ? 6.402 -27.344 -1.75 1 98.31 368 MET B C 1
ATOM 7485 O O . MET B 1 368 ? 6.531 -27.594 -2.951 1 98.31 368 MET B O 1
ATOM 7489 N N . VAL B 1 369 ? 5.633 -27.922 -0.935 1 98 369 VAL B N 1
ATOM 7490 C CA . VAL B 1 369 ? 4.84 -29.062 -1.385 1 98 369 VAL B CA 1
ATOM 7491 C C . VAL B 1 369 ? 3.828 -28.609 -2.434 1 98 369 VAL B C 1
ATOM 7493 O O . VAL B 1 369 ? 3.611 -29.297 -3.434 1 98 369 VAL B O 1
ATOM 7496 N N . LEU B 1 370 ? 3.256 -27.484 -2.188 1 98.44 370 LEU B N 1
ATOM 7497 C CA . LEU B 1 370 ? 2.275 -26.922 -3.111 1 98.44 370 LEU B CA 1
ATOM 7498 C C . LEU B 1 370 ? 2.895 -26.703 -4.484 1 98.44 370 LEU B C 1
ATOM 7500 O O . LEU B 1 370 ? 2.289 -27.031 -5.508 1 98.44 370 LEU B O 1
ATOM 7504 N N . ILE B 1 371 ? 4.07 -26.125 -4.527 1 98.69 371 ILE B N 1
ATOM 7505 C CA . ILE B 1 371 ? 4.762 -25.844 -5.781 1 98.69 371 ILE B CA 1
ATOM 7506 C C . ILE B 1 371 ? 5.133 -27.141 -6.48 1 98.69 371 ILE B C 1
ATOM 7508 O O . ILE B 1 371 ? 4.934 -27.281 -7.688 1 98.69 371 ILE B O 1
ATOM 7512 N N . GLU B 1 372 ? 5.602 -28.094 -5.75 1 97.81 372 GLU B N 1
ATOM 7513 C CA . GLU B 1 372 ? 5.965 -29.391 -6.328 1 97.81 372 GLU B CA 1
ATOM 7514 C C . GLU B 1 372 ? 4.742 -30.094 -6.918 1 97.81 372 GLU B C 1
ATOM 7516 O O . GLU B 1 372 ? 4.828 -30.703 -7.984 1 97.81 372 GLU B O 1
ATOM 7521 N N . LYS B 1 373 ? 3.719 -29.953 -6.266 1 97.31 373 LYS B N 1
ATOM 7522 C CA . LYS B 1 373 ? 2.512 -30.688 -6.633 1 97.31 373 LYS B CA 1
ATOM 7523 C C . LYS B 1 373 ? 1.806 -30.031 -7.812 1 97.31 373 LYS B C 1
ATOM 7525 O O . LYS B 1 373 ? 1.597 -30.656 -8.852 1 97.31 373 LYS B O 1
ATOM 7530 N N . ASP B 1 374 ? 1.55 -28.734 -7.695 1 97.75 374 ASP B N 1
ATOM 7531 C CA . ASP B 1 374 ? 0.652 -28.094 -8.648 1 97.75 374 ASP B CA 1
ATOM 7532 C C . ASP B 1 374 ? 1.426 -27.531 -9.836 1 97.75 374 ASP B C 1
ATOM 7534 O O . ASP B 1 374 ? 0.845 -27.25 -10.891 1 97.75 374 ASP B O 1
ATOM 7538 N N . TRP B 1 375 ? 2.705 -27.297 -9.703 1 98.56 375 TRP B N 1
ATOM 7539 C CA . TRP B 1 375 ? 3.457 -26.656 -10.773 1 98.56 375 TRP B CA 1
ATOM 7540 C C . TRP B 1 375 ? 4.445 -27.625 -11.414 1 98.56 375 TRP B C 1
ATOM 7542 O O . TRP B 1 375 ? 4.266 -28.031 -12.562 1 98.56 375 TRP B O 1
ATOM 7552 N N . ILE B 1 376 ? 5.289 -28.125 -10.625 1 97.94 376 ILE B N 1
ATOM 7553 C CA . ILE B 1 376 ? 6.391 -28.906 -11.156 1 97.94 376 ILE B CA 1
ATOM 7554 C C . ILE B 1 376 ? 5.871 -30.266 -11.633 1 97.94 376 ILE B C 1
ATOM 7556 O O . ILE B 1 376 ? 6.109 -30.656 -12.781 1 97.94 376 ILE B O 1
ATOM 7560 N N . SER B 1 377 ? 5.133 -30.938 -10.859 1 96.31 377 SER B N 1
ATOM 7561 C CA . SER B 1 377 ? 4.715 -32.312 -11.141 1 96.31 377 SER B CA 1
ATOM 7562 C C . SER B 1 377 ? 3.723 -32.344 -12.305 1 96.31 377 SER B C 1
ATOM 7564 O O . SER B 1 377 ? 3.797 -33.25 -13.156 1 96.31 377 SER B O 1
ATOM 7566 N N . ILE B 1 378 ? 2.842 -31.375 -12.367 1 97 378 ILE B N 1
ATOM 7567 C CA . ILE B 1 378 ? 1.742 -31.453 -13.328 1 97 378 ILE B CA 1
ATOM 7568 C C . ILE B 1 378 ? 2.156 -30.797 -14.648 1 97 378 ILE B C 1
ATOM 7570 O O . ILE B 1 378 ? 1.383 -30.781 -15.609 1 97 378 ILE B O 1
ATOM 7574 N N . GLY B 1 379 ? 3.338 -30.328 -14.664 1 97.5 379 GLY B N 1
ATOM 7575 C CA . GLY B 1 379 ? 3.943 -30.094 -15.969 1 97.5 379 GLY B CA 1
ATOM 7576 C C . GLY B 1 379 ? 3.881 -28.641 -16.406 1 97.5 379 GLY B C 1
ATOM 7577 O O . GLY B 1 379 ? 3.74 -28.344 -17.594 1 97.5 379 GLY B O 1
ATOM 7578 N N . HIS B 1 380 ? 3.879 -27.609 -15.484 1 98.19 380 HIS B N 1
ATOM 7579 C CA . HIS B 1 380 ? 4.137 -26.25 -15.914 1 98.19 380 HIS B CA 1
ATOM 7580 C C . HIS B 1 380 ? 5.473 -26.141 -16.641 1 98.19 380 HIS B C 1
ATOM 7582 O O . HIS B 1 380 ? 6.469 -26.719 -16.203 1 98.19 380 HIS B O 1
ATOM 7588 N N . LYS B 1 381 ? 5.426 -25.422 -17.75 1 97.88 381 LYS B N 1
ATOM 7589 C CA . LYS B 1 381 ? 6.602 -25.375 -18.609 1 97.88 381 LYS B CA 1
ATOM 7590 C C . LYS B 1 381 ? 7.609 -24.344 -18.094 1 97.88 381 LYS B C 1
ATOM 7592 O O . LYS B 1 381 ? 7.902 -23.375 -18.781 1 97.88 381 LYS B O 1
ATOM 7597 N N . PHE B 1 382 ? 8.312 -24.641 -17.031 1 98.44 382 PHE B N 1
ATOM 7598 C CA . PHE B 1 382 ? 9.188 -23.688 -16.359 1 98.44 382 PHE B CA 1
ATOM 7599 C C . PHE B 1 382 ? 10.32 -23.266 -17.281 1 98.44 382 PHE B C 1
ATOM 7601 O O . PHE B 1 382 ? 10.617 -22.078 -17.406 1 98.44 382 PHE B O 1
ATOM 7608 N N . SER B 1 383 ? 10.977 -24.188 -17.922 1 97.81 383 SER B N 1
ATOM 7609 C CA . SER B 1 383 ? 12.141 -23.844 -18.734 1 97.81 383 SER B CA 1
ATOM 7610 C C . SER B 1 383 ? 11.758 -22.906 -19.875 1 97.81 383 SER B C 1
ATOM 7612 O O . SER B 1 383 ? 12.492 -21.969 -20.188 1 97.81 383 SER B O 1
ATOM 7614 N N . GLN B 1 384 ? 10.664 -23.172 -20.453 1 97.19 384 GLN B N 1
ATOM 7615 C CA . GLN B 1 384 ? 10.219 -22.312 -21.547 1 97.19 384 GLN B CA 1
ATOM 7616 C C . GLN B 1 384 ? 9.711 -20.969 -21.016 1 97.19 384 GLN B C 1
ATOM 7618 O O . GLN B 1 384 ? 10.062 -19.922 -21.547 1 97.19 384 GLN B O 1
ATOM 7623 N N . ARG B 1 385 ? 8.883 -21 -20 1 98.19 385 ARG B N 1
ATOM 7624 C CA . ARG B 1 385 ? 8.25 -19.797 -19.484 1 98.19 385 ARG B CA 1
ATOM 7625 C C . ARG B 1 385 ? 9.273 -18.875 -18.828 1 98.19 385 ARG B C 1
ATOM 7627 O O . ARG B 1 385 ? 9.102 -17.656 -18.812 1 98.19 385 ARG B O 1
ATOM 7634 N N . CYS B 1 386 ? 10.375 -19.438 -18.344 1 97.75 386 CYS B N 1
ATOM 7635 C CA . CYS B 1 386 ? 11.359 -18.641 -17.625 1 97.75 386 CYS B CA 1
ATOM 7636 C C . CYS B 1 386 ? 12.609 -18.422 -18.469 1 97.75 386 CYS B C 1
ATOM 7638 O O . CYS B 1 386 ? 13.57 -17.797 -18.016 1 97.75 386 CYS B O 1
ATOM 7640 N N . GLY B 1 387 ? 12.609 -18.875 -19.641 1 96.19 387 GLY B N 1
ATOM 7641 C CA . GLY B 1 387 ? 13.719 -18.641 -20.562 1 96.19 387 GLY B CA 1
ATOM 7642 C C . GLY B 1 387 ? 15.039 -19.188 -20.047 1 96.19 387 GLY B C 1
ATOM 7643 O O . GLY B 1 387 ? 16.047 -18.484 -20.047 1 96.19 387 GLY B O 1
ATOM 7644 N N . HIS B 1 388 ? 15.047 -20.453 -19.609 1 96.31 388 HIS B N 1
ATOM 7645 C CA . HIS B 1 388 ? 16.266 -21.047 -19.078 1 96.31 388 HIS B CA 1
ATOM 7646 C C . HIS B 1 388 ? 17.281 -21.312 -20.203 1 96.31 388 HIS B C 1
ATOM 7648 O O . HIS B 1 388 ? 18.484 -21.266 -19.969 1 96.31 388 HIS B O 1
ATOM 7654 N N . LEU B 1 389 ? 16.766 -21.656 -21.344 1 95.25 389 LEU B N 1
ATOM 7655 C CA . LEU B 1 389 ? 17.578 -21.938 -22.516 1 95.25 389 LEU B CA 1
ATOM 7656 C C . LEU B 1 389 ? 17.281 -20.969 -23.641 1 95.25 389 LEU B C 1
ATOM 7658 O O . LEU B 1 389 ? 16.234 -20.297 -23.625 1 95.25 389 LEU B O 1
ATOM 7662 N N . GLU B 1 390 ? 18.234 -20.891 -24.516 1 92.19 390 GLU B N 1
ATOM 7663 C CA . GLU B 1 390 ? 17.938 -20.141 -25.734 1 92.19 390 GLU B CA 1
ATOM 7664 C C . GLU B 1 390 ? 16.734 -20.734 -26.469 1 92.19 390 GLU B C 1
ATOM 7666 O O . GLU B 1 390 ? 16.641 -21.953 -26.641 1 92.19 390 GLU B O 1
ATOM 7671 N N . GLY B 1 391 ? 15.805 -19.938 -26.75 1 89.81 391 GLY B N 1
ATOM 7672 C CA . GLY B 1 391 ? 14.594 -20.406 -27.406 1 89.81 391 GLY B CA 1
ATOM 7673 C C . GLY B 1 391 ? 13.711 -19.281 -27.906 1 89.81 391 GLY B C 1
ATOM 7674 O O . GLY B 1 391 ? 14.172 -18.156 -28.094 1 89.81 391 GLY B O 1
ATOM 7675 N N . ASP B 1 392 ? 12.5 -19.641 -28.141 1 93.62 392 ASP B N 1
ATOM 7676 C CA . ASP B 1 392 ? 11.516 -18.688 -28.656 1 93.62 392 ASP B CA 1
ATOM 7677 C C . ASP B 1 392 ? 11.094 -17.719 -27.562 1 93.62 392 ASP B C 1
ATOM 7679 O O . ASP B 1 392 ? 10.469 -18.109 -26.578 1 93.62 392 ASP B O 1
ATOM 7683 N N . PRO B 1 393 ? 11.398 -16.516 -27.766 1 93.19 393 PRO B N 1
ATOM 7684 C CA . PRO B 1 393 ? 11.031 -15.516 -26.75 1 93.19 393 PRO B CA 1
ATOM 7685 C C . PRO B 1 393 ? 9.523 -15.422 -26.531 1 93.19 393 PRO B C 1
ATOM 7687 O O . PRO B 1 393 ? 9.07 -14.977 -25.469 1 93.19 393 PRO B O 1
ATOM 7690 N N . LYS B 1 394 ? 8.781 -15.859 -27.469 1 96.06 394 LYS B N 1
ATOM 7691 C CA . LYS B 1 394 ? 7.324 -15.789 -27.359 1 96.06 394 LYS B CA 1
ATOM 7692 C C . LYS B 1 394 ? 6.789 -16.781 -26.344 1 96.06 394 LYS B C 1
ATOM 7694 O O . LYS B 1 394 ? 5.648 -16.672 -25.891 1 96.06 394 LYS B O 1
ATOM 7699 N N . GLU B 1 395 ? 7.586 -17.719 -25.953 1 96.56 395 GLU B N 1
ATOM 7700 C CA . GLU B 1 395 ? 7.184 -18.719 -24.984 1 96.56 395 GLU B CA 1
ATOM 7701 C C . GLU B 1 395 ? 7.438 -18.25 -23.562 1 96.56 395 GLU B C 1
ATOM 7703 O O . GLU B 1 395 ? 6.918 -18.828 -22.609 1 96.56 395 GLU B O 1
ATOM 7708 N N . VAL B 1 396 ? 8.211 -17.188 -23.438 1 97.56 396 VAL B N 1
ATOM 7709 C CA . VAL B 1 396 ? 8.539 -16.672 -22.109 1 97.56 396 VAL B CA 1
ATOM 7710 C C . VAL B 1 396 ? 7.352 -15.875 -21.562 1 97.56 396 VAL B C 1
ATOM 7712 O O . VAL B 1 396 ? 6.695 -15.133 -22.297 1 97.56 396 VAL B O 1
ATOM 7715 N N . SER B 1 397 ? 7.016 -16.078 -20.266 1 98.44 397 SER B N 1
ATOM 7716 C CA . SER B 1 397 ? 5.898 -15.375 -19.656 1 98.44 397 SER B CA 1
ATOM 7717 C C . SER B 1 397 ? 5.996 -15.422 -18.125 1 98.44 397 SER B C 1
ATOM 7719 O O . SER B 1 397 ? 6.449 -16.406 -17.562 1 98.44 397 SER B O 1
ATOM 7721 N N . PRO B 1 398 ? 5.559 -14.297 -17.5 1 98.5 398 PRO B N 1
ATOM 7722 C CA . PRO B 1 398 ? 5.691 -14.203 -16.047 1 98.5 398 PRO B CA 1
ATOM 7723 C C . PRO B 1 398 ? 4.551 -14.898 -15.305 1 98.5 398 PRO B C 1
ATOM 7725 O O . PRO B 1 398 ? 3.99 -14.336 -14.359 1 98.5 398 PRO B O 1
ATOM 7728 N N . VAL B 1 399 ? 4.246 -16.156 -15.664 1 98.62 399 VAL B N 1
ATOM 7729 C CA . VAL B 1 399 ? 3.113 -16.875 -15.094 1 98.62 399 VAL B CA 1
ATOM 7730 C C . VAL B 1 399 ? 3.375 -17.172 -13.625 1 98.62 399 VAL B C 1
ATOM 7732 O O . VAL B 1 399 ? 2.537 -16.875 -12.766 1 98.62 399 VAL B O 1
ATOM 7735 N N . PHE B 1 400 ? 4.512 -17.703 -13.359 1 98.81 400 PHE B N 1
ATOM 7736 C CA . PHE B 1 400 ? 4.852 -18.047 -11.984 1 98.81 400 PHE B CA 1
ATOM 7737 C C . PHE B 1 400 ? 5.059 -16.797 -11.141 1 98.81 400 PHE B C 1
ATOM 7739 O O . PHE B 1 400 ? 4.719 -16.781 -9.953 1 98.81 400 PHE B O 1
ATOM 7746 N N . THR B 1 401 ? 5.637 -15.727 -11.719 1 98.81 401 THR B N 1
ATOM 7747 C CA . THR B 1 401 ? 5.801 -14.445 -11.031 1 98.81 401 THR B CA 1
ATOM 7748 C C . THR B 1 401 ? 4.449 -13.922 -10.547 1 98.81 401 THR B C 1
ATOM 7750 O O . THR B 1 401 ? 4.34 -13.406 -9.438 1 98.81 401 THR B O 1
ATOM 7753 N N . GLN B 1 402 ? 3.451 -14.078 -11.375 1 98.88 402 GLN B N 1
ATOM 7754 C CA . GLN B 1 402 ? 2.111 -13.625 -11.016 1 98.88 402 GLN B CA 1
ATOM 7755 C C . GLN B 1 402 ? 1.564 -14.414 -9.828 1 98.88 402 GLN B C 1
ATOM 7757 O O . GLN B 1 402 ? 0.887 -13.852 -8.961 1 98.88 402 GLN B O 1
ATOM 7762 N N . PHE B 1 403 ? 1.847 -15.703 -9.812 1 98.81 403 PHE B N 1
ATOM 7763 C CA . PHE B 1 403 ? 1.438 -16.531 -8.688 1 98.81 403 PHE B CA 1
ATOM 7764 C C . PHE B 1 403 ? 2.098 -16.062 -7.402 1 98.81 403 PHE B C 1
ATOM 7766 O O . PHE B 1 403 ? 1.422 -15.859 -6.391 1 98.81 403 PHE B O 1
ATOM 7773 N N . ILE B 1 404 ? 3.379 -15.859 -7.477 1 98.88 404 ILE B N 1
ATOM 7774 C CA . ILE B 1 404 ? 4.145 -15.422 -6.312 1 98.88 404 ILE B CA 1
ATOM 7775 C C . ILE B 1 404 ? 3.613 -14.07 -5.828 1 98.88 404 ILE B C 1
ATOM 7777 O O . ILE B 1 404 ? 3.463 -13.852 -4.625 1 98.88 404 ILE B O 1
ATOM 7781 N N . GLU B 1 405 ? 3.369 -13.203 -6.742 1 98.62 405 GLU B N 1
ATOM 7782 C CA . GLU B 1 405 ? 2.844 -11.891 -6.383 1 98.62 405 GLU B CA 1
ATOM 7783 C C . GLU B 1 405 ? 1.438 -12 -5.797 1 98.62 405 GLU B C 1
ATOM 7785 O O . GLU B 1 405 ? 1.071 -11.234 -4.906 1 98.62 405 GLU B O 1
ATOM 7790 N N . GLY B 1 406 ? 0.615 -12.891 -6.359 1 98.69 406 GLY B N 1
ATOM 7791 C CA . GLY B 1 406 ? -0.679 -13.148 -5.75 1 98.69 406 GLY B CA 1
ATOM 7792 C C . GLY B 1 406 ? -0.58 -13.578 -4.297 1 98.69 406 GLY B C 1
ATOM 7793 O O . GLY B 1 406 ? -1.337 -13.094 -3.451 1 98.69 406 GLY B O 1
ATOM 7794 N N . VAL B 1 407 ? 0.355 -14.43 -4 1 98.75 407 VAL B N 1
ATOM 7795 C CA . VAL B 1 407 ? 0.578 -14.891 -2.633 1 98.75 407 VAL B CA 1
ATOM 7796 C C . VAL B 1 407 ? 1.007 -13.711 -1.757 1 98.75 407 VAL B C 1
ATOM 7798 O O . VAL B 1 407 ? 0.565 -13.594 -0.612 1 98.75 407 VAL B O 1
ATOM 7801 N N . TRP B 1 408 ? 1.817 -12.859 -2.312 1 98 408 TRP B N 1
ATOM 7802 C CA . TRP B 1 408 ? 2.26 -11.68 -1.575 1 98 408 TRP B CA 1
ATOM 7803 C C . TRP B 1 408 ? 1.075 -10.797 -1.201 1 98 408 TRP B C 1
ATOM 7805 O O . TRP B 1 408 ? 0.998 -10.297 -0.077 1 98 408 TRP B O 1
ATOM 7815 N N . HIS B 1 409 ? 0.176 -10.609 -2.125 1 97.06 409 HIS B N 1
ATOM 7816 C CA . HIS B 1 409 ? -1.004 -9.797 -1.844 1 97.06 409 HIS B CA 1
ATOM 7817 C C . HIS B 1 409 ? -1.851 -10.422 -0.739 1 97.06 409 HIS B C 1
ATOM 7819 O O . HIS B 1 409 ? -2.443 -9.711 0.073 1 97.06 409 HIS B O 1
ATOM 7825 N N . LEU B 1 410 ? -1.927 -11.727 -0.715 1 96.62 410 LEU B N 1
ATOM 7826 C CA . LEU B 1 410 ? -2.672 -12.414 0.334 1 96.62 410 LEU B CA 1
ATOM 7827 C C . LEU B 1 410 ? -1.987 -12.25 1.687 1 96.62 410 LEU B C 1
ATOM 7829 O O . LEU B 1 410 ? -2.654 -12.062 2.707 1 96.62 410 LEU B O 1
ATOM 7833 N N . MET B 1 411 ? -0.701 -12.281 1.695 1 94.62 411 MET B N 1
ATOM 7834 C CA . MET B 1 411 ? 0.059 -12.094 2.928 1 94.62 411 MET B CA 1
ATOM 7835 C C . MET B 1 411 ? -0.154 -10.688 3.492 1 94.62 411 MET B C 1
ATOM 7837 O O . MET B 1 411 ? -0.19 -10.508 4.711 1 94.62 411 MET B O 1
ATOM 7841 N N . GLU B 1 412 ? -0.274 -9.734 2.564 1 90.62 412 GLU B N 1
ATOM 7842 C CA . GLU B 1 412 ? -0.519 -8.359 2.99 1 90.62 412 GLU B CA 1
ATOM 7843 C C . GLU B 1 412 ? -1.876 -8.227 3.672 1 90.62 412 GLU B C 1
ATOM 7845 O O . GLU B 1 412 ? -2.025 -7.457 4.621 1 90.62 412 GLU B O 1
ATOM 7850 N N . GLN B 1 413 ? -2.779 -9 3.207 1 89.69 413 GLN B N 1
ATOM 7851 C CA . GLN B 1 413 ? -4.129 -8.93 3.748 1 89.69 413 GLN B CA 1
ATOM 7852 C C . GLN B 1 413 ? -4.27 -9.781 5.008 1 89.69 413 GLN B C 1
ATOM 7854 O O . GLN B 1 413 ? -5.094 -9.492 5.875 1 89.69 413 GLN B O 1
ATOM 7859 N N . PHE B 1 414 ? -3.475 -10.867 5.086 1 89.62 414 PHE B N 1
ATOM 7860 C CA . PHE B 1 414 ? -3.523 -11.773 6.223 1 89.62 414 PHE B CA 1
ATOM 7861 C C . PHE B 1 414 ? -2.137 -11.961 6.828 1 89.62 414 PHE B C 1
ATOM 7863 O O . PHE B 1 414 ? -1.549 -13.039 6.73 1 89.62 414 PHE B O 1
ATOM 7870 N N . PRO B 1 415 ? -1.668 -11.023 7.57 1 85.38 415 PRO B N 1
ATOM 7871 C CA . PRO B 1 415 ? -0.279 -11.016 8.031 1 85.38 415 PRO B CA 1
ATOM 7872 C C . PRO B 1 415 ? 0.012 -12.133 9.039 1 85.38 415 PRO B C 1
ATOM 7874 O O . PRO B 1 415 ? 1.169 -12.516 9.227 1 85.38 415 PRO B O 1
ATOM 7877 N N . CYS B 1 416 ? -0.978 -12.727 9.633 1 86.12 416 CYS B N 1
ATOM 7878 C CA . CYS B 1 416 ? -0.737 -13.727 10.672 1 86.12 416 CYS B CA 1
ATOM 7879 C C . CYS B 1 416 ? -0.979 -15.133 10.133 1 86.12 416 CYS B C 1
ATOM 7881 O O . CYS B 1 416 ? -0.744 -16.109 10.836 1 86.12 416 CYS B O 1
ATOM 7883 N N . ALA B 1 417 ? -1.382 -15.258 8.898 1 90.81 417 ALA B N 1
ATOM 7884 C CA . ALA B 1 417 ? -1.865 -16.547 8.398 1 90.81 417 ALA B CA 1
ATOM 7885 C C . ALA B 1 417 ? -0.742 -17.328 7.719 1 90.81 417 ALA B C 1
ATOM 7887 O O . ALA B 1 417 ? -0.879 -18.516 7.457 1 90.81 417 ALA B O 1
ATOM 7888 N N . PHE B 1 418 ? 0.38 -16.703 7.492 1 94.44 418 PHE B N 1
ATOM 7889 C CA . PHE B 1 418 ? 1.46 -17.359 6.762 1 94.44 418 PHE B CA 1
ATOM 7890 C C . PHE B 1 418 ? 2.697 -17.5 7.637 1 94.44 418 PHE B C 1
ATOM 7892 O O . PHE B 1 418 ? 3.098 -16.547 8.32 1 94.44 418 PHE B O 1
ATOM 7899 N N . GLU B 1 419 ? 3.285 -18.609 7.574 1 94.25 419 GLU B N 1
ATOM 7900 C CA . GLU B 1 419 ? 4.469 -18.891 8.383 1 94.25 419 GLU B CA 1
ATOM 7901 C C . GLU B 1 419 ? 5.699 -18.188 7.82 1 94.25 419 GLU B C 1
ATOM 7903 O O . GLU B 1 419 ? 6.66 -17.922 8.547 1 94.25 419 GLU B O 1
ATOM 7908 N N . PHE B 1 420 ? 5.676 -17.922 6.57 1 96.31 420 PHE B N 1
ATOM 7909 C CA . PHE B 1 420 ? 6.84 -17.344 5.914 1 96.31 420 PHE B CA 1
ATOM 7910 C C . PHE B 1 420 ? 6.617 -15.867 5.613 1 96.31 420 PHE B C 1
ATOM 7912 O O . PHE B 1 420 ? 5.477 -15.406 5.578 1 96.31 420 PHE B O 1
ATOM 7919 N N . ASN B 1 421 ? 7.715 -15.164 5.43 1 94 421 ASN B N 1
ATOM 7920 C CA . ASN B 1 421 ? 7.672 -13.742 5.105 1 94 421 ASN B CA 1
ATOM 7921 C C . ASN B 1 421 ? 7.988 -13.492 3.633 1 94 421 ASN B C 1
ATOM 7923 O O . ASN B 1 421 ? 8.055 -14.43 2.84 1 94 421 ASN B O 1
ATOM 7927 N N . GLU B 1 422 ? 8.086 -12.281 3.27 1 94 422 GLU B N 1
ATOM 7928 C CA . GLU B 1 422 ? 8.266 -11.867 1.881 1 94 422 GLU B CA 1
ATOM 7929 C C . GLU B 1 422 ? 9.602 -12.352 1.322 1 94 422 GLU B C 1
ATOM 7931 O O . GLU B 1 422 ? 9.703 -12.648 0.132 1 94 422 GLU B O 1
ATOM 7936 N N . LYS B 1 423 ? 10.625 -12.453 2.119 1 94.69 423 LYS B N 1
ATOM 7937 C CA . LYS B 1 423 ? 11.945 -12.906 1.686 1 94.69 423 LYS B CA 1
ATOM 7938 C C . LYS B 1 423 ? 11.883 -14.32 1.115 1 94.69 423 LYS B C 1
ATOM 7940 O O . LYS B 1 423 ? 12.617 -14.648 0.184 1 94.69 423 LYS B O 1
ATOM 7945 N N . TYR B 1 424 ? 11.078 -15.141 1.704 1 97.75 424 TYR B N 1
ATOM 7946 C CA . TYR B 1 424 ? 10.891 -16.516 1.242 1 97.75 424 TYR B CA 1
ATOM 7947 C C . TYR B 1 424 ? 10.398 -16.531 -0.201 1 97.75 424 TYR B C 1
ATOM 7949 O O . TYR B 1 424 ? 10.914 -17.297 -1.022 1 97.75 424 TYR B O 1
ATOM 7957 N N . LEU B 1 425 ? 9.422 -15.703 -0.511 1 98.5 425 LEU B N 1
ATOM 7958 C CA . LEU B 1 425 ? 8.867 -15.617 -1.859 1 98.5 425 LEU B CA 1
ATOM 7959 C C . LEU B 1 425 ? 9.922 -15.133 -2.85 1 98.5 425 LEU B C 1
ATOM 7961 O O . LEU B 1 425 ? 10.047 -15.68 -3.947 1 98.5 425 LEU B O 1
ATOM 7965 N N . LEU B 1 426 ? 10.648 -14.148 -2.416 1 97.62 426 LEU B N 1
ATOM 7966 C CA . LEU B 1 426 ? 11.672 -13.562 -3.277 1 97.62 426 LEU B CA 1
ATOM 7967 C C . LEU B 1 426 ? 12.781 -14.57 -3.566 1 97.62 426 LEU B C 1
ATOM 7969 O O . LEU B 1 426 ? 13.273 -14.648 -4.691 1 97.62 426 LEU B O 1
ATOM 7973 N N . GLU B 1 427 ? 13.117 -15.312 -2.576 1 97.56 427 GLU B N 1
ATOM 7974 C CA . GLU B 1 427 ? 14.156 -16.328 -2.744 1 97.56 427 GLU B CA 1
ATOM 7975 C C . GLU B 1 427 ? 13.727 -17.406 -3.734 1 97.56 427 GLU B C 1
ATOM 7977 O O . GLU B 1 427 ? 14.508 -17.812 -4.594 1 97.56 427 GLU B O 1
ATOM 7982 N N . ILE B 1 428 ? 12.586 -17.812 -3.588 1 98.62 428 ILE B N 1
ATOM 7983 C CA . ILE B 1 428 ? 12.07 -18.828 -4.508 1 98.62 428 ILE B CA 1
ATOM 7984 C C . ILE B 1 428 ? 12.047 -18.266 -5.926 1 98.62 428 ILE B C 1
ATOM 7986 O O . ILE B 1 428 ? 12.469 -18.922 -6.875 1 98.62 428 ILE B O 1
ATOM 7990 N N . HIS B 1 429 ? 11.555 -17.047 -6.031 1 98.62 429 HIS B N 1
ATOM 7991 C CA . HIS B 1 429 ? 11.5 -16.391 -7.34 1 98.62 429 HIS B CA 1
ATOM 7992 C C . HIS B 1 429 ? 12.891 -16.297 -7.965 1 98.62 429 HIS B C 1
ATOM 7994 O O . HIS B 1 429 ? 13.055 -16.562 -9.164 1 98.62 429 HIS B O 1
ATOM 8000 N N . ASP B 1 430 ? 13.867 -15.961 -7.184 1 98 430 ASP B N 1
ATOM 8001 C CA . ASP B 1 430 ? 15.242 -15.867 -7.68 1 98 430 ASP B CA 1
ATOM 8002 C C . ASP B 1 430 ? 15.727 -17.219 -8.195 1 98 430 ASP B C 1
ATOM 8004 O O . ASP B 1 430 ? 16.375 -17.297 -9.242 1 98 430 ASP B O 1
ATOM 8008 N N . HIS B 1 431 ? 15.367 -18.203 -7.496 1 98.19 431 HIS B N 1
ATOM 8009 C CA . HIS B 1 431 ? 15.93 -19.516 -7.824 1 98.19 431 HIS B CA 1
ATOM 8010 C C . HIS B 1 431 ? 15.172 -20.172 -8.977 1 98.19 431 HIS B C 1
ATOM 8012 O O . HIS B 1 431 ? 15.664 -21.109 -9.594 1 98.19 431 HIS B O 1
ATOM 8018 N N . VAL B 1 432 ? 14.016 -19.688 -9.273 1 98.5 432 VAL B N 1
ATOM 8019 C CA . VAL B 1 432 ? 13.328 -20.156 -10.477 1 98.5 432 VAL B CA 1
ATOM 8020 C C . VAL B 1 432 ? 14.156 -19.812 -11.711 1 98.5 432 VAL B C 1
ATOM 8022 O O . VAL B 1 432 ? 14.156 -20.562 -12.695 1 98.5 432 VAL B O 1
ATOM 8025 N N . PHE B 1 433 ? 14.945 -18.75 -11.609 1 97.88 433 PHE B N 1
ATOM 8026 C CA . PHE B 1 433 ? 15.688 -18.266 -12.766 1 97.88 433 PHE B CA 1
ATOM 8027 C C . PHE B 1 433 ? 17.172 -18.594 -12.648 1 97.88 433 PHE B C 1
ATOM 8029 O O . PHE B 1 433 ? 17.922 -18.5 -13.625 1 97.88 433 PHE B O 1
ATOM 8036 N N . SER B 1 434 ? 17.641 -19 -11.516 1 96.94 434 SER B N 1
ATOM 8037 C CA . SER B 1 434 ? 19.078 -19.125 -11.25 1 96.94 434 SER B CA 1
ATOM 8038 C C . SER B 1 434 ? 19.672 -20.328 -11.977 1 96.94 434 SER B C 1
ATOM 8040 O O . SER B 1 434 ? 20.859 -20.359 -12.273 1 96.94 434 SER B O 1
ATOM 8042 N N . CYS B 1 435 ? 18.781 -21.359 -12.156 1 97.06 435 CYS B N 1
ATOM 8043 C CA . CYS B 1 435 ? 19.219 -22.625 -12.711 1 97.06 435 CYS B CA 1
ATOM 8044 C C . CYS B 1 435 ? 20.359 -23.219 -11.891 1 97.06 435 CYS B C 1
ATOM 8046 O O . CYS B 1 435 ? 21.25 -23.875 -12.438 1 97.06 435 CYS B O 1
ATOM 8048 N N . GLN B 1 436 ? 20.406 -22.875 -10.688 1 95.94 436 GLN B N 1
ATOM 8049 C CA . GLN B 1 436 ? 21.375 -23.438 -9.758 1 95.94 436 GLN B CA 1
ATOM 8050 C C . GLN B 1 436 ? 20.906 -24.797 -9.234 1 95.94 436 GLN B C 1
ATOM 8052 O O . GLN B 1 436 ? 21.734 -25.672 -8.953 1 95.94 436 GLN B O 1
ATOM 8057 N N . PHE B 1 437 ? 19.656 -24.953 -9.078 1 96.31 437 PHE B N 1
ATOM 8058 C CA . PHE B 1 437 ? 19.047 -26.188 -8.609 1 96.31 437 PHE B CA 1
ATOM 8059 C C . PHE B 1 437 ? 18.156 -26.797 -9.695 1 96.31 437 PHE B C 1
ATOM 8061 O O . PHE B 1 437 ? 17.75 -26.109 -10.625 1 96.31 437 PHE B O 1
ATOM 8068 N N . GLY B 1 438 ? 17.844 -28.031 -9.586 1 97.19 438 GLY B N 1
ATOM 8069 C CA . GLY B 1 438 ? 17.203 -28.734 -10.672 1 97.19 438 GLY B CA 1
ATOM 8070 C C . GLY B 1 438 ? 15.68 -28.656 -10.633 1 97.19 438 GLY B C 1
ATOM 8071 O O . GLY B 1 438 ? 15.008 -28.953 -11.617 1 97.19 438 GLY B O 1
ATOM 8072 N N . ASN B 1 439 ? 15.094 -28.203 -9.578 1 97.31 439 ASN B N 1
ATOM 8073 C CA . ASN B 1 439 ? 13.656 -28.297 -9.336 1 97.31 439 ASN B CA 1
ATOM 8074 C C . ASN B 1 439 ? 12.852 -27.688 -10.477 1 97.31 439 ASN B C 1
ATOM 8076 O O . ASN B 1 439 ? 11.844 -28.25 -10.906 1 97.31 439 ASN B O 1
ATOM 8080 N N . PHE B 1 440 ? 13.305 -26.547 -10.969 1 98.31 440 PHE B N 1
ATOM 8081 C CA . PHE B 1 440 ? 12.484 -25.797 -11.906 1 98.31 440 PHE B CA 1
ATOM 8082 C C . PHE B 1 440 ? 12.969 -26 -13.336 1 98.31 440 PHE B C 1
ATOM 8084 O O . PHE B 1 440 ? 12.453 -25.375 -14.266 1 98.31 440 PHE B O 1
ATOM 8091 N N . ILE B 1 441 ? 13.922 -26.875 -13.5 1 98.06 441 ILE B N 1
ATOM 8092 C CA . ILE B 1 441 ? 14.453 -27.156 -14.836 1 98.06 441 ILE B CA 1
ATOM 8093 C C . ILE B 1 441 ? 13.586 -28.219 -15.523 1 98.06 441 ILE B C 1
ATOM 8095 O O . ILE B 1 441 ? 13.219 -29.219 -14.906 1 98.06 441 ILE B O 1
ATOM 8099 N N . GLY B 1 442 ? 13.281 -27.969 -16.797 1 97.44 442 GLY B N 1
ATOM 8100 C CA . GLY B 1 442 ? 12.422 -28.859 -17.547 1 97.44 442 GLY B CA 1
ATOM 8101 C C . GLY B 1 442 ? 10.984 -28.375 -17.625 1 97.44 442 GLY B C 1
ATOM 8102 O O . GLY B 1 442 ? 10.586 -27.469 -16.875 1 97.44 442 GLY B O 1
ATOM 8103 N N . ASN B 1 443 ? 10.188 -29.047 -18.547 1 97.38 443 ASN B N 1
ATOM 8104 C CA . ASN B 1 443 ? 8.82 -28.609 -18.781 1 97.38 443 ASN B CA 1
ATOM 8105 C C . ASN B 1 443 ? 7.801 -29.625 -18.266 1 97.38 443 ASN B C 1
ATOM 8107 O O . ASN B 1 443 ? 6.594 -29.359 -18.281 1 97.38 443 ASN B O 1
ATOM 8111 N N . CYS B 1 444 ? 8.203 -30.75 -17.891 1 96.88 444 CYS B N 1
ATOM 8112 C CA . CYS B 1 444 ? 7.355 -31.797 -17.312 1 96.88 444 CYS B CA 1
ATOM 8113 C C . CYS B 1 444 ? 8.195 -32.875 -16.641 1 96.88 444 CYS B C 1
ATOM 8115 O O . CYS B 1 444 ? 9.422 -32.875 -16.781 1 96.88 444 CYS B O 1
ATOM 8117 N N . ARG B 1 445 ? 7.543 -33.719 -15.992 1 94.56 445 ARG B N 1
ATOM 8118 C CA . ARG B 1 445 ? 8.234 -34.781 -15.227 1 94.56 445 ARG B CA 1
ATOM 8119 C C . ARG B 1 445 ? 9 -35.719 -16.156 1 94.56 445 ARG B C 1
ATOM 8121 O O . ARG B 1 445 ? 10.125 -36.094 -15.852 1 94.56 445 ARG B O 1
ATOM 8128 N N . LYS B 1 446 ? 8.422 -36.094 -17.234 1 96.94 446 LYS B N 1
ATOM 8129 C CA . LYS B 1 446 ? 9.078 -37 -18.172 1 96.94 446 LYS B CA 1
ATOM 8130 C C . LYS B 1 446 ? 10.398 -36.406 -18.672 1 96.94 446 LYS B C 1
ATOM 8132 O O . LYS B 1 446 ? 11.422 -37.094 -18.703 1 96.94 446 LYS B O 1
ATOM 8137 N N . GLU B 1 447 ? 10.352 -35.219 -19.062 1 96.5 447 GLU B N 1
ATOM 8138 C CA . GLU B 1 447 ? 11.555 -34.531 -19.531 1 96.5 447 GLU B CA 1
ATOM 8139 C C . GLU B 1 447 ? 12.625 -34.5 -18.453 1 96.5 447 GLU B C 1
ATOM 8141 O O . GLU B 1 447 ? 13.812 -34.688 -18.734 1 96.5 447 GLU B O 1
ATOM 8146 N N . ARG B 1 448 ? 12.297 -34.281 -17.281 1 96.44 448 ARG B N 1
ATOM 8147 C CA . ARG B 1 448 ? 13.234 -34.219 -16.156 1 96.44 448 ARG B CA 1
ATOM 8148 C C . ARG B 1 448 ? 13.867 -35.594 -15.914 1 96.44 448 ARG B C 1
ATOM 8150 O O . ARG B 1 448 ? 15.039 -35.688 -15.547 1 96.44 448 ARG B O 1
ATOM 8157 N N . GLN B 1 449 ? 13.062 -36.562 -16.078 1 95.19 449 GLN B N 1
ATOM 8158 C CA . GLN B 1 449 ? 13.586 -37.906 -15.953 1 95.19 449 GLN B CA 1
ATOM 8159 C C . GLN B 1 449 ? 14.562 -38.219 -17.094 1 95.19 449 GLN B C 1
ATOM 8161 O O . GLN B 1 449 ? 15.602 -38.844 -16.859 1 95.19 449 GLN B O 1
ATOM 8166 N N . ASP B 1 450 ? 14.211 -37.781 -18.234 1 95.88 450 ASP B N 1
ATOM 8167 C CA . ASP B 1 450 ? 15.039 -38.062 -19.406 1 95.88 450 ASP B CA 1
ATOM 8168 C C . ASP B 1 450 ? 16.406 -37.406 -19.25 1 95.88 450 ASP B C 1
ATOM 8170 O O . ASP B 1 450 ? 17.422 -37.969 -19.672 1 95.88 450 ASP B O 1
ATOM 8174 N N . ILE B 1 451 ? 16.453 -36.281 -18.641 1 96.19 451 ILE B N 1
ATOM 8175 C CA . ILE B 1 451 ? 17.719 -35.594 -18.516 1 96.19 451 ILE B CA 1
ATOM 8176 C C . ILE B 1 451 ? 18.359 -35.875 -17.172 1 96.19 451 ILE B C 1
ATOM 8178 O O . ILE B 1 451 ? 19.359 -35.281 -16.797 1 96.19 451 ILE B O 1
ATOM 8182 N N . LYS B 1 452 ? 17.734 -36.719 -16.391 1 95.69 452 LYS B N 1
ATOM 8183 C CA . LYS B 1 452 ? 18.25 -37.219 -15.133 1 95.69 452 LYS B CA 1
ATOM 8184 C C . LYS B 1 452 ? 18.5 -36.125 -14.133 1 95.69 452 LYS B C 1
ATOM 8186 O O . LYS B 1 452 ? 19.594 -36 -13.562 1 95.69 452 LYS B O 1
ATOM 8191 N N . ILE B 1 453 ? 17.547 -35.375 -13.938 1 95.38 453 ILE B N 1
ATOM 8192 C CA . ILE B 1 453 ? 17.641 -34.188 -13.086 1 95.38 453 ILE B CA 1
ATOM 8193 C C . ILE B 1 453 ? 17.938 -34.594 -11.648 1 95.38 453 ILE B C 1
ATOM 8195 O O . ILE B 1 453 ? 18.781 -34 -10.977 1 95.38 453 ILE B O 1
ATOM 8199 N N . GLN B 1 454 ? 17.297 -35.594 -11.109 1 92.69 454 GLN B N 1
ATOM 8200 C CA . GLN B 1 454 ? 17.438 -35.969 -9.719 1 92.69 454 GLN B CA 1
ATOM 8201 C C . GLN B 1 454 ? 18.812 -36.594 -9.469 1 92.69 454 GLN B C 1
ATOM 8203 O O . GLN B 1 454 ? 19.375 -36.469 -8.375 1 92.69 454 GLN B O 1
ATOM 8208 N N . GLU B 1 455 ? 19.312 -37.156 -10.484 1 91.88 455 GLU B N 1
ATOM 8209 C CA . GLU B 1 455 ? 20.594 -37.812 -10.359 1 91.88 455 GLU B CA 1
ATOM 8210 C C . GLU B 1 455 ? 21.75 -36.812 -10.539 1 91.88 455 GLU B C 1
ATOM 8212 O O . GLU B 1 455 ? 22.812 -37 -9.945 1 91.88 455 GLU B O 1
ATOM 8217 N N . LYS B 1 456 ? 21.5 -35.875 -11.305 1 93.38 456 LYS B N 1
ATOM 8218 C CA . LYS B 1 456 ? 22.625 -35.062 -11.734 1 93.38 456 LYS B CA 1
ATOM 8219 C C . LYS B 1 456 ? 22.625 -33.719 -11.031 1 93.38 456 LYS B C 1
ATOM 8221 O O . LYS B 1 456 ? 23.625 -33 -11.039 1 93.38 456 LYS B O 1
ATOM 8226 N N . THR B 1 457 ? 21.547 -33.312 -10.477 1 95.19 457 THR B N 1
ATOM 8227 C CA . THR B 1 457 ? 21.453 -31.984 -9.891 1 95.19 457 THR B CA 1
ATOM 8228 C C . THR B 1 457 ? 20.984 -32.062 -8.445 1 95.19 457 THR B C 1
ATOM 8230 O O . THR B 1 457 ? 20.734 -33.156 -7.926 1 95.19 457 THR B O 1
ATOM 8233 N N . HIS B 1 458 ? 20.953 -30.922 -7.75 1 94.69 458 HIS B N 1
ATOM 8234 C CA . HIS B 1 458 ? 20.531 -30.828 -6.355 1 94.69 458 HIS B CA 1
ATOM 8235 C C . HIS B 1 458 ? 19.172 -30.141 -6.227 1 94.69 458 HIS B C 1
ATOM 8237 O O . HIS B 1 458 ? 18.812 -29.312 -7.07 1 94.69 458 HIS B O 1
ATOM 8243 N N . SER B 1 459 ? 18.516 -30.531 -5.184 1 95.75 459 SER B N 1
ATOM 8244 C CA . SER B 1 459 ? 17.203 -29.953 -4.914 1 95.75 459 SER B CA 1
ATOM 8245 C C . SER B 1 459 ? 17.328 -28.625 -4.184 1 95.75 459 SER B C 1
ATOM 8247 O O . SER B 1 459 ? 18.188 -28.469 -3.32 1 95.75 459 SER B O 1
ATOM 8249 N N . LEU B 1 460 ? 16.484 -27.703 -4.438 1 96.94 460 LEU B N 1
ATOM 8250 C CA . LEU B 1 460 ? 16.453 -26.375 -3.824 1 96.94 460 LEU B CA 1
ATOM 8251 C C . LEU B 1 460 ? 15.938 -26.453 -2.391 1 96.94 460 LEU B C 1
ATOM 8253 O O . LEU B 1 460 ? 16.375 -25.688 -1.528 1 96.94 460 LEU B O 1
ATOM 8257 N N . TRP B 1 461 ? 14.992 -27.312 -2.109 1 97 461 TRP B N 1
ATOM 8258 C CA . TRP B 1 461 ? 14.156 -27.266 -0.911 1 97 461 TRP B CA 1
ATOM 8259 C C . TRP B 1 461 ? 15 -27.469 0.345 1 97 461 TRP B C 1
ATOM 8261 O O . TRP B 1 461 ? 14.898 -26.688 1.297 1 97 461 TRP B O 1
ATOM 8271 N N . PRO B 1 462 ? 15.93 -28.453 0.37 1 93.75 462 PRO B N 1
ATOM 8272 C CA . PRO B 1 462 ? 16.781 -28.562 1.561 1 93.75 462 PRO B CA 1
ATOM 8273 C C . PRO B 1 462 ? 17.609 -27.297 1.804 1 93.75 462 PRO B C 1
ATOM 8275 O O . PRO B 1 462 ? 17.875 -26.938 2.955 1 93.75 462 PRO B O 1
ATOM 8278 N N . PHE B 1 463 ? 18.062 -26.719 0.776 1 93.5 463 PHE B N 1
ATOM 8279 C CA . PHE B 1 463 ? 18.844 -25.5 0.872 1 93.5 463 PHE B CA 1
ATOM 8280 C C . PHE B 1 463 ? 18.031 -24.406 1.576 1 93.5 463 PHE B C 1
ATOM 8282 O O . PHE B 1 463 ? 18.562 -23.703 2.447 1 93.5 463 PHE B O 1
ATOM 8289 N N . LEU B 1 464 ? 16.797 -24.219 1.237 1 96.19 464 LEU B N 1
ATOM 8290 C CA . LEU B 1 464 ? 15.938 -23.219 1.85 1 96.19 464 LEU B CA 1
ATOM 8291 C C . LEU B 1 464 ? 15.602 -23.594 3.289 1 96.19 464 LEU B C 1
ATOM 8293 O O . LEU B 1 464 ? 15.508 -22.719 4.156 1 96.19 464 LEU B O 1
ATOM 8297 N N . LEU B 1 465 ? 15.383 -24.812 3.451 1 93.75 465 LEU B N 1
ATOM 8298 C CA . LEU B 1 465 ? 15.039 -25.281 4.789 1 93.75 465 LEU B CA 1
ATOM 8299 C C . LEU B 1 465 ? 16.188 -25.031 5.766 1 93.75 465 LEU B C 1
ATOM 8301 O O . LEU B 1 465 ? 15.953 -24.75 6.945 1 93.75 465 LEU B O 1
ATOM 8305 N N . GLU B 1 466 ? 17.344 -25.094 5.297 1 89.31 466 GLU B N 1
ATOM 8306 C CA . GLU B 1 466 ? 18.516 -24.828 6.129 1 89.31 466 GLU B CA 1
ATOM 8307 C C . GLU B 1 466 ? 18.531 -23.375 6.602 1 89.31 466 GLU B C 1
ATOM 8309 O O . GLU B 1 466 ? 19.031 -23.078 7.684 1 89.31 466 GLU B O 1
ATOM 8314 N N . LYS B 1 467 ? 17.984 -22.516 5.812 1 90.38 467 LYS B N 1
ATOM 8315 C CA . LYS B 1 467 ? 17.969 -21.094 6.125 1 90.38 467 LYS B CA 1
ATOM 8316 C C . LYS B 1 467 ? 16.594 -20.641 6.57 1 90.38 467 LYS B C 1
ATOM 8318 O O . LYS B 1 467 ? 16.234 -19.469 6.434 1 90.38 467 LYS B O 1
ATOM 8323 N N . GLN B 1 468 ? 15.82 -21.5 7.035 1 90.38 468 GLN B N 1
ATOM 8324 C CA . GLN B 1 468 ? 14.406 -21.234 7.293 1 90.38 468 GLN B CA 1
ATOM 8325 C C . GLN B 1 468 ? 14.234 -20.094 8.297 1 90.38 468 GLN B C 1
ATOM 8327 O O . GLN B 1 468 ? 13.242 -19.375 8.266 1 90.38 468 GLN B O 1
ATOM 8332 N N . HIS B 1 469 ? 15.18 -19.812 9.195 1 83.19 469 HIS B N 1
ATOM 8333 C CA . HIS B 1 469 ? 15.094 -18.766 10.203 1 83.19 469 HIS B CA 1
ATOM 8334 C C . HIS B 1 469 ? 14.992 -17.391 9.555 1 83.19 469 HIS B C 1
ATOM 8336 O O . HIS B 1 469 ? 14.391 -16.469 10.117 1 83.19 469 HIS B O 1
ATOM 8342 N N . LEU B 1 470 ? 15.477 -17.281 8.336 1 85.88 470 LEU B N 1
ATOM 8343 C CA . LEU B 1 470 ? 15.43 -16.016 7.621 1 85.88 470 LEU B CA 1
ATOM 8344 C C . LEU B 1 470 ? 14.047 -15.758 7.047 1 85.88 470 LEU B C 1
ATOM 8346 O O . LEU B 1 470 ? 13.695 -14.617 6.73 1 85.88 470 LEU B O 1
ATOM 8350 N N . TYR B 1 471 ? 13.266 -16.859 7.008 1 92.44 471 TYR B N 1
ATOM 8351 C CA . TYR B 1 471 ? 12.008 -16.766 6.281 1 92.44 471 TYR B CA 1
ATOM 8352 C C . TYR B 1 471 ? 10.828 -16.734 7.242 1 92.44 471 TYR B C 1
ATOM 8354 O O . TYR B 1 471 ? 9.688 -16.5 6.828 1 92.44 471 TYR B O 1
ATOM 8362 N N . GLN B 1 472 ? 11.094 -16.875 8.438 1 89.88 472 GLN B N 1
ATOM 8363 C CA . GLN B 1 472 ? 10.008 -17 9.406 1 89.88 472 GLN B CA 1
ATOM 8364 C C . GLN B 1 472 ? 9.281 -15.68 9.602 1 89.88 472 GLN B C 1
ATOM 8366 O O . GLN B 1 472 ? 9.922 -14.633 9.742 1 89.88 472 GLN B O 1
ATOM 8371 N N . ASN B 1 473 ? 8.008 -15.719 9.492 1 89.25 473 ASN B N 1
ATOM 8372 C CA . ASN B 1 473 ? 7.156 -14.57 9.789 1 89.25 473 ASN B CA 1
ATOM 8373 C C . ASN B 1 473 ? 6.926 -14.422 11.289 1 89.25 473 ASN B C 1
ATOM 8375 O O . ASN B 1 473 ? 6.27 -15.258 11.906 1 89.25 473 ASN B O 1
ATOM 8379 N N . PRO B 1 474 ? 7.352 -13.406 11.852 1 80 474 PRO B N 1
ATOM 8380 C CA . PRO B 1 474 ? 7.23 -13.227 13.305 1 80 474 PRO B CA 1
ATOM 8381 C C . PRO B 1 474 ? 5.781 -13.086 13.766 1 80 474 PRO B C 1
ATOM 8383 O O . PRO B 1 474 ? 5.477 -13.32 14.938 1 80 474 PRO B O 1
ATOM 8386 N N . LEU B 1 475 ? 4.879 -12.758 12.922 1 80.38 475 LEU B N 1
ATOM 8387 C CA . LEU B 1 475 ? 3.486 -12.531 13.289 1 80.38 475 LEU B CA 1
ATOM 8388 C C . LEU B 1 475 ? 2.658 -13.797 13.125 1 80.38 475 LEU B C 1
ATOM 8390 O O . LEU B 1 475 ? 1.478 -13.828 13.477 1 80.38 475 LEU B O 1
ATOM 8394 N N . TYR B 1 476 ? 3.27 -14.82 12.672 1 86 476 TYR B N 1
ATOM 8395 C CA . TYR B 1 476 ? 2.559 -16.047 12.344 1 86 476 TYR B CA 1
ATOM 8396 C C . TYR B 1 476 ? 1.876 -16.641 13.578 1 86 476 TYR B C 1
ATOM 8398 O O . TYR B 1 476 ? 2.498 -16.766 14.633 1 86 476 TYR B O 1
ATOM 8406 N N . LYS B 1 477 ? 0.547 -16.859 13.492 1 78.5 477 LYS B N 1
ATOM 8407 C CA . LYS B 1 477 ? -0.228 -17.516 14.531 1 78.5 477 LYS B CA 1
ATOM 8408 C C . LYS B 1 477 ? -0.761 -18.859 14.039 1 78.5 477 LYS B C 1
ATOM 8410 O O . LYS B 1 477 ? -1.695 -18.906 13.242 1 78.5 477 LYS B O 1
ATOM 8415 N N . ALA B 1 478 ? -0.26 -19.781 14.578 1 74.06 478 ALA B N 1
ATOM 8416 C CA . ALA B 1 478 ? -0.615 -21.125 14.148 1 74.06 478 ALA B CA 1
ATOM 8417 C C . ALA B 1 478 ? -2.084 -21.422 14.438 1 74.06 478 ALA B C 1
ATOM 8419 O O . ALA B 1 478 ? -2.701 -22.25 13.75 1 74.06 478 ALA B O 1
ATOM 8420 N N . SER B 1 479 ? -2.65 -20.75 15.422 1 63.09 479 SER B N 1
ATOM 8421 C CA . SER B 1 479 ? -4.031 -21 15.82 1 63.09 479 SER B CA 1
ATOM 8422 C C . SER B 1 479 ? -5.004 -20.578 14.719 1 63.09 479 SER B C 1
ATOM 8424 O O . SER B 1 479 ? -6.133 -21.078 14.664 1 63.09 479 SER B O 1
ATOM 8426 N N . VAL B 1 480 ? -4.594 -19.656 14.016 1 58.81 480 VAL B N 1
ATOM 8427 C CA . VAL B 1 480 ? -5.457 -19.219 12.914 1 58.81 480 VAL B CA 1
ATOM 8428 C C . VAL B 1 480 ? -5.398 -20.25 11.781 1 58.81 480 VAL B C 1
ATOM 8430 O O . VAL B 1 480 ? -5.855 -19.969 10.672 1 58.81 480 VAL B O 1
ATOM 8433 N N . THR B 1 481 ? -4.785 -21.453 11.992 1 57.34 481 THR B N 1
ATOM 8434 C CA . THR B 1 481 ? -4.395 -22.438 11 1 57.34 481 THR B CA 1
ATOM 8435 C C . THR B 1 481 ? -5.621 -23 10.281 1 57.34 481 THR B C 1
ATOM 8437 O O . THR B 1 481 ? -5.586 -23.25 9.07 1 57.34 481 THR B O 1
ATOM 8440 N N . ASN B 1 482 ? -6.652 -23.234 10.938 1 62.53 482 ASN B N 1
ATOM 8441 C CA . ASN B 1 482 ? -7.625 -24.047 10.219 1 62.53 482 ASN B CA 1
ATOM 8442 C C . ASN B 1 482 ? -8.719 -23.188 9.594 1 62.53 482 ASN B C 1
ATOM 8444 O O . ASN B 1 482 ? -9.852 -23.641 9.43 1 62.53 482 ASN B O 1
ATOM 8448 N N . VAL B 1 483 ? -8.148 -22.062 9.141 1 80.12 483 VAL B N 1
ATOM 8449 C CA . VAL B 1 483 ? -9.219 -21.203 8.672 1 80.12 483 VAL B CA 1
ATOM 8450 C C . VAL B 1 483 ? -9.055 -20.938 7.176 1 80.12 483 VAL B C 1
ATOM 8452 O O . VAL B 1 483 ? -7.934 -20.75 6.691 1 80.12 483 VAL B O 1
ATOM 8455 N N . VAL B 1 484 ? -10.172 -21.25 6.398 1 92.81 484 VAL B N 1
ATOM 8456 C CA . VAL B 1 484 ? -10.25 -20.828 5.004 1 92.81 484 VAL B CA 1
ATOM 8457 C C . VAL B 1 484 ? -10.164 -19.312 4.91 1 92.81 484 VAL B C 1
ATOM 8459 O O . VAL B 1 484 ? -10.859 -18.594 5.629 1 92.81 484 VAL B O 1
ATOM 8462 N N . LEU B 1 485 ? -9.211 -18.859 4.16 1 93.69 485 LEU B N 1
ATOM 8463 C CA . LEU B 1 485 ? -9.062 -17.406 4 1 93.69 485 LEU B CA 1
ATOM 8464 C C . LEU B 1 485 ? -10.078 -16.859 3.006 1 93.69 485 LEU B C 1
ATOM 8466 O O . LEU B 1 485 ? -10.352 -17.5 1.981 1 93.69 485 LEU B O 1
ATOM 8470 N N . LYS B 1 486 ? -10.688 -15.789 3.312 1 92.31 486 LYS B N 1
ATOM 8471 C CA . LYS B 1 486 ? -11.633 -15.086 2.441 1 92.31 486 LYS B CA 1
ATOM 8472 C C . LYS B 1 486 ? -11.148 -13.672 2.137 1 92.31 486 LYS B C 1
ATOM 8474 O O . LYS B 1 486 ? -11.617 -12.703 2.74 1 92.31 486 LYS B O 1
ATOM 8479 N N . PRO B 1 487 ? -10.258 -13.555 1.146 1 92.81 487 PRO B N 1
ATOM 8480 C CA . PRO B 1 487 ? -9.672 -12.242 0.847 1 92.81 487 PRO B CA 1
ATOM 8481 C C . PRO B 1 487 ? -10.664 -11.289 0.187 1 92.81 487 PRO B C 1
ATOM 8483 O O . PRO B 1 487 ? -11.602 -11.734 -0.477 1 92.81 487 PRO B O 1
ATOM 8486 N N . ASN B 1 488 ? -10.492 -9.992 0.44 1 89.88 488 ASN B N 1
ATOM 8487 C CA . ASN B 1 488 ? -11.156 -8.914 -0.291 1 89.88 488 ASN B CA 1
ATOM 8488 C C . ASN B 1 488 ? -10.367 -8.523 -1.543 1 89.88 488 ASN B C 1
ATOM 8490 O O . ASN B 1 488 ? -9.234 -8.055 -1.45 1 89.88 488 ASN B O 1
ATOM 8494 N N . THR B 1 489 ? -10.953 -8.711 -2.721 1 92.94 489 THR B N 1
ATOM 8495 C CA . THR B 1 489 ? -10.203 -8.484 -3.951 1 92.94 489 THR B CA 1
ATOM 8496 C C . THR B 1 489 ? -10.602 -7.16 -4.594 1 92.94 489 THR B C 1
ATOM 8498 O O . THR B 1 489 ? -10.43 -6.977 -5.801 1 92.94 489 THR B O 1
ATOM 8501 N N . ALA B 1 490 ? -11.164 -6.238 -3.789 1 91.12 490 ALA B N 1
ATOM 8502 C CA . ALA B 1 490 ? -11.391 -4.891 -4.305 1 91.12 490 ALA B CA 1
ATOM 8503 C C . ALA B 1 490 ? -10.078 -4.242 -4.742 1 91.12 490 ALA B C 1
ATOM 8505 O O . ALA B 1 490 ? -9.023 -4.504 -4.156 1 91.12 490 ALA B O 1
ATOM 8506 N N . PRO B 1 491 ? -10.133 -3.344 -5.715 1 92.38 491 PRO B N 1
ATOM 8507 C CA . PRO B 1 491 ? -8.914 -2.795 -6.328 1 92.38 491 PRO B CA 1
ATOM 8508 C C . PRO B 1 491 ? -8.016 -2.088 -5.316 1 92.38 491 PRO B C 1
ATOM 8510 O O . PRO B 1 491 ? -6.789 -2.135 -5.441 1 92.38 491 PRO B O 1
ATOM 8513 N N . PHE B 1 492 ? -8.539 -1.479 -4.363 1 88.69 492 PHE B N 1
ATOM 8514 C CA . PHE B 1 492 ? -7.738 -0.69 -3.434 1 88.69 492 PHE B CA 1
ATOM 8515 C C . PHE B 1 492 ? -6.84 -1.591 -2.594 1 88.69 492 PHE B C 1
ATOM 8517 O O . PHE B 1 492 ? -5.914 -1.113 -1.937 1 88.69 492 PHE B O 1
ATOM 8524 N N . ASN B 1 493 ? -7.102 -2.902 -2.625 1 90.38 493 ASN B N 1
ATOM 8525 C CA . ASN B 1 493 ? -6.301 -3.854 -1.864 1 90.38 493 ASN B CA 1
ATOM 8526 C C . ASN B 1 493 ? -5.07 -4.305 -2.648 1 90.38 493 ASN B C 1
ATOM 8528 O O . ASN B 1 493 ? -4.238 -5.047 -2.129 1 90.38 493 ASN B O 1
ATOM 8532 N N . PHE B 1 494 ? -4.961 -3.852 -3.832 1 94.19 494 PHE B N 1
ATOM 8533 C CA . PHE B 1 494 ? -3.824 -4.215 -4.668 1 94.19 494 PHE B CA 1
ATOM 8534 C C . PHE B 1 494 ? -2.814 -3.074 -4.734 1 94.19 494 PHE B C 1
ATOM 8536 O O . PHE B 1 494 ? -3.193 -1.912 -4.895 1 94.19 494 PHE B O 1
ATOM 8543 N N . LYS B 1 495 ? -1.629 -3.369 -4.531 1 92.12 495 LYS B N 1
ATOM 8544 C CA . LYS B 1 495 ? -0.59 -2.344 -4.496 1 92.12 495 LYS B CA 1
ATOM 8545 C C . LYS B 1 495 ? 0.648 -2.789 -5.27 1 92.12 495 LYS B C 1
ATOM 8547 O O . LYS B 1 495 ? 0.847 -3.984 -5.496 1 92.12 495 LYS B O 1
ATOM 8552 N N . PHE B 1 496 ? 1.424 -1.788 -5.637 1 94.81 496 PHE B N 1
ATOM 8553 C CA . PHE B 1 496 ? 2.678 -2.041 -6.336 1 94.81 496 PHE B CA 1
ATOM 8554 C C . PHE B 1 496 ? 3.693 -2.697 -5.41 1 94.81 496 PHE B C 1
ATOM 8556 O O . PHE B 1 496 ? 3.924 -2.221 -4.297 1 94.81 496 PHE B O 1
ATOM 8563 N N . TRP B 1 497 ? 4.277 -3.811 -5.82 1 95.44 497 TRP B N 1
ATOM 8564 C CA . TRP B 1 497 ? 5.25 -4.559 -5.027 1 95.44 497 TRP B CA 1
ATOM 8565 C C . TRP B 1 497 ? 6.664 -4.055 -5.285 1 95.44 497 TRP B C 1
ATOM 8567 O O . TRP B 1 497 ? 7.457 -4.727 -5.953 1 95.44 497 TRP B O 1
ATOM 8577 N N . CYS B 1 498 ? 7.047 -3.039 -4.648 1 91.75 498 CYS B N 1
ATOM 8578 C CA . CYS B 1 498 ? 8.328 -2.375 -4.863 1 91.75 498 CYS B CA 1
ATOM 8579 C C . CYS B 1 498 ? 9.492 -3.305 -4.531 1 91.75 498 CYS B C 1
ATOM 8581 O O . CYS B 1 498 ? 10.492 -3.336 -5.25 1 91.75 498 CYS B O 1
ATOM 8583 N N . SER B 1 499 ? 9.312 -4.109 -3.502 1 91.62 499 SER B N 1
ATOM 8584 C CA . SER B 1 499 ? 10.398 -4.973 -3.039 1 91.62 499 SER B CA 1
ATOM 8585 C C . SER B 1 499 ? 10.688 -6.082 -4.043 1 91.62 499 SER B C 1
ATOM 8587 O O . SER B 1 499 ? 11.734 -6.73 -3.979 1 91.62 499 SER B O 1
ATOM 8589 N N . MET B 1 500 ? 9.828 -6.297 -4.945 1 96 500 MET B N 1
ATOM 8590 C CA . MET B 1 500 ? 10.062 -7.266 -6.012 1 96 500 MET B CA 1
ATOM 8591 C C . MET B 1 500 ? 10.695 -6.598 -7.227 1 96 500 MET B C 1
ATOM 8593 O O . MET B 1 500 ? 11.75 -7.023 -7.695 1 96 500 MET B O 1
ATOM 8597 N N . TYR B 1 501 ? 10.117 -5.523 -7.695 1 95.81 501 TYR B N 1
ATOM 8598 C CA . TYR B 1 501 ? 10.453 -4.996 -9.016 1 95.81 501 TYR B CA 1
ATOM 8599 C C . TYR B 1 501 ? 11.562 -3.953 -8.914 1 95.81 501 TYR B C 1
ATOM 8601 O O . TYR B 1 501 ? 12.227 -3.652 -9.906 1 95.81 501 TYR B O 1
ATOM 8609 N N . ASN B 1 502 ? 11.766 -3.383 -7.688 1 91.75 502 ASN B N 1
ATOM 8610 C CA . ASN B 1 502 ? 12.836 -2.422 -7.449 1 91.75 502 ASN B CA 1
ATOM 8611 C C . ASN B 1 502 ? 13.711 -2.84 -6.27 1 91.75 502 ASN B C 1
ATOM 8613 O O . ASN B 1 502 ? 14.219 -1.988 -5.539 1 91.75 502 ASN B O 1
ATOM 8617 N N . ARG B 1 503 ? 13.844 -4.062 -6.086 1 89.94 503 ARG B N 1
ATOM 8618 C CA . ARG B 1 503 ? 14.547 -4.645 -4.949 1 89.94 503 ARG B CA 1
ATOM 8619 C C . ARG B 1 503 ? 16 -4.191 -4.914 1 89.94 503 ARG B C 1
ATOM 8621 O O . ARG B 1 503 ? 16.562 -3.961 -3.84 1 89.94 503 ARG B O 1
ATOM 8628 N N . PHE B 1 504 ? 16.594 -4.023 -6.023 1 89.69 504 PHE B N 1
ATOM 8629 C CA . PHE B 1 504 ? 18.031 -3.812 -6.109 1 89.69 504 PHE B CA 1
ATOM 8630 C C . PHE B 1 504 ? 18.359 -2.332 -6.285 1 89.69 504 PHE B C 1
ATOM 8632 O O . PHE B 1 504 ? 19.531 -1.955 -6.414 1 89.69 504 PHE B O 1
ATOM 8639 N N . ASP B 1 505 ? 17.344 -1.573 -6.332 1 84.38 505 ASP B N 1
ATOM 8640 C CA . ASP B 1 505 ? 17.531 -0.136 -6.508 1 84.38 505 ASP B CA 1
ATOM 8641 C C . ASP B 1 505 ? 17.719 0.562 -5.164 1 84.38 505 ASP B C 1
ATOM 8643 O O . ASP B 1 505 ? 16.859 0.475 -4.289 1 84.38 505 ASP B O 1
ATOM 8647 N N . LYS B 1 506 ? 18.812 1.142 -5.059 1 73.5 506 LYS B N 1
ATOM 8648 C CA . LYS B 1 506 ? 19.125 1.83 -3.809 1 73.5 506 LYS B CA 1
ATOM 8649 C C . LYS B 1 506 ? 18.219 3.041 -3.605 1 73.5 506 LYS B C 1
ATOM 8651 O O . LYS B 1 506 ? 17.891 3.738 -4.562 1 73.5 506 LYS B O 1
ATOM 8656 N N . GLY B 1 507 ? 17.797 3.264 -2.479 1 65.75 507 GLY B N 1
ATOM 8657 C CA . GLY B 1 507 ? 17.031 4.457 -2.152 1 65.75 507 GLY B CA 1
ATOM 8658 C C . GLY B 1 507 ? 15.539 4.25 -2.262 1 65.75 507 GLY B C 1
ATOM 8659 O O . GLY B 1 507 ? 14.758 5.125 -1.89 1 65.75 507 GLY B O 1
ATOM 8660 N N . MET B 1 508 ? 15.211 3.059 -2.76 1 66.44 508 MET B N 1
ATOM 8661 C CA . MET B 1 508 ? 13.789 2.824 -2.99 1 66.44 508 MET B CA 1
ATOM 8662 C C . MET B 1 508 ? 13.141 2.184 -1.769 1 66.44 508 MET B C 1
ATOM 8664 O O . MET B 1 508 ? 11.922 2.256 -1.6 1 66.44 508 MET B O 1
ATOM 8668 N N . HIS B 1 509 ? 13.859 1.584 -1.009 1 61.12 509 HIS B N 1
ATOM 8669 C CA . HIS B 1 509 ? 13.273 0.807 0.076 1 61.12 509 HIS B CA 1
ATOM 8670 C C . HIS B 1 509 ? 13.258 1.601 1.378 1 61.12 509 HIS B C 1
ATOM 8672 O O . HIS B 1 509 ? 14.133 2.438 1.609 1 61.12 509 HIS B O 1
ATOM 8678 N N . PRO B 1 510 ? 12.094 1.266 2.07 1 59.34 510 PRO B N 1
ATOM 8679 C CA . PRO B 1 510 ? 12.023 1.985 3.344 1 59.34 510 PRO B CA 1
ATOM 8680 C C . PRO B 1 510 ? 13.234 1.737 4.238 1 59.34 510 PRO B C 1
ATOM 8682 O O . PRO B 1 510 ? 13.844 0.669 4.168 1 59.34 510 PRO B O 1
ATOM 8685 N N . LYS B 1 511 ? 13.586 2.703 4.852 1 58.22 511 LYS B N 1
ATOM 8686 C CA . LYS B 1 511 ? 14.758 2.668 5.73 1 58.22 511 LYS B CA 1
ATOM 8687 C C . LYS B 1 511 ? 14.523 1.723 6.906 1 58.22 511 LYS B C 1
ATOM 8689 O O . LYS B 1 511 ? 15.469 1.103 7.402 1 58.22 511 LYS B O 1
ATOM 8694 N N . GLN B 1 512 ? 13.242 1.629 7.32 1 56.62 512 GLN B N 1
ATOM 8695 C CA . GLN B 1 512 ? 12.938 0.693 8.398 1 56.62 512 GLN B CA 1
ATOM 8696 C C . GLN B 1 512 ? 11.93 -0.361 7.938 1 56.62 512 GLN B C 1
ATOM 8698 O O . GLN B 1 512 ? 10.906 -0.029 7.34 1 56.62 512 GLN B O 1
ATOM 8703 N N . SER B 1 513 ? 12.422 -1.57 7.918 1 61.88 513 SER B N 1
ATOM 8704 C CA . SER B 1 513 ? 11.516 -2.662 7.586 1 61.88 513 SER B CA 1
ATOM 8705 C C . SER B 1 513 ? 10.82 -3.205 8.836 1 61.88 513 SER B C 1
ATOM 8707 O O . SER B 1 513 ? 11.477 -3.496 9.836 1 61.88 513 SER B O 1
ATOM 8709 N N . VAL B 1 514 ? 9.508 -3.041 8.812 1 64.56 514 VAL B N 1
ATOM 8710 C CA . VAL B 1 514 ? 8.719 -3.607 9.898 1 64.56 514 VAL B CA 1
ATOM 8711 C C . VAL B 1 514 ? 9.156 -5.047 10.164 1 64.56 514 VAL B C 1
ATOM 8713 O O . VAL B 1 514 ? 9.328 -5.445 11.32 1 64.56 514 VAL B O 1
ATOM 8716 N N . LEU B 1 515 ? 9.422 -5.707 9.141 1 59.53 515 LEU B N 1
ATOM 8717 C CA . LEU B 1 515 ? 9.789 -7.113 9.242 1 59.53 515 LEU B CA 1
ATOM 8718 C C . LEU B 1 515 ? 11.117 -7.27 9.984 1 59.53 515 LEU B C 1
ATOM 8720 O O . LEU B 1 515 ? 11.227 -8.094 10.891 1 59.53 515 LEU B O 1
ATOM 8724 N N . ASP B 1 516 ? 11.992 -6.461 9.609 1 61.81 516 ASP B N 1
ATOM 8725 C CA . ASP B 1 516 ? 13.312 -6.57 10.234 1 61.81 516 ASP B CA 1
ATOM 8726 C C . ASP B 1 516 ? 13.234 -6.254 11.727 1 61.81 516 ASP B C 1
ATOM 8728 O O . ASP B 1 516 ? 13.867 -6.922 12.539 1 61.81 516 ASP B O 1
ATOM 8732 N N . CYS B 1 517 ? 12.352 -5.355 11.992 1 65.31 517 CYS B N 1
ATOM 8733 C CA . CYS B 1 517 ? 12.172 -4.973 13.391 1 65.31 517 CYS B CA 1
ATOM 8734 C C . CYS B 1 517 ? 11.508 -6.098 14.18 1 65.31 517 CYS B C 1
ATOM 8736 O O . CYS B 1 517 ? 11.93 -6.406 15.297 1 65.31 517 CYS B O 1
ATOM 8738 N N . LEU B 1 518 ? 10.57 -6.664 13.578 1 67.69 518 LEU B N 1
ATOM 8739 C CA . LEU B 1 518 ? 9.836 -7.734 14.242 1 67.69 518 LEU B CA 1
ATOM 8740 C C . LEU B 1 518 ? 10.711 -8.977 14.406 1 67.69 518 LEU B C 1
ATOM 8742 O O . LEU B 1 518 ? 10.68 -9.625 15.453 1 67.69 518 LEU B O 1
ATOM 8746 N N . LEU B 1 519 ? 11.477 -9.203 13.422 1 61.47 519 LEU B N 1
ATOM 8747 C CA . LEU B 1 519 ? 12.359 -10.367 13.469 1 61.47 519 LEU B CA 1
ATOM 8748 C C . LEU B 1 519 ? 13.414 -10.203 14.555 1 61.47 519 LEU B C 1
ATOM 8750 O O . LEU B 1 519 ? 13.719 -11.148 15.289 1 61.47 519 LEU B O 1
ATOM 8754 N N . THR B 1 520 ? 13.859 -9.039 14.664 1 61.78 520 THR B N 1
ATOM 8755 C CA . THR B 1 520 ? 14.844 -8.75 15.703 1 61.78 520 THR B CA 1
ATOM 8756 C C . THR B 1 520 ? 14.219 -8.875 17.094 1 61.78 520 THR B C 1
ATOM 8758 O O . THR B 1 520 ? 14.82 -9.438 18 1 61.78 520 THR B O 1
ATOM 8761 N N . SER B 1 521 ? 13.016 -8.398 17.203 1 61.5 521 SER B N 1
ATOM 8762 C CA . SER B 1 521 ? 12.297 -8.477 18.469 1 61.5 521 SER B CA 1
ATOM 8763 C C . SER B 1 521 ? 11.984 -9.922 18.844 1 61.5 521 SER B C 1
ATOM 8765 O O . SER B 1 521 ? 12.086 -10.305 20 1 61.5 521 SER B O 1
ATOM 8767 N N . MET B 1 522 ? 11.602 -10.625 17.891 1 58.06 522 MET B N 1
ATOM 8768 C CA . MET B 1 522 ? 11.281 -12.031 18.109 1 58.06 522 MET B CA 1
ATOM 8769 C C . MET B 1 522 ? 12.523 -12.812 18.531 1 58.06 522 MET B C 1
ATOM 8771 O O . MET B 1 522 ? 12.461 -13.656 19.438 1 58.06 522 MET B O 1
ATOM 8775 N N . LYS B 1 523 ? 13.547 -12.508 17.828 1 58.06 523 LYS B N 1
ATOM 8776 C CA . LYS B 1 523 ? 14.797 -13.141 18.203 1 58.06 523 LYS B CA 1
ATOM 8777 C C . LYS B 1 523 ? 15.148 -12.844 19.656 1 58.06 523 LYS B C 1
ATOM 8779 O O . LYS B 1 523 ? 15.562 -13.734 20.406 1 58.06 523 LYS B O 1
ATOM 8784 N N . CYS B 1 524 ? 14.812 -11.625 19.984 1 53.66 524 CYS B N 1
ATOM 8785 C CA . CYS B 1 524 ? 15.062 -11.195 21.359 1 53.66 524 CYS B CA 1
ATOM 8786 C C . CYS B 1 524 ? 14.133 -11.914 22.328 1 53.66 524 CYS B C 1
ATOM 8788 O O . CYS B 1 524 ? 14.555 -12.328 23.406 1 53.66 524 CYS B O 1
ATOM 8790 N N . ASN B 1 525 ? 12.93 -12.062 21.938 1 55.72 525 ASN B N 1
ATOM 8791 C CA . ASN B 1 525 ? 11.938 -12.727 22.781 1 55.72 525 ASN B CA 1
ATOM 8792 C C . ASN B 1 525 ? 12.266 -14.203 22.969 1 55.72 525 ASN B C 1
ATOM 8794 O O . ASN B 1 525 ? 12.117 -14.734 24.078 1 55.72 525 ASN B O 1
ATOM 8798 N N . VAL B 1 526 ? 12.617 -14.789 21.891 1 55.41 526 VAL B N 1
ATOM 8799 C CA . VAL B 1 526 ? 13 -16.188 21.969 1 55.41 526 VAL B CA 1
ATOM 8800 C C . VAL B 1 526 ? 14.18 -16.344 22.922 1 55.41 526 VAL B C 1
ATOM 8802 O O . VAL B 1 526 ? 14.211 -17.281 23.734 1 55.41 526 VAL B O 1
ATOM 8805 N N . GLU B 1 527 ? 14.961 -15.406 22.781 1 53.72 527 GLU B N 1
ATOM 8806 C CA . GLU B 1 527 ? 16.109 -15.422 23.688 1 53.72 527 GLU B CA 1
ATOM 8807 C C . GLU B 1 527 ? 15.688 -15.211 25.141 1 53.72 527 GLU B C 1
ATOM 8809 O O . GLU B 1 527 ? 16.188 -15.883 26.031 1 53.72 527 GLU B O 1
ATOM 8814 N N . LEU B 1 528 ? 14.719 -14.398 25.266 1 52.88 528 LEU B N 1
ATOM 8815 C CA . LEU B 1 528 ? 14.211 -14.117 26.609 1 52.88 528 LEU B CA 1
ATOM 8816 C C . LEU B 1 528 ? 13.445 -15.312 27.156 1 52.88 528 LEU B C 1
ATOM 8818 O O . LEU B 1 528 ? 13.578 -15.648 28.328 1 52.88 528 LEU B O 1
ATOM 8822 N N . LYS B 1 529 ? 12.609 -15.852 26.344 1 55.84 529 LYS B N 1
ATOM 8823 C CA . LYS B 1 529 ? 11.875 -17.047 26.766 1 55.84 529 LYS B CA 1
ATOM 8824 C C . LYS B 1 529 ? 12.828 -18.172 27.125 1 55.84 529 LYS B C 1
ATOM 8826 O O . LYS B 1 529 ? 12.609 -18.891 28.109 1 55.84 529 LYS B O 1
ATOM 8831 N N . GLY B 1 530 ? 13.758 -18.266 26.328 1 55.31 530 GLY B N 1
ATOM 8832 C CA . GLY B 1 530 ? 14.789 -19.234 26.672 1 55.31 530 GLY B CA 1
ATOM 8833 C C . GLY B 1 530 ? 15.438 -18.969 28.016 1 55.31 530 GLY B C 1
ATOM 8834 O O . GLY B 1 530 ? 15.648 -19.906 28.797 1 55.31 530 GLY B O 1
ATOM 8835 N N . SER B 1 531 ? 15.508 -17.75 28.203 1 54.16 531 SER B N 1
ATOM 8836 C CA . SER B 1 531 ? 16.094 -17.359 29.469 1 54.16 531 SER B CA 1
ATOM 8837 C C . SER B 1 531 ? 15.148 -17.641 30.641 1 54.16 531 SER B C 1
ATOM 8839 O O . SER B 1 531 ? 15.578 -18.078 31.703 1 54.16 531 SER B O 1
ATOM 8841 N N . VAL B 1 532 ? 13.922 -17.391 30.375 1 56.19 532 VAL B N 1
ATOM 8842 C CA . VAL B 1 532 ? 12.906 -17.641 31.391 1 56.19 532 VAL B CA 1
ATOM 8843 C C . VAL B 1 532 ? 12.805 -19.141 31.672 1 56.19 532 VAL B C 1
ATOM 8845 O O . VAL B 1 532 ? 12.703 -19.547 32.844 1 56.19 532 VAL B O 1
ATOM 8848 N N . GLU B 1 533 ? 12.773 -19.859 30.641 1 60.19 533 GLU B N 1
ATOM 8849 C CA . GLU B 1 533 ? 12.734 -21.312 30.812 1 60.19 533 GLU B CA 1
ATOM 8850 C C . GLU B 1 533 ? 13.953 -21.797 31.609 1 60.19 533 GLU B C 1
ATOM 8852 O O . GLU B 1 533 ? 13.828 -22.672 32.469 1 60.19 533 GLU B O 1
ATOM 8857 N N . ASP B 1 534 ? 15 -21.234 31.297 1 57.94 534 ASP B N 1
ATOM 8858 C CA . ASP B 1 534 ? 16.219 -21.578 32.031 1 57.94 534 ASP B CA 1
ATOM 8859 C C . ASP B 1 534 ? 16.094 -21.203 33.5 1 57.94 534 ASP B C 1
ATOM 8861 O O . ASP B 1 534 ? 16.484 -21.969 34.375 1 57.94 534 ASP B O 1
ATOM 8865 N N . LEU B 1 535 ? 15.453 -20.094 33.719 1 56.81 535 LEU B N 1
ATOM 8866 C CA . LEU B 1 535 ? 15.273 -19.625 35.062 1 56.81 535 LEU B CA 1
ATOM 8867 C C . LEU B 1 535 ? 14.273 -20.484 35.844 1 56.81 535 LEU B C 1
ATOM 8869 O O . LEU B 1 535 ? 14.445 -20.75 37.031 1 56.81 535 LEU B O 1
ATOM 8873 N N . ASN B 1 536 ? 13.273 -20.828 35.125 1 59.19 536 ASN B N 1
ATOM 8874 C CA . ASN B 1 536 ? 12.289 -21.703 35.75 1 59.19 536 ASN B CA 1
ATOM 8875 C C . ASN B 1 536 ? 12.891 -23.062 36.094 1 59.19 536 ASN B C 1
ATOM 8877 O O . ASN B 1 536 ? 12.555 -23.656 37.125 1 59.19 536 ASN B O 1
ATOM 8881 N N . GLN B 1 537 ? 13.648 -23.469 35.312 1 60.97 537 GLN B N 1
ATOM 8882 C CA . GLN B 1 537 ? 14.336 -24.719 35.594 1 60.97 537 GLN B CA 1
ATOM 8883 C C . GLN B 1 537 ? 15.242 -24.594 36.812 1 60.97 537 GLN B C 1
ATOM 8885 O O . GLN B 1 537 ? 15.281 -25.5 37.656 1 60.97 537 GLN B O 1
ATOM 8890 N N . VAL B 1 538 ? 15.812 -23.5 36.875 1 57.22 538 VAL B N 1
ATOM 8891 C CA . VAL B 1 538 ? 16.656 -23.234 38.031 1 57.22 538 VAL B CA 1
ATOM 8892 C C . VAL B 1 538 ? 15.805 -23.141 39.281 1 57.22 538 VAL B C 1
ATOM 8894 O O . VAL B 1 538 ? 16.172 -23.672 40.312 1 57.22 538 VAL B O 1
ATOM 8897 N N . ARG B 1 539 ? 14.734 -22.5 39.125 1 57.09 539 ARG B N 1
ATOM 8898 C CA . ARG B 1 539 ? 13.789 -22.359 40.219 1 57.09 539 ARG B CA 1
ATOM 8899 C C . ARG B 1 539 ? 13.273 -23.719 40.656 1 57.09 539 ARG B C 1
ATOM 8901 O O . ARG B 1 539 ? 13.219 -24 41.875 1 57.09 539 ARG B O 1
ATOM 8908 N N . ALA B 1 540 ? 12.898 -24.469 39.75 1 63.09 540 ALA B N 1
ATOM 8909 C CA . ALA B 1 540 ? 12.414 -25.812 40.062 1 63.09 540 ALA B CA 1
ATOM 8910 C C . ALA B 1 540 ? 13.5 -26.641 40.75 1 63.09 540 ALA B C 1
ATOM 8912 O O . ALA B 1 540 ? 13.211 -27.375 41.688 1 63.09 540 ALA B O 1
ATOM 8913 N N . SER B 1 541 ? 14.617 -26.406 40.312 1 60.41 541 SER B N 1
ATOM 8914 C CA . SER B 1 541 ? 15.742 -27.125 40.938 1 60.41 541 SER B CA 1
ATOM 8915 C C . SER B 1 541 ? 15.992 -26.641 42.344 1 60.41 541 SER B C 1
ATOM 8917 O O . SER B 1 541 ? 16.281 -27.453 43.25 1 60.41 541 SER B O 1
ATOM 8919 N N . VAL B 1 542 ? 15.734 -25.406 42.5 1 56.41 542 VAL B N 1
ATOM 8920 C CA . VAL B 1 542 ? 15.945 -24.828 43.844 1 56.41 542 VAL B CA 1
ATOM 8921 C C . VAL B 1 542 ? 14.812 -25.25 44.781 1 56.41 542 VAL B C 1
ATOM 8923 O O . VAL B 1 542 ? 15.047 -25.594 45.938 1 56.41 542 VAL B O 1
ATOM 8926 N N . LEU B 1 543 ? 13.648 -25.266 44.188 1 57.09 543 LEU B N 1
ATOM 8927 C CA . LEU B 1 543 ? 12.484 -25.656 44.969 1 57.09 543 LEU B CA 1
ATOM 8928 C C . LEU B 1 543 ? 12.539 -27.141 45.344 1 57.09 543 LEU B C 1
ATOM 8930 O O . LEU B 1 543 ? 12.07 -27.531 46.406 1 57.09 543 LEU B O 1
ATOM 8934 N N . SER B 1 544 ? 12.906 -27.906 44.438 1 59.66 544 SER B N 1
ATOM 8935 C CA . SER B 1 544 ? 13.055 -29.328 44.75 1 59.66 544 SER B CA 1
ATOM 8936 C C . SER B 1 544 ? 14.078 -29.562 45.844 1 59.66 544 SER B C 1
ATOM 8938 O O . SER B 1 544 ? 13.938 -30.484 46.656 1 59.66 544 SER B O 1
ATOM 8940 N N . LYS B 1 545 ? 14.969 -28.625 45.844 1 59.5 545 LYS B N 1
ATOM 8941 C CA . LYS B 1 545 ? 16 -28.797 46.875 1 59.5 545 LYS B CA 1
ATOM 8942 C C . LYS B 1 545 ? 15.609 -28.109 48.188 1 59.5 545 LYS B C 1
ATOM 8944 O O . LYS B 1 545 ? 16.031 -28.531 49.25 1 59.5 545 LYS B O 1
ATOM 8949 N N . PHE B 1 546 ? 14.883 -26.953 48 1 49.53 546 PHE B N 1
ATOM 8950 C CA . PHE B 1 546 ? 14.477 -26.25 49.219 1 49.53 546 PHE B CA 1
ATOM 8951 C C . PHE B 1 546 ? 12.969 -26.016 49.25 1 49.53 546 PHE B C 1
ATOM 8953 O O . PHE B 1 546 ? 12.492 -24.969 48.781 1 49.53 546 PHE B O 1
ATOM 8960 N N . PRO B 1 547 ? 12.211 -27.078 49.594 1 49.62 547 PRO B N 1
ATOM 8961 C CA . PRO B 1 547 ? 10.742 -27.078 49.562 1 49.62 547 PRO B CA 1
ATOM 8962 C C . PRO B 1 547 ? 10.148 -26.094 50.562 1 49.62 547 PRO B C 1
ATOM 8964 O O . PRO B 1 547 ? 10.062 -26.375 51.75 1 49.62 547 PRO B O 1
ATOM 8967 N N . ASP B 1 548 ? 10.586 -24.875 50.781 1 46.72 548 ASP B N 1
ATOM 8968 C CA . ASP B 1 548 ? 9.891 -24.047 51.75 1 46.72 548 ASP B CA 1
ATOM 8969 C C . ASP B 1 548 ? 8.469 -23.719 51.281 1 46.72 548 ASP B C 1
ATOM 8971 O O . ASP B 1 548 ? 8.281 -23.172 50.188 1 46.72 548 ASP B O 1
ATOM 8975 N N . PRO B 1 549 ? 7.398 -24.312 51.938 1 46.47 549 PRO B N 1
ATOM 8976 C CA . PRO B 1 549 ? 5.969 -24.188 51.625 1 46.47 549 PRO B CA 1
ATOM 8977 C C . PRO B 1 549 ? 5.531 -22.734 51.469 1 46.47 549 PRO B C 1
ATOM 8979 O O . PRO B 1 549 ? 4.484 -22.453 50.875 1 46.47 549 PRO B O 1
ATOM 8982 N N . ASN B 1 550 ? 6.047 -21.906 52.312 1 43.94 550 ASN B N 1
ATOM 8983 C CA . ASN B 1 550 ? 5.531 -20.531 52.406 1 43.94 550 ASN B CA 1
ATOM 8984 C C . ASN B 1 550 ? 6 -19.688 51.219 1 43.94 550 ASN B C 1
ATOM 8986 O O . ASN B 1 550 ? 5.836 -18.469 51.219 1 43.94 550 ASN B O 1
ATOM 8990 N N . LEU B 1 551 ? 6.785 -20.219 50.406 1 42.09 551 LEU B N 1
ATOM 8991 C CA . LEU B 1 551 ? 7.238 -19.422 49.281 1 42.09 551 LEU B CA 1
ATOM 8992 C C . LEU B 1 551 ? 6.145 -19.312 48.219 1 42.09 551 LEU B C 1
ATOM 8994 O O . LEU B 1 551 ? 5.625 -20.328 47.75 1 42.09 551 LEU B O 1
ATOM 8998 N N . PRO B 1 552 ? 5.301 -18.281 48.375 1 40.66 552 PRO B N 1
ATOM 8999 C CA . PRO B 1 552 ? 4.273 -18.062 47.344 1 40.66 552 PRO B CA 1
ATOM 9000 C C . PRO B 1 552 ? 4.812 -18.219 45.938 1 40.66 552 PRO B C 1
ATOM 9002 O O . PRO B 1 552 ? 5.457 -17.297 45.406 1 40.66 552 PRO B O 1
ATOM 9005 N N . LEU B 1 553 ? 5.328 -19.328 45.688 1 40.66 553 LEU B N 1
ATOM 9006 C CA . LEU B 1 553 ? 5.816 -19.547 44.344 1 40.66 553 LEU B CA 1
ATOM 9007 C C . LEU B 1 553 ? 4.66 -19.625 43.344 1 40.66 553 LEU B C 1
ATOM 9009 O O . LEU B 1 553 ? 3.93 -20.625 43.312 1 40.66 553 LEU B O 1
ATOM 9013 N N . GLY B 1 554 ? 3.904 -18.688 43.156 1 37 554 GLY B N 1
ATOM 9014 C CA . GLY B 1 554 ? 2.871 -18.703 42.125 1 37 554 GLY B CA 1
ATOM 9015 C C . GLY B 1 554 ? 3.371 -19.203 40.781 1 37 554 GLY B C 1
ATOM 9016 O O . GLY B 1 554 ? 4.539 -19.016 40.469 1 37 554 GLY B O 1
ATOM 9017 N N . VAL B 1 555 ? 2.879 -20.344 40.375 1 37.94 555 VAL B N 1
ATOM 9018 C CA . VAL B 1 555 ? 3.033 -20.922 39.031 1 37.94 555 VAL B CA 1
ATOM 9019 C C . VAL B 1 555 ? 2.895 -19.812 37.969 1 37.94 555 VAL B C 1
ATOM 9021 O O . VAL B 1 555 ? 1.956 -19.016 38.031 1 37.94 555 VAL B O 1
ATOM 9024 N N . ILE B 1 556 ? 3.92 -19.359 37.625 1 37.94 556 ILE B N 1
ATOM 9025 C CA . ILE B 1 556 ? 3.83 -18.438 36.5 1 37.94 556 ILE B CA 1
ATOM 9026 C C . ILE B 1 556 ? 3.189 -19.141 35.281 1 37.94 556 ILE B C 1
ATOM 9028 O O . ILE B 1 556 ? 3.73 -20.125 34.781 1 37.94 556 ILE B O 1
ATOM 9032 N N . SER B 1 557 ? 1.832 -19.297 35.25 1 33.78 557 SER B N 1
ATOM 9033 C CA . SER B 1 557 ? 1.055 -19.844 34.156 1 33.78 557 SER B CA 1
ATOM 9034 C C . SER B 1 557 ? 1.511 -19.25 32.812 1 33.78 557 SER B C 1
ATOM 9036 O O . SER B 1 557 ? 1.979 -18.109 32.781 1 33.78 557 SER B O 1
ATOM 9038 N N . ASP B 1 558 ? 1.811 -20.109 32 1 36.5 558 ASP B N 1
ATOM 9039 C CA . ASP B 1 558 ? 2.014 -19.844 30.578 1 36.5 558 ASP B CA 1
ATOM 9040 C C . ASP B 1 558 ? 0.944 -18.906 30.031 1 36.5 558 ASP B C 1
ATOM 9042 O O . ASP B 1 558 ? -0.245 -19.219 30.047 1 36.5 558 ASP B O 1
ATOM 9046 N N . CYS B 1 559 ? 1.028 -17.75 30.281 1 34.91 559 CYS B N 1
ATOM 9047 C CA . CYS B 1 559 ? 0.057 -16.781 29.781 1 34.91 559 CYS B CA 1
ATOM 9048 C C . CYS B 1 559 ? -0.386 -17.141 28.359 1 34.91 559 CYS B C 1
ATOM 9050 O O . CYS B 1 559 ? -1.35 -16.578 27.844 1 34.91 559 CYS B O 1
ATOM 9052 N N . CYS B 1 560 ? 0.414 -17.797 27.625 1 33.19 560 CYS B N 1
ATOM 9053 C CA . CYS B 1 560 ? -0.088 -18.062 26.281 1 33.19 560 CYS B CA 1
ATOM 9054 C C . CYS B 1 560 ? -1.134 -19.172 26.297 1 33.19 560 CYS B C 1
ATOM 9056 O O . CYS B 1 560 ? -1.711 -19.5 25.25 1 33.19 560 CYS B O 1
ATOM 9058 N N . SER B 1 561 ? -1.385 -20.031 27.266 1 27.97 561 SER B N 1
ATOM 9059 C CA . SER B 1 561 ? -2.258 -21.203 27.219 1 27.97 561 SER B CA 1
ATOM 9060 C C . SER B 1 561 ? -3.717 -20.812 27.422 1 27.97 561 SER B C 1
ATOM 9062 O O . SER B 1 561 ? -4.602 -21.672 27.406 1 27.97 561 SER B O 1
ATOM 9064 N N . SER B 1 562 ? -4.105 -19.75 27.984 1 28.8 562 SER B N 1
ATOM 9065 C CA . SER B 1 562 ? -5.512 -19.766 28.375 1 28.8 562 SER B CA 1
ATOM 9066 C C . SER B 1 562 ? -6.426 -19.703 27.156 1 28.8 562 SER B C 1
ATOM 9068 O O . SER B 1 562 ? -7.641 -19.547 27.297 1 28.8 562 SER B O 1
ATOM 9070 N N . ARG B 1 563 ? -6.141 -19.422 25.984 1 27 563 ARG B N 1
ATOM 9071 C CA . ARG B 1 563 ? -7.281 -19.297 25.078 1 27 563 ARG B CA 1
ATOM 9072 C C . ARG B 1 563 ? -7.906 -20.672 24.812 1 27 563 ARG B C 1
ATOM 9074 O O . ARG B 1 563 ? -8.453 -20.906 23.734 1 27 563 ARG B O 1
ATOM 9081 N N . LYS B 1 564 ? -7.738 -21.797 25.469 1 26.73 564 LYS B N 1
ATOM 9082 C CA . LYS B 1 564 ? -8.625 -22.844 24.969 1 26.73 564 LYS B CA 1
ATOM 9083 C C . LYS B 1 564 ? -10.086 -22.469 25.172 1 26.73 564 LYS B C 1
ATOM 9085 O O . LYS B 1 564 ? -10.984 -23.125 24.641 1 26.73 564 LYS B O 1
ATOM 9090 N N . GLU B 1 565 ? -10.438 -21.812 26.219 1 21.36 565 GLU B N 1
ATOM 9091 C CA . GLU B 1 565 ? -11.891 -21.812 26.266 1 21.36 565 GLU B CA 1
ATOM 9092 C C . GLU B 1 565 ? -12.477 -20.656 25.453 1 21.36 565 GLU B C 1
ATOM 9094 O O . GLU B 1 565 ? -11.969 -19.547 25.5 1 21.36 565 GLU B O 1
#

Foldseek 3Di:
DPPLQPDFKAAQKWWDFQADPDGTFTFMWGDDLFWIKTWGDPDPDTDIDIDGLLQWDDKDWDDADPQATWIWTAGLLQDIIIMGGHDPVVVVSVRSSSVDSNFAADLCSFQQLVFDDVDDLVVQLVQVVLADLVVVVVVLPPPDPFKHWDQLCVVPPQAVFAFRTFMATPPQDSVLLSQQLVQFVSRFAWTFQHAHPVQRATETEGAFGLQQPHRDGPSNLVRLVSNQVSRVVAQAAEEEEQADPVVQVVVSNVRTHHDDPVSRDRYHYYYQHAYDQQLQAQLVVLLSVLVSDHPDDPVSNVVSNVVSCNLVNLLSLLVLLLVQLCCCPPVVHYYYYYYHGGQFSVLLNSLSNCVLQALQCLELSNVVNSCCRSHANRFRQLCQQLVSHDDDPSSHGCRVVSSLVNVVLVCVQVVQSHFWDNVSSSVVSVVSSSSNFLRNPGGHDSRCVVVVRSSSGHHCSVVCVVVVLVTGRLNHDCVCRNDRDNDDSPSVSTDDDCCRNVVPRPPSDDPDDPRVVSSVVVVVVVVVVVVVVVVVVVVVVVCVVVVPVPPPPPDPPPVVPPPPD/DPPLQPDFKAAQKWWDFQADPDGTFTFMWGDDLFWIKTWGDPDPDTDIDIDGLLQWDDKDWDDADPQATWIWTAGLLQDIIIMGGHDPVVVVSVRSSSVDSNFAADLCSFQQLVFDDVDDLVVQLVQVVLADLVVVVVVLPPPDPFKHWDQLCVVPPQAVFAFRTFMATPPQDSVLLSQQLVQFVSRWAWTFQHAHPVQRATETEGAFGLQQPHRDGPSNLVRLVSNQVSRVVAQAAEEEEQADPVVQVVVSNVRTHHDDPVRRDRYHYYYQHAYDQQLQAQLVVLLSVLVSDHPDDPVSNVVSNVVSCNLVNLLSLLVLLLVQLCCCPPVVHYYYYYYHGGQFSVLLNSLSNCVLQALQCLELSNVVNSCCRSHANRFRQLCQQSVSHDDDPSSHGCRVVSSLVNVVLVCVQVVQSHFWDNVSSSVVSVVSSSSNFQRNPGGHDSRCVVVVRSSSGHHCSVVCVVVVLVTGRLNHDCVCGNDRDNDDSPSVSTDDDCCRNVVPRPPSDDPDDPRVVSSVVVVVVVVVVVVVVVVVVVVVVVCVVVVPVPPPPPDPPPVVPPPPD

pLDDT: mean 88.84, std 15.21, range [20.89, 98.88]

Solvent-accessible surface area (backbone atoms only — not comparable to full-atom values): 58843 Å² total; per-residue (Å²): 126,61,86,67,57,77,49,49,66,45,67,68,24,32,45,51,59,84,76,48,90,59,82,55,48,47,20,36,39,34,50,58,92,57,34,40,35,38,39,43,67,78,49,94,57,77,50,71,49,80,41,50,31,52,28,39,69,47,78,45,71,59,73,74,50,97,85,18,22,38,38,38,40,36,28,73,69,48,40,70,47,40,34,30,25,61,46,58,68,58,41,48,35,44,50,54,29,47,59,55,63,33,41,32,79,50,75,77,69,36,50,13,59,70,56,69,65,99,60,56,72,70,53,34,56,54,30,60,60,71,62,54,66,69,57,50,42,43,71,41,54,41,64,53,98,35,32,31,77,42,66,70,25,61,81,39,71,64,24,55,44,41,41,42,81,44,39,42,40,56,87,69,46,62,67,40,50,52,48,21,12,74,42,13,35,87,23,32,42,76,33,63,76,45,55,42,71,90,59,43,16,37,36,28,36,21,20,20,35,51,25,28,90,76,53,82,52,69,39,37,41,50,50,53,43,41,53,37,59,40,18,79,82,22,89,40,20,38,37,35,35,37,36,34,64,69,59,44,52,54,38,17,76,72,42,25,29,68,89,50,62,88,74,33,73,54,49,45,80,43,74,45,53,42,79,55,53,63,57,47,32,52,18,49,52,41,41,51,53,51,69,63,49,70,84,54,49,45,59,55,47,39,51,36,48,46,72,18,39,44,65,48,52,42,48,38,47,46,49,46,10,50,51,51,34,44,36,32,72,73,64,35,21,27,35,40,32,22,31,68,62,34,38,56,70,37,28,46,27,52,45,46,16,46,42,34,58,32,36,57,39,29,30,65,67,30,36,54,47,46,46,45,53,45,32,43,36,50,16,25,42,38,25,50,27,60,53,65,41,58,69,65,70,78,54,31,29,57,60,66,58,43,42,54,50,43,52,48,51,49,41,71,40,32,50,35,59,26,38,44,36,70,61,44,56,52,50,51,56,46,49,60,42,44,36,53,32,32,70,51,54,41,40,18,40,50,54,26,58,73,69,34,35,72,79,53,19,36,43,50,62,52,61,50,59,73,48,39,81,76,21,54,27,74,59,40,38,73,84,60,34,88,45,64,61,80,82,66,83,55,46,86,67,59,74,85,61,52,74,58,60,41,56,77,44,71,78,66,60,61,88,45,50,65,61,59,52,41,45,53,49,44,54,50,44,52,50,46,49,51,46,47,54,52,47,47,52,48,46,52,52,46,39,74,71,51,72,58,84,81,56,82,67,69,75,79,67,66,76,81,62,67,72,78,116,126,62,85,66,56,77,48,49,67,45,69,68,24,32,45,52,58,83,76,49,92,60,82,54,48,47,18,34,40,34,51,57,93,56,34,40,35,38,39,44,66,78,48,95,57,79,48,70,48,80,42,50,30,52,29,39,67,46,78,44,72,59,73,75,50,98,84,20,23,40,38,40,39,36,29,72,68,49,41,71,46,40,35,31,26,61,45,58,67,61,41,50,35,45,52,57,27,47,58,55,61,34,43,31,77,47,75,78,68,35,50,12,58,68,54,71,65,100,60,56,72,68,52,36,56,54,30,58,59,70,63,54,68,70,57,51,42,44,70,40,55,42,64,52,96,34,31,30,76,43,66,70,25,61,81,39,72,64,22,56,44,42,42,41,81,44,39,38,41,56,88,68,46,62,66,38,51,53,47,20,12,73,42,13,36,87,23,32,41,78,32,64,75,43,55,42,70,89,59,44,17,37,36,26,36,20,20,20,36,52,25,27,90,77,54,82,52,69,39,37,41,49,49,54,43,42,54,38,59,41,19,78,82,22,87,40,20,38,38,36,34,38,35,35,65,70,60,44,52,52,37,17,75,73,41,25,29,68,88,50,63,89,75,32,73,53,49,46,80,43,75,46,54,43,78,56,53,63,58,47,32,52,17,50,51,42,40,50,54,52,68,62,48,69,84,54,50,47,59,55,47,39,50,36,49,45,70,18,39,44,65,47,52,43,48,39,46,47,50,47,9,48,51,51,33,43,35,33,74,75,64,35,21,27,34,38,32,22,30,69,64,34,39,57,70,36,30,47,29,52,44,45,17,44,42,33,58,32,38,58,37,30,30,67,66,30,36,53,49,46,45,46,53,46,31,44,36,50,16,26,43,38,26,49,28,60,53,65,40,59,70,66,70,79,54,31,28,57,61,66,57,42,42,54,51,42,51,51,51,48,41,70,40,33,52,36,59,26,37,43,35,71,60,44,55,51,49,52,57,45,50,60,41,42,36,53,32,32,70,50,53,40,41,18,41,50,55,26,58,74,70,35,35,72,80,54,22,36,42,51,63,52,61,50,59,73,49,40,82,75,19,54,27,73,59,39,39,72,82,61,34,87,44,63,61,80,82,67,82,55,46,86,68,61,74,85,60,53,74,59,60,42,55,78,44,71,78,67,60,60,89,46,49,66,62,59,51,41,46,53,49,45,54,49,44,53,51,46,48,51,47,46,53,52,46,49,50,48,46,51,53,46,36,74,71,51,72,59,84,82,55,83,67,70,76,80,66,65,78,82,62,66,74,78,115

Radius of gyration: 34.1 Å; Cα contacts (8 Å, |Δi|>4): 2138; chains: 2; bounding box: 83×97×87 Å

Secondary structure (DSSP, 8-state):
--TT-S-SEEEEEEEE-SS--SPPEEEEEEE-SSEEEEEESS-SS--EEEEEGGGEEEEE----BTTBEEEEEEETTS-EEEEEES-HHHHHHHHHHHHHHT--SSGGGSGGGT---S--HHHHHHHHTS--HHHHHHHHT-SSSSEEEE-TTTTS-S-TTS-S-EEEETT--HHHHHHHHHTBGGG---EEEEEETTTTEEEEEEE-B--TTT---HHHHHHHHHHHHT-TT-S-EEEEE-S-HHHHHHHHHTT-----TTTSTTEEEEE-----HHHHHHHHHHHHHHHT-SS--HHHHHHHHHHHTHHHHHHHHHHHHHHHHHHHHTT--EEEEEESSSSSHHHHHHHHHHHHH-GGGGSHHHHHHHHIIIIIITT--HHHHTT-SS--GGG---HHHHHHHHHHHHHHH-TTT-SB-HHHHHHHHHHHHH--SSTT-SSSHHHHHHTTHHHHS--HHHHHHHTGGGTB-TT--GGGGG--------GGG----HHHHTTT-TT-S-SS-HHHHHHHHHHHHHHHHHHHHHHHHHHHHHHHH---TTS-------TTGGGG-/--TT-S-SEEEEEEEE-SS--SPPEEEEEEE-SSEEEEEESS-SS--EEEEEGGGEEEEE----BTTBEEEEEEETTS-EEEEEES-HHHHHHHHHHHHHHT--SSGGGSGGGT---S--HHHHHHHHTS--HHHHHHHHT-SSSSEEEE-TTTTS-S-TTS-S-EEEETT--HHHHHHHHHTBGGG---EEEEEETTTTEEEEEEE-B--TTT---HHHHHHHHHHHHT-TT-S-EEEEE-S-HHHHHHHHHTT-----TTTSTTEEEEE-----HHHHHHHHHHHHHHHT-SS--HHHHHHHHHHHTHHHHHHHHHHHHHHHHHHHHTT--EEEEEESSSSSHHHHHHHHHHHHH-GGGGSHHHHHHHHIIIIIITT--HHHHTT-SS--GGG---HHHHHHHHHHHHHHH-TTT-SB-HHHHHHHHHHHHH--SSTT-SSSHHHHHHTTHHHHS--HHHHHHHTGGGTB-TT--GGGGG--------GGG----HHHHTTT-TT-S-SS-HHHHHHHHHHHHHHHHHHHHHHHHHHHHHHHH---TTS-------TTSGGG-

Sequence (1130 aa):
MDPIIRSCRVEQVKFRDRFTNKKPAVGTLYLTATHLIYVEYSAELRKETWILHHHIAAIEKPALTAAGCPLLIHCKNFRVAHFVIPRERDCHDVYSSLLRLSQPVSYKELYAFSYNPKQNETNRGGGWKAIDLKEEFQHMGVPNDYWEQTDANEGYEICNTYPTLLYVPRGVSKSLIMGSSKFRSRARFPVLSYFFKENNAAICRCSQPLSGFSARCVEDEQMLQAISKANPGSPFMYVVDTRPKLNAMANRAAGKGYENEDNYSNIRFQFIGIENIHVMRNSLQKLLEVCELKAPSMSDFLTGLENSGWLRHIKAVIDAGVFIAKAVAEENASVLVHCSDGWDRTAQVCSLAGLLLDSYYRTIHGFMVLIEKDWISIGHKFSQRCGHLEGDPKEVSPVFTQFIEGVWHLMEQFPCAFEFNEKYLLEIHDHVFSCQFGNFIGNCRKERQDIKIQEKTHSLWPFLLEKQHLYQNPLYKASVTNVVLKPNTAPFNFKFWCSMYNRFDKGMHPKQSVLDCLLTSMKCNVELKGSVEDLNQVRASVLSKFPDPNLPLGVISDCCSSRKEMDPIIRSCRVEQVKFRDRFTNKKPAVGTLYLTATHLIYVEYSAELRKETWILHHHIAAIEKPALTAAGCPLLIHCKNFRVAHFVIPRERDCHDVYSSLLRLSQPVSYKELYAFSYNPKQNETNRGGGWKAIDLKEEFQHMGVPNDYWEQTDANEGYEICNTYPTLLYVPRGVSKSLIMGSSKFRSRARFPVLSYFFKENNAAICRCSQPLSGFSARCVEDEQMLQAISKANPGSPFMYVVDTRPKLNAMANRAAGKGYENEDNYSNIRFQFIGIENIHVMRNSLQKLLEVCELKAPSMSDFLTGLENSGWLRHIKAVIDAGVFIAKAVAEENASVLVHCSDGWDRTAQVCSLAGLLLDSYYRTIHGFMVLIEKDWISIGHKFSQRCGHLEGDPKEVSPVFTQFIEGVWHLMEQFPCAFEFNEKYLLEIHDHVFSCQFGNFIGNCRKERQDIKIQEKTHSLWPFLLEKQHLYQNPLYKASVTNVVLKPNTAPFNFKFWCSMYNRFDKGMHPKQSVLDCLLTSMKCNVELKGSVEDLNQVRASVLSKFPDPNLPLGVISDCCSSRKE